Protein 2OKC (pdb70)

Radius of gyration: 35.33 Å; Cα contacts (8 Å, |Δi|>4): 1422; chains: 2; bounding box: 102×67×80 Å

Structure (mmCIF, N/CA/C/O backbone):
data_2OKC
#
_entry.id   2OKC
#
_cell.length_a   75.440
_cell.length_b   85.850
_cell.length_c   152.810
_cell.angle_alpha   90.000
_cell.angle_beta   90.000
_cell.angle_gamma   90.000
#
_symmetry.space_group_name_H-M   'P 21 21 21'
#
loop_
_entity.id
_entity.type
_entity.pdbx_description
1 polymer 'Type I restriction enzyme StySJI M protein'
2 non-polymer S-ADENOSYLMETHIONINE
3 non-polymer GLYCEROL
4 non-polymer 'ISOPROPYL ALCOHOL'
5 non-polymer 'CHLORIDE ION'
6 water water
#
loop_
_atom_site.group_PDB
_atom_site.id
_atom_site.type_symbol
_atom_site.label_atom_id
_atom_site.label_alt_id
_atom_site.label_comp_id
_atom_site.label_asym_id
_atom_site.label_entity_id
_atom_site.label_seq_id
_atom_site.pdbx_PDB_ins_code
_atom_site.Cartn_x
_atom_site.Cartn_y
_atom_site.Cartn_z
_atom_site.occupancy
_atom_site.B_iso_or_equiv
_atom_site.auth_seq_id
_atom_site.auth_comp_id
_atom_site.auth_asym_id
_atom_site.auth_atom_id
_atom_site.pdbx_PDB_model_num
ATOM 1 N N . GLN A 1 10 ? 74.038 49.588 91.483 1.00 84.33 9 GLN A N 1
ATOM 2 C CA . GLN A 1 10 ? 73.850 50.105 90.086 1.00 83.60 9 GLN A CA 1
ATOM 3 C C . GLN A 1 10 ? 72.368 49.993 89.695 1.00 82.24 9 GLN A C 1
ATOM 4 O O . GLN A 1 10 ? 71.933 48.956 89.142 1.00 84.23 9 GLN A O 1
ATOM 10 N N . SER A 1 11 ? 71.591 51.042 90.009 1.00 76.89 10 SER A N 1
ATOM 11 C CA . SER A 1 11 ? 70.096 50.989 89.982 1.00 72.27 10 SER A CA 1
ATOM 12 C C . SER A 1 11 ? 69.508 50.161 91.140 1.00 68.51 10 SER A C 1
ATOM 13 O O . SER A 1 11 ? 68.358 50.361 91.542 1.00 66.16 10 SER A O 1
ATOM 16 N N . LEU A 1 12 ? 70.289 49.211 91.643 1.00 64.44 11 LEU A N 1
ATOM 17 C CA . LEU A 1 12 ? 69.964 48.534 92.879 1.00 61.97 11 LEU A CA 1
ATOM 18 C C . LEU A 1 12 ? 70.297 49.504 94.004 1.00 59.88 11 LEU A C 1
ATOM 19 O O . LEU A 1 12 ? 69.569 49.575 95.001 1.00 58.04 11 LEU A O 1
ATOM 24 N N . THR A 1 13 ? 71.395 50.251 93.824 1.00 57.27 12 THR A N 1
ATOM 25 C CA . THR A 1 13 ? 71.779 51.302 94.760 1.00 55.51 12 THR A CA 1
ATOM 26 C C . THR A 1 13 ? 70.707 52.389 94.863 1.00 53.93 12 THR A C 1
ATOM 27 O O . THR A 1 13 ? 70.414 52.841 95.971 1.00 54.28 12 THR A O 1
ATOM 31 N N . LYS A 1 14 ? 70.109 52.801 93.741 1.00 52.46 13 LYS A N 1
ATOM 32 C CA . LYS A 1 14 ? 69.063 53.842 93.782 1.00 52.52 13 LYS A CA 1
ATOM 33 C C . LYS A 1 14 ? 67.823 53.402 94.595 1.00 51.70 13 LYS A C 1
ATOM 34 O O . LYS A 1 14 ? 67.292 54.170 95.397 1.00 52.10 13 LYS A O 1
ATOM 36 N N . LYS A 1 15 ? 67.376 52.171 94.372 1.00 50.16 14 LYS A N 1
ATOM 37 C CA . LYS A 1 15 ? 66.265 51.565 95.119 1.00 50.35 14 LYS A CA 1
ATOM 38 C C . LYS A 1 15 ? 66.570 51.466 96.630 1.00 47.11 14 LYS A C 1
ATOM 39 O O . LYS A 1 15 ? 65.706 51.718 97.471 1.00 43.86 14 LYS A O 1
ATOM 45 N N . VAL A 1 16 ? 67.805 51.115 96.963 1.00 46.79 15 VAL A N 1
ATOM 46 C CA . VAL A 1 16 ? 68.249 51.113 98.374 1.00 47.28 15 VAL A CA 1
ATOM 47 C C . VAL A 1 16 ? 68.179 52.523 98.962 1.00 46.83 15 VAL A C 1
ATOM 48 O O . VAL A 1 16 ? 67.659 52.707 100.064 1.00 44.91 15 VAL A O 1
ATOM 52 N N . TRP A 1 17 ? 68.636 53.517 98.197 1.00 49.91 16 TRP A N 1
ATOM 53 C CA . TRP A 1 17 ? 68.574 54.936 98.618 1.00 51.23 16 TRP A CA 1
ATOM 54 C C . TRP A 1 17 ? 67.149 55.516 98.754 1.00 51.70 16 TRP A C 1
ATOM 55 O O . TRP A 1 17 ? 66.896 56.313 99.656 1.00 52.53 16 TRP A O 1
ATOM 57 N N . ASN A 1 18 ? 66.214 55.129 97.893 1.00 51.03 17 ASN A N 1
ATOM 58 C CA . ASN A 1 18 ? 64.841 55.640 98.029 1.00 52.14 17 ASN A CA 1
ATOM 59 C C . ASN A 1 18 ? 64.085 55.044 99.221 1.00 51.87 17 ASN A C 1
ATOM 60 O O . ASN A 1 18 ? 63.261 55.722 99.844 1.00 53.52 17 ASN A O 1
ATOM 65 N N . LEU A 1 19 ? 64.340 53.787 99.549 1.00 50.71 18 LEU A N 1
ATOM 66 C CA . LEU A 1 19 ? 63.710 53.236 100.736 1.00 50.16 18 LEU A CA 1
ATOM 67 C C . LEU A 1 19 ? 64.266 53.916 101.985 1.00 48.07 18 LEU A C 1
ATOM 68 O O . LEU A 1 19 ? 63.553 54.065 102.973 1.00 46.17 18 LEU A O 1
ATOM 73 N N . ALA A 1 20 ? 65.516 54.374 101.908 1.00 47.97 19 ALA A N 1
ATOM 74 C CA . ALA A 1 20 ? 66.152 55.113 103.005 1.00 49.34 19 ALA A CA 1
ATOM 75 C C . ALA A 1 20 ? 65.434 56.421 103.352 1.00 50.09 19 ALA A C 1
ATOM 76 O O . ALA A 1 20 ? 65.096 56.656 104.506 1.00 52.21 19 ALA A O 1
ATOM 78 N N . THR A 1 21 ? 65.167 57.254 102.358 1.00 51.57 20 THR A N 1
ATOM 79 C CA . THR A 1 21 ? 64.436 58.502 102.588 1.00 50.72 20 THR A CA 1
ATOM 80 C C . THR A 1 21 ? 62.986 58.275 103.043 1.00 49.67 20 THR A C 1
ATOM 81 O O . THR A 1 21 ? 62.435 59.096 103.781 1.00 49.03 20 THR A O 1
ATOM 85 N N . THR A 1 22 ? 62.362 57.189 102.576 1.00 48.14 21 THR A N 1
ATOM 86 C CA . THR A 1 22 ? 60.985 56.858 102.960 1.00 46.44 21 THR A CA 1
ATOM 87 C C . THR A 1 22 ? 60.900 56.525 104.466 1.00 46.28 21 THR A C 1
ATOM 88 O O . THR A 1 22 ? 60.013 57.003 105.180 1.00 42.46 21 THR A O 1
ATOM 92 N N . LEU A 1 23 ? 61.835 55.714 104.949 1.00 46.55 22 LEU A N 1
ATOM 93 C CA . LEU A 1 23 ? 61.869 55.392 106.363 1.00 48.11 22 LEU A CA 1
ATOM 94 C C . LEU A 1 23 ? 62.288 56.611 107.165 1.00 48.00 22 LEU A C 1
ATOM 95 O O . LEU A 1 23 ? 61.871 56.770 108.318 1.00 46.13 22 LEU A O 1
ATOM 100 N N . ALA A 1 24 ? 63.146 57.439 106.563 1.00 49.80 23 ALA A N 1
ATOM 101 C CA . ALA A 1 24 ? 63.506 58.749 107.128 1.00 50.37 23 ALA A CA 1
ATOM 102 C C . ALA A 1 24 ? 62.224 59.545 107.345 1.00 50.08 23 ALA A C 1
ATOM 103 O O . ALA A 1 24 ? 62.062 60.165 108.383 1.00 48.51 23 ALA A O 1
ATOM 105 N N . GLY A 1 25 ? 61.311 59.469 106.375 1.00 51.78 24 GLY A N 1
ATOM 106 C CA . GLY A 1 25 ? 59.954 60.024 106.483 1.00 53.83 24 GLY A CA 1
ATOM 107 C C . GLY A 1 25 ? 59.193 59.593 107.731 1.00 54.99 24 GLY A C 1
ATOM 108 O O . GLY A 1 25 ? 58.516 60.407 108.360 1.00 54.79 24 GLY A O 1
ATOM 109 N N . GLN A 1 26 ? 59.285 58.316 108.094 1.00 55.70 25 GLN A N 1
ATOM 110 C CA . GLN A 1 26 ? 58.956 57.917 109.464 1.00 56.35 25 GLN A CA 1
ATOM 111 C C . GLN A 1 26 ? 60.205 58.315 110.261 1.00 56.61 25 GLN A C 1
ATOM 112 O O . GLN A 1 26 ? 61.102 58.954 109.710 1.00 56.90 25 GLN A O 1
ATOM 118 N N . GLY A 1 27 ? 60.301 57.960 111.534 1.00 56.71 26 GLY A N 1
ATOM 119 C CA . GLY A 1 27 ? 61.443 58.423 112.334 1.00 56.63 26 GLY A CA 1
ATOM 120 C C . GLY A 1 27 ? 62.742 57.638 112.165 1.00 57.13 26 GLY A C 1
ATOM 121 O O . GLY A 1 27 ? 63.568 57.627 113.078 1.00 58.98 26 GLY A O 1
ATOM 122 N N . ILE A 1 28 ? 62.956 57.000 111.012 1.00 55.51 27 ILE A N 1
ATOM 123 C CA . ILE A 1 28 ? 63.999 55.972 110.909 1.00 53.13 27 ILE A CA 1
ATOM 124 C C . ILE A 1 28 ? 65.197 56.459 110.084 1.00 51.85 27 ILE A C 1
ATOM 125 O O . ILE A 1 28 ? 65.103 56.662 108.863 1.00 50.79 27 ILE A O 1
ATOM 130 N N . GLY A 1 29 ? 66.327 56.623 110.773 1.00 50.14 28 GLY A N 1
ATOM 131 C CA . GLY A 1 29 ? 67.551 57.167 110.185 1.00 48.31 28 GLY A CA 1
ATOM 132 C C . GLY A 1 29 ? 68.392 56.181 109.391 1.00 47.78 28 GLY A C 1
ATOM 133 O O . GLY A 1 29 ? 68.221 54.960 109.509 1.00 47.52 28 GLY A O 1
ATOM 134 N N . PHE A 1 30 ? 69.323 56.730 108.612 1.00 45.75 29 PHE A N 1
ATOM 135 C CA . PHE A 1 30 ? 70.060 55.992 107.590 1.00 47.60 29 PHE A CA 1
ATOM 136 C C . PHE A 1 30 ? 70.911 54.880 108.171 1.00 46.44 29 PHE A C 1
ATOM 137 O O . PHE A 1 30 ? 70.938 53.785 107.634 1.00 47.15 29 PHE A O 1
ATOM 145 N N . THR A 1 31 ? 71.628 55.172 109.248 1.00 44.64 30 THR A N 1
ATOM 146 C CA . THR A 1 31 ? 72.464 54.169 109.904 1.00 45.17 30 THR A CA 1
ATOM 147 C C . THR A 1 31 ? 71.600 53.010 110.433 1.00 43.45 30 THR A C 1
ATOM 148 O O . THR A 1 31 ? 71.944 51.831 110.239 1.00 40.48 30 THR A O 1
ATOM 152 N N . ASP A 1 32 ? 70.463 53.349 111.055 1.00 41.98 31 ASP A N 1
ATOM 153 C CA . ASP A 1 32 ? 69.511 52.333 111.539 1.00 39.95 31 ASP A CA 1
ATOM 154 C C . ASP A 1 32 ? 68.916 51.483 110.389 1.00 38.32 31 ASP A C 1
ATOM 155 O O . ASP A 1 32 ? 69.007 50.256 110.422 1.00 37.52 31 ASP A O 1
ATOM 160 N N . TYR A 1 33 ? 68.324 52.129 109.387 1.00 40.43 32 TYR A N 1
ATOM 161 C CA . TYR A 1 33 ? 67.938 51.468 108.125 1.00 41.66 32 TYR A CA 1
ATOM 162 C C . TYR A 1 33 ? 68.985 50.472 107.605 1.00 42.58 32 TYR A C 1
ATOM 163 O O . TYR A 1 33 ? 68.656 49.367 107.228 1.00 44.17 32 TYR A O 1
ATOM 172 N N . ILE A 1 34 ? 70.246 50.862 107.604 1.00 43.37 33 ILE A N 1
ATOM 173 C CA . ILE A 1 34 ? 71.306 50.072 106.965 1.00 43.04 33 ILE A CA 1
ATOM 174 C C . ILE A 1 34 ? 71.679 48.856 107.796 1.00 40.50 33 ILE A C 1
ATOM 175 O O . ILE A 1 34 ? 72.062 47.809 107.274 1.00 37.53 33 ILE A O 1
ATOM 180 N N . THR A 1 35 ? 71.587 48.997 109.102 1.00 42.58 34 THR A N 1
ATOM 181 C CA . THR A 1 35 ? 71.792 47.852 109.975 1.00 41.68 34 THR A CA 1
ATOM 182 C C . THR A 1 35 ? 70.638 46.842 109.740 1.00 39.55 34 THR A C 1
ATOM 183 O O . THR A 1 35 ? 70.911 45.668 109.505 1.00 38.04 34 THR A O 1
ATOM 187 N N . GLN A 1 36 ? 69.373 47.297 109.755 1.00 37.56 35 GLN A N 1
ATOM 188 C CA . GLN A 1 36 ? 68.239 46.389 109.491 1.00 37.65 35 GLN A CA 1
ATOM 189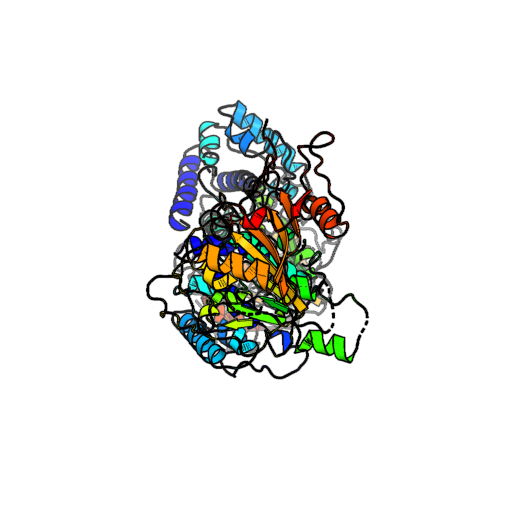 C C . GLN A 1 36 ? 68.303 45.729 108.111 1.00 36.22 35 GLN A C 1
ATOM 190 O O . GLN A 1 36 ? 68.024 44.540 107.996 1.00 38.96 35 GLN A O 1
ATOM 196 N N . LEU A 1 37 ? 68.650 46.495 107.079 1.00 35.85 36 LEU A N 1
ATOM 197 C CA . LEU A 1 37 ? 68.945 45.952 105.729 1.00 35.92 36 LEU A CA 1
ATOM 198 C C . LEU A 1 37 ? 70.005 44.848 105.754 1.00 36.17 36 LEU A C 1
ATOM 199 O O . LEU A 1 37 ? 69.847 43.840 105.074 1.00 36.20 36 LEU A O 1
ATOM 204 N N . THR A 1 38 ? 71.049 45.028 106.565 1.00 33.69 37 THR A N 1
ATOM 205 C CA . THR A 1 38 ? 72.144 44.057 106.701 1.00 34.12 37 THR A CA 1
ATOM 206 C C . THR A 1 38 ? 71.708 42.770 107.391 1.00 34.79 37 THR A C 1
ATOM 207 O O . THR A 1 38 ? 72.080 41.686 106.971 1.00 35.07 37 THR A O 1
ATOM 211 N N . TYR A 1 39 ? 70.975 42.908 108.493 1.00 35.95 38 TYR A N 1
ATOM 212 C CA . TYR A 1 39 ? 70.354 41.780 109.190 1.00 35.04 38 TYR A CA 1
ATOM 213 C C . TYR A 1 39 ? 69.470 40.918 108.257 1.00 35.83 38 TYR A C 1
ATOM 214 O O . TYR A 1 39 ? 69.507 39.666 108.278 1.00 35.33 38 TYR A O 1
ATOM 223 N N . LEU A 1 40 ? 68.643 41.592 107.469 1.00 33.79 39 LEU A N 1
ATOM 224 C CA . LEU A 1 40 ? 67.765 40.919 106.509 1.00 34.54 39 LEU A CA 1
ATOM 225 C C . LEU A 1 40 ? 68.515 40.340 105.321 1.00 33.34 39 LEU A C 1
ATOM 226 O O . LEU A 1 40 ? 68.229 39.240 104.884 1.00 33.63 39 LEU A O 1
ATOM 231 N N . LEU A 1 41 ? 69.476 41.084 104.800 1.00 35.50 40 LEU A N 1
ATOM 232 C CA . LEU A 1 41 ? 70.295 40.623 103.682 1.00 36.12 40 LEU A CA 1
ATOM 233 C C . LEU A 1 41 ? 71.056 39.323 103.971 1.00 34.56 40 LEU A C 1
ATOM 234 O O . LEU A 1 41 ? 71.042 38.406 103.142 1.00 31.53 40 LEU A O 1
ATOM 239 N N . PHE A 1 42 ? 71.715 39.241 105.129 1.00 34.65 41 PHE A N 1
ATOM 240 C CA . PHE A 1 42 ? 72.438 38.018 105.504 1.00 37.67 41 PHE A CA 1
ATOM 241 C C . PHE A 1 42 ? 71.477 36.813 105.616 1.00 39.02 41 PHE A C 1
ATOM 242 O O . PHE A 1 42 ? 71.783 35.685 105.205 1.00 39.22 41 PHE A O 1
ATOM 250 N N . LEU A 1 43 ? 70.296 37.065 106.154 1.00 36.83 42 LEU A N 1
ATOM 251 C CA . LEU A 1 43 ? 69.312 36.023 106.302 1.00 36.05 42 LEU A CA 1
ATOM 252 C C . LEU A 1 43 ? 68.822 35.539 104.929 1.00 36.04 42 LEU A C 1
ATOM 253 O O . LEU A 1 43 ? 68.811 34.355 104.672 1.00 37.98 42 LEU A O 1
ATOM 258 N N . LYS A 1 44 ? 68.447 36.452 104.045 1.00 35.63 43 LYS A N 1
ATOM 259 C CA . LYS A 1 44 ? 68.049 36.088 102.684 1.00 38.49 43 LYS A CA 1
ATOM 260 C C . LYS A 1 44 ? 69.167 35.283 101.982 1.00 40.66 43 LYS A C 1
ATOM 261 O O . LYS A 1 44 ? 68.920 34.226 101.409 1.00 41.81 43 LYS A O 1
ATOM 275 N N . ASP A 1 46 ? 71.395 33.437 103.110 1.00 41.28 45 ASP A N 1
ATOM 276 C CA . ASP A 1 46 ? 71.574 32.123 103.669 1.00 41.50 45 ASP A CA 1
ATOM 277 C C . ASP A 1 46 ? 70.625 31.166 102.997 1.00 42.35 45 ASP A C 1
ATOM 278 O O . ASP A 1 46 ? 71.004 30.044 102.644 1.00 43.46 45 ASP A O 1
ATOM 283 N N . ALA A 1 47 ? 69.371 31.599 102.886 1.00 42.16 46 ALA A N 1
ATOM 284 C CA . ALA A 1 47 ? 68.350 30.815 102.244 1.00 42.39 46 ALA A CA 1
ATOM 285 C C . ALA A 1 47 ? 68.787 30.557 100.817 1.00 44.60 46 ALA A C 1
ATOM 286 O O . ALA A 1 47 ? 68.870 29.415 100.396 1.00 47.74 46 ALA A O 1
ATOM 288 N N . GLU A 1 48 ? 69.122 31.607 100.077 1.00 46.81 47 GLU A N 1
ATOM 289 C CA . GLU A 1 48 ? 69.597 31.415 98.709 1.00 48.01 47 GLU A CA 1
ATOM 290 C C . GLU A 1 48 ? 70.674 30.326 98.637 1.00 50.63 47 GLU A C 1
ATOM 291 O O . GLU A 1 48 ? 70.579 29.425 97.806 1.00 53.00 47 GLU A O 1
ATOM 297 N N . ASN A 1 49 ? 71.651 30.368 99.535 1.00 52.09 48 ASN A N 1
ATOM 298 C CA . ASN A 1 49 ? 72.694 29.345 99.554 1.00 54.41 48 ASN A CA 1
ATOM 299 C C . ASN A 1 49 ? 72.202 27.898 99.793 1.00 55.67 48 ASN A C 1
ATOM 300 O O . ASN A 1 49 ? 72.902 26.946 99.438 1.00 54.59 48 ASN A O 1
ATOM 305 N N . VAL A 1 50 ? 71.020 27.737 100.399 1.00 57.20 49 VAL A N 1
ATOM 306 C CA . VAL A 1 50 ? 70.401 26.415 100.579 1.00 57.65 49 VAL A CA 1
ATOM 307 C C . VAL A 1 50 ? 69.897 25.824 99.235 1.00 60.17 49 VAL A C 1
ATOM 308 O O . VAL A 1 50 ? 70.022 24.612 99.002 1.00 59.42 49 VAL A O 1
ATOM 312 N N . GLU A 1 51 ? 69.324 26.663 98.368 1.00 61.45 50 GLU A N 1
ATOM 313 C CA . GLU A 1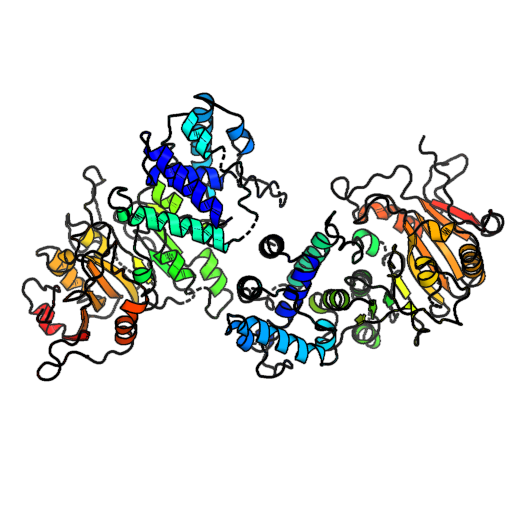 51 ? 68.972 26.233 97.014 1.00 63.57 50 GLU A CA 1
ATOM 314 C C . GLU A 1 51 ? 70.231 26.175 96.159 1.00 65.69 50 GLU A C 1
ATOM 315 O O . GLU A 1 51 ? 70.612 25.109 95.686 1.00 65.72 50 GLU A O 1
ATOM 322 N N . PHE A 1 53 ? 73.355 25.868 96.492 1.00 73.90 52 PHE A N 1
ATOM 323 C CA . PHE A 1 53 ? 74.437 24.805 96.814 1.00 75.71 52 PHE A CA 1
ATOM 324 C C . PHE A 1 53 ? 74.107 23.895 97.881 1.00 73.32 52 PHE A C 1
ATOM 325 O O . PHE A 1 53 ? 74.943 23.646 98.751 1.00 75.33 52 PHE A O 1
ATOM 333 N N . GLY A 1 54 ? 72.889 23.342 97.878 1.00 70.94 53 GLY A N 1
ATOM 334 C CA . GLY A 1 54 ? 72.558 22.129 98.655 1.00 69.53 53 GLY A CA 1
ATOM 335 C C . GLY A 1 54 ? 72.432 22.145 100.182 1.00 69.29 53 GLY A C 1
ATOM 336 O O . GLY A 1 54 ? 71.379 21.773 100.714 1.00 68.38 53 GLY A O 1
ATOM 337 N N . GLU A 1 55 ? 73.492 22.571 100.882 1.00 68.81 54 GLU A N 1
ATOM 338 C CA . GLU A 1 55 ? 73.716 22.268 102.329 1.00 68.53 54 GLU A CA 1
ATOM 339 C C . GLU A 1 55 ? 72.778 22.905 103.389 1.00 67.46 54 GLU A C 1
ATOM 340 O O . GLU A 1 55 ? 72.129 23.926 103.133 1.00 67.77 54 GLU A O 1
ATOM 342 N N . GLU A 1 56 ? 72.765 22.304 104.590 1.00 65.43 55 GLU A N 1
ATOM 343 C CA . GLU A 1 56 ? 71.829 22.654 105.686 1.00 63.35 55 GLU A CA 1
ATOM 344 C C . GLU A 1 56 ? 72.189 23.980 106.378 1.00 62.54 55 GLU A C 1
ATOM 345 O O . GLU A 1 56 ? 73.360 24.274 106.618 1.00 62.30 55 GLU A O 1
ATOM 347 N N . SER A 1 57 ? 71.149 24.716 106.773 1.00 61.09 56 SER A N 1
ATOM 348 C CA . SER A 1 57 ? 71.180 26.180 106.902 1.00 58.32 56 SER A CA 1
ATOM 349 C C . SER A 1 57 ? 71.977 26.855 108.007 1.00 58.41 56 SER A C 1
ATOM 350 O O . SER A 1 57 ? 72.385 28.016 107.819 1.00 60.94 56 SER A O 1
ATOM 353 N N . ALA A 1 58 ? 72.157 26.229 109.168 1.00 55.15 57 ALA A N 1
ATOM 354 C CA . ALA A 1 58 ? 72.832 26.950 110.302 1.00 53.48 57 ALA A CA 1
ATOM 355 C C . ALA A 1 58 ? 71.946 27.993 111.048 1.00 50.77 57 ALA A C 1
ATOM 356 O O . ALA A 1 58 ? 72.041 28.121 112.279 1.00 50.32 57 ALA A O 1
ATOM 358 N N . ILE A 1 59 ? 71.110 28.730 110.308 1.00 46.86 58 ILE A N 1
ATOM 359 C CA . ILE A 1 59 ? 69.978 29.447 110.900 1.00 44.21 58 ILE A CA 1
ATOM 360 C C . ILE A 1 59 ? 69.012 28.405 111.478 1.00 43.02 58 ILE A C 1
ATOM 361 O O . ILE A 1 59 ? 68.642 27.461 110.786 1.00 42.42 58 ILE A O 1
ATOM 366 N N . PRO A 1 60 ? 68.584 28.576 112.748 1.00 43.32 59 PRO A N 1
ATOM 367 C CA . PRO A 1 60 ? 67.590 27.680 113.395 1.00 40.98 59 PRO A CA 1
ATOM 368 C C . PRO A 1 60 ? 66.288 27.516 112.632 1.00 39.33 59 PRO A C 1
ATOM 369 O O . PRO A 1 60 ? 65.871 28.414 111.924 1.00 40.04 59 PRO A O 1
ATOM 373 N N . THR A 1 61 ? 65.617 26.392 112.833 1.00 39.81 60 THR A N 1
ATOM 374 C CA . THR A 1 61 ? 64.342 26.131 112.159 1.00 38.08 60 THR A CA 1
ATOM 375 C C . THR A 1 61 ? 63.169 26.895 112.781 1.00 36.76 60 THR A C 1
ATOM 376 O O . THR A 1 61 ? 62.943 26.902 114.000 1.00 34.90 60 THR A O 1
ATOM 380 N N . GLY A 1 62 ? 62.416 27.542 111.899 1.00 38.30 61 GLY A N 1
ATOM 381 C CA . GLY A 1 62 ? 61.298 28.390 112.296 1.00 38.72 61 GLY A CA 1
ATOM 382 C C . GLY A 1 62 ? 61.600 29.865 112.102 1.00 37.90 61 GLY A C 1
ATOM 383 O O . GLY A 1 62 ? 60.682 30.684 112.151 1.00 38.06 61 GLY A O 1
ATOM 384 N N . TYR A 1 63 ? 62.878 30.185 111.850 1.00 36.90 62 TYR A N 1
ATOM 385 C CA . TYR A 1 63 ? 63.379 31.569 111.797 1.00 35.42 62 TYR A CA 1
ATOM 386 C C . TYR A 1 63 ? 64.173 31.932 110.523 1.00 35.98 62 TYR A C 1
ATOM 387 O O . TYR A 1 63 ? 64.726 33.021 110.436 1.00 38.75 62 TYR A O 1
ATOM 396 N N . GLN A 1 64 ? 64.204 31.034 109.542 1.00 35.46 63 GLN A N 1
ATOM 397 C CA . GLN A 1 64 ? 64.782 31.308 108.222 1.00 37.18 63 GLN A CA 1
ATOM 398 C C . GLN A 1 64 ? 63.945 32.327 107.415 1.00 36.57 63 GLN A C 1
ATOM 399 O O . GLN A 1 64 ? 62.858 32.734 107.824 1.00 36.86 63 GLN A O 1
ATOM 405 N N . TRP A 1 65 ? 64.475 32.731 106.268 1.00 35.34 64 TRP A N 1
ATOM 406 C CA . TRP A 1 65 ? 63.867 33.770 105.462 1.00 36.16 64 TRP A CA 1
ATOM 407 C C . TRP A 1 65 ? 62.385 33.445 105.129 1.00 36.76 64 TRP A C 1
ATOM 408 O O . TRP A 1 65 ? 61.496 34.281 105.337 1.00 35.13 64 TRP A O 1
ATOM 419 N N . ALA A 1 66 ? 62.113 32.218 104.673 1.00 36.29 65 ALA A N 1
ATOM 420 C CA . ALA A 1 66 ? 60.738 31.800 104.330 1.00 34.95 65 ALA A CA 1
ATOM 421 C C . ALA A 1 66 ? 59.750 31.927 105.503 1.00 33.46 65 ALA A C 1
ATOM 422 O O . ALA A 1 66 ? 58.586 32.274 105.310 1.00 30.80 65 ALA A O 1
ATOM 424 N N . ASP A 1 67 ? 60.205 31.663 106.717 1.00 32.55 66 ASP A N 1
ATOM 425 C CA . ASP A 1 67 ? 59.345 31.901 107.875 1.00 34.41 66 ASP A CA 1
ATOM 426 C C . ASP A 1 67 ? 59.007 33.391 108.052 1.00 34.84 66 ASP A C 1
ATOM 427 O O . ASP A 1 67 ? 57.870 33.756 108.384 1.00 31.87 66 ASP A O 1
ATOM 432 N N . LEU A 1 68 ? 59.985 34.254 107.780 1.00 35.85 67 LEU A N 1
ATOM 433 C CA . LEU A 1 68 ? 59.824 35.694 108.026 1.00 36.36 67 LEU A CA 1
ATOM 434 C C . LEU A 1 68 ? 58.764 36.304 107.111 1.00 37.72 67 LEU A C 1
ATOM 435 O O . LEU A 1 68 ? 57.799 36.894 107.589 1.00 39.42 67 LEU A O 1
ATOM 440 N N . ILE A 1 69 ? 58.940 36.130 105.807 1.00 37.80 68 ILE A N 1
ATOM 441 C CA . ILE A 1 69 ? 58.069 36.753 104.806 1.00 39.30 68 ILE A CA 1
ATOM 442 C C . ILE A 1 69 ? 56.550 36.403 104.921 1.00 41.12 68 ILE A C 1
ATOM 443 O O . ILE A 1 69 ? 55.711 37.087 104.334 1.00 43.60 68 ILE A O 1
ATOM 448 N N . ALA A 1 70 ? 56.210 35.373 105.695 1.00 40.12 69 ALA A N 1
ATOM 449 C CA . ALA A 1 70 ? 54.834 34.929 105.869 1.00 41.42 69 ALA A CA 1
ATOM 450 C C . ALA A 1 70 ? 53.958 35.757 106.825 1.00 43.23 69 ALA A C 1
ATOM 451 O O . ALA A 1 70 ? 52.734 35.633 106.783 1.00 45.34 69 ALA A O 1
ATOM 453 N N . PHE A 1 71 ? 54.558 36.556 107.700 1.00 44.54 70 PHE A N 1
ATOM 454 C CA . PHE A 1 71 ? 53.810 37.342 108.694 1.00 47.36 70 PHE A CA 1
ATOM 455 C C . PHE A 1 71 ? 53.523 38.732 108.152 1.00 49.27 70 PHE A C 1
ATOM 456 O O . PHE A 1 71 ? 54.180 39.152 107.191 1.00 50.97 70 PHE A O 1
ATOM 464 N N . ASP A 1 72 ? 52.609 39.470 108.799 1.00 50.31 71 ASP A N 1
ATOM 465 C CA . ASP A 1 72 ? 52.323 40.863 108.383 1.00 51.97 71 ASP A CA 1
ATOM 466 C C . ASP A 1 72 ? 52.170 41.982 109.444 1.00 51.43 71 ASP A C 1
ATOM 467 O O . ASP A 1 72 ? 52.420 43.149 109.135 1.00 52.96 71 ASP A O 1
ATOM 472 N N . GLY A 1 73 ? 51.756 41.667 110.662 1.00 50.49 72 GLY A N 1
ATOM 473 C CA . GLY A 1 73 ? 51.288 42.717 111.562 1.00 49.64 72 GLY A CA 1
ATOM 474 C C . GLY A 1 73 ? 52.287 43.032 112.639 1.00 49.93 72 GLY A C 1
ATOM 475 O O . GLY A 1 73 ? 53.501 43.018 112.396 1.00 49.56 72 GLY A O 1
ATOM 476 N N . LEU A 1 74 ? 51.773 43.314 113.842 1.00 49.24 73 LEU A N 1
ATOM 477 C CA . LEU A 1 74 ? 52.608 43.314 115.054 1.00 47.89 73 LEU A CA 1
ATOM 478 C C . LEU A 1 74 ? 53.309 41.944 115.161 1.00 44.81 73 LEU A C 1
ATOM 479 O O . LEU A 1 74 ? 54.411 41.848 115.706 1.00 42.83 73 LEU A O 1
ATOM 481 N N . ASP A 1 75 ? 52.636 40.918 114.617 1.00 43.62 74 ASP A N 1
ATOM 482 C CA . ASP A 1 75 ? 53.156 39.554 114.410 1.00 43.38 74 ASP A CA 1
ATOM 483 C C . ASP A 1 75 ? 54.404 39.470 113.542 1.00 42.37 74 ASP A C 1
ATOM 484 O O . ASP A 1 75 ? 55.303 38.676 113.835 1.00 42.68 74 ASP A O 1
ATOM 489 N N . LEU A 1 76 ? 54.436 40.216 112.443 1.00 41.56 75 LEU A N 1
ATOM 490 C CA . LEU A 1 76 ? 55.668 40.283 111.656 1.00 41.35 75 LEU A CA 1
ATOM 491 C C . LEU A 1 76 ? 56.815 40.870 112.508 1.00 39.36 75 LEU A C 1
ATOM 492 O O . LEU A 1 76 ? 57.930 40.347 112.519 1.00 35.40 75 LEU A O 1
ATOM 497 N N . VAL A 1 77 ? 56.520 41.951 113.223 1.00 39.83 76 VAL A N 1
ATOM 498 C CA . VAL A 1 77 ? 57.523 42.636 114.042 1.00 40.70 76 VAL A CA 1
ATOM 499 C C . VAL A 1 77 ? 58.031 41.715 115.170 1.00 39.33 76 VAL A C 1
ATOM 500 O O . VAL A 1 77 ? 59.218 41.754 115.502 1.00 40.59 76 VAL A O 1
ATOM 504 N N . LYS A 1 78 ? 57.142 40.881 115.727 1.00 38.11 77 LYS A N 1
ATOM 505 C CA . LYS A 1 78 ? 57.507 39.930 116.787 1.00 36.82 77 LYS A CA 1
ATOM 506 C C . LYS A 1 78 ? 58.407 38.800 116.269 1.00 36.50 77 LYS A C 1
ATOM 507 O O . LYS A 1 78 ? 59.416 38.496 116.893 1.00 39.88 77 LYS A O 1
ATOM 509 N N . GLN A 1 79 ? 58.035 38.170 115.157 1.00 34.77 78 GLN A N 1
ATOM 510 C CA . GLN A 1 79 ? 58.875 37.146 114.511 1.00 33.52 78 GLN A CA 1
ATOM 511 C C . GLN A 1 79 ? 60.279 37.674 114.169 1.00 34.30 78 GLN A C 1
ATOM 512 O O . GLN A 1 79 ? 61.288 37.010 114.436 1.00 33.80 78 GLN A O 1
ATOM 518 N N . TYR A 1 80 ? 60.347 38.859 113.563 1.00 34.37 79 TYR A N 1
ATOM 519 C CA . TYR A 1 80 ? 61.627 39.483 113.234 1.00 33.27 79 TYR A CA 1
ATOM 520 C C . TYR A 1 80 ? 62.475 39.639 114.502 1.00 33.55 79 TYR A C 1
ATOM 521 O O . TYR A 1 80 ? 63.683 39.300 114.538 1.00 30.40 79 TYR A O 1
ATOM 530 N N . GLU A 1 81 ? 61.844 40.153 115.553 1.00 35.72 80 GLU A N 1
ATOM 531 C CA . GLU A 1 81 ? 62.576 40.435 116.784 1.00 38.57 80 GLU A CA 1
ATOM 532 C C . GLU A 1 81 ? 63.067 39.151 117.417 1.00 36.30 80 GLU A C 1
ATOM 533 O O . GLU A 1 81 ? 64.219 39.092 117.797 1.00 37.17 80 GLU A O 1
ATOM 539 N N . GLU A 1 82 ? 62.188 38.144 117.533 1.00 36.28 81 GLU A N 1
ATOM 540 C CA . GLU A 1 82 ? 62.555 36.763 117.948 1.00 34.68 81 GLU A CA 1
ATOM 541 C C . GLU A 1 82 ? 63.739 36.222 117.131 1.00 33.25 81 GLU A C 1
ATOM 542 O O . GLU A 1 82 ? 64.689 35.627 117.676 1.00 29.68 81 GLU A O 1
ATOM 548 N N . THR A 1 83 ? 63.660 36.406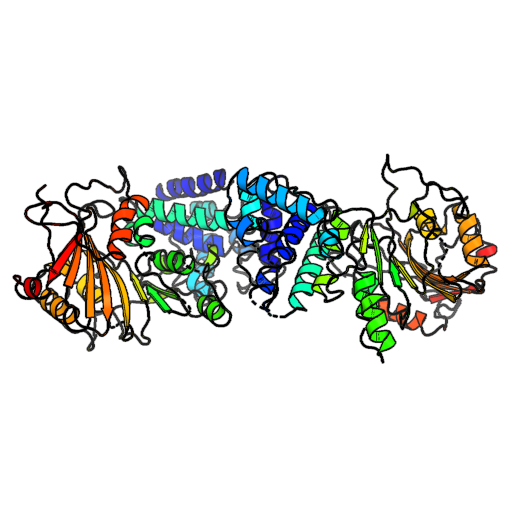 115.815 1.00 31.33 82 THR A N 1
ATOM 549 C CA . THR A 1 83 ? 64.727 35.974 114.916 1.00 32.92 82 THR A CA 1
ATOM 550 C C . THR A 1 83 ? 66.052 36.642 115.282 1.00 33.10 82 THR A C 1
ATOM 551 O O . THR A 1 83 ? 67.074 35.991 115.355 1.00 34.47 82 THR A O 1
ATOM 555 N N . LEU A 1 84 ? 66.036 37.947 115.495 1.00 34.44 83 LEU A N 1
ATOM 556 C CA . LEU A 1 84 ? 67.275 38.642 115.827 1.00 35.86 83 LEU A CA 1
ATOM 557 C C . LEU A 1 84 ? 67.832 38.190 117.188 1.00 36.30 83 LEU A C 1
ATOM 558 O O . LEU A 1 84 ? 69.050 38.102 117.374 1.00 34.31 83 LEU A O 1
ATOM 563 N N . LYS A 1 85 ? 66.940 37.868 118.121 1.00 37.35 84 LYS A N 1
ATOM 564 C CA . LYS A 1 85 ? 67.363 37.389 119.428 1.00 39.09 84 LYS A CA 1
ATOM 565 C C . LYS A 1 85 ? 68.143 36.070 119.286 1.00 38.44 84 LYS A C 1
ATOM 566 O O . LYS A 1 85 ? 69.293 35.982 119.736 1.00 41.25 84 LYS A O 1
ATOM 572 N N . LEU A 1 86 ? 67.554 35.077 118.624 1.00 34.99 85 LEU A N 1
ATOM 573 C CA . LEU A 1 86 ? 68.219 33.786 118.457 1.00 35.06 85 LEU A CA 1
ATOM 574 C C . LEU A 1 86 ? 69.537 33.872 117.702 1.00 33.56 85 LEU A C 1
ATOM 575 O O . LEU A 1 86 ? 70.514 33.223 118.083 1.00 37.14 85 LEU A O 1
ATOM 580 N N . LEU A 1 87 ? 69.592 34.666 116.649 1.00 30.42 86 LEU A N 1
ATOM 581 C CA . LEU A 1 87 ? 70.832 34.757 115.893 1.00 31.67 86 LEU A CA 1
ATOM 582 C C . LEU A 1 87 ? 71.934 35.428 116.683 1.00 34.51 86 LEU A C 1
ATOM 583 O O . LEU A 1 87 ? 73.102 35.074 116.523 1.00 39.65 86 LEU A O 1
ATOM 588 N N . SER A 1 88 ? 71.576 36.391 117.533 1.00 36.50 87 SER A N 1
ATOM 589 C CA . SER A 1 88 ? 72.567 37.111 118.343 1.00 36.53 87 SER A CA 1
ATOM 590 C C . SER A 1 88 ? 73.164 36.165 119.376 1.00 39.72 87 SER A C 1
ATOM 591 O O . SER A 1 88 ? 74.241 36.421 119.909 1.00 41.72 87 SER A O 1
ATOM 594 N N . GLU A 1 89 ? 72.461 35.073 119.668 1.00 41.44 88 GLU A N 1
ATOM 595 C CA . GLU A 1 89 ? 72.935 34.114 120.658 1.00 42.25 88 GLU A CA 1
ATOM 596 C C . GLU A 1 89 ? 73.921 33.117 120.073 1.00 43.11 88 GLU A C 1
ATOM 597 O O . GLU A 1 89 ? 74.488 32.314 120.795 1.00 43.99 88 GLU A O 1
ATOM 603 N N . LEU A 1 90 ? 74.142 33.177 118.769 1.00 46.34 89 LEU A N 1
ATOM 604 C CA . LEU A 1 90 ? 75.021 32.231 118.104 1.00 46.28 89 LEU A CA 1
ATOM 605 C C . LEU A 1 90 ? 76.468 32.708 118.086 1.00 48.13 89 LEU A C 1
ATOM 606 O O . LEU A 1 90 ? 76.809 33.817 118.574 1.00 45.51 89 LEU A O 1
ATOM 611 N N . ASP A 1 91 ? 77.311 31.833 117.539 1.00 51.36 90 ASP A N 1
ATOM 612 C CA . ASP A 1 91 ? 78.756 32.029 117.497 1.00 55.09 90 ASP A CA 1
ATOM 613 C C . ASP A 1 91 ? 79.287 32.351 116.099 1.00 54.92 90 ASP A C 1
ATOM 614 O O . ASP A 1 91 ? 78.581 32.232 115.087 1.00 52.81 90 ASP A O 1
ATOM 619 N N . ASN A 1 92 ? 80.561 32.735 116.073 1.00 54.73 91 ASN A N 1
ATOM 620 C CA . ASN A 1 92 ? 81.318 32.905 114.834 1.00 53.51 91 ASN A CA 1
ATOM 621 C C . ASN A 1 92 ? 80.650 33.951 113.977 1.00 51.40 91 ASN A C 1
ATOM 622 O O . ASN A 1 92 ? 80.033 34.852 114.525 1.00 53.17 91 ASN A O 1
ATOM 627 N N . LEU A 1 93 ? 80.769 33.844 112.653 1.00 50.09 92 LEU A N 1
ATOM 628 C CA . LEU A 1 93 ? 80.335 34.904 111.759 1.00 47.31 92 LEU A CA 1
ATOM 629 C C . LEU A 1 93 ? 78.896 35.314 112.028 1.00 46.20 92 LEU A C 1
ATOM 630 O O . LEU A 1 93 ? 78.615 36.505 112.133 1.00 46.82 92 LEU A O 1
ATOM 635 N N . ILE A 1 94 ? 77.989 34.350 112.172 1.00 44.64 93 ILE A N 1
ATOM 636 C CA . ILE A 1 94 ? 76.557 34.682 112.344 1.00 43.42 93 ILE A CA 1
ATOM 637 C C . ILE A 1 94 ? 76.330 35.516 113.596 1.00 40.82 93 ILE A C 1
ATOM 638 O O . ILE A 1 94 ? 75.724 36.572 113.540 1.00 37.50 93 ILE A O 1
ATOM 643 N N . GLY A 1 95 ? 76.823 35.036 114.732 1.00 42.04 94 GLY A N 1
ATOM 644 C CA . GLY A 1 95 ? 76.791 35.807 115.969 1.00 41.42 94 GLY A CA 1
ATOM 645 C C . GLY A 1 95 ? 77.394 37.205 115.872 1.00 40.36 94 GLY A C 1
ATOM 646 O O . GLY A 1 95 ? 76.875 38.152 116.440 1.00 43.17 94 GLY A O 1
ATOM 647 N N . THR A 1 96 ? 78.480 37.354 115.133 1.00 41.59 95 THR A N 1
ATOM 648 C CA . THR A 1 96 ? 79.069 38.698 114.870 1.00 38.04 95 THR A CA 1
ATOM 649 C C . THR A 1 96 ? 78.175 39.616 114.033 1.00 38.39 95 THR A C 1
ATOM 650 O O . THR A 1 96 ? 78.035 40.819 114.312 1.00 36.86 95 THR A O 1
ATOM 654 N N . ILE A 1 97 ? 77.581 39.067 112.974 1.00 39.61 96 ILE A N 1
ATOM 655 C CA . ILE A 1 97 ? 76.678 39.860 112.127 1.00 36.18 96 ILE A CA 1
ATOM 656 C C . ILE A 1 97 ? 75.529 40.392 113.001 1.00 38.18 96 ILE A C 1
ATOM 657 O O . ILE A 1 97 ? 75.158 41.560 112.910 1.00 36.99 96 ILE A O 1
ATOM 662 N N . TYR A 1 98 ? 75.022 39.531 113.886 1.00 39.12 97 TYR A N 1
ATOM 663 C CA . TYR A 1 98 ? 73.880 39.841 114.762 1.00 40.26 97 TYR A CA 1
ATOM 664 C C . TYR A 1 98 ? 74.292 40.281 116.189 1.00 39.07 97 TYR A C 1
ATOM 665 O O . TYR A 1 98 ? 73.603 40.014 117.155 1.00 41.28 97 TYR A O 1
ATOM 674 N N . THR A 1 99 ? 75.408 40.985 116.311 1.00 40.31 98 THR A N 1
ATOM 675 C CA . THR A 1 99 ? 75.930 41.378 117.620 1.00 39.01 98 THR A CA 1
ATOM 676 C C . THR A 1 99 ? 74.888 42.224 118.342 1.00 39.91 98 THR A C 1
ATOM 677 O O . THR A 1 99 ? 74.418 43.254 117.813 1.00 43.06 98 THR A O 1
ATOM 681 N N . LYS A 1 100 ? 74.524 41.819 119.553 1.00 39.82 99 LYS A N 1
ATOM 682 C CA . LYS A 1 100 ? 73.466 42.519 120.316 1.00 41.66 99 LYS A CA 1
ATOM 683 C C . LYS A 1 100 ? 72.378 43.047 119.372 1.00 43.41 99 LYS A C 1
ATOM 684 O O . LYS A 1 100 ? 71.977 44.207 119.485 1.00 42.96 99 LYS A O 1
ATOM 690 N N . ALA A 1 101 ? 71.925 42.197 118.438 1.00 43.34 100 ALA A N 1
ATOM 691 C CA . ALA A 1 101 ? 71.102 42.657 117.316 1.00 43.18 100 ALA A CA 1
ATOM 692 C C . ALA A 1 101 ? 69.811 43.245 117.841 1.00 43.82 100 ALA A C 1
ATOM 693 O O . ALA A 1 101 ? 69.291 42.774 118.847 1.00 42.92 100 ALA A O 1
ATOM 695 N N . GLN A 1 102 ? 69.305 44.283 117.171 1.00 45.71 101 GLN A N 1
ATOM 696 C CA . GLN A 1 102 ? 68.133 44.983 117.662 1.00 48.43 101 GLN A CA 1
ATOM 697 C C . GLN A 1 102 ? 67.408 45.739 116.571 1.00 45.18 101 GLN A C 1
ATOM 698 O O . GLN A 1 102 ? 67.977 46.576 115.879 1.00 44.48 101 GLN A O 1
ATOM 704 N N . ASN A 1 103 ? 66.138 45.399 116.429 1.00 45.54 102 ASN A N 1
ATOM 705 C CA . ASN A 1 103 ? 65.216 46.041 115.493 1.00 45.59 102 ASN A CA 1
ATOM 706 C C . ASN A 1 103 ? 65.084 47.504 115.859 1.00 45.72 102 ASN A C 1
ATOM 707 O O . ASN A 1 103 ? 65.015 47.845 117.040 1.00 48.82 102 ASN A O 1
ATOM 712 N N . LYS A 1 104 ? 65.070 48.369 114.861 1.00 45.48 103 LYS A N 1
ATOM 713 C CA . LYS A 1 104 ? 64.806 49.787 115.099 1.00 45.37 103 LYS A CA 1
ATOM 714 C C . LYS A 1 104 ? 63.572 50.256 114.336 1.00 45.23 103 LYS A C 1
ATOM 715 O O . LYS A 1 104 ? 63.232 51.429 114.390 1.00 46.66 103 LYS A O 1
ATOM 721 N N . ILE A 1 105 ? 62.884 49.320 113.681 1.00 45.40 104 ILE A N 1
ATOM 722 C CA . ILE A 1 105 ? 61.698 49.620 112.854 1.00 46.32 104 ILE A CA 1
ATOM 723 C C . ILE A 1 105 ? 60.424 49.026 113.484 1.00 48.36 104 ILE A C 1
ATOM 724 O O . ILE A 1 105 ? 60.014 47.891 113.188 1.00 44.86 104 ILE A O 1
ATOM 729 N N . ASP A 1 106 ? 59.800 49.837 114.340 1.00 52.48 105 ASP A N 1
ATOM 730 C CA . ASP A 1 106 ? 58.605 49.446 115.104 1.00 55.32 105 ASP A CA 1
ATOM 731 C C . ASP A 1 106 ? 57.335 49.339 114.247 1.00 55.02 105 ASP A C 1
ATOM 732 O O . ASP A 1 106 ? 56.325 48.777 114.707 1.00 55.57 105 ASP A O 1
ATOM 737 N N . LYS A 1 107 ? 57.405 49.822 113.004 1.00 53.14 106 LYS A N 1
ATOM 738 C CA . LYS A 1 107 ? 56.239 49.939 112.141 1.00 53.58 106 LYS A CA 1
ATOM 739 C C . LYS A 1 107 ? 56.171 48.792 111.113 1.00 52.53 106 LYS A C 1
ATOM 740 O O . LYS A 1 107 ? 57.004 48.739 110.207 1.00 52.37 106 LYS A O 1
ATOM 746 N N . PRO A 1 108 ? 55.179 47.872 111.243 1.00 51.67 107 PRO A N 1
ATOM 747 C CA . PRO A 1 108 ? 55.100 46.679 110.372 1.00 50.64 107 PRO A CA 1
ATOM 748 C C . PRO A 1 108 ? 55.182 46.970 108.880 1.00 49.76 107 PRO A C 1
ATOM 749 O O . PRO A 1 108 ? 56.001 46.369 108.187 1.00 49.63 107 PRO A O 1
ATOM 753 N N . VAL A 1 109 ? 54.337 47.889 108.408 1.00 48.31 108 VAL A N 1
ATOM 754 C CA . VAL A 1 109 ? 54.245 48.236 106.985 1.00 45.67 108 VAL A CA 1
ATOM 755 C C . VAL A 1 109 ? 55.611 48.591 106.417 1.00 43.05 108 VAL A C 1
ATOM 756 O O . VAL A 1 109 ? 55.968 48.148 105.339 1.00 41.01 108 VAL A O 1
ATOM 760 N N . TYR A 1 110 ? 56.365 49.389 107.162 1.00 42.66 109 TYR A N 1
ATOM 761 C CA . TYR A 1 110 ? 57.649 49.888 106.701 1.00 44.28 109 TYR A CA 1
ATOM 762 C C . TYR A 1 110 ? 58.797 48.878 106.840 1.00 43.62 109 TYR A C 1
ATOM 763 O O . TYR A 1 110 ? 59.808 49.004 106.134 1.00 40.05 109 TYR A O 1
ATOM 772 N N . LEU A 1 111 ? 58.646 47.904 107.750 1.00 42.49 110 LEU A N 1
ATOM 773 C CA . LEU A 1 111 ? 59.586 46.766 107.850 1.00 41.20 110 LEU A CA 1
ATOM 774 C C . LEU A 1 111 ? 59.356 45.858 106.643 1.00 39.51 110 LEU A C 1
ATOM 775 O O . LEU A 1 111 ? 60.292 45.464 105.962 1.00 39.55 110 LEU A O 1
ATOM 780 N N . LYS A 1 112 ? 58.091 45.572 106.367 1.00 38.43 111 LYS A N 1
ATOM 781 C CA . LYS A 1 112 ? 57.714 44.723 105.249 1.00 38.81 111 LYS A CA 1
ATOM 782 C C . LYS A 1 112 ? 58.265 45.271 103.926 1.00 38.34 111 LYS A C 1
ATOM 783 O O . LYS A 1 112 ? 58.654 44.49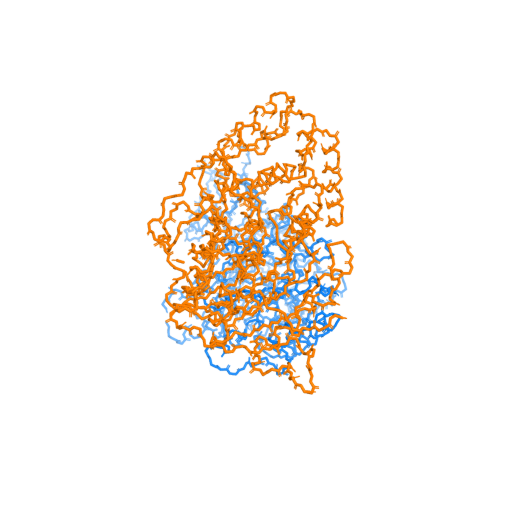7 103.061 1.00 35.91 111 LYS A O 1
ATOM 789 N N . LYS A 1 113 ? 58.319 46.596 103.786 1.00 38.79 112 LYS A N 1
ATOM 790 C CA . LYS A 1 113 ? 58.951 47.226 102.621 1.00 40.69 112 LYS A CA 1
ATOM 791 C C . LYS A 1 113 ? 60.435 46.860 102.452 1.00 40.74 112 LYS A C 1
ATOM 792 O O . LYS A 1 113 ? 60.905 46.657 101.334 1.00 43.69 112 LYS A O 1
ATOM 798 N N . VAL A 1 114 ? 61.176 46.799 103.550 1.00 39.39 113 VAL A N 1
ATOM 799 C CA . VAL A 1 114 ? 62.603 46.451 103.480 1.00 39.94 113 VAL A CA 1
ATOM 800 C C . VAL A 1 114 ? 62.746 44.965 103.153 1.00 39.02 113 VAL A C 1
ATOM 801 O O . VAL A 1 114 ? 63.530 44.581 102.272 1.00 36.76 113 VAL A O 1
ATOM 805 N N . ILE A 1 115 ? 61.968 44.151 103.871 1.00 38.89 114 ILE A N 1
ATOM 806 C CA . ILE A 1 115 ? 61.870 42.714 103.616 1.00 38.52 114 ILE A CA 1
ATOM 807 C C . ILE A 1 115 ? 61.506 42.483 102.155 1.00 38.17 114 ILE A C 1
ATOM 808 O O . ILE A 1 115 ? 62.170 41.719 101.463 1.00 39.13 114 ILE A O 1
ATOM 813 N N . THR A 1 116 ? 60.468 43.168 101.698 1.00 37.55 115 THR A N 1
ATOM 814 C CA . THR A 1 116 ? 59.949 42.986 100.345 1.00 39.59 115 THR A CA 1
ATOM 815 C C . THR A 1 116 ? 60.956 43.362 99.269 1.00 40.84 115 THR A C 1
ATOM 816 O O . THR A 1 116 ? 61.020 42.709 98.236 1.00 39.14 115 THR A O 1
ATOM 828 N N . ILE A 1 118 ? 64.367 43.371 99.685 1.00 43.74 117 ILE A N 1
ATOM 829 C CA . ILE A 1 118 ? 65.417 42.362 99.753 1.00 42.54 117 ILE A CA 1
ATOM 830 C C . ILE A 1 118 ? 64.969 41.019 99.144 1.00 42.68 117 ILE A C 1
ATOM 831 O O . ILE A 1 118 ? 65.776 40.366 98.474 1.00 40.67 117 ILE A O 1
ATOM 836 N N . ASP A 1 119 ? 63.698 40.634 99.360 1.00 42.27 118 ASP A N 1
ATOM 837 C CA . ASP A 1 119 ? 63.158 39.336 98.886 1.00 43.11 118 ASP A CA 1
ATOM 838 C C . ASP A 1 119 ? 63.172 39.237 97.374 1.00 43.89 118 ASP A C 1
ATOM 839 O O . ASP A 1 119 ? 63.349 38.152 96.824 1.00 42.23 118 ASP A O 1
ATOM 844 N N . GLU A 1 120 ? 62.997 40.387 96.721 1.00 46.02 119 GLU A N 1
ATOM 845 C CA . GLU A 1 120 ? 62.726 40.443 95.284 1.00 48.27 119 GLU A CA 1
ATOM 846 C C . GLU A 1 120 ? 63.978 40.335 94.414 1.00 46.92 119 GLU A C 1
ATOM 847 O O . GLU A 1 120 ? 63.865 40.263 93.194 1.00 47.94 119 GLU A O 1
ATOM 853 N N . GLU A 1 121 ? 65.153 40.288 95.029 1.00 47.03 120 GLU A N 1
ATOM 854 C CA . GLU A 1 121 ? 66.399 40.147 94.277 1.00 49.04 120 GLU A CA 1
ATOM 855 C C . GLU A 1 121 ? 67.075 38.797 94.527 1.00 50.19 120 GLU A C 1
ATOM 856 O O . GLU A 1 121 ? 66.744 38.085 95.490 1.00 50.41 120 GLU A O 1
ATOM 862 N N . GLN A 1 122 ? 68.030 38.466 93.653 1.00 51.25 121 GLN A N 1
ATOM 863 C CA . GLN A 1 122 ? 68.900 37.305 93.828 1.00 53.25 121 GLN A CA 1
ATOM 864 C C . GLN A 1 122 ? 70.323 37.804 94.105 1.00 55.31 121 GLN A C 1
ATOM 865 O O . GLN A 1 122 ? 70.994 38.307 93.201 1.00 56.69 121 GLN A O 1
ATOM 867 N N . TRP A 1 123 ? 70.772 37.659 95.359 1.00 55.36 122 TRP A N 1
ATOM 868 C CA . TRP A 1 123 ? 72.009 38.273 95.840 1.00 55.11 122 TRP A CA 1
ATOM 869 C C . TRP A 1 123 ? 73.215 37.399 95.561 1.00 57.04 122 TRP A C 1
ATOM 870 O O . TRP A 1 123 ? 74.175 37.855 94.951 1.00 56.45 122 TRP A O 1
ATOM 881 N N . LEU A 1 124 ? 73.183 36.151 96.013 1.00 60.44 123 LEU A N 1
ATOM 882 C CA . LEU A 1 124 ? 74.084 35.147 95.449 1.00 63.99 123 LEU A CA 1
ATOM 883 C C . LEU A 1 124 ? 73.693 35.039 93.989 1.00 66.20 123 LEU A C 1
ATOM 884 O O . LEU A 1 124 ? 72.500 34.937 93.682 1.00 68.58 123 LEU A O 1
ATOM 889 N N . ILE A 1 125 ? 74.681 35.031 93.102 1.00 67.94 124 ILE A N 1
ATOM 890 C CA . ILE A 1 125 ? 74.471 35.078 91.636 1.00 68.80 124 ILE A CA 1
ATOM 891 C C . ILE A 1 125 ? 75.155 36.336 91.112 1.00 68.52 124 ILE A C 1
ATOM 892 O O . ILE A 1 125 ? 75.921 36.259 90.154 1.00 69.44 124 ILE A O 1
ATOM 905 N N . ASP A 1 127 ? 77.750 39.410 90.570 1.00 70.17 126 ASP A N 1
ATOM 906 C CA . ASP A 1 127 ? 79.186 39.222 90.292 1.00 70.82 126 ASP A CA 1
ATOM 907 C C . ASP A 1 127 ? 80.131 39.174 91.526 1.00 71.53 126 ASP A C 1
ATOM 908 O O . ASP A 1 127 ? 81.347 39.009 91.356 1.00 72.54 126 ASP A O 1
ATOM 913 N N . GLY A 1 128 ? 79.597 39.305 92.750 1.00 71.10 127 GLY A N 1
ATOM 914 C CA . GLY A 1 128 ? 80.398 39.122 93.977 1.00 70.22 127 GLY A CA 1
ATOM 915 C C . GLY A 1 128 ? 81.279 40.327 94.283 1.00 70.49 127 GLY A C 1
ATOM 916 O O . GLY A 1 128 ? 81.356 40.793 95.440 1.00 72.12 127 GLY A O 1
ATOM 917 N N . ASP A 1 129 ? 81.979 40.808 93.252 1.00 68.85 128 ASP A N 1
ATOM 918 C CA . ASP A 1 129 ? 82.516 42.163 93.254 1.00 67.16 128 ASP A CA 1
ATOM 919 C C . ASP A 1 129 ? 81.341 43.118 93.413 1.00 64.73 128 ASP A C 1
ATOM 920 O O . ASP A 1 129 ? 81.423 44.085 94.167 1.00 65.77 128 ASP A O 1
ATOM 925 N N . VAL A 1 130 ? 80.255 42.829 92.692 1.00 61.04 129 VAL A N 1
ATOM 926 C CA . VAL A 1 130 ? 79.044 43.664 92.689 1.00 58.39 129 VAL A CA 1
ATOM 927 C C . VAL A 1 130 ? 78.427 43.875 94.085 1.00 55.47 129 VAL A C 1
ATOM 928 O O . VAL A 1 130 ? 78.108 44.997 94.464 1.00 51.59 129 VAL A O 1
ATOM 932 N N . LYS A 1 131 ? 78.222 42.796 94.826 1.00 55.04 130 LYS A N 1
ATOM 933 C CA . LYS A 1 131 ? 77.725 42.920 96.205 1.00 56.17 130 LYS A CA 1
ATOM 934 C C . LYS A 1 131 ? 78.660 43.798 97.079 1.00 55.08 130 LYS A C 1
ATOM 935 O O . LYS A 1 131 ? 78.195 44.713 97.757 1.00 55.50 130 LYS A O 1
ATOM 941 N N . GLY A 1 132 ? 79.963 43.503 97.053 1.00 53.14 131 GLY A N 1
ATOM 942 C CA . GLY A 1 132 ? 80.975 44.362 97.653 1.00 51.28 131 GLY A CA 1
ATOM 943 C C . GLY A 1 132 ? 80.799 45.838 97.323 1.00 50.85 131 GLY A C 1
ATOM 944 O O . GLY A 1 132 ? 80.693 46.679 98.222 1.00 50.14 131 GLY A O 1
ATOM 945 N N . ALA A 1 133 ? 80.741 46.161 96.038 1.00 48.97 132 ALA A N 1
ATOM 946 C CA . ALA A 1 133 ? 80.736 47.556 95.623 1.00 48.13 132 ALA A CA 1
ATOM 947 C C . ALA A 1 133 ? 79.435 48.291 95.977 1.00 48.97 132 ALA A C 1
ATOM 948 O O . ALA A 1 133 ? 79.450 49.507 96.224 1.00 48.49 132 ALA A O 1
ATOM 950 N N . ILE A 1 134 ? 78.309 47.577 95.942 1.00 47.57 133 ILE A N 1
ATOM 951 C CA . ILE A 1 134 ? 77.022 48.157 96.345 1.00 46.50 133 ILE A CA 1
ATOM 952 C C . ILE A 1 134 ? 77.122 48.518 97.841 1.00 43.16 133 ILE A C 1
ATOM 953 O O . ILE A 1 134 ? 76.790 49.628 98.247 1.00 43.61 133 ILE A O 1
ATOM 958 N N . TYR A 1 135 ? 77.595 47.576 98.648 1.00 43.65 134 TYR A N 1
ATOM 959 C CA . TYR A 1 135 ? 77.730 47.782 100.097 1.00 43.13 134 TYR A CA 1
ATOM 960 C C . TYR A 1 135 ? 78.695 48.932 100.417 1.00 42.69 134 TYR A C 1
ATOM 961 O O . TYR A 1 135 ? 78.342 49.862 101.141 1.00 46.57 134 TYR A O 1
ATOM 970 N N . GLU A 1 136 ? 79.898 48.887 99.863 1.00 41.27 135 GLU A N 1
ATOM 971 C CA . GLU A 1 136 ? 80.845 50.007 99.984 1.00 43.80 135 GLU A CA 1
ATOM 972 C C . GLU A 1 136 ? 80.226 51.344 99.581 1.00 42.35 135 GLU A C 1
ATOM 973 O O . GLU A 1 136 ? 80.481 52.355 100.195 1.00 42.13 135 GLU A O 1
ATOM 979 N N . SER A 1 137 ? 79.399 51.339 98.548 1.00 45.80 136 SER A N 1
ATOM 980 C CA . SER A 1 137 ? 78.721 52.540 98.081 1.00 45.46 136 SER A CA 1
ATOM 981 C C . SER A 1 137 ? 77.655 53.021 99.062 1.00 47.35 136 SER A C 1
ATOM 982 O O . SER A 1 137 ? 77.514 54.217 99.300 1.00 49.44 136 SER A O 1
ATOM 985 N N . ILE A 1 138 ? 76.883 52.084 99.606 1.00 48.16 137 ILE A N 1
ATOM 986 C CA . ILE A 1 138 ? 75.910 52.393 100.658 1.00 50.16 137 ILE A CA 1
ATOM 987 C C . ILE A 1 138 ? 76.596 52.957 101.928 1.00 49.48 137 ILE A C 1
ATOM 988 O O . ILE A 1 138 ? 76.159 53.984 102.462 1.00 50.76 137 ILE A O 1
ATOM 993 N N . LEU A 1 139 ? 77.640 52.277 102.412 1.00 45.41 138 LEU A N 1
ATOM 994 C CA . LEU A 1 139 ? 78.393 52.738 103.597 1.00 44.21 138 LEU A CA 1
ATOM 995 C C . LEU A 1 139 ? 78.950 54.144 103.410 1.00 43.25 138 LEU A C 1
ATOM 996 O O . LEU A 1 139 ? 78.943 54.949 104.331 1.00 40.45 138 LEU A O 1
ATOM 1001 N N . GLU A 1 140 ? 79.400 54.450 102.202 1.00 47.53 139 GLU A N 1
ATOM 1002 C CA . GLU A 1 140 ? 80.022 55.757 101.90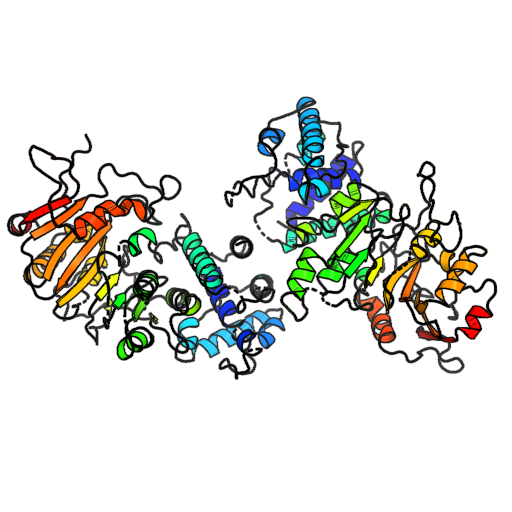8 1.00 48.01 139 GLU A CA 1
ATOM 1003 C C . GLU A 1 140 ? 79.009 56.898 101.886 1.00 51.57 139 GLU A C 1
ATOM 1004 O O . GLU A 1 140 ? 79.253 57.968 102.466 1.00 51.86 139 GLU A O 1
ATOM 1010 N N . LYS A 1 141 ? 77.875 56.660 101.222 1.00 55.19 140 LYS A N 1
ATOM 1011 C CA . LYS A 1 141 ? 76.790 57.652 101.093 1.00 57.71 140 LYS A CA 1
ATOM 1012 C C . LYS A 1 141 ? 76.171 58.002 102.470 1.00 59.26 140 LYS A C 1
ATOM 1013 O O . LYS A 1 141 ? 75.762 59.135 102.716 1.00 62.43 140 LYS A O 1
ATOM 1015 N N . ASN A 1 142 ? 76.128 57.050 103.380 1.00 58.68 141 ASN A N 1
ATOM 1016 C CA . ASN A 1 142 ? 75.739 57.377 104.730 1.00 60.30 141 ASN A CA 1
ATOM 1017 C C . ASN A 1 142 ? 76.891 58.101 105.420 1.00 62.97 141 ASN A C 1
ATOM 1018 O O . ASN A 1 142 ? 76.671 59.085 106.111 1.00 63.03 141 ASN A O 1
ATOM 1023 N N . GLY A 1 143 ? 78.116 57.620 105.204 1.00 67.11 142 GLY A N 1
ATOM 1024 C CA . GLY A 1 143 ? 79.312 58.122 105.901 1.00 69.68 142 GLY A CA 1
ATOM 1025 C C . GLY A 1 143 ? 79.663 59.567 105.599 1.00 72.71 142 GLY A C 1
ATOM 1026 O O . GLY A 1 143 ? 80.161 60.283 106.458 1.00 75.68 142 GLY A O 1
ATOM 1027 N N . GLN A 1 144 ? 79.408 59.999 104.372 1.00 75.20 143 GLN A N 1
ATOM 1028 C CA . GLN A 1 144 ? 79.552 61.409 104.003 1.00 76.10 143 GLN A CA 1
ATOM 1029 C C . GLN A 1 144 ? 78.151 61.977 103.767 1.00 75.78 143 GLN A C 1
ATOM 1030 O O . GLN A 1 144 ? 77.782 62.347 102.646 1.00 77.48 143 GLN A O 1
ATOM 1036 N N . ASP A 1 145 ? 77.376 61.994 104.851 1.00 74.51 144 ASP A N 1
ATOM 1037 C CA . ASP A 1 145 ? 76.044 62.585 104.896 1.00 75.36 144 ASP A CA 1
ATOM 1038 C C . ASP A 1 145 ? 76.096 63.709 105.943 1.00 75.67 144 ASP A C 1
ATOM 1039 O O . ASP A 1 145 ? 76.053 63.433 107.163 1.00 75.24 144 ASP A O 1
ATOM 1044 N N . LYS A 1 146 ? 76.176 64.959 105.448 1.00 74.32 145 LYS A N 1
ATOM 1045 C CA . LYS A 1 146 ? 76.543 66.155 106.239 1.00 73.41 145 LYS A CA 1
ATOM 1046 C C . LYS A 1 146 ? 75.768 66.372 107.546 1.00 73.89 145 LYS A C 1
ATOM 1047 O O . LYS A 1 146 ? 76.324 66.942 108.478 1.00 74.73 145 LYS A O 1
ATOM 1049 N N . LYS A 1 147 ? 74.518 65.918 107.630 1.00 73.91 146 LYS A N 1
ATOM 1050 C CA . LYS A 1 147 ? 73.744 66.029 108.876 1.00 75.29 146 LYS A CA 1
ATOM 1051 C C . LYS A 1 147 ? 73.285 64.683 109.471 1.00 77.54 146 LYS A C 1
ATOM 1052 O O . LYS A 1 147 ? 72.432 64.665 110.363 1.00 79.37 146 LYS A O 1
ATOM 1054 N N . SER A 1 148 ? 73.851 63.567 109.001 1.00 78.56 147 SER A N 1
ATOM 1055 C CA . SER A 1 148 ? 73.537 62.225 109.547 1.00 77.71 147 SER A CA 1
ATOM 1056 C C . SER A 1 148 ? 74.570 61.731 110.592 1.00 77.29 147 SER A C 1
ATOM 1057 O O . SER A 1 148 ? 74.274 60.804 111.372 1.00 75.62 147 SER A O 1
ATOM 1060 N N . GLY A 1 149 ? 75.770 62.333 110.591 1.00 76.11 148 GLY A N 1
ATOM 1061 C CA . GLY A 1 149 ? 76.831 62.007 111.570 1.00 73.94 148 GLY A CA 1
ATOM 1062 C C . GLY A 1 149 ? 77.229 60.533 111.639 1.00 71.26 148 GLY A C 1
ATOM 1063 O O . GLY A 1 149 ? 77.581 60.022 112.707 1.00 71.33 148 GLY A O 1
ATOM 1064 N N . ALA A 1 150 ? 77.146 59.854 110.497 1.00 67.22 149 ALA A N 1
ATOM 1065 C CA . ALA A 1 150 ? 77.673 58.499 110.326 1.00 63.50 149 ALA A CA 1
ATOM 1066 C C . ALA A 1 150 ? 79.190 58.537 109.983 1.00 61.47 149 ALA A C 1
ATOM 1067 O O . ALA A 1 150 ? 79.887 57.510 110.040 1.00 59.07 149 ALA A O 1
ATOM 1069 N N . GLY A 1 151 ? 79.697 59.722 109.625 1.00 58.78 150 GLY A N 1
ATOM 1070 C CA . GLY A 1 151 ? 81.117 59.901 109.323 1.00 56.51 150 GLY A CA 1
ATOM 1071 C C . GLY A 1 151 ? 82.042 59.573 110.481 1.00 56.07 150 GLY A C 1
ATOM 1072 O O . GLY A 1 151 ? 83.194 59.202 110.278 1.00 58.11 150 GLY A O 1
ATOM 1073 N N . GLN A 1 152 ? 81.532 59.655 111.707 1.00 55.76 151 GLN A N 1
ATOM 1074 C CA . GLN A 1 152 ? 82.283 59.187 112.850 1.00 53.33 151 GLN A CA 1
ATOM 1075 C C . GLN A 1 152 ? 82.641 57.705 112.707 1.00 54.34 151 GLN A C 1
ATOM 1076 O O . GLN A 1 152 ? 83.552 57.238 113.407 1.00 52.93 151 GLN A O 1
ATOM 1082 N N . TYR A 1 153 ? 81.922 56.985 111.822 1.00 52.68 152 TYR A N 1
ATOM 1083 C CA . TYR A 1 153 ? 82.112 55.537 111.588 1.00 53.19 152 TYR A CA 1
ATOM 1084 C C . TYR A 1 153 ? 82.850 55.143 110.286 1.00 52.79 152 TYR A C 1
ATOM 1085 O O . TYR A 1 153 ? 82.880 53.962 109.915 1.00 50.59 152 TYR A O 1
ATOM 1094 N N . PHE A 1 154 ? 83.479 56.122 109.631 1.00 52.55 153 PHE A N 1
ATOM 1095 C CA . PHE A 1 154 ? 83.977 55.968 108.270 1.00 51.43 153 PHE A CA 1
ATOM 1096 C C . PHE A 1 154 ? 85.280 56.747 108.072 1.00 50.86 153 PHE A C 1
ATOM 1097 O O . PHE A 1 154 ? 85.503 57.739 108.769 1.00 53.28 153 PHE A O 1
ATOM 1105 N N . THR A 1 155 ? 86.112 56.271 107.134 1.00 47.13 154 THR A N 1
ATOM 1106 C CA . THR A 1 155 ? 87.324 56.961 106.631 1.00 46.66 154 THR A CA 1
ATOM 1107 C C . THR A 1 155 ? 87.362 56.957 105.079 1.00 44.42 154 THR A C 1
ATOM 1108 O O . THR A 1 155 ? 87.008 55.953 104.469 1.00 42.83 154 THR A O 1
ATOM 1112 N N . PRO A 1 156 ? 87.770 58.090 104.443 1.00 45.62 155 PRO A N 1
ATOM 1113 C CA . PRO A 1 156 ? 87.816 58.103 102.982 1.00 43.77 155 PRO A CA 1
ATOM 1114 C C . PRO A 1 156 ? 88.771 57.061 102.402 1.00 42.89 155 PRO A C 1
ATOM 1115 O O . PRO A 1 156 ? 89.946 56.988 102.774 1.00 41.14 155 PRO A O 1
ATOM 1119 N N . ARG A 1 157 ? 88.277 56.313 101.440 1.00 42.17 156 ARG A N 1
ATOM 1120 C CA . ARG A 1 157 ? 89.044 55.209 100.873 1.00 43.88 156 ARG A CA 1
ATOM 1121 C C . ARG A 1 157 ? 90.390 55.609 100.245 1.00 41.47 156 ARG A C 1
ATOM 1122 O O . ARG A 1 157 ? 91.392 54.890 100.408 1.00 42.64 156 ARG A O 1
ATOM 1130 N N . PRO A 1 158 ? 90.415 56.739 99.532 1.00 36.61 157 PRO A N 1
ATOM 1131 C CA . PRO A 1 158 ? 91.668 57.204 98.984 1.00 36.87 157 PRO A CA 1
ATOM 1132 C C . PRO A 1 158 ? 92.816 57.258 99.993 1.00 38.69 157 PRO A C 1
ATOM 1133 O O . PRO A 1 158 ? 93.944 56.889 99.652 1.00 37.74 157 PRO A O 1
ATOM 1137 N N . LEU A 1 159 ? 92.509 57.679 101.218 1.00 36.84 158 LEU A N 1
ATOM 1138 C CA . LEU A 1 159 ? 93.495 57.886 102.249 1.00 37.17 158 LEU A CA 1
ATOM 1139 C C . LEU A 1 159 ? 93.894 56.556 102.831 1.00 35.73 158 LEU A C 1
ATOM 1140 O O . LEU A 1 159 ? 95.058 56.316 103.072 1.00 35.31 158 LEU A O 1
ATOM 1145 N N . ILE A 1 160 ? 92.918 55.686 103.060 1.00 38.21 159 ILE A N 1
ATOM 1146 C CA . ILE A 1 160 ? 93.206 54.333 103.496 1.00 39.43 159 ILE A CA 1
ATOM 1147 C C . ILE A 1 160 ? 94.202 53.664 102.516 1.00 40.63 159 ILE A C 1
ATOM 1148 O O . ILE A 1 160 ? 95.195 53.051 102.928 1.00 40.71 159 ILE A O 1
ATOM 1153 N N . GLN A 1 161 ? 93.917 53.779 101.219 1.00 39.03 160 GLN A N 1
ATOM 1154 C CA . GLN A 1 161 ? 94.754 53.165 100.201 1.00 37.30 160 GLN A CA 1
ATOM 1155 C C . GLN A 1 161 ? 96.209 53.647 100.270 1.00 36.91 160 GLN A C 1
ATOM 1156 O O . GLN A 1 161 ? 97.140 52.856 100.232 1.00 37.77 160 GLN A O 1
ATOM 1162 N N . ALA A 1 162 ? 96.404 54.949 100.386 1.00 36.24 161 ALA A N 1
ATOM 1163 C CA . ALA A 1 162 ? 97.758 55.525 100.429 1.00 35.12 161 ALA A CA 1
ATOM 1164 C C . ALA A 1 162 ? 98.548 55.040 101.666 1.00 36.84 161 ALA A C 1
ATOM 1165 O O . ALA A 1 162 ? 99.730 54.651 101.589 1.00 36.00 161 ALA A O 1
ATOM 1175 N N . VAL A 1 164 ? 97.910 52.168 103.443 1.00 35.38 163 VAL A N 1
ATOM 1176 C CA . VAL A 1 164 ? 98.238 50.754 103.247 1.00 34.48 163 VAL A CA 1
ATOM 1177 C C . VAL A 1 164 ? 99.428 50.595 102.243 1.00 35.54 163 VAL A C 1
ATOM 1178 O O . VAL A 1 164 ? 100.360 49.789 102.452 1.00 33.97 163 VAL A O 1
ATOM 1182 N N . ASP A 1 165 ? 99.416 51.370 101.166 1.00 35.99 164 ASP A N 1
ATOM 1183 C CA . ASP A 1 165 ? 100.518 51.326 100.187 1.00 36.32 164 ASP A CA 1
ATOM 1184 C C . ASP A 1 165 ? 101.871 51.656 100.855 1.00 39.26 164 ASP A C 1
ATOM 1185 O O . ASP A 1 165 ? 102.876 50.962 100.612 1.00 36.97 164 ASP A O 1
ATOM 1190 N N . CYS A 1 166 ? 101.892 52.682 101.712 1.00 38.17 165 CYS A N 1
ATOM 1191 C CA . CYS A 1 166 ? 103.135 53.073 102.401 1.00 39.59 165 CYS A CA 1
ATOM 1192 C C . CYS A 1 166 ? 103.617 52.040 103.419 1.00 39.46 165 CYS A C 1
ATOM 1193 O O . CYS A 1 166 ? 104.772 51.671 103.435 1.00 37.96 165 CYS A O 1
ATOM 1196 N N . ILE A 1 167 ? 102.702 51.575 104.246 1.00 38.01 166 ILE A N 1
ATOM 1197 C CA . ILE A 1 167 ? 102.957 50.498 105.205 1.00 38.06 166 ILE A CA 1
ATOM 1198 C C . ILE A 1 167 ? 103.320 49.183 104.547 1.00 38.31 166 ILE A C 1
ATOM 1199 O O . ILE A 1 167 ? 104.061 48.405 105.122 1.00 40.41 166 ILE A O 1
ATOM 1204 N N . ASN A 1 168 ? 102.781 48.936 103.355 1.00 37.23 167 ASN A N 1
ATOM 1205 C CA . ASN A 1 168 ? 103.202 47.831 102.524 1.00 34.99 167 ASN A CA 1
ATOM 1206 C C . ASN A 1 168 ? 103.143 46.497 103.255 1.00 36.03 167 ASN A C 1
ATOM 1207 O O . ASN A 1 168 ? 104.148 45.784 103.307 1.00 36.17 167 ASN A O 1
ATOM 1212 N N . PRO A 1 169 ? 101.944 46.124 103.784 1.00 36.92 168 PRO A N 1
ATOM 1213 C CA . PRO A 1 169 ? 101.792 44.840 104.507 1.00 34.56 168 PRO A CA 1
ATOM 1214 C C . PRO A 1 169 ? 102.139 43.658 103.623 1.00 33.79 168 PRO A C 1
ATOM 1215 O O . PRO A 1 169 ? 101.883 43.684 102.409 1.00 33.44 168 PRO A O 1
ATOM 1219 N N . GLN A 1 170 ? 102.706 42.613 104.222 1.00 35.94 169 GLN A N 1
ATOM 1220 C CA . GLN A 1 170 ? 103.126 41.458 103.463 1.00 35.78 169 GLN A CA 1
ATOM 1221 C C . GLN A 1 170 ? 102.511 40.224 104.043 1.00 36.22 169 GLN A C 1
ATOM 1222 O O . GLN A 1 170 ? 102.291 40.152 105.241 1.00 37.00 169 GLN A O 1
ATOM 1236 N N . GLY A 1 172 ? 101.925 36.898 105.667 1.00 37.91 171 GLY A N 1
ATOM 1237 C CA . GLY A 1 172 ? 102.614 36.376 106.854 1.00 39.06 171 GLY A CA 1
ATOM 1238 C C . GLY A 1 172 ? 102.523 37.309 108.060 1.00 37.41 171 GLY A C 1
ATOM 1239 O O . GLY A 1 172 ? 102.701 36.862 109.189 1.00 36.80 171 GLY A O 1
ATOM 1240 N N . GLU A 1 173 ? 102.231 38.586 107.811 1.00 36.60 172 GLU A N 1
ATOM 1241 C CA . GLU A 1 173 ? 102.013 39.567 108.875 1.00 37.86 172 GLU A CA 1
ATOM 1242 C C . GLU A 1 173 ? 100.590 39.618 109.462 1.00 39.07 172 GLU A C 1
ATOM 1243 O O . GLU A 1 173 ? 99.577 39.421 108.752 1.00 41.10 172 GLU A O 1
ATOM 1249 N N . THR A 1 174 ? 100.525 39.921 110.760 1.00 37.05 173 THR A N 1
ATOM 1250 C CA . THR A 1 174 ? 99.274 40.285 111.409 1.00 36.27 173 THR A CA 1
ATOM 1251 C C . THR A 1 174 ? 99.003 41.784 111.259 1.00 35.62 173 THR A C 1
ATOM 1252 O O . THR A 1 174 ? 99.907 42.629 111.380 1.00 36.80 173 THR A O 1
ATOM 1256 N N . VAL A 1 175 ? 97.749 42.093 110.973 1.00 35.83 174 VAL A N 1
ATOM 1257 C CA . VAL A 1 175 ? 97.275 43.460 110.804 1.00 37.82 174 VAL A CA 1
ATOM 1258 C C . VAL A 1 175 ? 96.087 43.694 111.746 1.00 37.95 174 VAL A C 1
ATOM 1259 O O . VAL A 1 175 ? 95.107 42.949 111.720 1.00 39.52 174 VAL A O 1
ATOM 1263 N N . CYS A 1 176 ? 96.161 44.748 112.543 1.00 38.40 175 CYS A N 1
ATOM 1264 C CA . CYS A 1 176 ? 95.068 45.089 113.423 1.00 36.97 175 CYS A CA 1
ATOM 1265 C C . CYS A 1 176 ? 94.641 46.540 113.247 1.00 37.22 175 CYS A C 1
ATOM 1266 O O . CYS A 1 176 ? 95.485 47.432 113.123 1.00 39.94 175 CYS A O 1
ATOM 1269 N N . ASP A 1 177 ? 93.326 46.759 113.203 1.00 37.94 176 ASP A N 1
ATOM 1270 C CA . ASP A 1 177 ? 92.691 48.076 113.362 1.00 37.87 176 ASP A CA 1
ATOM 1271 C C . ASP A 1 177 ? 91.810 47.988 114.608 1.00 39.85 176 ASP A C 1
ATOM 1272 O O . ASP A 1 177 ? 90.734 47.338 114.549 1.00 34.96 176 ASP A O 1
ATOM 1277 N N . PRO A 1 178 ? 92.264 48.601 115.735 1.00 41.03 177 PRO A N 1
ATOM 1278 C CA . PRO A 1 178 ? 91.563 48.543 117.022 1.00 43.08 177 PRO A CA 1
ATOM 1279 C C . PRO A 1 178 ? 90.451 49.596 117.224 1.00 42.37 177 PRO A C 1
ATOM 1280 O O . PRO A 1 178 ? 90.006 49.815 118.351 1.00 42.32 177 PRO A O 1
ATOM 1284 N N . ALA A 1 179 ? 89.995 50.189 116.132 1.00 42.38 178 ALA A N 1
ATOM 1285 C CA . ALA A 1 179 ? 88.875 51.139 116.127 1.00 42.66 178 ALA A CA 1
ATOM 1286 C C . ALA A 1 179 ? 88.284 51.140 114.714 1.00 41.89 178 ALA A C 1
ATOM 1287 O O . ALA A 1 179 ? 88.283 52.164 114.037 1.00 38.10 178 ALA A O 1
ATOM 1289 N N . CYS A 1 180 ? 87.814 49.972 114.279 1.00 42.43 179 CYS A N 1
ATOM 1290 C CA . CYS A 1 180 ? 87.726 49.627 112.863 1.00 41.01 179 CYS A CA 1
ATOM 1291 C C . CYS A 1 180 ? 86.607 50.198 112.025 1.00 41.77 179 CYS A C 1
ATOM 1292 O O . CYS A 1 180 ? 86.692 50.149 110.791 1.00 40.78 179 CYS A O 1
ATOM 1295 N N . GLY A 1 181 ? 85.590 50.779 112.638 1.00 41.29 180 GLY A N 1
ATOM 1296 C CA . GLY A 1 181 ? 84.493 51.317 111.849 1.00 40.32 180 GLY A CA 1
ATOM 1297 C C . GLY A 1 181 ? 84.003 50.247 110.868 1.00 39.36 180 GLY A C 1
ATOM 1298 O O . GLY A 1 181 ? 83.964 49.058 111.218 1.00 40.30 180 GLY A O 1
ATOM 1299 N N . THR A 1 182 ? 83.636 50.670 109.656 1.00 38.68 181 THR A N 1
ATOM 1300 C CA . THR A 1 182 ? 83.194 49.773 108.556 1.00 38.17 181 THR A CA 1
ATOM 1301 C C . THR A 1 182 ? 84.226 48.762 108.030 1.00 37.51 181 THR A C 1
ATOM 1302 O O . THR A 1 182 ? 83.906 47.939 107.166 1.00 38.70 181 THR A O 1
ATOM 1306 N N . GLY A 1 183 ? 85.453 48.807 108.533 1.00 36.56 182 GLY A N 1
ATOM 1307 C CA . GLY A 1 183 ? 86.474 47.789 108.224 1.00 37.91 182 GLY A CA 1
ATOM 1308 C C . GLY A 1 183 ? 87.329 48.068 107.002 1.00 38.48 182 GLY A C 1
ATOM 1309 O O . GLY A 1 183 ? 87.979 47.169 106.482 1.00 40.28 182 GLY A O 1
ATOM 1310 N N . GLY A 1 184 ? 87.321 49.315 106.542 1.00 38.25 183 GLY A N 1
ATOM 1311 C CA . GLY A 1 184 ? 88.108 49.757 105.374 1.00 39.51 183 GLY A CA 1
ATOM 1312 C C . GLY A 1 184 ? 89.608 49.503 105.363 1.00 38.50 183 GLY A C 1
ATOM 1313 O O . GLY A 1 184 ? 90.187 49.146 104.307 1.00 36.72 183 GLY A O 1
ATOM 1314 N N . PHE A 1 185 ? 90.262 49.668 106.516 1.00 36.75 184 PHE A N 1
ATOM 1315 C CA . PHE A 1 185 ? 91.713 49.376 106.561 1.00 35.52 184 PHE A CA 1
ATOM 1316 C C . PHE A 1 185 ? 91.969 47.897 106.362 1.00 34.92 184 PHE A C 1
ATOM 1317 O O . PHE A 1 185 ? 92.906 47.492 105.694 1.00 37.79 184 PHE A O 1
ATOM 1325 N N . LEU A 1 186 ? 91.136 47.076 106.989 1.00 38.62 185 LEU A N 1
ATOM 1326 C CA . LEU A 1 186 ? 91.284 45.621 106.960 1.00 36.31 185 LEU A CA 1
ATOM 1327 C C . LEU A 1 186 ? 90.974 45.080 105.575 1.00 36.69 185 LEU A C 1
ATOM 1328 O O . LEU A 1 186 ? 91.688 44.252 105.067 1.00 36.20 185 LEU A O 1
ATOM 1333 N N . LEU A 1 187 ? 89.915 45.595 104.954 1.00 37.74 186 LEU A N 1
ATOM 1334 C CA . LEU A 1 187 ? 89.549 45.234 103.597 1.00 37.48 186 LEU A CA 1
ATOM 1335 C C . LEU A 1 187 ? 90.660 45.595 102.601 1.00 40.02 186 LEU A C 1
ATOM 1336 O O . LEU A 1 187 ? 91.080 44.764 101.755 1.00 36.59 186 LEU A O 1
ATOM 1341 N N . THR A 1 188 ? 91.175 46.809 102.731 1.00 40.64 187 THR A N 1
ATOM 1342 C CA . THR A 1 188 ? 92.241 47.261 101.830 1.00 41.03 187 THR A CA 1
ATOM 1343 C C . THR A 1 188 ? 93.573 46.482 102.065 1.00 40.04 187 THR A C 1
ATOM 1344 O O . THR A 1 188 ? 94.224 46.103 101.123 1.00 38.63 187 THR A O 1
ATOM 1348 N N . ALA A 1 189 ? 93.943 46.206 103.310 1.00 38.11 188 ALA A N 1
ATOM 1349 C CA . ALA A 1 189 ? 95.193 45.466 103.593 1.00 38.21 188 ALA A CA 1
ATOM 1350 C C . ALA A 1 189 ? 95.146 44.010 103.081 1.00 36.89 188 ALA A C 1
ATOM 1351 O O . ALA A 1 189 ? 96.137 43.464 102.611 1.00 39.55 188 ALA A O 1
ATOM 1353 N N . TYR A 1 190 ? 93.978 43.384 103.181 1.00 38.99 189 TYR A N 1
ATOM 1354 C CA . TYR A 1 190 ? 93.736 42.059 102.657 1.00 39.55 189 TYR A CA 1
ATOM 1355 C C . TYR A 1 190 ? 93.883 42.046 101.130 1.00 41.11 189 TYR A C 1
ATOM 1356 O O . TYR A 1 190 ? 94.545 41.166 100.579 1.00 40.50 189 TYR A O 1
ATOM 1365 N N . ASP A 1 191 ? 93.243 42.998 100.442 1.00 42.03 190 ASP A N 1
ATOM 1366 C CA . ASP A 1 191 ? 93.327 43.063 98.971 1.00 44.48 190 ASP A CA 1
ATOM 1367 C C . ASP A 1 191 ? 94.813 43.253 98.568 1.00 43.27 190 ASP A C 1
ATOM 1368 O O . ASP A 1 191 ? 95.319 42.555 97.680 1.00 44.87 190 ASP A O 1
ATOM 1373 N N . TYR A 1 192 ? 95.512 44.161 99.259 1.00 40.77 191 TYR A N 1
ATOM 1374 C CA . TYR A 1 192 ? 96.940 44.384 99.008 1.00 39.35 191 TYR A CA 1
ATOM 1375 C C . TYR A 1 192 ? 97.758 43.096 99.121 1.00 37.20 191 TYR A C 1
ATOM 1376 O O . TYR A 1 192 ? 98.528 42.791 98.246 1.00 36.62 191 TYR A O 1
ATOM 1393 N N . LYS A 1 194 ? 96.664 39.784 99.349 1.00 37.66 193 LYS A N 1
ATOM 1394 C CA . LYS A 1 194 ? 96.169 38.674 98.517 1.00 38.03 193 LYS A CA 1
ATOM 1395 C C . LYS A 1 194 ? 96.848 38.514 97.135 1.00 37.98 193 LYS A C 1
ATOM 1396 O O . LYS A 1 194 ? 96.926 37.408 96.635 1.00 36.40 193 LYS A O 1
ATOM 1399 N N . GLY A 1 195 ? 97.360 39.583 96.528 1.00 40.57 194 GLY A N 1
ATOM 1400 C CA . GLY A 1 195 ? 97.952 39.486 95.172 1.00 41.65 194 GLY A CA 1
ATOM 1401 C C . GLY A 1 195 ? 99.462 39.308 95.131 1.00 42.76 194 GLY A C 1
ATOM 1402 O O . GLY A 1 195 ? 100.098 39.537 94.095 1.00 42.05 194 GLY A O 1
ATOM 1403 N N . GLN A 1 196 ? 100.042 38.899 96.256 1.00 43.51 195 GLN A N 1
ATOM 1404 C CA . GLN A 1 196 ? 101.491 38.737 96.363 1.00 45.63 195 GLN A CA 1
ATOM 1405 C C . GLN A 1 196 ? 101.801 37.239 96.304 1.00 46.16 195 GLN A C 1
ATOM 1406 O O . GLN A 1 196 ? 100.902 36.402 96.400 1.00 43.43 195 GLN A O 1
ATOM 1412 N N . SER A 1 197 ? 103.083 36.924 96.169 1.00 50.58 196 SER A N 1
ATOM 1413 C CA . SER A 1 197 ? 103.549 35.523 96.147 1.00 53.68 196 SER A CA 1
ATOM 1414 C C . SER A 1 197 ? 103.420 34.931 97.584 1.00 54.67 196 SER A C 1
ATOM 1415 O O . SER A 1 197 ? 102.613 34.020 97.830 1.00 54.46 196 SER A O 1
ATOM 1418 N N . SER A 1 199 ? 102.639 31.576 98.773 1.00 59.19 198 SER A N 1
ATOM 1419 C CA . SER A 1 199 ? 101.710 30.725 99.523 1.00 60.13 198 SER A CA 1
ATOM 1420 C C . SER A 1 199 ? 102.565 29.720 100.363 1.00 59.69 198 SER A C 1
ATOM 1421 O O . SER A 1 199 ? 103.715 30.059 100.702 1.00 59.15 198 SER A O 1
ATOM 1424 N N . LYS A 1 200 ? 102.052 28.558 100.796 1.00 59.45 199 LYS A N 1
ATOM 1425 C CA . LYS A 1 200 ? 100.621 28.245 101.004 1.00 58.36 199 LYS A CA 1
ATOM 1426 C C . LYS A 1 200 ? 100.275 28.213 102.500 1.00 56.05 199 LYS A C 1
ATOM 1427 O O . LYS A 1 200 ? 99.106 28.359 102.879 1.00 53.22 199 LYS A O 1
ATOM 1433 N N . GLU A 1 201 ? 101.298 28.004 103.331 1.00 54.56 200 GLU A N 1
ATOM 1434 C CA . GLU A 1 201 ? 101.188 28.234 104.755 1.00 55.96 200 GLU A CA 1
ATOM 1435 C C . GLU A 1 201 ? 100.706 29.680 104.978 1.00 56.33 200 GLU A C 1
ATOM 1436 O O . GLU A 1 201 ? 100.059 29.967 105.986 1.00 56.49 200 GLU A O 1
ATOM 1438 N N . LYS A 1 202 ? 101.006 30.556 104.011 1.00 56.37 201 LYS A N 1
ATOM 1439 C CA . LYS A 1 202 ? 100.760 31.997 104.120 1.00 56.79 201 LYS A CA 1
ATOM 1440 C C . LYS A 1 202 ? 99.464 32.490 103.449 1.00 56.32 201 LYS A C 1
ATOM 1441 O O . LYS A 1 202 ? 98.848 33.459 103.936 1.00 56.39 201 LYS A O 1
ATOM 1447 N N . ARG A 1 203 ? 99.043 31.842 102.360 1.00 55.24 202 ARG A N 1
ATOM 1448 C CA . ARG A 1 203 ? 97.699 32.098 101.794 1.00 55.23 202 ARG A CA 1
ATOM 1449 C C . ARG A 1 203 ? 96.643 31.716 102.840 1.00 54.78 202 ARG A C 1
ATOM 1450 O O . ARG A 1 203 ? 95.622 32.408 103.008 1.00 55.04 202 ARG A O 1
ATOM 1452 N N . ASP A 1 204 ? 96.923 30.614 103.546 1.00 52.84 203 ASP A N 1
ATOM 1453 C CA . ASP A 1 204 ? 96.102 30.140 104.655 1.00 50.32 203 ASP A CA 1
ATOM 1454 C C . ASP A 1 204 ? 96.282 31.018 105.892 1.00 46.79 203 ASP A C 1
ATOM 1455 O O . ASP A 1 204 ? 95.355 31.207 106.653 1.00 44.67 203 ASP A O 1
ATOM 1460 N N . PHE A 1 205 ? 97.468 31.567 106.094 1.00 45.06 204 PHE A N 1
ATOM 1461 C CA . PHE A 1 205 ? 97.643 32.512 107.198 1.00 46.35 204 PHE A CA 1
ATOM 1462 C C . PHE A 1 205 ? 96.767 33.756 107.020 1.00 44.90 204 PHE A C 1
ATOM 1463 O O . PHE A 1 205 ? 96.113 34.187 107.970 1.00 44.09 204 PHE A O 1
ATOM 1471 N N . LEU A 1 206 ? 96.777 34.332 105.813 1.00 42.99 205 LEU A N 1
ATOM 1472 C CA . LEU A 1 206 ? 95.973 35.515 105.513 1.00 43.91 205 LEU A CA 1
ATOM 1473 C C . LEU A 1 206 ? 94.509 35.228 105.780 1.00 45.32 205 LEU A C 1
ATOM 1474 O O . LEU A 1 206 ? 93.790 36.045 106.379 1.00 44.54 205 LEU A O 1
ATOM 1479 N N . ARG A 1 207 ? 94.091 34.070 105.281 1.00 46.02 206 ARG A N 1
ATOM 1480 C CA . ARG A 1 207 ? 92.735 33.598 105.383 1.00 47.76 206 ARG A CA 1
ATOM 1481 C C . ARG A 1 207 ? 92.304 33.519 106.841 1.00 46.46 206 ARG A C 1
ATOM 1482 O O . ARG A 1 207 ? 91.303 34.103 107.217 1.00 45.23 206 ARG A O 1
ATOM 1490 N N . ASP A 1 208 ? 93.082 32.834 107.665 1.00 46.49 207 ASP A N 1
ATOM 1491 C CA . ASP A 1 208 ? 92.622 32.468 109.012 1.00 48.43 207 ASP A CA 1
ATOM 1492 C C . ASP A 1 208 ? 93.140 33.350 110.168 1.00 49.02 207 ASP A C 1
ATOM 1493 O O . ASP A 1 208 ? 92.535 33.377 111.239 1.00 49.38 207 ASP A O 1
ATOM 1498 N N . LYS A 1 209 ? 94.246 34.065 109.955 1.00 49.22 208 LYS A N 1
ATOM 1499 C CA . LYS A 1 209 ? 95.020 34.608 111.064 1.00 48.63 208 LYS A CA 1
ATOM 1500 C C . LYS A 1 209 ? 95.566 36.056 110.933 1.00 47.73 208 LYS A C 1
ATOM 1501 O O . LYS A 1 209 ? 96.004 36.641 111.916 1.00 46.87 208 LYS A O 1
ATOM 1505 N N . ALA A 1 210 ? 95.550 36.635 109.739 1.00 45.35 209 ALA A N 1
ATOM 1506 C CA . ALA A 1 210 ? 96.185 37.933 109.533 1.00 41.66 209 ALA A CA 1
ATOM 1507 C C . ALA A 1 210 ? 95.416 39.076 110.145 1.00 41.48 209 ALA A C 1
ATOM 1508 O O . ALA A 1 210 ? 96.026 39.945 110.778 1.00 43.52 209 ALA A O 1
ATOM 1510 N N . LEU A 1 211 ? 94.104 39.113 109.937 1.00 38.67 210 LEU A N 1
ATOM 1511 C CA . LEU A 1 211 ? 93.314 40.320 110.233 1.00 40.45 210 LEU A CA 1
ATOM 1512 C C . LEU A 1 211 ? 92.651 40.241 111.599 1.00 39.87 210 LEU A C 1
ATOM 1513 O O . LEU A 1 211 ? 92.328 39.159 112.074 1.00 38.28 210 LEU A O 1
ATOM 1518 N N . HIS A 1 212 ? 92.495 41.406 112.224 1.00 40.07 211 HIS A N 1
ATOM 1519 C CA . HIS A 1 212 ? 91.749 41.574 113.482 1.00 37.41 211 HIS A CA 1
ATOM 1520 C C . HIS A 1 212 ? 91.302 43.005 113.537 1.00 38.19 211 HIS A C 1
ATOM 1521 O O . HIS A 1 212 ? 92.089 43.924 113.238 1.00 39.55 211 HIS A O 1
ATOM 1528 N N . GLY A 1 213 ? 90.014 43.200 113.811 1.00 38.89 212 GLY A N 1
ATOM 1529 C CA . GLY A 1 213 ? 89.447 44.533 114.015 1.00 39.26 212 GLY A CA 1
ATOM 1530 C C . GLY A 1 213 ? 88.565 44.600 115.262 1.00 40.02 212 GLY A C 1
ATOM 1531 O O . GLY A 1 213 ? 87.851 43.663 115.570 1.00 38.24 212 GLY A O 1
ATOM 1532 N N . VAL A 1 214 ? 88.612 45.724 115.961 1.00 39.70 213 VAL A N 1
ATOM 1533 C CA . VAL A 1 214 ? 87.815 45.941 117.150 1.00 39.72 213 VAL A CA 1
ATOM 1534 C C . VAL A 1 214 ? 87.003 47.226 116.959 1.00 39.99 213 VAL A C 1
ATOM 1535 O O . VAL A 1 214 ? 87.525 48.255 116.477 1.00 36.46 213 VAL A O 1
ATOM 1539 N N . ASP A 1 215 ? 85.722 47.156 117.320 1.00 40.18 214 ASP A N 1
ATOM 1540 C CA . ASP A 1 215 ? 84.875 48.352 117.450 1.00 39.54 214 ASP A CA 1
ATOM 1541 C C . ASP A 1 215 ? 83.946 48.124 118.635 1.00 40.37 214 ASP A C 1
ATOM 1542 O O . ASP A 1 215 ? 83.500 47.015 118.873 1.00 43.32 214 ASP A O 1
ATOM 1547 N N . ASN A 1 216 ? 83.699 49.171 119.404 1.00 39.88 215 ASN A N 1
ATOM 1548 C CA . ASN A 1 216 ? 82.888 49.071 120.584 1.00 40.89 215 ASN A CA 1
ATOM 1549 C C . ASN A 1 216 ? 81.371 49.190 120.344 1.00 40.53 215 ASN A C 1
ATOM 1550 O O . ASN A 1 216 ? 80.604 48.957 121.253 1.00 39.29 215 ASN A O 1
ATOM 1555 N N . THR A 1 217 ? 80.956 49.534 119.128 1.00 40.64 216 THR A N 1
ATOM 1556 C CA . THR A 1 217 ? 79.559 49.786 118.811 1.00 38.97 216 THR A CA 1
ATOM 1557 C C . THR A 1 217 ? 78.901 48.626 118.011 1.00 38.98 216 THR A C 1
ATOM 1558 O O . THR A 1 217 ? 79.283 48.345 116.893 1.00 39.18 216 THR A O 1
ATOM 1562 N N . PRO A 1 218 ? 77.908 47.935 118.602 1.00 39.27 217 PRO A N 1
ATOM 1563 C CA . PRO A 1 218 ? 77.392 46.725 117.967 1.00 38.97 217 PRO A CA 1
ATOM 1564 C C . PRO A 1 218 ? 77.038 46.852 116.463 1.00 39.62 217 PRO A C 1
ATOM 1565 O O . PRO A 1 218 ? 77.461 46.031 115.652 1.00 39.04 217 PRO A O 1
ATOM 1569 N N . LEU A 1 219 ? 76.285 47.869 116.088 1.00 40.05 218 LEU A N 1
ATOM 1570 C CA . LEU A 1 219 ? 75.810 47.939 114.694 1.00 42.80 218 LEU A CA 1
ATOM 1571 C C . LEU A 1 219 ? 76.980 48.125 113.718 1.00 42.03 218 LEU A C 1
ATOM 1572 O O . LEU A 1 219 ? 76.950 47.632 112.592 1.00 39.47 218 LEU A O 1
ATOM 1577 N N . VAL A 1 220 ? 78.027 48.799 114.190 1.00 40.61 219 VAL A N 1
ATOM 1578 C CA . VAL A 1 220 ? 79.183 49.064 113.379 1.00 42.46 219 VAL A CA 1
ATOM 1579 C C . VAL A 1 220 ? 79.981 47.752 113.176 1.00 40.95 219 VAL A C 1
ATOM 1580 O O . VAL A 1 220 ? 80.569 47.515 112.113 1.00 42.40 219 VAL A O 1
ATOM 1584 N N . VAL A 1 221 ? 80.039 46.929 114.197 1.00 36.27 220 VAL A N 1
ATOM 1585 C CA . VAL A 1 221 ? 80.536 45.564 114.026 1.00 39.75 220 VAL A CA 1
ATOM 1586 C C . VAL A 1 221 ? 79.688 44.771 112.990 1.00 40.23 220 VAL A C 1
ATOM 1587 O O . VAL A 1 221 ? 80.226 43.973 112.228 1.00 42.80 220 VAL A O 1
ATOM 1591 N N . THR A 1 222 ? 78.370 44.967 112.997 1.00 40.44 221 THR A N 1
ATOM 1592 C CA . THR A 1 222 ? 77.476 44.315 112.034 1.00 40.90 221 THR A CA 1
ATOM 1593 C C . THR A 1 222 ? 77.867 44.764 110.636 1.00 39.02 221 THR A C 1
ATOM 1594 O O . THR A 1 222 ? 78.095 43.929 109.771 1.00 34.02 221 THR A O 1
ATOM 1598 N N . LEU A 1 223 ? 78.006 46.076 110.441 1.00 40.48 222 LEU A N 1
ATOM 1599 C CA . LEU A 1 223 ? 78.407 46.624 109.115 1.00 41.68 222 LEU A CA 1
ATOM 1600 C C . LEU A 1 223 ? 79.836 46.238 108.641 1.00 42.12 222 LEU A C 1
ATOM 1601 O O . LEU A 1 223 ? 80.062 45.942 107.471 1.00 41.53 222 LEU A O 1
ATOM 1606 N N . ALA A 1 224 ? 80.787 46.251 109.555 1.00 40.06 223 ALA A N 1
ATOM 1607 C CA . ALA A 1 224 ? 82.131 45.815 109.271 1.00 40.91 223 ALA A CA 1
ATOM 1608 C C . ALA A 1 224 ? 82.208 44.335 108.918 1.00 41.19 223 ALA A C 1
ATOM 1609 O O . ALA A 1 224 ? 82.906 43.967 107.969 1.00 42.18 223 ALA A O 1
ATOM 1611 N N . SER A 1 225 ? 81.576 43.487 109.737 1.00 38.29 224 SER A N 1
ATOM 1612 C CA . SER A 1 225 ? 81.663 42.027 109.545 1.00 39.25 224 SER A CA 1
ATOM 1613 C C . SER A 1 225 ? 80.965 41.604 108.257 1.00 38.08 224 SER A C 1
ATOM 1614 O O . SER A 1 225 ? 81.460 40.702 107.578 1.00 40.27 224 SER A O 1
ATOM 1625 N N . ASN A 1 227 ? 80.511 43.750 105.503 1.00 39.68 226 ASN A N 1
ATOM 1626 C CA . ASN A 1 227 ? 81.429 44.298 104.502 1.00 41.23 226 ASN A CA 1
ATOM 1627 C C . ASN A 1 227 ? 82.575 43.362 104.191 1.00 39.38 226 ASN A C 1
ATOM 1628 O O . ASN A 1 227 ? 82.809 43.033 103.051 1.00 40.64 226 ASN A O 1
ATOM 1633 N N . LEU A 1 228 ? 83.279 42.898 105.206 1.00 40.92 227 LEU A N 1
ATOM 1634 C CA . LEU A 1 228 ? 84.387 41.957 104.971 1.00 42.48 227 LEU A CA 1
ATOM 1635 C C . LEU A 1 228 ? 83.923 40.677 104.277 1.00 42.90 227 LEU A C 1
ATOM 1636 O O . LEU A 1 228 ? 84.528 40.268 103.284 1.00 43.62 227 LEU A O 1
ATOM 1641 N N . TYR A 1 229 ? 82.823 40.109 104.779 1.00 42.90 228 TYR A N 1
ATOM 1642 C CA . TYR A 1 229 ? 82.151 38.928 104.227 1.00 43.95 228 TYR A CA 1
ATOM 1643 C C . TYR A 1 229 ? 81.683 39.113 102.779 1.00 42.20 228 TYR A C 1
ATOM 1644 O O . TYR A 1 229 ? 81.951 38.267 101.936 1.00 42.94 228 TYR A O 1
ATOM 1653 N N . LEU A 1 230 ? 81.022 40.222 102.475 1.00 40.50 229 LEU A N 1
ATOM 1654 C CA . LEU A 1 230 ? 80.618 40.500 101.086 1.00 40.56 229 LEU A CA 1
ATOM 1655 C C . LEU A 1 230 ? 81.783 40.696 100.073 1.00 41.65 229 LEU A C 1
ATOM 1656 O O . LEU A 1 230 ? 81.554 40.641 98.867 1.00 42.46 229 LEU A O 1
ATOM 1661 N N . HIS A 1 231 ? 82.998 40.964 100.566 1.00 43.39 230 HIS A N 1
ATOM 1662 C CA . HIS A 1 231 ? 84.234 41.009 99.762 1.00 42.49 230 HIS A CA 1
ATOM 1663 C C . HIS A 1 231 ? 85.043 39.702 99.882 1.00 44.07 230 HIS A C 1
ATOM 1664 O O . HIS A 1 231 ? 86.244 39.687 99.572 1.00 42.83 230 HIS A O 1
ATOM 1671 N N . GLY A 1 232 ? 84.399 38.617 100.336 1.00 43.77 231 GLY A N 1
ATOM 1672 C CA . GLY A 1 232 ? 85.044 37.305 100.413 1.00 43.36 231 GLY A CA 1
ATOM 1673 C C . GLY A 1 232 ? 86.052 37.115 101.536 1.00 46.09 231 GLY A C 1
ATOM 1674 O O . GLY A 1 232 ? 86.892 36.234 101.460 1.00 44.93 231 GLY A O 1
ATOM 1675 N N . ILE A 1 233 ? 85.971 37.904 102.602 1.00 50.30 232 ILE A N 1
ATOM 1676 C CA . ILE A 1 233 ? 86.935 37.757 103.697 1.00 53.37 232 ILE A CA 1
ATOM 1677 C C . ILE A 1 233 ? 86.318 36.944 104.827 1.00 56.70 232 ILE A C 1
ATOM 1678 O O . ILE A 1 233 ? 85.549 37.447 105.638 1.00 57.04 232 ILE A O 1
ATOM 1683 N N . GLY A 1 234 ? 86.671 35.664 104.863 1.00 61.87 233 GLY A N 1
ATOM 1684 C CA . GLY A 1 234 ? 86.080 34.716 105.805 1.00 63.35 233 GLY A CA 1
ATOM 1685 C C . GLY A 1 234 ? 84.927 33.911 105.233 1.00 64.37 233 GLY A C 1
ATOM 1686 O O . GLY A 1 234 ? 84.278 34.286 104.249 1.00 64.58 233 GLY A O 1
ATOM 1687 N N . THR A 1 235 ? 84.669 32.788 105.880 1.00 65.74 234 THR A N 1
ATOM 1688 C CA . THR A 1 235 ? 83.633 31.873 105.442 1.00 66.21 234 THR A CA 1
ATOM 1689 C C . THR A 1 235 ? 82.676 31.627 106.622 1.00 65.51 234 THR A C 1
ATOM 1690 O O . THR A 1 235 ? 81.498 32.012 106.557 1.00 64.92 234 THR A O 1
ATOM 1694 N N . ASP A 1 236 ? 83.202 31.010 107.688 1.00 64.37 235 ASP A N 1
ATOM 1695 C CA . ASP A 1 236 ? 82.445 30.725 108.916 1.00 62.76 235 ASP A CA 1
ATOM 1696 C C . ASP A 1 236 ? 82.833 31.678 110.066 1.00 59.42 235 ASP A C 1
ATOM 1697 O O . ASP A 1 236 ? 82.071 31.809 111.019 1.00 56.73 235 ASP A O 1
ATOM 1699 N N . ARG A 1 237 ? 83.990 32.350 109.964 1.00 56.77 236 ARG A N 1
ATOM 1700 C CA . ARG A 1 237 ? 84.491 33.245 111.041 1.00 54.44 236 ARG A CA 1
ATOM 1701 C C . ARG A 1 237 ? 84.722 34.714 110.580 1.00 49.61 236 ARG A C 1
ATOM 1702 O O . ARG A 1 237 ? 85.006 34.971 109.408 1.00 49.47 236 ARG A O 1
ATOM 1706 N N . SER A 1 238 ? 84.563 35.665 111.503 1.00 44.26 237 SER A N 1
ATOM 1707 C CA . SER A 1 238 ? 84.866 37.086 111.249 1.00 40.43 237 SER A CA 1
ATOM 1708 C C . SER A 1 238 ? 86.107 37.522 112.014 1.00 38.58 237 SER A C 1
ATOM 1709 O O . SER A 1 238 ? 86.304 37.080 113.127 1.00 37.75 237 SER A O 1
ATOM 1712 N N . PRO A 1 239 ? 86.960 38.361 111.407 1.00 38.57 238 PRO A N 1
ATOM 1713 C CA . PRO A 1 239 ? 88.068 39.042 112.113 1.00 39.48 238 PRO A CA 1
ATOM 1714 C C . PRO A 1 239 ? 87.681 40.202 113.020 1.00 39.18 238 PRO A C 1
ATOM 1715 O O . PRO A 1 239 ? 88.556 40.743 113.718 1.00 40.08 238 PRO A O 1
ATOM 1719 N N . ILE A 1 240 ? 86.422 40.629 112.957 1.00 38.73 239 ILE A N 1
ATOM 1720 C CA . ILE A 1 240 ? 85.906 41.776 113.733 1.00 38.10 239 ILE A CA 1
ATOM 1721 C C . ILE A 1 240 ? 85.305 41.288 115.094 1.00 38.13 239 ILE A C 1
ATOM 1722 O O . ILE A 1 240 ? 84.487 40.359 115.116 1.00 32.44 239 ILE A O 1
ATOM 1727 N N . VAL A 1 241 ? 85.686 41.939 116.186 1.00 37.65 240 VAL A N 1
ATOM 1728 C CA . VAL A 1 241 ? 85.120 41.692 117.520 1.00 37.53 240 VAL A CA 1
ATOM 1729 C C . VAL A 1 241 ? 84.509 42.987 118.064 1.00 38.26 240 VAL A C 1
ATOM 1730 O O . VAL A 1 241 ? 84.946 44.088 117.721 1.00 38.86 240 VAL A O 1
ATOM 1734 N N . CYS A 1 242 ? 83.502 42.862 118.911 1.00 39.05 241 CYS A N 1
ATOM 1735 C CA . CYS A 1 242 ? 82.906 44.010 119.556 1.00 40.84 241 CYS A CA 1
ATOM 1736 C C . CYS A 1 242 ? 83.522 44.156 120.935 1.00 42.20 241 CYS A C 1
ATOM 1737 O O . CYS A 1 242 ? 83.123 43.466 121.827 1.00 37.30 241 CYS A O 1
ATOM 1740 N N . GLU A 1 243 ? 84.494 45.055 121.093 1.00 42.12 242 GLU A N 1
ATOM 1741 C CA . GLU A 1 243 ? 85.081 45.360 122.385 1.00 42.88 242 GLU A CA 1
ATOM 1742 C C . GLU A 1 243 ? 85.409 46.851 122.461 1.00 41.56 242 GLU A C 1
ATOM 1743 O O . GLU A 1 243 ? 85.472 47.545 121.457 1.00 40.10 242 GLU A O 1
ATOM 1749 N N . ASP A 1 244 ? 85.659 47.300 123.679 1.00 42.45 243 ASP A N 1
ATOM 1750 C CA . ASP A 1 244 ? 86.242 48.604 123.960 1.00 40.30 243 ASP A CA 1
ATOM 1751 C C . ASP A 1 244 ? 87.744 48.432 124.066 1.00 39.42 243 ASP A C 1
ATOM 1752 O O . ASP A 1 244 ? 88.255 47.959 125.078 1.00 39.37 243 ASP A O 1
ATOM 1757 N N . SER A 1 245 ? 88.452 48.796 123.007 1.00 40.13 244 SER A N 1
ATOM 1758 C CA . SER A 1 245 ? 89.916 48.735 122.973 1.00 41.53 244 SER A CA 1
ATOM 1759 C C . SER A 1 245 ? 90.651 49.323 124.187 1.00 41.15 244 SER A C 1
ATOM 1760 O O . SER A 1 245 ? 91.690 48.806 124.607 1.00 43.79 244 SER A O 1
ATOM 1763 N N . LEU A 1 246 ? 90.151 50.414 124.749 1.00 41.65 245 LEU A N 1
ATOM 1764 C CA . LEU A 1 246 ? 90.876 51.047 125.834 1.00 39.84 245 LEU A CA 1
ATOM 1765 C C . LEU A 1 246 ? 90.729 50.241 127.137 1.00 39.93 245 LEU A C 1
ATOM 1766 O O . LEU A 1 246 ? 91.521 50.386 128.065 1.00 41.91 245 LEU A O 1
ATOM 1771 N N . GLU A 1 247 ? 89.742 49.369 127.207 1.00 41.33 246 GLU A N 1
ATOM 1772 C CA . GLU A 1 247 ? 89.444 48.708 128.475 1.00 45.93 246 GLU A CA 1
ATOM 1773 C C . GLU A 1 247 ? 90.588 47.767 128.963 1.00 46.50 246 GLU A C 1
ATOM 1774 O O . GLU A 1 247 ? 90.884 47.726 130.148 1.00 45.43 246 GLU A O 1
ATOM 1780 N N . LYS A 1 248 ? 91.235 47.044 128.047 1.00 51.29 247 LYS A N 1
ATOM 1781 C CA . LYS A 1 248 ? 92.133 45.923 128.410 1.00 52.77 247 LYS A CA 1
ATOM 1782 C C . LYS A 1 248 ? 93.507 45.946 127.710 1.00 53.14 247 LYS A C 1
ATOM 1783 O O . LYS A 1 248 ? 93.631 46.272 126.524 1.00 50.46 247 LYS A O 1
ATOM 1787 N N . GLU A 1 249 ? 94.535 45.580 128.468 1.00 57.30 248 GLU A N 1
ATOM 1788 C CA . GLU A 1 249 ? 95.865 45.346 127.909 1.00 60.32 248 GLU A CA 1
ATOM 1789 C C . GLU A 1 249 ? 95.762 44.289 126.801 1.00 59.65 248 GLU A C 1
ATOM 1790 O O . GLU A 1 249 ? 95.051 43.296 126.970 1.00 58.14 248 GLU A O 1
ATOM 1796 N N . PRO A 1 250 ? 96.486 44.473 125.682 1.00 60.70 249 PRO A N 1
ATOM 1797 C CA . PRO A 1 250 ? 96.216 43.551 124.546 1.00 60.97 249 PRO A CA 1
ATOM 1798 C C . PRO A 1 250 ? 96.788 42.177 124.824 1.00 57.15 249 PRO A C 1
ATOM 1799 O O . PRO A 1 250 ? 97.844 42.089 125.430 1.00 57.69 249 PRO A O 1
ATOM 1803 N N . SER A 1 251 ? 96.109 41.109 124.420 1.00 56.03 250 SER A N 1
ATOM 1804 C CA . SER A 1 251 ? 96.625 39.757 124.751 1.00 57.02 250 SER A CA 1
ATOM 1805 C C . SER A 1 251 ? 97.685 39.290 123.764 1.00 54.84 250 SER A C 1
ATOM 1806 O O . SER A 1 251 ? 98.444 38.387 124.058 1.00 55.93 250 SER A O 1
ATOM 1809 N N . THR A 1 252 ? 97.745 39.962 122.619 1.00 53.43 251 THR A N 1
ATOM 1810 C CA . THR A 1 252 ? 98.586 39.592 121.508 1.00 51.44 251 THR A CA 1
ATOM 1811 C C . THR A 1 252 ? 99.203 40.869 120.950 1.00 47.44 251 THR A C 1
ATOM 1812 O O . THR A 1 252 ? 98.496 41.829 120.753 1.00 48.50 251 THR A O 1
ATOM 1816 N N . LEU A 1 253 ? 100.508 40.856 120.677 1.00 43.48 252 LEU A N 1
ATOM 1817 C CA . LEU A 1 253 ? 101.186 41.947 119.959 1.00 40.86 252 LEU A CA 1
ATOM 1818 C C . LEU A 1 253 ? 101.176 41.690 118.436 1.00 40.13 252 LEU A C 1
ATOM 1819 O O . LEU A 1 253 ? 101.212 40.542 118.021 1.00 43.29 252 LEU A O 1
ATOM 1824 N N . VAL A 1 254 ? 101.128 42.737 117.609 1.00 39.01 253 VAL A N 1
ATOM 1825 C CA . VAL A 1 254 ? 100.959 42.582 116.147 1.00 34.83 253 VAL A CA 1
ATOM 1826 C C . VAL A 1 254 ? 102.074 43.179 115.327 1.00 35.86 253 VAL A C 1
ATOM 1827 O O . VAL A 1 254 ? 102.837 44.025 115.813 1.00 37.50 253 VAL A O 1
ATOM 1831 N N . ASP A 1 255 ? 102.143 42.777 114.059 1.00 35.58 254 ASP A N 1
ATOM 1832 C CA . ASP A 1 255 ? 103.126 43.336 113.118 1.00 35.93 254 ASP A CA 1
ATOM 1833 C C . ASP A 1 255 ? 102.769 44.721 112.628 1.00 36.35 254 ASP A C 1
ATOM 1834 O O . ASP A 1 255 ? 103.626 45.596 112.505 1.00 31.71 254 ASP A O 1
ATOM 1839 N N . VAL A 1 256 ? 101.503 44.891 112.267 1.00 38.64 255 VAL A N 1
ATOM 1840 C CA . VAL A 1 256 ? 101.034 46.118 111.603 1.00 37.00 255 VAL A CA 1
ATOM 1841 C C . VAL A 1 256 ? 99.757 46.603 112.273 1.00 35.41 255 VAL A C 1
ATOM 1842 O O . VAL A 1 256 ? 98.821 45.805 112.513 1.00 35.57 255 VAL A O 1
ATOM 1846 N N . ILE A 1 257 ? 99.738 47.893 112.595 1.00 35.85 256 ILE A N 1
ATOM 1847 C CA . ILE A 1 257 ? 98.514 48.617 112.941 1.00 36.38 256 ILE A CA 1
ATOM 1848 C C . ILE A 1 257 ? 98.187 49.675 111.882 1.00 35.34 256 ILE A C 1
ATOM 1849 O O . ILE A 1 257 ? 99.068 50.418 111.406 1.00 34.39 256 ILE A O 1
ATOM 1854 N N . LEU A 1 258 ? 96.904 49.708 111.543 1.00 34.48 257 LEU A N 1
ATOM 1855 C CA . LEU A 1 258 ? 96.285 50.644 110.612 1.00 34.54 257 LEU A CA 1
ATOM 1856 C C . LEU A 1 258 ? 95.017 51.127 111.300 1.00 33.67 257 LEU A C 1
ATOM 1857 O O . LEU A 1 258 ? 94.165 50.310 111.642 1.00 37.66 257 LEU A O 1
ATOM 1862 N N . ALA A 1 259 ? 94.857 52.435 111.501 1.00 37.67 258 ALA A N 1
ATOM 1863 C CA . ALA A 1 259 ? 93.694 52.944 112.254 1.00 37.71 258 ALA A CA 1
ATOM 1864 C C . ALA A 1 259 ? 93.387 54.408 112.036 1.00 38.50 258 ALA A C 1
ATOM 1865 O O . ALA A 1 259 ? 94.282 55.204 111.816 1.00 37.42 258 ALA A O 1
ATOM 1867 N N . ASN A 1 260 ? 92.093 54.746 112.092 1.00 40.51 259 ASN A N 1
ATOM 1868 C CA . ASN A 1 260 ? 91.593 56.112 112.276 1.00 39.32 259 ASN A CA 1
ATOM 1869 C C . ASN A 1 260 ? 90.707 56.031 113.495 1.00 38.90 259 ASN A C 1
ATOM 1870 O O . ASN A 1 260 ? 89.525 55.747 113.342 1.00 40.37 259 ASN A O 1
ATOM 1875 N N . PRO A 1 261 ? 91.279 56.267 114.714 1.00 40.74 260 PRO A N 1
ATOM 1876 C CA . PRO A 1 261 ? 90.586 56.226 116.002 1.00 40.32 260 PRO A CA 1
ATOM 1877 C C . PRO A 1 261 ? 89.551 57.333 116.108 1.00 41.15 260 PRO A C 1
ATOM 1878 O O . PRO A 1 261 ? 89.581 58.255 115.318 1.00 44.24 260 PRO A O 1
ATOM 1882 N N . PRO A 1 262 ? 88.625 57.249 117.063 1.00 40.78 261 PRO A N 1
ATOM 1883 C CA . PRO A 1 262 ? 87.656 58.359 117.175 1.00 42.42 261 PRO A CA 1
ATOM 1884 C C . PRO A 1 262 ? 88.349 59.728 117.368 1.00 42.75 261 PRO A C 1
ATOM 1885 O O . PRO A 1 262 ? 89.338 59.805 118.079 1.00 45.49 261 PRO A O 1
ATOM 1889 N N . PHE A 1 263 ? 87.847 60.773 116.711 1.00 43.03 262 PHE A N 1
ATOM 1890 C CA . PHE A 1 263 ? 88.296 62.166 116.946 1.00 43.31 262 PHE A CA 1
ATOM 1891 C C . PHE A 1 263 ? 87.549 62.809 118.125 1.00 42.65 262 PHE A C 1
ATOM 1892 O O . PHE A 1 263 ? 87.945 63.857 118.635 1.00 41.88 262 PHE A O 1
ATOM 1900 N N . GLY A 1 264 ? 86.463 62.178 118.553 1.00 42.46 263 GLY A N 1
ATOM 1901 C CA . GLY A 1 264 ? 85.605 62.741 119.594 1.00 42.49 263 GLY A CA 1
ATOM 1902 C C . GLY A 1 264 ? 85.935 62.199 120.948 1.00 42.31 263 GLY A C 1
ATOM 1903 O O . GLY A 1 264 ? 86.716 61.286 121.069 1.00 44.49 263 GLY A O 1
ATOM 1904 N N . THR A 1 265 ? 85.305 62.775 121.957 1.00 44.93 264 THR A N 1
ATOM 1905 C CA . THR A 1 265 ? 85.444 62.365 123.338 1.00 44.50 264 THR A CA 1
ATOM 1906 C C . THR A 1 265 ? 84.773 61.008 123.612 1.00 47.90 264 THR A C 1
ATOM 1907 O O . THR A 1 265 ? 83.814 60.590 122.936 1.00 49.48 264 THR A O 1
ATOM 1911 N N . ARG A 1 266 ? 85.289 60.338 124.634 1.00 48.69 265 ARG A N 1
ATOM 1912 C CA . ARG A 1 266 ? 84.712 59.096 125.127 1.00 49.36 265 ARG A CA 1
ATOM 1913 C C . ARG A 1 266 ? 83.357 59.459 125.692 1.00 48.02 265 ARG A C 1
ATOM 1914 O O . ARG A 1 266 ? 83.252 60.404 126.464 1.00 48.39 265 ARG A O 1
ATOM 1922 N N . PRO A 1 267 ? 82.303 58.734 125.297 1.00 49.18 266 PRO A N 1
ATOM 1923 C CA . PRO A 1 267 ? 80.996 59.220 125.729 1.00 48.39 266 PRO A CA 1
ATOM 1924 C C . PRO A 1 267 ? 80.880 59.223 127.243 1.00 49.85 266 PRO A C 1
ATOM 1925 O O . PRO A 1 267 ? 81.644 58.534 127.937 1.00 45.02 266 PRO A O 1
ATOM 1929 N N . ALA A 1 268 ? 79.941 60.026 127.733 1.00 52.72 267 ALA A N 1
ATOM 1930 C CA . ALA A 1 268 ? 79.762 60.220 129.162 1.00 55.00 267 ALA A CA 1
ATOM 1931 C C . ALA A 1 268 ? 79.031 58.997 129.700 1.00 55.39 267 ALA A C 1
ATOM 1932 O O . ALA A 1 268 ? 78.100 58.472 129.060 1.00 56.51 267 ALA A O 1
ATOM 1934 N N . GLY A 1 269 ? 79.491 58.532 130.857 1.00 54.94 268 GLY A N 1
ATOM 1935 C CA . GLY A 1 269 ? 78.958 57.333 131.485 1.00 54.25 268 GLY A CA 1
ATOM 1936 C C . GLY A 1 269 ? 79.624 56.061 130.996 1.00 51.49 268 GLY A C 1
ATOM 1937 O O . GLY A 1 269 ? 79.310 54.985 131.473 1.00 54.11 268 GLY A O 1
ATOM 1938 N N . SER A 1 270 ? 80.552 56.167 130.059 1.00 48.21 269 SER A N 1
ATOM 1939 C CA . SER A 1 270 ? 81.341 55.003 129.672 1.00 45.98 269 SER A CA 1
ATOM 1940 C C . SER A 1 270 ? 82.143 54.590 130.886 1.00 42.07 269 SER A C 1
ATOM 1941 O O . SER A 1 270 ? 82.496 55.442 131.709 1.00 42.02 269 SER A O 1
ATOM 1944 N N . VAL A 1 271 ? 82.410 53.286 131.007 1.00 39.02 270 VAL A N 1
ATOM 1945 C CA . VAL A 1 271 ? 83.175 52.738 132.136 1.00 36.45 270 VAL A CA 1
ATOM 1946 C C . VAL A 1 271 ? 84.523 53.465 132.213 1.00 35.43 270 VAL A C 1
ATOM 1947 O O . VAL A 1 271 ? 85.135 53.803 131.169 1.00 41.29 270 VAL A O 1
ATOM 1951 N N . ASP A 1 272 ? 84.977 53.740 133.415 1.00 32.74 271 ASP A N 1
ATOM 1952 C CA . ASP A 1 272 ? 86.293 54.370 133.585 1.00 35.11 271 ASP A CA 1
ATOM 1953 C C . ASP A 1 272 ? 87.359 53.350 133.247 1.00 35.05 271 ASP A C 1
ATOM 1954 O O . ASP A 1 272 ? 87.238 52.190 133.617 1.00 33.45 271 ASP A O 1
ATOM 1959 N N . ILE A 1 273 ? 88.386 53.756 132.516 1.00 38.93 272 ILE A N 1
ATOM 1960 C CA . ILE A 1 273 ? 89.414 52.798 132.142 1.00 41.13 272 ILE A CA 1
ATOM 1961 C C . ILE A 1 273 ? 90.477 52.635 133.230 1.00 40.65 272 ILE A C 1
ATOM 1962 O O . ILE A 1 273 ? 90.723 53.519 134.047 1.00 40.42 272 ILE A O 1
ATOM 1967 N N . ASN A 1 274 ? 91.096 51.466 133.233 1.00 39.74 273 ASN A N 1
ATOM 1968 C CA . ASN A 1 274 ? 92.044 51.125 134.248 1.00 38.94 273 ASN A CA 1
ATOM 1969 C C . ASN A 1 274 ? 93.216 50.453 133.559 1.00 38.58 273 ASN A C 1
ATOM 1970 O O . ASN A 1 274 ? 93.191 49.274 133.270 1.00 42.10 273 ASN A O 1
ATOM 1975 N N . ARG A 1 275 ? 94.241 51.227 133.272 1.00 39.41 274 ARG A N 1
ATOM 1976 C CA . ARG A 1 275 ? 95.309 50.775 132.400 1.00 39.26 274 ARG A CA 1
ATOM 1977 C C . ARG A 1 275 ? 96.673 51.148 132.996 1.00 38.76 274 ARG A C 1
ATOM 1978 O O . ARG A 1 275 ? 97.261 52.164 132.610 1.00 37.54 274 ARG A O 1
ATOM 1986 N N . PRO A 1 276 ? 97.190 50.309 133.922 1.00 36.30 275 PRO A N 1
ATOM 1987 C CA . PRO A 1 276 ? 98.486 50.597 134.530 1.00 39.30 275 PRO A CA 1
ATOM 1988 C C . PRO A 1 276 ? 99.615 50.528 133.533 1.00 41.41 275 PRO A C 1
ATOM 1989 O O . PRO A 1 276 ? 100.687 51.100 133.785 1.00 41.12 275 PRO A O 1
ATOM 1993 N N . ASP A 1 277 ? 99.368 49.871 132.389 1.00 42.57 276 ASP A N 1
ATOM 1994 C CA . ASP A 1 277 ? 100.401 49.699 131.383 1.00 40.50 276 ASP A CA 1
ATOM 1995 C C . ASP A 1 277 ? 100.618 50.966 130.574 1.00 41.14 276 ASP A C 1
ATOM 1996 O O . ASP A 1 277 ? 101.642 51.116 129.889 1.00 41.97 276 ASP A O 1
ATOM 2001 N N . PHE A 1 278 ? 99.660 51.890 130.652 1.00 41.06 277 PHE A N 1
ATOM 2002 C CA . PHE A 1 278 ? 99.762 53.167 129.934 1.00 37.77 277 PHE A CA 1
ATOM 2003 C C . PHE A 1 278 ? 100.909 53.974 130.534 1.00 35.96 277 PHE A C 1
ATOM 2004 O O . PHE A 1 278 ? 101.252 53.822 131.705 1.00 34.91 277 PHE A O 1
ATOM 2012 N N . TYR A 1 279 ? 101.484 54.836 129.716 1.00 37.02 278 TYR A N 1
ATOM 2013 C CA . TYR A 1 279 ? 102.595 55.676 130.121 1.00 38.02 278 TYR A CA 1
ATOM 2014 C C . TYR A 1 279 ? 102.121 56.819 130.969 1.00 36.69 278 TYR A C 1
ATOM 2015 O O . TYR A 1 279 ? 102.863 57.293 131.789 1.00 35.08 278 TYR A O 1
ATOM 2024 N N . VAL A 1 280 ? 100.889 57.275 130.743 1.00 39.61 279 VAL A N 1
ATOM 2025 C CA . VAL A 1 280 ? 100.338 58.415 131.482 1.00 39.26 279 VAL A CA 1
ATOM 2026 C C . VAL A 1 280 ? 98.807 58.393 131.529 1.00 39.65 279 VAL A C 1
ATOM 2027 O O . VAL A 1 280 ? 98.166 57.971 130.571 1.00 39.63 279 VAL A O 1
ATOM 2031 N N . GLU A 1 281 ? 98.238 58.810 132.665 1.00 42.27 280 GLU A N 1
ATOM 2032 C CA A GLU A 1 281 ? 96.793 58.998 132.801 0.50 41.28 280 GLU A CA 1
ATOM 2033 C CA B GLU A 1 281 ? 96.780 58.996 132.798 0.50 42.64 280 GLU A CA 1
ATOM 2034 C C . GLU A 1 281 ? 96.394 60.303 132.116 1.00 41.76 280 GLU A C 1
ATOM 2035 O O . GLU A 1 281 ? 97.009 61.348 132.339 1.00 41.60 280 GLU A O 1
ATOM 2046 N N . THR A 1 282 ? 95.373 60.232 131.281 1.00 41.56 281 THR A N 1
ATOM 2047 C CA . THR A 1 282 ? 94.842 61.394 130.635 1.00 39.72 281 THR A CA 1
ATOM 2048 C C . THR A 1 282 ? 93.418 61.081 130.259 1.00 42.00 281 THR A C 1
ATOM 2049 O O . THR A 1 282 ? 93.068 59.907 129.950 1.00 43.74 281 THR A O 1
ATOM 2053 N N . LYS A 1 283 ? 92.593 62.125 130.295 1.00 41.78 282 LYS A N 1
ATOM 2054 C CA . LYS A 1 283 ? 91.227 62.088 129.749 1.00 42.67 282 LYS A CA 1
ATOM 2055 C C . LYS A 1 283 ? 91.169 62.263 128.232 1.00 40.02 282 LYS A C 1
ATOM 2056 O O . LYS A 1 283 ? 90.149 61.964 127.641 1.00 43.02 282 LYS A O 1
ATOM 2062 N N . ASN A 1 284 ? 92.230 62.771 127.612 1.00 39.19 283 ASN A N 1
ATOM 2063 C CA . ASN A 1 284 ? 92.310 62.867 126.125 1.00 40.27 283 ASN A CA 1
ATOM 2064 C C . ASN A 1 284 ? 92.110 61.506 125.483 1.00 39.31 283 ASN A C 1
ATOM 2065 O O . ASN A 1 284 ? 92.968 60.641 125.611 1.00 44.03 283 ASN A O 1
ATOM 2070 N N . ASN A 1 285 ? 90.976 61.317 124.812 1.00 39.20 284 ASN A N 1
ATOM 2071 C CA . ASN A 1 285 ? 90.610 60.034 124.209 1.00 39.05 284 ASN A CA 1
ATOM 2072 C C . ASN A 1 285 ? 91.636 59.650 123.117 1.00 41.24 284 ASN A C 1
ATOM 2073 O O . ASN A 1 285 ? 92.034 58.476 122.977 1.00 39.11 284 ASN A O 1
ATOM 2078 N N . GLN A 1 286 ? 92.124 60.648 122.389 1.00 41.67 285 GLN A N 1
ATOM 2079 C CA . GLN A 1 286 ? 93.033 60.371 121.283 1.00 40.57 285 GLN A CA 1
ATOM 2080 C C . GLN A 1 286 ? 94.445 60.004 121.767 1.00 39.57 285 GLN A C 1
ATOM 2081 O O . GLN A 1 286 ? 95.065 59.113 121.185 1.00 38.49 285 GLN A O 1
ATOM 2087 N N . LEU A 1 287 ? 94.930 60.660 122.829 1.00 38.30 286 LEU A N 1
ATOM 2088 C CA . LEU A 1 287 ? 96.217 60.299 123.430 1.00 37.23 286 LEU A CA 1
ATOM 2089 C C . LEU A 1 287 ? 96.191 58.850 123.933 1.00 38.16 286 LEU A C 1
ATOM 2090 O O . LEU A 1 287 ? 97.182 58.140 123.812 1.00 38.47 286 LEU A O 1
ATOM 2095 N N . ASN A 1 288 ? 95.047 58.431 124.470 1.00 35.70 287 ASN A N 1
ATOM 2096 C CA . ASN A 1 288 ? 94.846 57.091 124.989 1.00 36.26 287 ASN A CA 1
ATOM 2097 C C . ASN A 1 288 ? 94.820 56.051 123.905 1.00 36.54 287 ASN A C 1
ATOM 2098 O O . ASN A 1 288 ? 95.419 54.993 124.076 1.00 39.99 287 ASN A O 1
ATOM 2103 N N . PHE A 1 289 ? 94.133 56.331 122.803 1.00 37.89 288 PHE A N 1
ATOM 2104 C CA . PHE A 1 289 ? 94.241 55.470 121.614 1.00 40.05 288 PHE A CA 1
ATOM 2105 C C . PHE A 1 289 ? 95.687 55.365 121.127 1.00 39.53 288 PHE A C 1
ATOM 2106 O O . PHE A 1 289 ? 96.145 54.285 120.756 1.00 38.03 288 PHE A O 1
ATOM 2114 N N . LEU A 1 290 ? 96.416 56.476 121.171 1.00 39.19 289 LEU A N 1
ATOM 2115 C CA . LEU A 1 290 ? 97.806 56.477 120.684 1.00 39.10 289 LEU A CA 1
ATOM 2116 C C . LEU A 1 290 ? 98.665 55.606 121.621 1.00 38.03 289 LEU A C 1
ATOM 2117 O O . LEU A 1 290 ? 99.426 54.747 121.147 1.00 39.34 289 LEU A O 1
ATOM 2122 N N . GLN A 1 291 ? 98.512 55.798 122.934 1.00 32.65 290 GLN A N 1
ATOM 2123 C CA . GLN A 1 291 ? 99.194 54.959 123.897 1.00 36.95 290 GLN A CA 1
ATOM 2124 C C . GLN A 1 291 ? 98.896 53.452 123.691 1.00 36.71 290 GLN A C 1
ATOM 2125 O O . GLN A 1 291 ? 99.799 52.607 123.675 1.00 36.23 290 GLN A O 1
ATOM 2131 N N . HIS A 1 292 ? 97.607 53.139 123.614 1.00 37.97 291 HIS A N 1
ATOM 2132 C CA . HIS A 1 292 ? 97.115 51.760 123.441 1.00 38.64 291 HIS A CA 1
ATOM 2133 C C . HIS A 1 292 ? 97.735 51.120 122.227 1.00 38.94 291 HIS A C 1
ATOM 2134 O O . HIS A 1 292 ? 98.130 49.954 122.282 1.00 40.04 291 HIS A O 1
ATOM 2157 N N . LEU A 1 295 ? 101.502 50.422 122.607 1.00 38.72 294 LEU A N 1
ATOM 2158 C CA . LEU A 1 295 ? 101.623 49.249 123.471 1.00 39.08 294 LEU A CA 1
ATOM 2159 C C . LEU A 1 295 ? 101.279 47.948 122.758 1.00 40.37 294 LEU A C 1
ATOM 2160 O O . LEU A 1 295 ? 101.716 46.876 123.183 1.00 42.81 294 LEU A O 1
ATOM 2173 N N . LEU A 1 297 ? 102.132 47.090 119.548 1.00 38.36 296 LEU A N 1
ATOM 2174 C CA . LEU A 1 297 ? 103.049 46.606 118.527 1.00 39.28 296 LEU A CA 1
ATOM 2175 C C . LEU A 1 297 ? 104.058 45.599 119.039 1.00 39.01 296 LEU A C 1
ATOM 2176 O O . LEU A 1 297 ? 104.515 45.729 120.165 1.00 40.33 296 LEU A O 1
ATOM 2181 N N . LYS A 1 298 ? 104.420 44.622 118.192 1.00 38.23 297 LYS A N 1
ATOM 2182 C CA . LYS A 1 298 ? 105.633 43.818 118.380 1.00 37.93 297 LYS A CA 1
ATOM 2183 C C . LYS A 1 298 ? 106.853 44.705 118.269 1.00 38.02 297 LYS A C 1
ATOM 2184 O O . LYS A 1 298 ? 106.805 45.756 117.665 1.00 38.06 297 LYS A O 1
ATOM 2190 N N . THR A 1 299 ? 107.993 44.201 118.731 1.00 40.59 298 THR A N 1
ATOM 2191 C CA . THR A 1 299 ? 109.275 44.832 118.444 1.00 40.03 298 THR A CA 1
ATOM 2192 C C . THR A 1 299 ? 109.539 44.629 116.954 1.00 39.91 298 THR A C 1
ATOM 2193 O O . THR A 1 299 ? 109.360 43.543 116.440 1.00 40.47 298 THR A O 1
ATOM 2197 N N . GLY A 1 300 ? 109.916 45.707 116.275 1.00 40.83 299 GLY A N 1
ATOM 2198 C CA . GLY A 1 300 ? 110.031 45.738 114.813 1.00 40.62 299 GLY A CA 1
ATOM 2199 C C . GLY A 1 300 ? 108.731 46.071 114.073 1.00 40.04 299 GLY A C 1
ATOM 2200 O O . GLY A 1 300 ? 108.761 46.329 112.883 1.00 39.56 299 GLY A O 1
ATOM 2201 N N . GLY A 1 301 ? 107.596 46.023 114.773 1.00 40.37 300 GLY A N 1
ATOM 2202 C CA . GLY A 1 301 ? 106.281 46.292 114.190 1.00 39.48 300 GLY A CA 1
ATOM 2203 C C . GLY A 1 301 ? 106.134 47.743 113.809 1.00 39.20 300 GLY A C 1
ATOM 2204 O O . GLY A 1 301 ? 106.924 48.570 114.228 1.00 37.26 300 GLY A O 1
ATOM 2205 N N . ARG A 1 302 ? 105.132 48.036 112.979 1.00 39.98 301 ARG A N 1
ATOM 2206 C CA . ARG A 1 302 ? 104.887 49.390 112.474 1.00 38.22 301 ARG A CA 1
ATOM 2207 C C . ARG A 1 302 ? 103.401 49.743 112.462 1.00 38.80 301 ARG A C 1
ATOM 2208 O O . ARG A 1 302 ? 102.510 48.858 112.363 1.00 36.02 301 ARG A O 1
ATOM 2216 N N . ALA A 1 303 ? 103.159 51.052 112.517 1.00 40.58 302 ALA A N 1
ATOM 2217 C CA . ALA A 1 303 ? 101.819 51.622 112.557 1.00 40.13 302 ALA A CA 1
ATOM 2218 C C . ALA A 1 303 ? 101.656 52.817 111.623 1.00 40.87 302 ALA A C 1
ATOM 2219 O O . ALA A 1 303 ? 102.595 53.601 111.472 1.00 39.58 302 ALA A O 1
ATOM 2221 N N . ALA A 1 304 ? 100.446 52.959 111.058 1.00 38.81 303 ALA A N 1
ATOM 2222 C CA . ALA A 1 304 ? 99.971 54.201 110.392 1.00 39.11 303 ALA A CA 1
ATOM 2223 C C . ALA A 1 304 ? 98.615 54.522 110.981 1.00 39.86 303 ALA A C 1
ATOM 2224 O O . ALA A 1 304 ? 97.706 53.670 110.972 1.00 43.13 303 ALA A O 1
ATOM 2226 N N . VAL A 1 305 ? 98.497 55.712 111.563 1.00 39.11 304 VAL A N 1
ATOM 2227 C CA . VAL A 1 305 ? 97.323 56.088 112.348 1.00 38.28 304 VAL A CA 1
ATOM 2228 C C . VAL A 1 305 ? 96.939 57.533 112.120 1.00 37.14 304 VAL A C 1
ATOM 2229 O O . VAL A 1 305 ? 97.790 58.406 112.018 1.00 32.89 304 VAL A O 1
ATOM 2233 N N . VAL A 1 306 ? 95.638 57.770 112.017 1.00 40.62 305 VAL A N 1
ATOM 2234 C CA . VAL A 1 306 ? 95.108 59.103 111.731 1.00 41.44 305 VAL A CA 1
ATOM 2235 C C . VAL A 1 306 ? 94.803 59.720 113.089 1.00 41.28 305 VAL A C 1
ATOM 2236 O O . VAL A 1 306 ? 94.049 59.156 113.882 1.00 43.52 305 VAL A O 1
ATOM 2240 N N . LEU A 1 307 ? 95.431 60.848 113.366 1.00 39.99 306 LEU A N 1
ATOM 2241 C CA . LEU A 1 307 ? 95.263 61.538 114.623 1.00 42.39 306 LEU A CA 1
ATOM 2242 C C . LEU A 1 307 ? 95.127 63.057 114.412 1.00 41.90 306 LEU A C 1
ATOM 2243 O O . LEU A 1 307 ? 95.577 63.601 113.407 1.00 43.25 306 LEU A O 1
ATOM 2248 N N . PRO A 1 308 ? 94.484 63.736 115.364 1.00 43.37 307 PRO A N 1
ATOM 2249 C CA . PRO A 1 308 ? 94.300 65.190 115.291 1.00 43.66 307 PRO A CA 1
ATOM 2250 C C . PRO A 1 308 ? 95.537 65.983 115.730 1.00 44.27 307 PRO A C 1
ATOM 2251 O O . PRO A 1 308 ? 96.405 65.456 116.461 1.00 44.46 307 PRO A O 1
ATOM 2255 N N . ASP A 1 309 ? 95.589 67.245 115.316 1.00 41.43 308 ASP A N 1
ATOM 2256 C CA . ASP A 1 309 ? 96.705 68.131 115.639 1.00 42.43 308 ASP A CA 1
ATOM 2257 C C . ASP A 1 309 ? 97.032 68.225 117.122 1.00 42.14 308 ASP A C 1
ATOM 2258 O O . ASP A 1 309 ? 98.211 68.381 117.511 1.00 41.23 308 ASP A O 1
ATOM 2263 N N . ASN A 1 310 ? 95.973 68.163 117.918 1.00 42.51 309 ASN A N 1
ATOM 2264 C CA . ASN A 1 310 ? 96.035 68.243 119.363 1.00 45.20 309 ASN A CA 1
ATOM 2265 C C . ASN A 1 310 ? 97.029 67.244 119.962 1.00 42.60 309 ASN A C 1
ATOM 2266 O O . ASN A 1 310 ? 97.774 67.548 120.894 1.00 40.20 309 ASN A O 1
ATOM 2271 N N . VAL A 1 311 ? 97.023 66.046 119.412 1.00 43.20 310 VAL A N 1
ATOM 2272 C CA . VAL A 1 311 ? 97.999 65.031 119.789 1.00 42.12 310 VAL A CA 1
ATOM 2273 C C . VAL A 1 311 ? 99.450 65.497 119.604 1.00 40.89 310 VAL A C 1
ATOM 2274 O O . VAL A 1 311 ? 100.306 65.121 120.387 1.00 40.94 310 VAL A O 1
ATOM 2278 N N . LEU A 1 312 ? 99.712 66.328 118.602 1.00 40.94 311 LEU A N 1
ATOM 2279 C CA . LEU A 1 312 ? 101.046 66.864 118.375 1.00 42.00 311 LEU A CA 1
ATOM 2280 C C . LEU A 1 312 ? 101.481 68.046 119.265 1.00 40.45 311 LEU A C 1
ATOM 2281 O O . LEU A 1 312 ? 102.676 68.328 119.370 1.00 39.58 311 LEU A O 1
ATOM 2286 N N . PHE A 1 313 ? 100.540 68.789 119.835 1.00 41.67 312 PHE A N 1
ATOM 2287 C CA . PHE A 1 313 ? 100.904 70.011 120.581 1.00 40.79 312 PHE A CA 1
ATOM 2288 C C . PHE A 1 313 ? 100.516 70.025 122.072 1.00 39.79 312 PHE A C 1
ATOM 2289 O O . PHE A 1 313 ? 101.085 70.782 122.860 1.00 35.01 312 PHE A O 1
ATOM 2297 N N . GLU A 1 314 ? 99.589 69.180 122.483 1.00 40.16 313 GLU A N 1
ATOM 2298 C CA . GLU A 1 314 ? 99.017 69.373 123.808 1.00 41.02 313 GLU A CA 1
ATOM 2299 C C . GLU A 1 314 ? 100.059 69.155 124.909 1.00 43.22 313 GLU A C 1
ATOM 2300 O O . GLU A 1 314 ? 100.804 68.186 124.863 1.00 44.41 313 GLU A O 1
ATOM 2306 N N . ALA A 1 315 ? 100.137 70.077 125.878 1.00 43.37 314 ALA A N 1
ATOM 2307 C CA . ALA A 1 315 ? 101.059 69.931 126.992 1.00 43.82 314 ALA A CA 1
ATOM 2308 C C . ALA A 1 315 ? 100.567 68.939 128.037 1.00 42.81 314 ALA A C 1
ATOM 2309 O O . ALA A 1 315 ? 99.389 68.597 128.109 1.00 43.52 314 ALA A O 1
ATOM 2311 N N . GLY A 1 316 ? 101.494 68.506 128.876 1.00 42.69 315 GLY A N 1
ATOM 2312 C CA . GLY A 1 316 ? 101.207 67.541 129.924 1.00 42.09 315 GLY A CA 1
ATOM 2313 C C . GLY A 1 316 ? 101.450 66.130 129.418 1.00 41.00 315 GLY A C 1
ATOM 2314 O O . GLY A 1 316 ? 102.523 65.843 128.899 1.00 40.62 315 GLY A O 1
ATOM 2315 N N . ALA A 1 317 ? 100.435 65.283 129.575 1.00 40.69 316 ALA A N 1
ATOM 2316 C CA . ALA A 1 317 ? 100.398 63.926 129.063 1.00 40.52 316 ALA A CA 1
ATOM 2317 C C . ALA A 1 317 ? 100.837 63.829 127.628 1.00 41.16 316 ALA A C 1
ATOM 2318 O O . ALA A 1 317 ? 101.496 62.864 127.255 1.00 44.93 316 ALA A O 1
ATOM 2320 N N . GLY A 1 318 ? 100.481 64.808 126.808 1.00 41.21 317 GLY A N 1
ATOM 2321 C CA . GLY A 1 318 ? 100.820 64.750 125.376 1.00 40.26 317 GLY A CA 1
ATOM 2322 C C . GLY A 1 318 ? 102.309 64.708 125.156 1.00 37.92 317 GLY A C 1
ATOM 2323 O O . GLY A 1 318 ? 102.808 63.910 124.377 1.00 40.19 317 GLY A O 1
ATOM 2324 N N . GLU A 1 319 ? 103.015 65.557 125.878 1.00 37.38 318 GLU A N 1
ATOM 2325 C CA . GLU A 1 319 ? 104.464 65.665 125.787 1.00 40.23 318 GLU A CA 1
ATOM 2326 C C . GLU A 1 319 ? 105.164 64.402 126.279 1.00 39.23 318 GLU A C 1
ATOM 2327 O O . GLU A 1 319 ? 106.132 63.949 125.703 1.00 41.59 318 GLU A O 1
ATOM 2333 N N . THR A 1 320 ? 104.683 63.880 127.391 1.00 39.25 319 THR A N 1
ATOM 2334 C CA . THR A 1 320 ? 105.191 62.653 127.986 1.00 38.36 319 THR A CA 1
ATOM 2335 C C . THR A 1 320 ? 105.164 61.533 126.957 1.00 39.13 319 THR A C 1
ATOM 2336 O O . THR A 1 320 ? 106.145 60.817 126.777 1.00 36.92 319 THR A O 1
ATOM 2340 N N . ILE A 1 321 ? 104.031 61.403 126.279 1.00 39.66 320 ILE A N 1
ATOM 2341 C CA . ILE A 1 321 ? 103.837 60.398 125.226 1.00 39.57 320 ILE A CA 1
ATOM 2342 C C . ILE A 1 321 ? 104.711 60.652 123.975 1.00 40.02 320 ILE A C 1
ATOM 2343 O O . ILE A 1 321 ? 105.274 59.722 123.409 1.00 36.65 320 ILE A O 1
ATOM 2348 N N . ARG A 1 322 ? 104.799 61.905 123.539 1.00 42.81 321 ARG A N 1
ATOM 2349 C CA . ARG A 1 322 ? 105.675 62.266 122.424 1.00 43.14 321 ARG A CA 1
ATOM 2350 C C . ARG A 1 322 ? 107.149 62.007 122.772 1.00 45.85 321 ARG A C 1
ATOM 2351 O O . ARG A 1 322 ? 107.926 61.511 121.943 1.00 47.00 321 ARG A O 1
ATOM 2359 N N . LYS A 1 323 ? 107.538 62.309 124.002 1.00 42.93 322 LYS A N 1
ATOM 2360 C CA . LYS A 1 323 ? 108.855 61.905 124.469 1.00 42.86 322 LYS A CA 1
ATOM 2361 C C . LYS A 1 323 ? 109.058 60.372 124.399 1.00 41.31 322 LYS A C 1
ATOM 2362 O O . LYS A 1 323 ? 110.094 59.901 123.932 1.00 38.54 322 LYS A O 1
ATOM 2368 N N . ARG A 1 324 ? 108.065 59.603 124.846 1.00 42.89 323 ARG A N 1
ATOM 2369 C CA . ARG A 1 324 ? 108.166 58.137 124.814 1.00 43.58 323 ARG A CA 1
ATOM 2370 C C . ARG A 1 324 ? 108.221 57.639 123.382 1.00 43.18 323 ARG A C 1
ATOM 2371 O O . ARG A 1 324 ? 108.986 56.721 123.083 1.00 45.94 323 ARG A O 1
ATOM 2379 N N . LEU A 1 325 ? 107.409 58.258 122.514 1.00 42.47 324 LEU A N 1
ATOM 2380 C CA . LEU A 1 325 ? 107.359 57.926 121.084 1.00 42.20 324 LEU A CA 1
ATOM 2381 C C . LEU A 1 325 ? 108.746 58.106 120.444 1.00 41.48 324 LEU A C 1
ATOM 2382 O O . LEU A 1 325 ? 109.203 57.197 119.789 1.00 40.76 324 LEU A O 1
ATOM 2387 N N . LEU A 1 326 ? 109.432 59.225 120.719 1.00 38.28 325 LEU A N 1
ATOM 2388 C CA . LEU A 1 326 ? 110.765 59.493 120.148 1.00 38.73 325 LEU A CA 1
ATOM 2389 C C . LEU A 1 326 ? 111.835 58.575 120.661 1.00 40.23 325 LEU A C 1
ATOM 2390 O O . LEU A 1 326 ? 112.751 58.261 119.928 1.00 41.44 325 LEU A O 1
ATOM 2395 N N . GLN A 1 327 ? 111.704 58.128 121.910 1.00 44.54 326 GLN A N 1
ATOM 2396 C CA . GLN A 1 327 ? 112.735 57.327 122.573 1.00 45.93 326 GLN A CA 1
ATOM 2397 C C . GLN A 1 327 ? 112.706 55.879 122.109 1.00 44.42 326 GLN A C 1
ATOM 2398 O O . GLN A 1 327 ? 113.699 55.385 121.606 1.00 45.25 326 GLN A O 1
ATOM 2404 N N . ASP A 1 328 ? 111.553 55.226 122.274 1.00 43.73 327 ASP A N 1
ATOM 2405 C CA . ASP A 1 328 ? 111.398 53.777 122.073 1.00 41.13 327 ASP A CA 1
ATOM 2406 C C . ASP A 1 328 ? 110.831 53.376 120.696 1.00 39.49 327 ASP A C 1
ATOM 2407 O O . ASP A 1 328 ? 110.649 52.198 120.423 1.00 35.99 327 ASP A O 1
ATOM 2412 N N . PHE A 1 329 ? 110.505 54.363 119.868 1.00 40.30 328 PHE A N 1
ATOM 2413 C CA . PHE A 1 329 ? 109.910 54.148 118.545 1.00 38.78 328 PHE A CA 1
ATOM 2414 C C . PHE A 1 329 ? 110.583 55.086 117.556 1.00 38.26 328 PHE A C 1
ATOM 2415 O O . PHE A 1 329 ? 111.267 56.029 117.952 1.00 37.32 328 PHE A O 1
ATOM 2423 N N . ASN A 1 330 ? 110.410 54.791 116.271 1.00 38.15 329 ASN A N 1
ATOM 2424 C CA . ASN A 1 330 ? 110.969 55.591 115.190 1.00 38.34 329 ASN A CA 1
ATOM 2425 C C . ASN A 1 330 ? 109.822 56.199 114.449 1.00 40.47 329 ASN A C 1
ATOM 2426 O O . ASN A 1 330 ? 109.270 55.588 113.539 1.00 37.24 329 ASN A O 1
ATOM 2431 N N . LEU A 1 331 ? 109.466 57.405 114.884 1.00 43.00 330 LEU A N 1
ATOM 2432 C CA . LEU A 1 331 ? 108.447 58.222 114.248 1.00 43.25 330 LEU A CA 1
ATOM 2433 C C . LEU A 1 331 ? 109.049 58.896 113.018 1.00 41.74 330 LEU A C 1
ATOM 2434 O O . LEU A 1 331 ? 109.415 60.069 113.034 1.00 41.32 330 LEU A O 1
ATOM 2439 N N . HIS A 1 332 ? 109.155 58.131 111.944 1.00 40.15 331 HIS A N 1
ATOM 2440 C CA . HIS A 1 332 ? 109.918 58.585 110.796 1.00 39.22 331 HIS A CA 1
ATOM 2441 C C . HIS A 1 332 ? 109.143 59.490 109.829 1.00 38.63 331 HIS A C 1
ATOM 2442 O O . HIS A 1 332 ? 109.751 60.189 109.015 1.00 38.59 331 HIS A O 1
ATOM 2449 N N . THR A 1 333 ? 107.813 59.484 109.917 1.00 40.01 332 THR A N 1
ATOM 2450 C CA . THR A 1 333 ? 106.973 60.188 108.951 1.00 37.87 332 THR A CA 1
ATOM 2451 C C . THR A 1 333 ? 105.724 60.775 109.585 1.00 36.90 332 THR A C 1
ATOM 2452 O O . THR A 1 333 ? 104.973 60.067 110.267 1.00 37.11 332 THR A O 1
ATOM 2456 N N . ILE A 1 334 ? 105.488 62.064 109.336 1.00 38.88 333 ILE A N 1
ATOM 2457 C CA . ILE A 1 334 ? 104.187 62.685 109.626 1.00 40.41 333 ILE A CA 1
ATOM 2458 C C . ILE A 1 334 ? 103.632 63.367 108.379 1.00 40.13 333 ILE A C 1
ATOM 2459 O O . ILE A 1 334 ? 104.321 64.193 107.733 1.00 39.23 333 ILE A O 1
ATOM 2464 N N . LEU A 1 335 ? 102.403 62.971 108.025 1.00 41.46 334 LEU A N 1
ATOM 2465 C CA . LEU A 1 335 ? 101.658 63.544 106.876 1.00 41.95 334 LEU A CA 1
ATOM 2466 C C . LEU A 1 335 ? 100.637 64.516 107.448 1.00 40.99 334 LEU A C 1
ATOM 2467 O O . LEU A 1 335 ? 99.771 64.080 108.208 1.00 41.37 334 LEU A O 1
ATOM 2472 N N . ARG A 1 336 ? 100.733 65.809 107.133 1.00 40.95 335 ARG A N 1
ATOM 2473 C CA . ARG A 1 336 ? 99.700 66.779 107.586 1.00 39.26 335 ARG A CA 1
ATOM 2474 C C . ARG A 1 336 ? 98.559 66.761 106.558 1.00 37.78 335 ARG A C 1
ATOM 2475 O O . ARG A 1 336 ? 98.779 67.069 105.393 1.00 36.74 335 ARG A O 1
ATOM 2483 N N . LEU A 1 337 ? 97.347 66.382 106.986 1.00 39.10 336 LEU A N 1
ATOM 2484 C CA . LEU A 1 337 ? 96.223 66.205 106.076 1.00 39.01 336 LEU A CA 1
ATOM 2485 C C . LEU A 1 337 ? 95.455 67.480 105.742 1.00 43.53 336 LEU A C 1
ATOM 2486 O O . LEU A 1 337 ? 95.362 68.391 106.559 1.00 46.24 336 LEU A O 1
ATOM 2491 N N . PRO A 1 338 ? 94.880 67.535 104.523 1.00 45.23 337 PRO A N 1
ATOM 2492 C CA . PRO A 1 338 ? 94.112 68.719 104.187 1.00 46.78 337 PRO A CA 1
ATOM 2493 C C . PRO A 1 338 ? 92.780 68.717 104.897 1.00 46.10 337 PRO A C 1
ATOM 2494 O O . PRO A 1 338 ? 92.280 67.655 105.288 1.00 44.89 337 PRO A O 1
ATOM 2498 N N . THR A 1 339 ? 92.217 69.912 105.023 1.00 47.43 338 THR A N 1
ATOM 2499 C CA . THR A 1 339 ? 90.804 70.112 105.374 1.00 50.69 338 THR A CA 1
ATOM 2500 C C . THR A 1 339 ? 89.921 69.657 104.203 1.00 48.11 338 THR A C 1
ATOM 2501 O O . THR A 1 339 ? 90.335 69.686 103.039 1.00 50.43 338 THR A O 1
ATOM 2505 N N . GLY A 1 340 ? 88.710 69.242 104.513 1.00 47.78 339 GLY A N 1
ATOM 2506 C CA . GLY A 1 340 ? 87.685 69.023 103.487 1.00 48.56 339 GLY A CA 1
ATOM 2507 C C . GLY A 1 340 ? 87.618 67.620 102.908 1.00 49.69 339 GLY A C 1
ATOM 2508 O O . GLY A 1 340 ? 87.204 67.433 101.742 1.00 50.73 339 GLY A O 1
ATOM 2509 N N . ILE A 1 341 ? 88.039 66.641 103.715 1.00 47.20 340 ILE A N 1
ATOM 2510 C CA . ILE A 1 341 ? 88.107 65.243 103.273 1.00 45.74 340 ILE A CA 1
ATOM 2511 C C . ILE A 1 341 ? 87.348 64.298 104.226 1.00 43.37 340 ILE A C 1
ATOM 2512 O O . ILE A 1 341 ? 86.956 63.205 103.846 1.00 41.84 340 ILE A O 1
ATOM 2517 N N . PHE A 1 342 ? 87.126 64.727 105.456 1.00 41.53 341 PHE A N 1
ATOM 2518 C CA . PHE A 1 342 ? 86.316 63.963 106.383 1.00 43.85 341 PHE A CA 1
ATOM 2519 C C . PHE A 1 342 ? 84.865 64.471 106.368 1.00 46.49 341 PHE A C 1
ATOM 2520 O O . PHE A 1 342 ? 84.592 65.580 105.913 1.00 49.77 341 PHE A O 1
ATOM 2528 N N . TYR A 1 343 ? 83.939 63.633 106.815 1.00 53.74 342 TYR A N 1
ATOM 2529 C CA . TYR A 1 343 ? 82.514 64.002 106.933 1.00 59.77 342 TYR A CA 1
ATOM 2530 C C . TYR A 1 343 ? 82.319 65.378 107.550 1.00 61.35 342 TYR A C 1
ATOM 2531 O O . TYR A 1 343 ? 81.840 66.305 106.903 1.00 62.28 342 TYR A O 1
ATOM 2540 N N . ALA A 1 344 ? 82.746 65.503 108.798 1.00 64.31 343 ALA A N 1
ATOM 2541 C CA . ALA A 1 344 ? 82.665 66.741 109.526 1.00 66.52 343 ALA A CA 1
ATOM 2542 C C . ALA A 1 344 ? 83.937 67.453 109.159 1.00 66.48 343 ALA A C 1
ATOM 2543 O O . ALA A 1 344 ? 84.989 67.170 109.699 1.00 69.10 343 ALA A O 1
ATOM 2545 N N . GLN A 1 345 ? 83.862 68.323 108.172 1.00 66.96 344 GLN A N 1
ATOM 2546 C CA . GLN A 1 345 ? 85.023 69.104 107.787 1.00 65.98 344 GLN A CA 1
ATOM 2547 C C . GLN A 1 345 ? 85.429 70.063 108.958 1.00 65.19 344 GLN A C 1
ATOM 2548 O O . GLN A 1 345 ? 84.851 70.053 110.117 1.00 60.02 344 GLN A O 1
ATOM 2554 N N . GLY A 1 346 ? 86.448 70.866 108.650 1.00 61.95 345 GLY A N 1
ATOM 2555 C CA . GLY A 1 346 ? 87.233 71.522 109.671 1.00 59.57 345 GLY A CA 1
ATOM 2556 C C . GLY A 1 346 ? 88.336 70.627 110.232 1.00 56.13 345 GLY A C 1
ATOM 2557 O O . GLY A 1 346 ? 89.462 71.110 110.444 1.00 57.63 345 GLY A O 1
ATOM 2558 N N . VAL A 1 347 ? 88.036 69.344 110.463 1.00 49.57 346 VAL A N 1
ATOM 2559 C CA . VAL A 1 347 ? 88.980 68.437 111.154 1.00 48.32 346 VAL A CA 1
ATOM 2560 C C . VAL A 1 347 ? 90.441 68.715 110.741 1.00 43.08 346 VAL A C 1
ATOM 2561 O O . VAL A 1 347 ? 90.761 68.649 109.570 1.00 41.92 346 VAL A O 1
ATOM 2565 N N . LYS A 1 348 ? 91.289 69.079 111.710 1.00 43.57 347 LYS A N 1
ATOM 2566 C CA . LYS A 1 348 ? 92.749 69.124 111.524 1.00 43.29 347 LYS A CA 1
ATOM 2567 C C . LYS A 1 348 ? 93.341 67.754 111.915 1.00 41.60 347 LYS A C 1
ATOM 2568 O O . LYS A 1 348 ? 93.422 67.412 113.098 1.00 40.32 347 LYS A O 1
ATOM 2574 N N . ALA A 1 349 ? 93.736 66.983 110.910 1.00 39.91 348 ALA A N 1
ATOM 2575 C CA . ALA A 1 349 ? 94.175 65.612 111.098 1.00 41.16 348 ALA A CA 1
ATOM 2576 C C . ALA A 1 349 ? 95.538 65.372 110.439 1.00 39.22 348 ALA A C 1
ATOM 2577 O O . ALA A 1 349 ? 96.049 66.211 109.713 1.00 40.62 348 ALA A O 1
ATOM 2579 N N . ASN A 1 350 ? 96.135 64.238 110.757 1.00 38.12 349 ASN A N 1
ATOM 2580 C CA . ASN A 1 350 ? 97.511 63.918 110.371 1.00 37.94 349 ASN A CA 1
ATOM 2581 C C . ASN A 1 350 ? 97.595 62.421 110.340 1.00 38.20 349 ASN A C 1
ATOM 2582 O O . ASN A 1 350 ? 96.833 61.754 111.088 1.00 38.27 349 ASN A O 1
ATOM 2587 N N . VAL A 1 351 ? 98.498 61.884 109.516 1.00 37.26 350 VAL A N 1
ATOM 2588 C CA . VAL A 1 351 ? 98.881 60.463 109.639 1.00 38.31 350 VAL A CA 1
ATOM 2589 C C . VAL A 1 351 ? 100.272 60.388 110.205 1.00 38.82 350 VAL A C 1
ATOM 2590 O O . VAL A 1 351 ? 101.173 61.078 109.736 1.00 43.87 350 VAL A O 1
ATOM 2594 N N . LEU A 1 352 ? 100.409 59.631 111.293 1.00 38.33 351 LEU A N 1
ATOM 2595 C CA . LEU A 1 352 ? 101.719 59.286 111.895 1.00 39.22 351 LEU A CA 1
ATOM 2596 C C . LEU A 1 352 ? 102.045 57.846 111.577 1.00 38.48 351 LEU A C 1
ATOM 2597 O O . LEU A 1 352 ? 101.208 56.945 111.782 1.00 40.14 351 LEU A O 1
ATOM 2602 N N . PHE A 1 353 ? 103.261 57.662 111.067 1.00 37.35 352 PHE A N 1
ATOM 2603 C CA . PHE A 1 353 ? 103.825 56.373 110.739 1.00 36.47 352 PHE A CA 1
ATOM 2604 C C . PHE A 1 353 ? 105.053 56.154 111.647 1.00 37.41 352 PHE A C 1
ATOM 2605 O O . PHE A 1 353 ? 105.982 56.991 111.696 1.00 37.23 352 PHE A O 1
ATOM 2613 N N . PHE A 1 354 ? 105.056 55.051 112.370 1.00 36.89 353 PHE A N 1
ATOM 2614 C CA . PHE A 1 354 ? 106.182 54.726 113.248 1.00 37.58 353 PHE A CA 1
ATOM 2615 C C . PHE A 1 354 ? 106.362 53.253 113.437 1.00 37.01 353 PHE A C 1
ATOM 2616 O O . PHE A 1 354 ? 105.377 52.470 113.337 1.00 35.53 353 PHE A O 1
ATOM 2624 N N . SER A 1 355 ? 107.606 52.869 113.721 1.00 36.24 354 SER A N 1
ATOM 2625 C CA . SER A 1 355 ? 107.916 51.477 114.116 1.00 36.51 354 SER A CA 1
ATOM 2626 C C . SER A 1 355 ? 108.360 51.370 115.585 1.00 35.37 354 SER A C 1
ATOM 2627 O O . SER A 1 355 ? 108.694 52.359 116.187 1.00 38.66 354 SER A O 1
ATOM 2630 N N . LYS A 1 356 ? 108.347 50.167 116.147 1.00 35.50 355 LYS A N 1
ATOM 2631 C CA . LYS A 1 356 ? 108.692 49.940 117.540 1.00 39.37 355 LYS A CA 1
ATOM 2632 C C . LYS A 1 356 ? 110.081 49.338 117.642 1.00 42.71 355 LYS A C 1
ATOM 2633 O O . LYS A 1 356 ? 110.435 48.403 116.890 1.00 41.51 355 LYS A O 1
ATOM 2639 N N . GLY A 1 357 ? 110.877 49.881 118.562 1.00 45.98 356 GLY A N 1
ATOM 2640 C CA . GLY A 1 357 ? 112.206 49.317 118.886 1.00 47.11 356 GLY A CA 1
ATOM 2641 C C . GLY A 1 357 ? 113.320 50.341 118.776 1.00 49.87 356 GLY A C 1
ATOM 2642 O O . GLY A 1 357 ? 114.010 50.629 119.766 1.00 52.88 356 GLY A O 1
ATOM 2643 N N . GLN A 1 358 ? 113.495 50.902 117.581 1.00 49.51 357 GLN A N 1
ATOM 2644 C CA . GLN A 1 358 ? 114.565 51.853 117.320 1.00 49.18 357 GLN A CA 1
ATOM 2645 C C . GLN A 1 358 ? 114.138 53.273 117.685 1.00 47.40 357 GLN A C 1
ATOM 2646 O O . GLN A 1 358 ? 112.993 53.632 117.501 1.00 45.35 357 GLN A O 1
ATOM 2652 N N . PRO A 1 359 ? 115.073 54.083 118.212 1.00 46.94 358 PRO A N 1
ATOM 2653 C CA . PRO A 1 359 ? 114.754 55.475 118.501 1.00 47.20 358 PRO A CA 1
ATOM 2654 C C . PRO A 1 359 ? 114.530 56.281 117.250 1.00 44.83 358 PRO A C 1
ATOM 2655 O O . PRO A 1 359 ? 114.915 55.859 116.180 1.00 44.44 358 PRO A O 1
ATOM 2659 N N . THR A 1 360 ? 113.915 57.441 117.395 1.00 42.82 359 THR A N 1
ATOM 2660 C CA . THR A 1 360 ? 113.765 58.365 116.272 1.00 43.42 359 THR A CA 1
ATOM 2661 C C . THR A 1 360 ? 115.049 59.198 116.128 1.00 44.33 359 THR A C 1
ATOM 2662 O O . THR A 1 360 ? 115.521 59.807 117.082 1.00 45.19 359 THR A O 1
ATOM 2666 N N . LYS A 1 361 ? 115.628 59.193 114.940 1.00 46.85 360 LYS A N 1
ATOM 2667 C CA . LYS A 1 361 ? 116.781 60.038 114.647 1.00 48.05 360 LYS A CA 1
ATOM 2668 C C . LYS A 1 361 ? 116.380 61.228 113.752 1.00 48.38 360 LYS A C 1
ATOM 2669 O O . LYS A 1 361 ? 116.981 62.299 113.814 1.00 48.19 360 LYS A O 1
ATOM 2672 N N . GLU A 1 362 ? 115.358 61.023 112.921 1.00 49.76 361 GLU A N 1
ATOM 2673 C CA . GLU A 1 362 ? 114.874 62.023 111.984 1.00 49.46 361 GLU A CA 1
ATOM 2674 C C . GLU A 1 362 ? 113.381 61.858 111.765 1.00 50.07 361 GLU A C 1
ATOM 2675 O O . GLU A 1 362 ? 112.874 60.731 111.757 1.00 53.81 361 GLU A O 1
ATOM 2681 N N . ILE A 1 363 ? 112.682 62.970 111.536 1.00 47.69 362 ILE A N 1
ATOM 2682 C CA . ILE A 1 363 ? 111.247 62.931 111.254 1.00 45.39 362 ILE A CA 1
ATOM 2683 C C . ILE A 1 363 ? 110.981 63.671 109.979 1.00 41.52 362 ILE A C 1
ATOM 2684 O O . ILE A 1 363 ? 111.287 64.855 109.871 1.00 41.70 362 ILE A O 1
ATOM 2689 N N . TRP A 1 364 ? 110.398 62.966 109.022 1.00 38.51 363 TRP A N 1
ATOM 2690 C CA . TRP A 1 364 ? 110.052 63.555 107.742 1.00 37.82 363 TRP A CA 1
ATOM 2691 C C . TRP A 1 364 ? 108.609 64.002 107.763 1.00 40.50 363 TRP A C 1
ATOM 2692 O O . TRP A 1 364 ? 107.710 63.194 108.058 1.00 43.59 363 TRP A O 1
ATOM 2703 N N . PHE A 1 365 ? 108.386 65.286 107.473 1.00 39.84 364 PHE A N 1
ATOM 2704 C CA . PHE A 1 365 ? 107.043 65.877 107.347 1.00 37.97 364 PHE A CA 1
ATOM 2705 C C . PHE A 1 365 ? 106.614 66.037 105.900 1.00 39.38 364 PHE A C 1
ATOM 2706 O O . PHE A 1 365 ? 107.368 66.552 105.086 1.00 41.07 364 PHE A O 1
ATOM 2714 N N . TYR A 1 366 ? 105.399 65.606 105.580 1.00 40.67 365 TYR A N 1
ATOM 2715 C CA . TYR A 1 366 ? 104.777 65.951 104.305 1.00 40.29 365 TYR A CA 1
ATOM 2716 C C . TYR A 1 366 ? 103.591 66.829 104.608 1.00 40.52 365 TYR A C 1
ATOM 2717 O O . TYR A 1 366 ? 102.636 66.392 105.251 1.00 42.40 365 TYR A O 1
ATOM 2726 N N . ASP A 1 367 ? 103.657 68.062 104.137 1.00 41.48 366 ASP A N 1
ATOM 2727 C CA . ASP A 1 367 ? 102.563 69.014 104.270 1.00 42.72 366 ASP A CA 1
ATOM 2728 C C . ASP A 1 367 ? 101.647 68.866 103.058 1.00 40.18 366 ASP A C 1
ATOM 2729 O O . ASP A 1 367 ? 101.961 69.367 102.006 1.00 38.23 366 ASP A O 1
ATOM 2734 N N . TYR A 1 368 ? 100.508 68.189 103.215 1.00 39.60 367 TYR A N 1
ATOM 2735 C CA . TYR A 1 368 ? 99.468 68.201 102.180 1.00 38.67 367 TYR A CA 1
ATOM 2736 C C . TYR A 1 368 ? 98.257 69.017 102.646 1.00 39.49 367 TYR A C 1
ATOM 2737 O O . TYR A 1 368 ? 97.096 68.696 102.330 1.00 41.53 367 TYR A O 1
ATOM 2746 N N . ARG A 1 369 ? 98.533 70.088 103.377 1.00 41.03 368 ARG A N 1
ATOM 2747 C CA . ARG A 1 369 ? 97.488 70.923 103.941 1.00 41.61 368 ARG A CA 1
ATOM 2748 C C . ARG A 1 369 ? 97.549 72.349 103.448 1.00 40.87 368 ARG A C 1
ATOM 2749 O O . ARG A 1 369 ? 96.532 72.924 103.105 1.00 41.78 368 ARG A O 1
ATOM 2757 N N . THR A 1 370 ? 98.728 72.945 103.546 1.00 39.83 369 THR A N 1
ATOM 2758 C CA . THR A 1 370 ? 98.905 74.355 103.280 1.00 40.36 369 THR A CA 1
ATOM 2759 C C . THR A 1 370 ? 98.757 74.566 101.794 1.00 44.48 369 THR A C 1
ATOM 2760 O O . THR A 1 370 ? 99.403 73.883 100.998 1.00 40.83 369 THR A O 1
ATOM 2764 N N . ASP A 1 371 ? 97.869 75.493 101.449 1.00 47.41 370 ASP A N 1
ATOM 2765 C CA . ASP A 1 371 ? 97.518 75.827 100.074 1.00 48.11 370 ASP A CA 1
ATOM 2766 C C . ASP A 1 371 ? 96.941 74.652 99.310 1.00 47.76 370 ASP A C 1
ATOM 2767 O O . ASP A 1 371 ? 97.010 74.642 98.086 1.00 49.83 370 ASP A O 1
ATOM 2772 N N . ILE A 1 372 ? 96.344 73.690 100.022 1.00 45.54 371 ILE A N 1
ATOM 2773 C CA . ILE A 1 372 ? 95.671 72.572 99.383 1.00 46.42 371 ILE A CA 1
ATOM 2774 C C . ILE A 1 372 ? 94.166 72.682 99.562 1.00 49.63 371 ILE A C 1
ATOM 2775 O O . ILE A 1 372 ? 93.676 72.938 100.662 1.00 53.10 371 ILE A O 1
ATOM 2780 N N . LYS A 1 373 ? 93.430 72.396 98.493 1.00 52.75 372 LYS A N 1
ATOM 2781 C CA . LYS A 1 373 ? 92.008 72.692 98.446 1.00 54.62 372 LYS A CA 1
ATOM 2782 C C . LYS A 1 373 ? 91.215 71.518 97.933 1.00 55.99 372 LYS A C 1
ATOM 2783 O O . LYS A 1 373 ? 91.041 71.365 96.723 1.00 60.85 372 LYS A O 1
ATOM 2789 N N . HIS A 1 374 ? 90.736 70.693 98.858 1.00 56.14 373 HIS A N 1
ATOM 2790 C CA . HIS A 1 374 ? 89.754 69.666 98.550 1.00 56.55 373 HIS A CA 1
ATOM 2791 C C . HIS A 1 374 ? 88.460 70.030 99.253 1.00 57.16 373 HIS A C 1
ATOM 2792 O O . HIS A 1 374 ? 88.479 70.729 100.261 1.00 60.30 373 HIS A O 1
ATOM 2799 N N . THR A 1 375 ? 87.337 69.567 98.719 1.00 56.76 374 THR A N 1
ATOM 2800 C CA . THR A 1 375 ? 86.081 69.559 99.469 1.00 56.98 374 THR A CA 1
ATOM 2801 C C . THR A 1 375 ? 85.309 68.293 99.127 1.00 56.41 374 THR A C 1
ATOM 2802 O O . THR A 1 375 ? 85.647 67.588 98.209 1.00 56.99 374 THR A O 1
ATOM 2806 N N . LEU A 1 376 ? 84.250 68.028 99.863 1.00 58.54 375 LEU A N 1
ATOM 2807 C CA . LEU A 1 376 ? 83.429 66.851 99.612 1.00 60.77 375 LEU A CA 1
ATOM 2808 C C . LEU A 1 376 ? 82.557 66.961 98.339 1.00 62.20 375 LEU A C 1
ATOM 2809 O O . LEU A 1 376 ? 82.134 65.943 97.787 1.00 61.63 375 LEU A O 1
ATOM 2814 N N . ALA A 1 377 ? 82.286 68.181 97.882 1.00 63.80 376 ALA A N 1
ATOM 2815 C CA . ALA A 1 377 ? 81.415 68.384 96.713 1.00 64.54 376 ALA A CA 1
ATOM 2816 C C . ALA A 1 377 ? 82.198 68.737 95.442 1.00 64.76 376 ALA A C 1
ATOM 2817 O O . ALA A 1 377 ? 81.860 68.302 94.329 1.00 66.18 376 ALA A O 1
ATOM 2819 N N . THR A 1 378 ? 83.220 69.563 95.600 1.00 61.98 377 THR A N 1
ATOM 2820 C CA . THR A 1 378 ? 84.066 69.910 94.490 1.00 60.13 377 THR A CA 1
ATOM 2821 C C . THR A 1 378 ? 85.499 69.583 94.904 1.00 58.05 377 THR A C 1
ATOM 2822 O O . THR A 1 378 ? 85.784 69.478 96.092 1.00 60.85 377 THR A O 1
ATOM 2826 N N . ASN A 1 379 ? 86.382 69.424 93.922 1.00 53.86 378 ASN A N 1
ATOM 2827 C CA . ASN A 1 379 ? 87.733 68.866 94.112 1.00 50.01 378 ASN A CA 1
ATOM 2828 C C . ASN A 1 379 ? 87.862 67.785 95.204 1.00 45.62 378 ASN A C 1
ATOM 2829 O O . ASN A 1 379 ? 88.649 67.894 96.144 1.00 41.41 378 ASN A O 1
ATOM 2834 N N . LYS A 1 380 ? 87.065 66.741 95.049 1.00 44.08 379 LYS A N 1
ATOM 2835 C CA . LYS A 1 380 ? 87.102 65.593 95.939 1.00 43.34 379 LYS A CA 1
ATOM 2836 C C . LYS A 1 380 ? 88.508 64.959 96.016 1.00 43.26 379 LYS A C 1
ATOM 2837 O O . LYS A 1 380 ? 89.258 64.957 95.039 1.00 45.23 379 LYS A O 1
ATOM 2843 N N . LEU A 1 381 ? 88.884 64.472 97.194 1.00 43.12 380 LEU A N 1
ATOM 2844 C CA . LEU A 1 381 ? 90.156 63.770 97.337 1.00 41.47 380 LEU A CA 1
ATOM 2845 C C . LEU A 1 381 ? 90.060 62.457 96.609 1.00 39.89 380 LEU A C 1
ATOM 2846 O O . LEU A 1 381 ? 89.120 61.687 96.800 1.00 36.68 380 LEU A O 1
ATOM 2851 N N . GLU A 1 382 ? 91.017 62.201 95.737 1.00 41.58 381 GLU A N 1
ATOM 2852 C CA . GLU A 1 382 ? 91.129 60.871 95.152 1.00 42.06 381 GLU A CA 1
ATOM 2853 C C . GLU A 1 382 ? 92.550 60.348 95.339 1.00 40.61 381 GLU A C 1
ATOM 2854 O O . GLU A 1 382 ? 93.457 61.099 95.736 1.00 38.69 381 GLU A O 1
ATOM 2860 N N . ARG A 1 383 ? 92.749 59.062 95.066 1.00 40.11 382 ARG A N 1
ATOM 2861 C CA . ARG A 1 383 ? 94.021 58.438 95.448 1.00 40.75 382 ARG A CA 1
ATOM 2862 C C . ARG A 1 383 ? 95.234 59.083 94.745 1.00 40.03 382 ARG A C 1
ATOM 2863 O O . ARG A 1 383 ? 96.297 59.214 95.352 1.00 41.41 382 ARG A O 1
ATOM 2871 N N . HIS A 1 384 ? 95.052 59.574 93.521 1.00 38.52 383 HIS A N 1
ATOM 2872 C CA . HIS A 1 384 ? 96.144 60.174 92.746 1.00 36.48 383 HIS A CA 1
ATOM 2873 C C . HIS A 1 384 ? 96.741 61.462 93.336 1.00 34.52 383 HIS A C 1
ATOM 2874 O O . HIS A 1 384 ? 97.843 61.839 92.968 1.00 32.48 383 HIS A O 1
ATOM 2881 N N . HIS A 1 385 ? 96.022 62.131 94.240 1.00 34.79 384 HIS A N 1
ATOM 2882 C CA . HIS A 1 385 ? 96.530 63.318 94.922 1.00 34.31 384 HIS A CA 1
ATOM 2883 C C . HIS A 1 385 ? 97.641 62.990 95.972 1.00 35.82 384 HIS A C 1
ATOM 2884 O O . HIS A 1 385 ? 98.435 63.845 96.423 1.00 37.39 384 HIS A O 1
ATOM 2891 N N . LEU A 1 386 ? 97.682 61.738 96.382 1.00 35.48 385 LEU A N 1
ATOM 2892 C CA . LEU A 1 386 ? 98.637 61.311 97.379 1.00 35.28 385 LEU A CA 1
ATOM 2893 C C . LEU A 1 386 ? 99.755 60.544 96.695 1.00 35.22 385 LEU A C 1
ATOM 2894 O O . LEU A 1 386 ? 100.532 59.919 97.380 1.00 34.08 385 LEU A O 1
ATOM 2899 N N . ASP A 1 387 ? 99.810 60.568 95.352 1.00 35.46 386 ASP A N 1
ATOM 2900 C CA . ASP A 1 387 ? 100.898 59.909 94.595 1.00 34.83 386 ASP A CA 1
ATOM 2901 C C . ASP A 1 387 ? 102.253 60.486 94.939 1.00 36.32 386 ASP A C 1
ATOM 2902 O O . ASP A 1 387 ? 103.212 59.739 95.155 1.00 37.17 386 ASP A O 1
ATOM 2907 N N . ASP A 1 388 ? 102.340 61.816 94.956 1.00 34.71 387 ASP A N 1
ATOM 2908 C CA . ASP A 1 388 ? 103.582 62.479 95.314 1.00 33.59 387 ASP A CA 1
ATOM 2909 C C . ASP A 1 388 ? 104.010 62.128 96.746 1.00 35.05 387 ASP A C 1
ATOM 2910 O O . ASP A 1 388 ? 105.198 61.916 97.017 1.00 34.84 387 ASP A O 1
ATOM 2915 N N . PHE A 1 389 ? 103.048 62.084 97.667 1.00 36.99 388 PHE A N 1
ATOM 2916 C CA . PHE A 1 389 ? 103.362 61.747 99.048 1.00 35.44 388 PHE A CA 1
ATOM 2917 C C . PHE A 1 389 ? 103.968 60.342 99.086 1.00 36.89 388 PHE A C 1
ATOM 2918 O O . PHE A 1 389 ? 104.928 60.097 99.825 1.00 40.62 388 PHE A O 1
ATOM 2926 N N . VAL A 1 390 ? 103.378 59.420 98.321 1.00 37.25 389 VAL A N 1
ATOM 2927 C CA . VAL A 1 390 ? 103.723 58.006 98.393 1.00 35.61 389 VAL A CA 1
ATOM 2928 C C . VAL A 1 390 ? 105.121 57.813 97.804 1.00 36.49 389 VAL A C 1
ATOM 2929 O O . VAL A 1 390 ? 105.944 57.067 98.350 1.00 37.45 389 VAL A O 1
ATOM 2933 N N . SER A 1 391 ? 105.399 58.497 96.704 1.00 33.79 390 SER A N 1
ATOM 2934 C CA . SER A 1 391 ? 106.746 58.546 96.172 1.00 34.49 390 SER A CA 1
ATOM 2935 C C . SER A 1 391 ? 107.783 59.117 97.140 1.00 35.08 390 SER A C 1
ATOM 2936 O O . SER A 1 391 ? 108.849 58.557 97.308 1.00 34.15 390 SER A O 1
ATOM 2939 N N . CYS A 1 392 ? 107.483 60.240 97.771 1.00 34.75 391 CYS A N 1
ATOM 2940 C CA . CYS A 1 392 ? 108.343 60.754 98.835 1.00 37.11 391 CYS A CA 1
ATOM 2941 C C . CYS A 1 392 ? 108.572 59.716 99.941 1.00 39.75 391 CYS A C 1
ATOM 2942 O O . CYS A 1 392 ? 109.707 59.494 100.344 1.00 41.18 391 CYS A O 1
ATOM 2945 N N . TYR A 1 393 ? 107.487 59.079 100.412 1.00 42.88 392 TYR A N 1
ATOM 2946 C CA . TYR A 1 393 ? 107.552 58.036 101.434 1.00 40.34 392 TYR A CA 1
ATOM 2947 C C . TYR A 1 393 ? 108.603 56.987 101.071 1.00 39.67 392 TYR A C 1
ATOM 2948 O O . TYR A 1 393 ? 109.375 56.564 101.935 1.00 40.68 392 TYR A O 1
ATOM 2957 N N . ASN A 1 394 ? 108.630 56.575 99.802 1.00 37.94 393 ASN A N 1
ATOM 2958 C CA . ASN A 1 394 ? 109.579 55.543 99.334 1.00 40.83 393 ASN A CA 1
ATOM 2959 C C . ASN A 1 394 ? 111.009 56.085 99.039 1.00 40.48 393 ASN A C 1
ATOM 2960 O O . ASN A 1 394 ? 111.999 55.395 99.264 1.00 37.82 393 ASN A O 1
ATOM 2965 N N . ASN A 1 395 ? 111.093 57.315 98.530 1.00 43.05 394 ASN A N 1
ATOM 2966 C CA . ASN A 1 395 ? 112.367 57.979 98.160 1.00 44.56 394 ASN A CA 1
ATOM 2967 C C . ASN A 1 395 ? 112.707 59.020 99.200 1.00 47.65 394 ASN A C 1
ATOM 2968 O O . ASN A 1 395 ? 112.156 60.124 99.207 1.00 54.06 394 ASN A O 1
ATOM 2973 N N . ARG A 1 396 ? 113.578 58.703 100.128 1.00 44.71 395 ARG A N 1
ATOM 2974 C CA . ARG A 1 396 ? 113.756 59.616 101.251 1.00 38.27 395 ARG A CA 1
ATOM 2975 C C . ARG A 1 396 ? 114.800 60.671 100.892 1.00 36.90 395 ARG A C 1
ATOM 2976 O O . ARG A 1 396 ? 115.907 60.662 101.436 1.00 31.40 395 ARG A O 1
ATOM 2984 N N . VAL A 1 397 ? 114.419 61.524 99.926 1.00 36.89 396 VAL A N 1
ATOM 2985 C CA . VAL A 1 397 ? 115.221 62.630 99.389 1.00 36.10 396 VAL A CA 1
ATOM 2986 C C . VAL A 1 397 ? 114.388 63.894 99.564 1.00 39.01 396 VAL A C 1
ATOM 2987 O O . VAL A 1 397 ? 113.263 63.995 99.038 1.00 37.66 396 VAL A O 1
ATOM 2991 N N . GLU A 1 398 ? 114.919 64.832 100.357 1.00 40.00 397 GLU A N 1
ATOM 2992 C CA . GLU A 1 398 ? 114.222 66.057 100.701 1.00 38.33 397 GLU A CA 1
ATOM 2993 C C . GLU A 1 398 ? 113.845 66.852 99.485 1.00 39.05 397 GLU A C 1
ATOM 2994 O O . GLU A 1 398 ? 114.671 67.082 98.599 1.00 40.28 397 GLU A O 1
ATOM 3000 N N . ILE A 1 399 ? 112.607 67.305 99.449 1.00 40.26 398 ILE A N 1
ATOM 3001 C CA . ILE A 1 399 ? 112.203 68.292 98.462 1.00 42.35 398 ILE A CA 1
ATOM 3002 C C . ILE A 1 399 ? 112.512 69.694 99.008 1.00 42.34 398 ILE A C 1
ATOM 3003 O O . ILE A 1 399 ? 113.014 70.533 98.294 1.00 40.80 398 ILE A O 1
ATOM 3008 N N . TYR A 1 400 ? 112.193 69.957 100.268 1.00 42.72 399 TYR A N 1
ATOM 3009 C CA . TYR A 1 400 ? 112.520 71.263 100.848 1.00 44.38 399 TYR A CA 1
ATOM 3010 C C . TYR A 1 400 ? 114.023 71.587 100.748 1.00 45.75 399 TYR A C 1
ATOM 3011 O O . TYR A 1 400 ? 114.880 70.749 101.043 1.00 46.55 399 TYR A O 1
ATOM 3020 N N . ASP A 1 401 ? 114.322 72.812 100.316 1.00 47.82 400 ASP A N 1
ATOM 3021 C CA . ASP A 1 401 ? 115.650 73.399 100.432 1.00 47.84 400 ASP A CA 1
ATOM 3022 C C . ASP A 1 401 ? 115.459 74.846 100.829 1.00 48.33 400 ASP A C 1
ATOM 3023 O O . ASP A 1 401 ? 114.672 75.575 100.197 1.00 43.47 400 ASP A O 1
ATOM 3028 N N . ALA A 1 402 ? 116.174 75.267 101.867 1.00 51.28 401 ALA A N 1
ATOM 3029 C CA . ALA A 1 402 ? 116.031 76.633 102.383 1.00 55.36 401 ALA A CA 1
ATOM 3030 C C . ALA A 1 402 ? 116.044 77.724 101.274 1.00 56.57 401 ALA A C 1
ATOM 3031 O O . ALA A 1 402 ? 115.144 78.562 101.213 1.00 58.85 401 ALA A O 1
ATOM 3033 N N . GLU A 1 403 ? 117.036 77.703 100.393 1.00 58.02 402 GLU A N 1
ATOM 3034 C CA . GLU A 1 403 ? 117.136 78.737 99.337 1.00 59.91 402 GLU A CA 1
ATOM 3035 C C . GLU A 1 403 ? 116.638 78.295 97.943 1.00 58.10 402 GLU A C 1
ATOM 3036 O O . GLU A 1 403 ? 116.069 79.100 97.205 1.00 59.64 402 GLU A O 1
ATOM 3042 N N . ASN A 1 404 ? 116.833 77.027 97.596 1.00 55.94 403 ASN A N 1
ATOM 3043 C CA . ASN A 1 404 ? 116.413 76.505 96.280 1.00 54.05 403 ASN A CA 1
ATOM 3044 C C . ASN A 1 404 ? 114.934 76.157 96.160 1.00 53.16 403 ASN A C 1
ATOM 3045 O O . ASN A 1 404 ? 114.389 76.257 95.050 1.00 53.17 403 ASN A O 1
ATOM 3050 N N . ASN A 1 405 ? 114.306 75.735 97.280 1.00 50.09 404 ASN A N 1
ATOM 3051 C CA . ASN A 1 405 ? 112.896 75.358 97.308 1.00 44.73 404 ASN A CA 1
ATOM 3052 C C . ASN A 1 405 ? 112.283 75.451 98.703 1.00 45.00 404 ASN A C 1
ATOM 3053 O O . ASN A 1 405 ? 112.072 74.431 99.394 1.00 40.88 404 ASN A O 1
ATOM 3058 N N . PRO A 1 406 ? 111.940 76.676 99.125 1.00 44.79 405 PRO A N 1
ATOM 3059 C CA . PRO A 1 406 ? 111.543 76.834 100.527 1.00 43.90 405 PRO A CA 1
ATOM 3060 C C . PRO A 1 406 ? 110.103 76.393 100.773 1.00 42.68 405 PRO A C 1
ATOM 3061 O O . PRO A 1 406 ? 109.699 76.200 101.928 1.00 42.51 405 PRO A O 1
ATOM 3065 N N . GLN A 1 407 ? 109.360 76.226 99.679 1.00 41.30 406 GLN A N 1
ATOM 3066 C CA . GLN A 1 407 ? 107.953 75.877 99.700 1.00 43.85 406 GLN A CA 1
ATOM 3067 C C . GLN A 1 407 ? 107.684 74.356 99.463 1.00 42.84 406 GLN A C 1
ATOM 3068 O O . GLN A 1 407 ? 106.520 73.936 99.224 1.00 38.27 406 GLN A O 1
ATOM 3074 N N . GLY A 1 408 ? 108.760 73.562 99.526 1.00 40.89 407 GLY A N 1
ATOM 3075 C CA . GLY A 1 408 ? 108.706 72.141 99.194 1.00 41.50 407 GLY A CA 1
ATOM 3076 C C . GLY A 1 408 ? 107.991 71.395 100.291 1.00 40.03 407 GLY A C 1
ATOM 3077 O O . GLY A 1 408 ? 108.222 71.678 101.458 1.00 37.55 407 GLY A O 1
ATOM 3078 N N . ARG A 1 409 ? 107.145 70.431 99.926 1.00 40.28 408 ARG A N 1
ATOM 3079 C CA . ARG A 1 409 ? 106.229 69.750 100.910 1.00 37.05 408 ARG A CA 1
ATOM 3080 C C . ARG A 1 409 ? 106.814 68.663 101.807 1.00 36.77 408 ARG A C 1
ATOM 3081 O O . ARG A 1 409 ? 106.206 68.240 102.812 1.00 37.79 408 ARG A O 1
ATOM 3089 N N . TRP A 1 410 ? 108.037 68.275 101.498 1.00 38.21 409 TRP A N 1
ATOM 3090 C CA . TRP A 1 410 ? 108.650 67.112 102.076 1.00 38.62 409 TRP A CA 1
ATOM 3091 C C . TRP A 1 410 ? 109.951 67.606 102.676 1.00 39.35 409 TRP A C 1
ATOM 3092 O O . TRP A 1 410 ? 110.859 68.018 101.953 1.00 37.34 409 TRP A O 1
ATOM 3103 N N . ARG A 1 411 ? 110.013 67.569 104.005 1.00 38.08 410 ARG A N 1
ATOM 3104 C CA . ARG A 1 411 ? 111.110 68.143 104.757 1.00 37.64 410 ARG A CA 1
ATOM 3105 C C . ARG A 1 411 ? 111.487 67.222 105.883 1.00 38.65 410 ARG A C 1
ATOM 3106 O O . ARG A 1 411 ? 110.640 66.671 106.567 1.00 37.72 410 ARG A O 1
ATOM 3114 N N . LYS A 1 412 ? 112.778 67.108 106.099 1.00 37.09 411 LYS A N 1
ATOM 3115 C CA . LYS A 1 412 ? 113.307 66.268 107.130 1.00 39.31 411 LYS A CA 1
ATOM 3116 C C . LYS A 1 412 ? 113.765 67.125 108.335 1.00 40.13 411 LYS A C 1
ATOM 3117 O O . LYS A 1 412 ? 114.491 68.063 108.146 1.00 38.50 411 LYS A O 1
ATOM 3123 N N . TYR A 1 413 ? 113.337 66.785 109.558 1.00 45.05 412 TYR A N 1
ATOM 3124 C CA . TYR A 1 413 ? 113.903 67.389 110.797 1.00 44.57 412 TYR A CA 1
ATOM 3125 C C . TYR A 1 413 ? 114.690 66.365 111.608 1.00 46.17 412 TYR A C 1
ATOM 3126 O O . TYR A 1 413 ? 114.205 65.262 111.853 1.00 43.79 412 TYR A O 1
ATOM 3135 N N . PRO A 1 414 ? 115.902 66.734 112.051 1.00 48.71 413 PRO A N 1
ATOM 3136 C CA . PRO A 1 414 ? 116.582 65.862 112.996 1.00 48.77 413 PRO A CA 1
ATOM 3137 C C . PRO A 1 414 ? 115.895 65.895 114.351 1.00 47.83 413 PRO A C 1
ATOM 3138 O O . PRO A 1 414 ? 115.222 66.869 114.702 1.00 47.18 413 PRO A O 1
ATOM 3142 N N . VAL A 1 415 ? 116.015 64.804 115.089 1.00 47.43 414 VAL A N 1
ATOM 3143 C CA . VAL A 1 415 ? 115.245 64.670 116.309 1.00 46.34 414 VAL A CA 1
ATOM 3144 C C . VAL A 1 415 ? 115.623 65.736 117.355 1.00 45.84 414 VAL A C 1
ATOM 3145 O O . VAL A 1 415 ? 114.770 66.177 118.131 1.00 45.89 414 VAL A O 1
ATOM 3149 N N . ASP A 1 416 ? 116.873 66.187 117.339 1.00 45.68 415 ASP A N 1
ATOM 3150 C CA A ASP A 1 416 ? 117.387 67.164 118.313 0.50 45.36 415 ASP A CA 1
ATOM 3151 C CA B ASP A 1 416 ? 117.287 67.099 118.384 0.50 46.05 415 ASP A CA 1
ATOM 3152 C C . ASP A 1 416 ? 116.652 68.496 118.263 1.00 45.59 415 ASP A C 1
ATOM 3153 O O . ASP A 1 416 ? 116.417 69.136 119.298 1.00 48.08 415 ASP A O 1
ATOM 3162 N N . GLU A 1 417 ? 116.286 68.935 117.055 1.00 45.65 416 GLU A N 1
ATOM 3163 C CA . GLU A 1 417 ? 115.469 70.176 116.917 1.00 46.06 416 GLU A CA 1
ATOM 3164 C C . GLU A 1 417 ? 114.090 69.985 117.492 1.00 44.88 416 GLU A C 1
ATOM 3165 O O . GLU A 1 417 ? 113.476 70.919 118.000 1.00 47.41 416 GLU A O 1
ATOM 3171 N N . ILE A 1 418 ? 113.563 68.777 117.379 1.00 45.84 417 ILE A N 1
ATOM 3172 C CA . ILE A 1 418 ? 112.219 68.526 117.894 1.00 45.59 417 ILE A CA 1
ATOM 3173 C C . ILE A 1 418 ? 112.226 68.452 119.427 1.00 42.80 417 ILE A C 1
ATOM 3174 O O . ILE A 1 418 ? 111.353 69.016 120.091 1.00 40.39 417 ILE A O 1
ATOM 3179 N N . ILE A 1 419 ? 113.242 67.791 119.976 1.00 44.40 418 ILE A N 1
ATOM 3180 C CA . ILE A 1 419 ? 113.428 67.725 121.424 1.00 47.26 418 ILE A CA 1
ATOM 3181 C C . ILE A 1 419 ? 113.626 69.145 122.017 1.00 46.20 418 ILE A C 1
ATOM 3182 O O . ILE A 1 419 ? 113.232 69.400 123.138 1.00 44.29 418 ILE A O 1
ATOM 3187 N N . ALA A 1 420 ? 114.198 70.044 121.220 1.00 47.81 419 ALA A N 1
ATOM 3188 C CA . ALA A 1 420 ? 114.416 71.443 121.583 1.00 49.25 419 ALA A CA 1
ATOM 3189 C C . ALA A 1 420 ? 113.164 72.328 121.468 1.00 50.39 419 ALA A C 1
ATOM 3190 O O . ALA A 1 420 ? 113.142 73.421 122.021 1.00 48.45 419 ALA A O 1
ATOM 3192 N N . ARG A 1 421 ? 112.120 71.867 120.770 1.00 52.42 420 ARG A N 1
ATOM 3193 C CA . ARG A 1 421 ? 110.867 72.648 120.663 1.00 52.29 420 ARG A CA 1
ATOM 3194 C C . ARG A 1 421 ? 110.134 72.752 121.989 1.00 53.06 420 ARG A C 1
ATOM 3195 O O . ARG A 1 421 ? 110.289 71.895 122.851 1.00 53.71 420 ARG A O 1
ATOM 3203 N N . ASP A 1 422 ? 109.312 73.792 122.120 1.00 53.82 421 ASP A N 1
ATOM 3204 C CA . ASP A 1 422 ? 108.448 73.971 123.293 1.00 53.81 421 ASP A CA 1
ATOM 3205 C C . ASP A 1 422 ? 107.350 72.892 123.351 1.00 52.39 421 ASP A C 1
ATOM 3206 O O . ASP A 1 422 ? 106.647 72.663 122.375 1.00 52.24 421 ASP A O 1
ATOM 3211 N N . LYS A 1 423 ? 107.204 72.261 124.516 1.00 50.02 422 LYS A N 1
ATOM 3212 C CA . LYS A 1 423 ? 106.303 71.130 124.719 1.00 48.92 422 LYS A CA 1
ATOM 3213 C C . LYS A 1 423 ? 106.658 69.875 123.891 1.00 47.11 422 LYS A C 1
ATOM 3214 O O . LYS A 1 423 ? 105.878 68.920 123.873 1.00 47.71 422 LYS A O 1
ATOM 3218 N N . THR A 1 424 ? 107.858 69.839 123.304 1.00 44.99 423 THR A N 1
ATOM 3219 C CA . THR A 1 424 ? 108.265 68.783 122.347 1.00 44.27 423 THR A CA 1
ATOM 3220 C C . THR A 1 424 ? 107.213 68.748 121.217 1.00 44.90 423 THR A C 1
ATOM 3221 O O . THR A 1 424 ? 106.720 67.691 120.814 1.00 46.33 423 THR A O 1
ATOM 3225 N N . SER A 1 425 ? 106.843 69.926 120.722 1.00 43.42 424 SER A N 1
ATOM 3226 C CA . SER A 1 425 ? 105.716 70.017 119.799 1.00 43.98 424 SER A CA 1
ATOM 3227 C C . SER A 1 425 ? 106.066 69.432 118.442 1.00 42.91 424 SER A C 1
ATOM 3228 O O . SER A 1 425 ? 107.115 69.725 117.890 1.00 42.43 424 SER A O 1
ATOM 3231 N N . LEU A 1 426 ? 105.180 68.596 117.900 1.00 44.32 425 LEU A N 1
ATOM 3232 C CA . LEU A 1 426 ? 105.325 68.108 116.534 1.00 42.97 425 LEU A CA 1
ATOM 3233 C C . LEU A 1 426 ? 104.413 68.826 115.522 1.00 43.96 425 LEU A C 1
ATOM 3234 O O . LEU A 1 426 ? 104.315 68.415 114.345 1.00 46.45 425 LEU A O 1
ATOM 3239 N N . ASP A 1 427 ? 103.783 69.917 115.945 1.00 42.25 426 ASP A N 1
ATOM 3240 C CA . ASP A 1 427 ? 102.868 70.684 115.092 1.00 43.26 426 ASP A CA 1
ATOM 3241 C C . ASP A 1 427 ? 103.633 71.670 114.217 1.00 45.04 426 ASP A C 1
ATOM 3242 O O . ASP A 1 427 ? 103.432 72.879 114.294 1.00 44.91 426 ASP A O 1
ATOM 3247 N N . ILE A 1 428 ? 104.501 71.130 113.374 1.00 45.94 427 ILE A N 1
ATOM 3248 C CA . ILE A 1 428 ? 105.477 71.896 112.603 1.00 47.53 427 ILE A CA 1
ATOM 3249 C C . ILE A 1 428 ? 104.938 72.164 111.197 1.00 47.62 427 ILE A C 1
ATOM 3250 O O . ILE A 1 428 ? 104.494 71.247 110.525 1.00 47.41 427 ILE A O 1
ATOM 3255 N N . THR A 1 429 ? 104.938 73.431 110.787 1.00 48.86 428 THR A N 1
ATOM 3256 C CA . THR A 1 429 ? 104.838 73.811 109.360 1.00 48.31 428 THR A CA 1
ATOM 3257 C C . THR A 1 429 ? 105.870 74.901 109.001 1.00 46.19 428 THR A C 1
ATOM 3258 O O . THR A 1 429 ? 106.435 75.560 109.873 1.00 46.88 428 THR A O 1
ATOM 3262 N N . TRP A 1 430 ? 106.125 75.040 107.706 1.00 44.48 429 TRP A N 1
ATOM 3263 C CA . TRP A 1 430 ? 107.107 75.994 107.186 1.00 45.86 429 TRP A CA 1
ATOM 3264 C C . TRP A 1 430 ? 106.697 76.697 105.887 1.00 45.23 429 TRP A C 1
ATOM 3265 O O . TRP A 1 430 ? 107.370 77.630 105.489 1.00 48.11 429 TRP A O 1
ATOM 3276 N N . ILE A 1 431 ? 105.631 76.251 105.221 1.00 46.26 430 ILE A N 1
ATOM 3277 C CA . ILE A 1 431 ? 105.267 76.769 103.897 1.00 47.14 430 ILE A CA 1
ATOM 3278 C C . ILE A 1 431 ? 104.451 78.047 104.025 1.00 50.19 430 ILE A C 1
ATOM 3279 O O . ILE A 1 431 ? 103.369 78.038 104.604 1.00 51.17 430 ILE A O 1
ATOM 3284 N N . LYS A 1 432 ? 104.970 79.135 103.464 1.00 52.51 431 LYS A N 1
ATOM 3285 C CA . LYS A 1 432 ? 104.247 80.403 103.398 1.00 54.14 431 LYS A CA 1
ATOM 3286 C C . LYS A 1 432 ? 103.048 80.281 102.446 1.00 56.31 431 LYS A C 1
ATOM 3287 O O . LYS A 1 432 ? 103.213 79.955 101.262 1.00 56.80 431 LYS A O 1
ATOM 3289 N N . PRO A 1 433 ? 101.827 80.500 102.958 1.00 60.12 432 PRO A N 1
ATOM 3290 C CA . PRO A 1 433 ? 100.677 80.640 102.046 1.00 63.55 432 PRO A CA 1
ATOM 3291 C C . PRO A 1 433 ? 100.843 81.745 100.966 1.00 67.00 432 PRO A C 1
ATOM 3292 O O . PRO A 1 433 ? 100.238 81.654 99.886 1.00 66.46 432 PRO A O 1
ATOM 3296 N N . GLY A 1 434 ? 101.664 82.759 101.264 1.00 70.30 433 GLY A N 1
ATOM 3297 C CA . GLY A 1 434 ? 101.902 83.891 100.357 1.00 73.24 433 GLY A CA 1
ATOM 3298 C C . GLY A 1 434 ? 102.794 83.575 99.171 1.00 74.72 433 GLY A C 1
ATOM 3299 O O . GLY A 1 434 ? 102.490 82.689 98.366 1.00 76.03 433 GLY A O 1
ATOM 3300 N N . THR B 1 8 ? 51.213 62.410 103.402 1.00 69.31 7 THR B N 1
ATOM 3301 C CA . THR B 1 8 ? 51.333 63.055 102.061 1.00 69.78 7 THR B CA 1
ATOM 3302 C C . THR B 1 8 ? 50.810 62.236 100.870 1.00 69.41 7 THR B C 1
ATOM 3303 O O . THR B 1 8 ? 50.529 62.820 99.836 1.00 69.77 7 THR B O 1
ATOM 3307 N N . GLU B 1 9 ? 50.662 60.914 100.971 1.00 68.88 8 GLU B N 1
ATOM 3308 C CA . GLU B 1 9 ? 49.820 60.222 99.982 1.00 70.13 8 GLU B CA 1
ATOM 3309 C C . GLU B 1 9 ? 48.479 60.950 100.050 1.00 70.14 8 GLU B C 1
ATOM 3310 O O . GLU B 1 9 ? 47.920 61.371 99.027 1.00 68.89 8 GLU B O 1
ATOM 3316 N N . GLN B 1 10 ? 47.975 60.999 101.290 1.00 71.36 9 GLN B N 1
ATOM 3317 C CA . GLN B 1 10 ? 47.157 62.071 101.880 1.00 69.32 9 GLN B CA 1
ATOM 3318 C C . GLN B 1 10 ? 46.946 63.299 100.998 1.00 64.19 9 GLN B C 1
ATOM 3319 O O . GLN B 1 10 ? 46.006 63.350 100.190 1.00 61.85 9 GLN B O 1
ATOM 3325 N N . SER B 1 11 ? 47.822 64.287 101.188 1.00 57.07 10 SER B N 1
ATOM 3326 C CA . SER B 1 11 ? 47.594 65.621 100.695 1.00 58.56 10 SER B CA 1
ATOM 3327 C C . SER B 1 11 ? 47.884 65.761 99.214 1.00 58.68 10 SER B C 1
ATOM 3328 O O . SER B 1 11 ? 47.403 66.692 98.584 1.00 58.78 10 SER B O 1
ATOM 3331 N N . LEU B 1 12 ? 48.670 64.840 98.657 1.00 58.21 11 LEU B N 1
ATOM 3332 C CA . LEU B 1 12 ? 48.998 64.865 97.244 1.00 57.96 11 LEU B CA 1
ATOM 3333 C C . LEU B 1 12 ? 47.809 64.461 96.416 1.00 56.55 11 LEU B C 1
ATOM 3334 O O . LEU B 1 12 ? 47.514 65.061 95.390 1.00 60.02 11 LEU B O 1
ATOM 3339 N N . THR B 1 13 ? 47.141 63.410 96.846 1.00 53.93 12 THR B N 1
ATOM 3340 C CA . THR B 1 13 ? 45.946 62.984 96.190 1.00 53.52 12 THR B CA 1
ATOM 3341 C C . THR B 1 13 ? 44.927 64.099 96.169 1.00 51.74 12 THR B C 1
ATOM 3342 O O . THR B 1 13 ? 44.281 64.312 95.152 1.00 51.70 12 THR B O 1
ATOM 3346 N N . LYS B 1 14 ? 44.796 64.815 97.286 1.00 51.76 13 LYS B N 1
ATOM 3347 C CA . LYS B 1 14 ? 43.882 65.974 97.377 1.00 50.89 13 LYS B CA 1
ATOM 3348 C C . LYS B 1 14 ? 44.202 67.021 96.296 1.00 51.17 13 LYS B C 1
ATOM 3349 O O . LYS B 1 14 ? 43.337 67.372 95.479 1.00 49.63 13 LYS B O 1
ATOM 3355 N N . LYS B 1 15 ? 45.449 67.486 96.278 1.00 51.08 14 LYS B N 1
ATOM 3356 C CA . LYS B 1 15 ? 45.908 68.441 95.261 1.00 50.45 14 LYS B CA 1
ATOM 3357 C C . LYS B 1 15 ? 45.554 67.988 93.861 1.00 49.97 14 LYS B C 1
ATOM 3358 O O . LYS B 1 15 ? 44.956 68.723 93.097 1.00 48.31 14 LYS B O 1
ATOM 3364 N N . VAL B 1 16 ? 45.912 66.749 93.543 1.00 52.49 15 VAL B N 1
ATOM 3365 C CA . VAL B 1 16 ? 45.760 66.233 92.201 1.00 53.22 15 VAL B CA 1
ATOM 3366 C C . VAL B 1 16 ? 44.275 66.136 91.862 1.00 54.90 15 VAL B C 1
ATOM 3367 O O . VAL B 1 16 ? 43.856 66.567 90.770 1.00 54.90 15 VAL B O 1
ATOM 3371 N N . TRP B 1 17 ? 43.482 65.582 92.786 1.00 55.06 16 TRP B N 1
ATOM 3372 C CA . TRP B 1 17 ? 42.051 65.409 92.530 1.00 55.47 16 TRP B CA 1
ATOM 3373 C C . TRP B 1 17 ? 41.366 66.775 92.398 1.00 53.21 16 TRP B C 1
ATOM 3374 O O . TRP B 1 17 ? 40.580 66.970 91.501 1.00 54.83 16 TRP B O 1
ATOM 3385 N N . ASN B 1 18 ? 41.669 67.724 93.262 1.00 52.70 17 ASN B N 1
ATOM 3386 C CA . ASN B 1 18 ? 40.940 68.990 93.247 1.00 54.48 17 ASN B CA 1
ATOM 3387 C C . ASN B 1 18 ? 41.344 69.916 92.070 1.00 55.76 17 ASN B C 1
ATOM 3388 O O . ASN B 1 18 ? 40.561 70.765 91.623 1.00 58.79 17 ASN B O 1
ATOM 3393 N N . LEU B 1 19 ? 42.579 69.820 91.598 1.00 53.04 18 LEU B N 1
ATOM 3394 C CA . LEU B 1 19 ? 42.944 70.533 90.357 1.00 50.78 18 LEU B CA 1
ATOM 3395 C C . LEU B 1 19 ? 42.154 69.972 89.140 1.00 48.58 18 LEU B C 1
ATOM 3396 O O . LEU B 1 19 ? 41.689 70.729 88.286 1.00 48.71 18 LEU B O 1
ATOM 3401 N N . ALA B 1 20 ? 41.972 68.653 89.088 1.00 47.35 19 ALA B N 1
ATOM 3402 C CA . ALA B 1 20 ? 41.093 68.052 88.072 1.00 49.72 19 ALA B CA 1
ATOM 3403 C C . ALA B 1 20 ? 39.778 68.799 87.927 1.00 53.66 19 ALA B C 1
ATOM 3404 O O . ALA B 1 20 ? 39.336 69.082 86.820 1.00 54.80 19 ALA B O 1
ATOM 3406 N N . THR B 1 21 ? 39.171 69.101 89.071 1.00 55.72 20 THR B N 1
ATOM 3407 C CA . THR B 1 21 ? 37.884 69.765 89.171 1.00 53.25 20 THR B CA 1
ATOM 3408 C C . THR B 1 21 ? 37.916 71.235 88.756 1.00 54.15 20 THR B C 1
ATOM 3409 O O . THR B 1 21 ? 37.011 71.754 88.093 1.00 55.36 20 THR B O 1
ATOM 3413 N N . THR B 1 22 ? 38.953 71.932 89.174 1.00 54.66 21 THR B N 1
ATOM 3414 C CA . THR B 1 22 ? 39.160 73.299 88.733 1.00 54.70 21 THR B CA 1
ATOM 3415 C C . THR B 1 22 ? 39.346 73.406 87.204 1.00 56.52 21 THR B C 1
ATOM 3416 O O . THR B 1 22 ? 38.835 74.340 86.573 1.00 58.15 21 THR B O 1
ATOM 3420 N N . LEU B 1 23 ? 40.106 72.470 86.628 1.00 53.69 22 LEU B N 1
ATOM 3421 C CA . LEU B 1 23 ? 40.351 72.462 85.188 1.00 54.88 22 LEU B CA 1
ATOM 3422 C C . LEU B 1 23 ? 39.096 72.057 84.441 1.00 54.97 22 LEU B C 1
ATOM 3423 O O . LEU B 1 23 ? 38.781 72.632 83.407 1.00 56.16 22 LEU B O 1
ATOM 3428 N N . ALA B 1 24 ? 38.376 71.079 84.983 1.00 56.46 23 ALA B N 1
ATOM 3429 C CA . ALA B 1 24 ? 37.070 70.674 84.465 1.00 56.91 23 ALA B CA 1
ATOM 3430 C C . ALA B 1 24 ? 36.099 71.825 84.400 1.00 57.80 23 ALA B C 1
ATOM 3431 O O . ALA B 1 24 ? 35.249 71.845 83.546 1.00 59.58 23 ALA B O 1
ATOM 3433 N N . GLY B 1 25 ? 36.216 72.764 85.336 1.00 60.32 24 GLY B N 1
ATOM 3434 C CA . GLY B 1 25 ? 35.420 73.975 85.343 1.00 60.69 24 GLY B CA 1
ATOM 3435 C C . GLY B 1 25 ? 35.780 74.939 84.231 1.00 63.49 24 GLY B C 1
ATOM 3436 O O . GLY B 1 25 ? 35.067 75.910 84.017 1.00 65.73 24 GLY B O 1
ATOM 3437 N N . GLN B 1 26 ? 36.908 74.722 83.549 1.00 63.44 25 GLN B N 1
ATOM 3438 C CA . GLN B 1 26 ? 37.188 75.423 82.291 1.00 60.55 25 GLN B CA 1
ATOM 3439 C C . GLN B 1 26 ? 36.813 74.408 81.249 1.00 58.09 25 GLN B C 1
ATOM 3440 O O . GLN B 1 26 ? 36.088 73.477 81.559 1.00 60.87 25 GLN B O 1
ATOM 3446 N N . GLY B 1 27 ? 37.259 74.515 80.019 1.00 56.83 26 GLY B N 1
ATOM 3447 C CA . GLY B 1 27 ? 36.912 73.401 79.099 1.00 59.20 26 GLY B CA 1
ATOM 3448 C C . GLY B 1 27 ? 37.393 71.942 79.364 1.00 55.56 26 GLY B C 1
ATOM 3449 O O . GLY B 1 27 ? 37.052 71.057 78.615 1.00 54.43 26 GLY B O 1
ATOM 3450 N N . ILE B 1 28 ? 38.182 71.675 80.404 1.00 55.51 27 ILE B N 1
ATOM 3451 C CA . ILE B 1 28 ? 39.161 70.535 80.358 1.00 52.44 27 ILE B CA 1
ATOM 3452 C C . ILE B 1 28 ? 38.773 69.235 81.082 1.00 50.69 27 ILE B C 1
ATOM 3453 O O . ILE B 1 28 ? 38.822 69.144 82.316 1.00 53.61 27 ILE B O 1
ATOM 3458 N N . GLY B 1 29 ? 38.456 68.210 80.296 1.00 48.69 28 GLY B N 1
ATOM 3459 C CA . GLY B 1 29 ? 38.066 66.903 80.806 1.00 48.52 28 GLY B CA 1
ATOM 3460 C C . GLY B 1 29 ? 39.182 66.168 81.526 1.00 50.12 28 GLY B C 1
ATOM 3461 O O . GLY B 1 29 ? 40.355 66.535 81.419 1.00 47.02 28 GLY B O 1
ATOM 3462 N N . PHE B 1 30 ? 38.803 65.119 82.253 1.00 50.76 29 PHE B N 1
ATOM 3463 C CA . PHE B 1 30 ? 39.689 64.492 83.248 1.00 54.36 29 PHE B CA 1
ATOM 3464 C C . PHE B 1 30 ? 40.791 63.745 82.536 1.00 51.51 29 PHE B C 1
ATOM 3465 O O . PHE B 1 30 ? 41.940 63.855 82.922 1.00 47.96 29 PHE B O 1
ATOM 3473 N N . THR B 1 31 ? 40.418 63.006 81.489 1.00 48.98 30 THR B N 1
ATOM 3474 C CA . THR B 1 31 ? 41.368 62.305 80.621 1.00 48.94 30 THR B CA 1
ATOM 3475 C C . THR B 1 31 ? 42.444 63.200 79.995 1.00 47.86 30 THR B C 1
ATOM 3476 O O . THR B 1 31 ? 43.611 62.809 79.931 1.00 46.47 30 THR B O 1
ATOM 3480 N N . ASP B 1 32 ? 42.062 64.368 79.494 1.00 45.69 31 ASP B N 1
ATOM 3481 C CA . ASP B 1 32 ? 43.065 65.329 79.016 1.00 44.98 31 ASP B CA 1
ATOM 3482 C C . ASP B 1 32 ? 43.930 65.877 80.138 1.00 42.90 31 ASP B C 1
ATOM 3483 O O . ASP B 1 32 ? 45.128 66.070 79.956 1.00 42.81 31 ASP B O 1
ATOM 3488 N N . TYR B 1 33 ? 43.329 66.134 81.294 1.00 43.96 32 TYR B N 1
ATOM 3489 C CA . TYR B 1 33 ? 44.071 66.582 82.507 1.00 44.46 32 TYR B CA 1
ATOM 3490 C C . TYR B 1 33 ? 45.176 65.573 82.916 1.00 43.31 32 TYR B C 1
ATOM 3491 O O . TYR B 1 33 ? 46.315 65.949 83.133 1.00 43.81 32 TYR B O 1
ATOM 3500 N N . ILE B 1 34 ? 44.817 64.299 82.999 1.00 44.81 33 ILE B N 1
ATOM 3501 C CA . ILE B 1 34 ? 45.692 63.227 83.466 1.00 46.95 33 ILE B CA 1
ATOM 3502 C C . ILE B 1 34 ? 46.833 63.035 82.487 1.00 44.04 33 ILE B C 1
ATOM 3503 O O . ILE B 1 34 ? 47.949 62.703 82.917 1.00 41.54 33 ILE B O 1
ATOM 3508 N N . THR B 1 35 ? 46.533 63.195 81.180 1.00 41.84 34 THR B N 1
ATOM 3509 C CA . THR B 1 35 ? 47.529 63.106 80.112 1.00 40.26 34 THR B CA 1
ATOM 3510 C C . THR B 1 35 ? 48.548 64.226 80.252 1.00 38.27 34 THR B C 1
ATOM 3511 O O . THR B 1 35 ? 49.760 63.979 80.250 1.00 36.37 34 THR B O 1
ATOM 3515 N N . GLN B 1 36 ? 48.072 65.460 80.396 1.00 38.33 35 GLN B N 1
ATOM 3516 C CA . GLN B 1 36 ? 48.987 66.608 80.576 1.00 38.74 35 GLN B CA 1
ATOM 3517 C C . GLN B 1 36 ? 49.776 66.505 81.879 1.00 38.19 35 GLN B C 1
ATOM 3518 O O . GLN B 1 36 ? 50.939 66.858 81.961 1.00 39.66 35 GLN B O 1
ATOM 3524 N N . LEU B 1 37 ? 49.115 66.027 82.900 1.00 40.86 36 LEU B N 1
ATOM 3525 C CA . LEU B 1 37 ? 49.729 65.859 84.207 1.00 42.10 36 LEU B CA 1
ATOM 3526 C C . LEU B 1 37 ? 50.885 64.841 84.114 1.00 40.11 36 LEU B C 1
ATOM 3527 O O . LEU B 1 37 ? 51.917 65.030 84.718 1.00 40.89 36 LEU B O 1
ATOM 3532 N N . THR B 1 38 ? 50.688 63.771 83.354 1.00 37.37 37 THR B N 1
ATOM 3533 C CA . THR B 1 38 ? 51.712 62.753 83.092 1.00 36.84 37 THR B CA 1
ATOM 3534 C C . THR B 1 38 ? 52.903 63.290 82.263 1.00 33.87 37 THR B C 1
ATOM 3535 O O . THR B 1 38 ? 54.049 63.044 82.596 1.00 39.92 37 THR B O 1
ATOM 3539 N N . TYR B 1 39 ? 52.637 64.000 81.165 1.00 34.84 38 TYR B N 1
ATOM 3540 C CA . TYR B 1 39 ? 53.690 64.668 80.411 1.00 33.01 38 TYR B CA 1
ATOM 3541 C C . TYR B 1 39 ? 54.570 65.504 81.349 1.00 36.96 38 TYR B C 1
ATOM 3542 O O . TYR B 1 39 ? 55.816 65.387 81.355 1.00 36.00 38 TYR B O 1
ATOM 3551 N N . LEU B 1 40 ? 53.923 66.337 82.157 1.00 36.38 39 LEU B N 1
ATOM 3552 C CA . LEU B 1 40 ? 54.666 67.273 83.029 1.00 36.98 39 LEU B CA 1
ATOM 3553 C C . LEU B 1 40 ? 55.415 66.580 84.151 1.00 37.90 39 LEU B C 1
ATOM 3554 O O . LEU B 1 40 ? 56.566 66.887 84.388 1.00 39.49 39 LEU B O 1
ATOM 3559 N N . LEU B 1 41 ? 54.772 65.614 84.801 1.00 36.36 40 LEU B N 1
ATOM 3560 C CA . LEU B 1 41 ? 55.389 64.820 85.832 1.00 36.52 40 LEU B CA 1
ATOM 3561 C C . LEU B 1 41 ? 56.603 64.023 85.380 1.00 36.71 40 LEU B C 1
ATOM 3562 O O . LEU B 1 41 ? 57.563 63.838 86.118 1.00 36.47 40 LEU B O 1
ATOM 3567 N N . PHE B 1 42 ? 56.560 63.499 84.164 1.00 38.51 41 PHE B N 1
ATOM 3568 C CA . PHE B 1 42 ? 57.691 62.748 83.686 1.00 38.28 41 PHE B CA 1
ATOM 3569 C C . PHE B 1 42 ? 58.861 63.710 83.467 1.00 37.74 41 PHE B C 1
ATOM 3570 O O . PHE B 1 42 ? 60.024 63.358 83.758 1.00 40.54 41 PHE B O 1
ATOM 3578 N N . LEU B 1 43 ? 58.550 64.929 83.027 1.00 35.61 42 LEU B N 1
ATOM 3579 C CA . LEU B 1 43 ? 59.569 65.979 82.833 1.00 35.09 42 LEU B CA 1
ATOM 3580 C C . LEU B 1 43 ? 60.182 66.454 84.162 1.00 32.87 42 LEU B C 1
ATOM 3581 O O . LEU B 1 43 ? 61.396 66.583 84.262 1.00 33.76 42 LEU B O 1
ATOM 3586 N N . LYS B 1 44 ? 59.363 66.699 85.181 1.00 33.96 43 LYS B N 1
ATOM 3587 C CA . LYS B 1 44 ? 59.856 67.031 86.516 1.00 34.94 43 LYS B CA 1
ATOM 3588 C C . LYS B 1 44 ? 60.733 65.945 87.101 1.00 38.14 43 LYS B C 1
ATOM 3589 O O . LYS B 1 44 ? 61.823 66.193 87.648 1.00 40.09 43 LYS B O 1
ATOM 3603 N N . ASP B 1 46 ? 62.486 63.741 85.675 1.00 39.51 45 ASP B N 1
ATOM 3604 C CA . ASP B 1 46 ? 63.791 63.603 85.005 1.00 39.94 45 ASP B CA 1
ATOM 3605 C C . ASP B 1 46 ? 64.743 64.633 85.547 1.00 39.66 45 ASP B C 1
ATOM 3606 O O . ASP B 1 46 ? 65.922 64.357 85.697 1.00 42.31 45 ASP B O 1
ATOM 3611 N N . ALA B 1 47 ? 64.235 65.828 85.818 1.00 37.14 46 ALA B N 1
ATOM 3612 C CA . ALA B 1 47 ? 65.023 66.869 86.492 1.00 38.56 46 ALA B CA 1
ATOM 3613 C C . ALA B 1 47 ? 65.482 66.501 87.919 1.00 38.53 46 ALA B C 1
ATOM 3614 O O . ALA B 1 47 ? 66.597 66.821 88.323 1.00 39.85 46 ALA B O 1
ATOM 3616 N N . GLU B 1 48 ? 64.592 65.852 88.677 1.00 38.98 47 GLU B N 1
ATOM 3617 C CA . GLU B 1 48 ? 64.876 65.408 90.023 1.00 38.06 47 GLU B CA 1
ATOM 3618 C C . GLU B 1 48 ? 65.947 64.346 90.005 1.00 39.05 47 GLU B C 1
ATOM 3619 O O . GLU B 1 48 ? 66.695 64.233 90.963 1.00 40.80 47 GLU B O 1
ATOM 3625 N N . ASN B 1 49 ? 66.033 63.596 88.908 1.00 40.64 48 ASN B N 1
ATOM 3626 C CA . ASN B 1 49 ? 66.971 62.497 88.767 1.00 45.13 48 ASN B CA 1
ATOM 3627 C C . ASN B 1 49 ? 68.382 62.973 88.452 1.00 49.46 48 ASN B C 1
ATOM 3628 O O . ASN B 1 49 ? 69.367 62.427 88.951 1.00 49.65 48 ASN B O 1
ATOM 3633 N N . VAL B 1 50 ? 68.475 63.997 87.618 1.00 51.95 49 VAL B N 1
ATOM 3634 C CA . VAL B 1 50 ? 69.732 64.700 87.409 1.00 51.73 49 VAL B CA 1
ATOM 3635 C C . VAL B 1 50 ? 70.219 65.287 88.749 1.00 53.53 49 VAL B C 1
ATOM 3636 O O . VAL B 1 50 ? 71.370 65.083 89.163 1.00 51.17 49 VAL B O 1
ATOM 3640 N N . GLU B 1 51 ? 69.319 66.017 89.405 1.00 56.15 50 GLU B N 1
ATOM 3641 C CA . GLU B 1 51 ? 69.593 66.675 90.675 1.00 59.28 50 GLU B CA 1
ATOM 3642 C C . GLU B 1 51 ? 69.956 65.720 91.833 1.00 62.75 50 GLU B C 1
ATOM 3643 O O . GLU B 1 51 ? 70.696 66.091 92.729 1.00 61.13 50 GLU B O 1
ATOM 3657 N N . PHE B 1 53 ? 70.876 62.052 91.409 1.00 67.11 52 PHE B N 1
ATOM 3658 C CA . PHE B 1 53 ? 71.862 61.016 91.121 1.00 67.57 52 PHE B CA 1
ATOM 3659 C C . PHE B 1 53 ? 72.898 61.460 90.088 1.00 67.58 52 PHE B C 1
ATOM 3660 O O . PHE B 1 53 ? 73.519 60.610 89.457 1.00 68.82 52 PHE B O 1
ATOM 3668 N N . GLY B 1 54 ? 73.092 62.772 89.913 1.00 66.41 53 GLY B N 1
ATOM 3669 C CA . GLY B 1 54 ? 74.059 63.300 88.928 1.00 66.02 53 GLY B CA 1
ATOM 3670 C C . GLY B 1 54 ? 74.101 62.671 87.523 1.00 66.29 53 GLY B C 1
ATOM 3671 O O . GLY B 1 54 ? 75.117 62.756 86.831 1.00 64.11 53 GLY B O 1
ATOM 3672 N N . GLU B 1 55 ? 73.001 62.069 87.073 1.00 66.78 54 GLU B N 1
ATOM 3673 C CA . GLU B 1 55 ? 72.962 61.468 85.732 1.00 67.33 54 GLU B CA 1
ATOM 3674 C C . GLU B 1 55 ? 72.832 62.593 84.700 1.00 65.91 54 GLU B C 1
ATOM 3675 O O . GLU B 1 55 ? 72.418 63.698 85.053 1.00 65.25 54 GLU B O 1
ATOM 3681 N N . GLU B 1 56 ? 73.208 62.331 83.444 1.00 64.70 55 GLU B N 1
ATOM 3682 C CA . GLU B 1 56 ? 72.794 63.189 82.314 1.00 63.81 55 GLU B CA 1
ATOM 3683 C C . GLU B 1 56 ? 71.290 63.082 82.251 1.00 61.94 55 GLU B C 1
ATOM 3684 O O . GLU B 1 56 ? 70.700 62.403 83.084 1.00 64.26 55 GLU B O 1
ATOM 3686 N N . SER B 1 57 ? 70.657 63.742 81.286 1.00 60.89 56 SER B N 1
ATOM 3687 C CA . SER B 1 57 ? 69.187 63.760 81.214 1.00 56.60 56 SER B CA 1
ATOM 3688 C C . SER B 1 57 ? 68.563 63.078 80.009 1.00 55.28 56 SER B C 1
ATOM 3689 O O . SER B 1 57 ? 67.455 62.517 80.118 1.00 56.93 56 SER B O 1
ATOM 3692 N N . ALA B 1 58 ? 69.219 63.144 78.851 1.00 52.89 57 ALA B N 1
ATOM 3693 C CA . ALA B 1 58 ? 68.570 62.703 77.565 1.00 49.54 57 ALA B CA 1
ATOM 3694 C C . ALA B 1 58 ? 67.438 63.638 77.068 1.00 50.66 57 ALA B C 1
ATOM 3695 O O . ALA B 1 58 ? 67.109 63.626 75.844 1.00 53.60 57 ALA B O 1
ATOM 3697 N N . ILE B 1 59 ? 66.822 64.397 77.997 1.00 45.77 58 ILE B N 1
ATOM 3698 C CA . ILE B 1 59 ? 66.001 65.588 77.673 1.00 42.89 58 ILE B CA 1
ATOM 3699 C C . ILE B 1 59 ? 66.938 66.777 77.340 1.00 41.75 58 ILE B C 1
ATOM 3700 O O . ILE B 1 59 ? 67.853 67.126 78.115 1.00 42.44 58 ILE B O 1
ATOM 3705 N N . PRO B 1 60 ? 66.769 67.366 76.153 1.00 41.68 59 PRO B N 1
ATOM 3706 C CA . PRO B 1 60 ? 67.836 68.275 75.739 1.00 42.87 59 PRO B CA 1
ATOM 3707 C C . PRO B 1 60 ? 67.798 69.642 76.415 1.00 39.26 59 PRO B C 1
ATOM 3708 O O . PRO B 1 60 ? 66.732 70.121 76.750 1.00 37.93 59 PRO B O 1
ATOM 3712 N N . THR B 1 61 ? 68.963 70.251 76.621 1.00 38.63 60 THR B N 1
ATOM 3713 C CA . THR B 1 61 ? 69.010 71.584 77.207 1.00 37.13 60 THR B CA 1
ATOM 3714 C C . THR B 1 61 ? 68.109 72.570 76.423 1.00 36.27 60 THR B C 1
ATOM 3715 O O . THR B 1 61 ? 67.935 72.455 75.176 1.00 33.13 60 THR B O 1
ATOM 3719 N N . GLY B 1 62 ? 67.488 73.483 77.172 1.00 33.53 61 GLY B N 1
ATOM 3720 C CA . GLY B 1 62 ? 66.536 74.458 76.634 1.00 34.20 61 GLY B CA 1
ATOM 3721 C C . GLY B 1 62 ? 65.087 74.052 76.796 1.00 36.90 61 GLY B C 1
ATOM 3722 O O . GLY B 1 62 ? 64.239 74.933 76.941 1.00 36.90 61 GLY B O 1
ATOM 3723 N N . TYR B 1 63 ? 64.822 72.729 76.814 1.00 37.78 62 TYR B N 1
ATOM 3724 C CA . TYR B 1 63 ? 63.475 72.139 76.926 1.00 38.20 62 TYR B CA 1
ATOM 3725 C C . TYR B 1 63 ? 63.275 71.231 78.159 1.00 39.48 62 TYR B C 1
ATOM 3726 O O . TYR B 1 63 ? 62.481 70.318 78.155 1.00 37.34 62 TYR B O 1
ATOM 3735 N N . GLN B 1 64 ? 64.001 71.511 79.222 1.00 41.69 63 GLN B N 1
ATOM 3736 C CA . GLN B 1 64 ? 63.896 70.752 80.462 1.00 41.11 63 GLN B CA 1
ATOM 3737 C C . GLN B 1 64 ? 62.912 71.402 81.399 1.00 42.22 63 GLN B C 1
ATOM 3738 O O . GLN B 1 64 ? 62.379 72.468 81.099 1.00 44.12 63 GLN B O 1
ATOM 3744 N N . TRP B 1 65 ? 62.666 70.771 82.545 1.00 41.10 64 TRP B N 1
ATOM 3745 C CA . TRP B 1 65 ? 61.716 71.311 83.508 1.00 37.75 64 TRP B CA 1
ATOM 3746 C C . TRP B 1 65 ? 62.030 72.764 83.888 1.00 39.45 64 TRP B C 1
ATOM 3747 O O . TRP B 1 65 ? 61.144 73.629 83.892 1.00 38.34 64 TRP B O 1
ATOM 3758 N N . ALA B 1 66 ? 63.282 73.015 84.274 1.00 39.91 65 ALA B N 1
ATOM 3759 C CA . ALA B 1 66 ? 63.683 74.348 84.753 1.00 39.46 65 ALA B CA 1
ATOM 3760 C C . ALA B 1 66 ? 63.374 75.416 83.696 1.00 38.23 65 ALA B C 1
ATOM 3761 O O . ALA B 1 66 ? 62.968 76.497 84.033 1.00 36.32 65 ALA B O 1
ATOM 3763 N N . ASP B 1 67 ? 63.523 75.067 82.427 1.00 38.77 66 ASP B N 1
ATOM 3764 C CA . ASP B 1 67 ? 63.193 75.962 81.330 1.00 41.14 66 ASP B CA 1
ATOM 3765 C C . ASP B 1 67 ? 61.671 76.276 81.230 1.00 44.47 66 ASP B C 1
ATOM 3766 O O . ASP B 1 67 ? 61.299 77.431 81.060 1.00 48.64 66 ASP B O 1
ATOM 3771 N N . LEU B 1 68 ? 60.813 75.258 81.339 1.00 43.89 67 LEU B N 1
ATOM 3772 C CA . LEU B 1 68 ? 59.367 75.421 81.229 1.00 41.94 67 LEU B CA 1
ATOM 3773 C C . LEU B 1 68 ? 58.805 76.321 82.323 1.00 46.12 67 LEU B C 1
ATOM 3774 O O . LEU B 1 68 ? 57.859 77.054 82.071 1.00 47.41 67 LEU B O 1
ATOM 3779 N N . ILE B 1 69 ? 59.346 76.227 83.545 1.00 46.05 68 ILE B N 1
ATOM 3780 C CA . ILE B 1 69 ? 58.802 76.982 84.697 1.00 45.57 68 ILE B CA 1
ATOM 3781 C C . ILE B 1 69 ? 59.162 78.457 84.621 1.00 43.46 68 ILE B C 1
ATOM 3782 O O . ILE B 1 69 ? 58.590 79.248 85.327 1.00 46.00 68 ILE B O 1
ATOM 3787 N N . ALA B 1 70 ? 60.068 78.826 83.737 1.00 42.24 69 ALA B N 1
ATOM 3788 C CA . ALA B 1 70 ? 60.434 80.233 83.575 1.00 45.34 69 ALA B CA 1
ATOM 3789 C C . ALA B 1 70 ? 59.509 81.044 82.679 1.00 44.51 69 ALA B C 1
ATOM 3790 O O . ALA B 1 70 ? 59.708 82.230 82.538 1.00 44.31 69 ALA B O 1
ATOM 3792 N N . PHE B 1 71 ? 58.513 80.408 82.078 1.00 45.31 70 PHE B N 1
ATOM 3793 C CA . PHE B 1 71 ? 57.644 81.050 81.101 1.00 45.83 70 PHE B CA 1
ATOM 3794 C C . PHE B 1 71 ? 56.254 81.267 81.664 1.00 48.01 70 PHE B C 1
ATOM 3795 O O . PHE B 1 71 ? 55.782 80.531 82.528 1.00 49.51 70 PHE B O 1
ATOM 3803 N N . ASP B 1 72 ? 55.585 82.274 81.115 1.00 52.88 71 ASP B N 1
ATOM 3804 C CA . ASP B 1 72 ? 54.167 82.545 81.381 1.00 53.71 71 ASP B CA 1
ATOM 3805 C C . ASP B 1 72 ? 53.445 82.885 80.090 1.00 49.74 71 ASP B C 1
ATOM 3806 O O . ASP B 1 72 ? 54.054 83.141 79.063 1.00 51.26 71 ASP B O 1
ATOM 3811 N N . GLY B 1 73 ? 52.130 82.882 80.169 1.00 49.55 72 GLY B N 1
ATOM 3812 C CA . GLY B 1 73 ? 51.314 83.350 79.091 1.00 48.75 72 GLY B CA 1
ATOM 3813 C C . GLY B 1 73 ? 51.359 82.468 77.878 1.00 48.74 72 GLY B C 1
ATOM 3814 O O . GLY B 1 73 ? 51.406 81.235 77.987 1.00 46.09 72 GLY B O 1
ATOM 3815 N N . LEU B 1 74 ? 51.329 83.123 76.724 1.00 48.08 73 LEU B N 1
ATOM 3816 C CA . LEU B 1 74 ? 51.319 82.456 75.439 1.00 48.81 73 LEU B CA 1
ATOM 3817 C C . LEU B 1 74 ? 52.700 81.898 75.161 1.00 45.88 73 LEU B C 1
ATOM 3818 O O . LEU B 1 74 ? 52.839 80.864 74.504 1.00 46.24 73 LEU B O 1
ATOM 3821 N N . ASP B 1 75 ? 53.717 82.591 75.656 1.00 44.61 74 ASP B N 1
ATOM 3822 C CA . ASP B 1 75 ? 55.090 82.094 75.589 1.00 43.92 74 ASP B CA 1
ATOM 3823 C C . ASP B 1 75 ? 55.250 80.718 76.248 1.00 43.77 74 ASP B C 1
ATOM 3824 O O . ASP B 1 75 ? 55.884 79.846 75.662 1.00 41.39 74 ASP B O 1
ATOM 3829 N N . LEU B 1 76 ? 54.600 80.522 77.404 1.00 45.01 75 LEU B N 1
ATOM 3830 C CA . LEU B 1 76 ? 54.559 79.242 78.112 1.00 43.52 75 LEU B CA 1
ATOM 3831 C C . LEU B 1 76 ? 53.922 78.138 77.298 1.00 46.87 75 LEU B C 1
ATOM 3832 O O . LEU B 1 76 ? 54.409 77.003 77.312 1.00 47.11 75 LEU B O 1
ATOM 3837 N N . VAL B 1 77 ? 52.824 78.459 76.607 1.00 47.04 76 VAL B N 1
ATOM 3838 C CA . VAL B 1 77 ? 52.098 77.462 75.831 1.00 44.03 76 VAL B CA 1
ATOM 3839 C C . VAL B 1 77 ? 52.929 77.044 74.620 1.00 42.39 76 VAL B C 1
ATOM 3840 O O . VAL B 1 77 ? 52.991 75.859 74.280 1.00 45.69 76 VAL B O 1
ATOM 3844 N N . LYS B 1 78 ? 53.566 78.011 73.971 1.00 41.21 77 LYS B N 1
ATOM 3845 C CA . LYS B 1 78 ? 54.517 77.739 72.900 1.00 42.96 77 LYS B CA 1
ATOM 3846 C C . LYS B 1 78 ? 55.716 76.882 73.370 1.00 40.71 77 LYS B C 1
ATOM 3847 O O . LYS B 1 78 ? 56.095 75.916 72.716 1.00 41.77 77 LYS B O 1
ATOM 3853 N N . GLN B 1 79 ? 56.311 77.230 74.508 1.00 41.16 78 GLN B N 1
ATOM 3854 C CA . GLN B 1 79 ? 57.427 76.453 75.045 1.00 37.40 78 GLN B CA 1
ATOM 3855 C C . GLN B 1 79 ? 56.994 75.037 75.364 1.00 36.52 78 GLN B C 1
ATOM 3856 O O . GLN B 1 79 ? 57.674 74.096 75.008 1.00 37.73 78 GLN B O 1
ATOM 3862 N N . TYR B 1 80 ? 55.850 74.893 76.006 1.00 36.76 79 TYR B N 1
ATOM 3863 C CA . TYR B 1 80 ? 55.273 73.589 76.314 1.00 37.50 79 TYR B CA 1
ATOM 3864 C C . TYR B 1 80 ? 55.060 72.751 75.059 1.00 40.52 79 TYR B C 1
ATOM 3865 O O . TYR B 1 80 ? 55.402 71.548 74.999 1.00 40.45 79 TYR B O 1
ATOM 3874 N N . GLU B 1 81 ? 54.505 73.368 74.025 1.00 42.55 80 GLU B N 1
ATOM 3875 C CA . GLU B 1 81 ? 54.137 72.597 72.832 1.00 43.93 80 GLU B CA 1
ATOM 3876 C C . GLU B 1 81 ? 55.366 72.178 72.084 1.00 38.82 80 GLU B C 1
ATOM 3877 O O . GLU B 1 81 ? 55.426 71.062 71.563 1.00 37.32 80 GLU B O 1
ATOM 3883 N N . GLU B 1 82 ? 56.355 73.064 72.042 1.00 34.99 81 GLU B N 1
ATOM 3884 C CA . GLU B 1 82 ? 57.653 72.738 71.462 1.00 36.79 81 GLU B CA 1
ATOM 3885 C C . GLU B 1 82 ? 58.431 71.658 72.258 1.00 39.04 81 GLU B C 1
ATOM 3886 O O . GLU B 1 82 ? 59.125 70.821 71.671 1.00 39.36 81 GLU B O 1
ATOM 3892 N N . THR B 1 83 ? 58.321 71.700 73.589 1.00 39.02 82 THR B N 1
ATOM 3893 C CA . THR B 1 83 ? 58.848 70.645 74.443 1.00 37.32 82 THR B CA 1
ATOM 3894 C C . THR B 1 83 ? 58.197 69.296 74.092 1.00 37.82 82 THR B C 1
ATOM 3895 O O . THR B 1 83 ? 58.912 68.315 73.849 1.00 37.31 82 THR B O 1
ATOM 3899 N N . LEU B 1 84 ? 56.864 69.261 74.037 1.00 38.21 83 LEU B N 1
ATOM 3900 C CA . LEU B 1 84 ? 56.123 68.027 73.692 1.00 40.91 83 LEU B CA 1
ATOM 3901 C C . LEU B 1 84 ? 56.536 67.427 72.345 1.00 41.18 83 LEU B C 1
ATOM 3902 O O . LEU B 1 84 ? 56.678 66.219 72.216 1.00 39.48 83 LEU B O 1
ATOM 3907 N N . LYS B 1 85 ? 56.748 68.286 71.360 1.00 43.10 84 LYS B N 1
ATOM 3908 C CA . LYS B 1 85 ? 57.135 67.844 70.007 1.00 45.20 84 LYS B CA 1
ATOM 3909 C C . LYS B 1 85 ? 58.559 67.293 70.016 1.00 41.95 84 LYS B C 1
ATOM 3910 O O . LYS B 1 85 ? 58.865 66.214 69.505 1.00 42.09 84 LYS B O 1
ATOM 3916 N N . LEU B 1 86 ? 59.446 68.023 70.632 1.00 37.81 85 LEU B N 1
ATOM 3917 C CA . LEU B 1 86 ? 60.813 67.544 70.691 1.00 37.37 85 LEU B CA 1
ATOM 3918 C C . LEU B 1 86 ? 60.909 66.146 71.363 1.00 35.80 85 LEU B C 1
ATOM 3919 O O . LEU B 1 86 ? 61.527 65.233 70.830 1.00 37.10 85 LEU B O 1
ATOM 3924 N N . LEU B 1 87 ? 60.271 65.988 72.524 1.00 37.27 86 LEU B N 1
ATOM 3925 C CA . LEU B 1 87 ? 60.290 64.744 73.300 1.00 35.65 86 LEU B CA 1
ATOM 3926 C C . LEU B 1 87 ? 59.620 63.613 72.532 1.00 37.25 86 LEU B C 1
ATOM 3927 O O . LEU B 1 87 ? 59.991 62.462 72.693 1.00 39.12 86 LEU B O 1
ATOM 3932 N N . SER B 1 88 ? 58.663 63.939 71.672 1.00 37.89 87 SER B N 1
ATOM 3933 C CA . SER B 1 88 ? 57.905 62.908 70.966 1.00 40.73 87 SER B CA 1
ATOM 3934 C C . SER B 1 88 ? 58.738 62.284 69.885 1.00 43.47 87 SER B C 1
ATOM 3935 O O . SER B 1 88 ? 58.392 61.183 69.420 1.00 44.28 87 SER B O 1
ATOM 3938 N N . GLU B 1 89 ? 59.817 62.984 69.503 1.00 42.15 88 GLU B N 1
ATOM 3939 C CA . GLU B 1 89 ? 60.763 62.537 68.480 1.00 44.82 88 GLU B CA 1
ATOM 3940 C C . GLU B 1 89 ? 61.960 61.783 69.067 1.00 46.19 88 GLU B C 1
ATOM 3941 O O . GLU B 1 89 ? 62.824 61.330 68.338 1.00 45.72 88 GLU B O 1
ATOM 3947 N N . LEU B 1 90 ? 62.004 61.629 70.385 1.00 46.34 89 LEU B N 1
ATOM 3948 C CA . LEU B 1 90 ? 63.003 60.762 71.004 1.00 46.40 89 LEU B CA 1
ATOM 3949 C C . LEU B 1 90 ? 62.504 59.308 70.954 1.00 49.76 89 LEU B C 1
ATOM 3950 O O . LEU B 1 90 ? 61.399 59.031 70.463 1.00 48.66 89 LEU B O 1
ATOM 3955 N N . ASP B 1 91 ? 63.323 58.359 71.398 1.00 53.06 90 ASP B N 1
ATOM 3956 C CA . ASP B 1 91 ? 62.882 56.959 71.359 1.00 54.74 90 ASP B CA 1
ATOM 3957 C C . ASP B 1 91 ? 62.984 56.284 72.727 1.00 52.13 90 ASP B C 1
ATOM 3958 O O . ASP B 1 91 ? 63.146 56.952 73.735 1.00 50.84 90 ASP B O 1
ATOM 3963 N N . ASN B 1 92 ? 62.778 54.973 72.748 1.00 52.32 91 ASN B N 1
ATOM 3964 C CA . ASN B 1 92 ? 62.696 54.204 73.968 1.00 52.57 91 ASN B CA 1
ATOM 3965 C C . ASN B 1 92 ? 61.647 54.825 74.878 1.00 51.18 91 ASN B C 1
ATOM 3966 O O . ASN B 1 92 ? 60.702 55.416 74.386 1.00 51.62 91 ASN B O 1
ATOM 3971 N N . LEU B 1 93 ? 61.809 54.722 76.190 1.00 51.34 92 LEU B N 1
ATOM 3972 C CA . LEU B 1 93 ? 60.751 55.150 77.119 1.00 50.80 92 LEU B CA 1
ATOM 3973 C C . LEU B 1 93 ? 60.191 56.557 76.882 1.00 50.92 92 LEU B C 1
ATOM 3974 O O . LEU B 1 93 ? 58.959 56.750 76.844 1.00 50.30 92 LEU B O 1
ATOM 3979 N N . ILE B 1 94 ? 61.076 57.537 76.728 1.00 49.91 93 ILE B N 1
ATOM 3980 C CA . ILE B 1 94 ? 60.636 58.936 76.571 1.00 49.90 93 ILE B CA 1
ATOM 3981 C C . ILE B 1 94 ? 59.745 59.098 75.368 1.00 45.05 93 ILE B C 1
ATOM 3982 O O . ILE B 1 94 ? 58.722 59.744 75.431 1.00 43.23 93 ILE B O 1
ATOM 3987 N N . GLY B 1 95 ? 60.164 58.519 74.260 1.00 43.35 94 GLY B N 1
ATOM 3988 C CA . GLY B 1 95 ? 59.393 58.566 73.051 1.00 43.17 94 GLY B CA 1
ATOM 3989 C C . GLY B 1 95 ? 58.008 57.957 73.198 1.00 42.08 94 GLY B C 1
ATOM 3990 O O . GLY B 1 95 ? 57.062 58.400 72.556 1.00 42.24 94 GLY B O 1
ATOM 3991 N N . THR B 1 96 ? 57.889 56.939 74.037 1.00 43.21 95 THR B N 1
ATOM 3992 C CA . THR B 1 96 ? 56.583 56.308 74.297 1.00 44.42 95 THR B CA 1
ATOM 3993 C C . THR B 1 96 ? 55.671 57.193 75.182 1.00 42.84 95 THR B C 1
ATOM 3994 O O . THR B 1 96 ? 54.498 57.385 74.869 1.00 41.24 95 THR B O 1
ATOM 3998 N N . ILE B 1 97 ? 56.225 57.727 76.267 1.00 41.75 96 ILE B N 1
ATOM 3999 C CA . ILE B 1 97 ? 55.499 58.686 77.133 1.00 41.08 96 ILE B CA 1
ATOM 4000 C C . ILE B 1 97 ? 54.889 59.827 76.307 1.00 39.41 96 ILE B C 1
ATOM 4001 O O . ILE B 1 97 ? 53.742 60.230 76.512 1.00 39.95 96 ILE B O 1
ATOM 4006 N N . TYR B 1 98 ? 55.660 60.324 75.355 1.00 39.62 97 TYR B N 1
ATOM 4007 C CA . TYR B 1 98 ? 55.267 61.474 74.550 1.00 40.65 97 TYR B CA 1
ATOM 4008 C C . TYR B 1 98 ? 54.742 61.129 73.145 1.00 42.22 97 TYR B C 1
ATOM 4009 O O . TYR B 1 98 ? 54.730 61.988 72.254 1.00 42.38 97 TYR B O 1
ATOM 4018 N N . THR B 1 99 ? 54.273 59.880 72.972 1.00 41.79 98 THR B N 1
ATOM 4019 C CA . THR B 1 99 ? 53.639 59.421 71.733 1.00 41.86 98 THR B CA 1
ATOM 4020 C C . THR B 1 99 ? 52.675 60.442 71.159 1.00 40.11 98 THR B C 1
ATOM 4021 O O . THR B 1 99 ? 51.654 60.749 71.750 1.00 38.84 98 THR B O 1
ATOM 4025 N N . LYS B 1 100 ? 52.985 60.939 69.973 1.00 42.51 99 LYS B N 1
ATOM 4026 C CA . LYS B 1 100 ? 52.189 61.969 69.349 1.00 44.75 99 LYS B CA 1
ATOM 4027 C C . LYS B 1 100 ? 51.759 63.016 70.378 1.00 45.84 99 LYS B C 1
ATOM 4028 O O . LYS B 1 100 ? 50.629 63.421 70.389 1.00 51.34 99 LYS B O 1
ATOM 4031 N N . ALA B 1 101 ? 52.668 63.488 71.221 1.00 47.09 100 ALA B N 1
ATOM 4032 C CA . ALA B 1 101 ? 52.245 64.331 72.324 1.00 45.83 100 ALA B CA 1
ATOM 4033 C C . ALA B 1 101 ? 51.498 65.559 71.848 1.00 44.79 100 ALA B C 1
ATOM 4034 O O . ALA B 1 101 ? 51.908 66.192 70.890 1.00 41.76 100 ALA B O 1
ATOM 4036 N N . GLN B 1 102 ? 50.414 65.893 72.558 1.00 45.65 101 GLN B N 1
ATOM 4037 C CA . GLN B 1 102 ? 49.544 67.017 72.217 1.00 45.15 101 GLN B CA 1
ATOM 4038 C C . GLN B 1 102 ? 49.013 67.718 73.443 1.00 40.82 101 GLN B C 1
ATOM 4039 O O . GLN B 1 102 ? 48.381 67.085 74.283 1.00 42.87 101 GLN B O 1
ATOM 4045 N N . ASN B 1 103 ? 49.252 69.023 73.522 1.00 39.04 102 ASN B N 1
ATOM 4046 C CA . ASN B 1 103 ? 48.733 69.877 74.574 1.00 42.62 102 ASN B CA 1
ATOM 4047 C C . ASN B 1 103 ? 47.269 70.055 74.312 1.00 45.43 102 ASN B C 1
ATOM 4048 O O . ASN B 1 103 ? 46.920 70.320 73.188 1.00 45.36 102 ASN B O 1
ATOM 4053 N N . LYS B 1 104 ? 46.448 69.903 75.356 1.00 47.43 103 LYS B N 1
ATOM 4054 C CA . LYS B 1 104 ? 45.020 70.251 75.341 1.00 49.29 103 LYS B CA 1
ATOM 4055 C C . LYS B 1 104 ? 44.638 71.349 76.348 1.00 49.08 103 LYS B C 1
ATOM 4056 O O . LYS B 1 104 ? 43.464 71.553 76.582 1.00 52.33 103 LYS B O 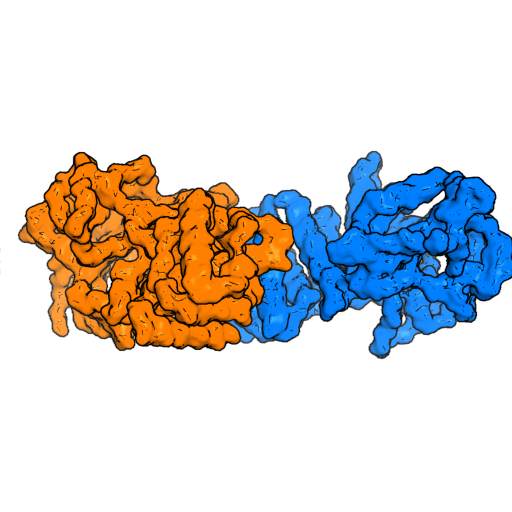1
ATOM 4062 N N . ILE B 1 105 ? 45.604 72.018 76.969 1.00 47.64 104 ILE B N 1
ATOM 4063 C CA . ILE B 1 105 ? 45.338 73.217 77.740 1.00 48.59 104 ILE B CA 1
ATOM 4064 C C . ILE B 1 105 ? 45.882 74.495 77.053 1.00 51.13 104 ILE B C 1
ATOM 4065 O O . ILE B 1 105 ? 47.075 74.818 77.120 1.00 49.98 104 ILE B O 1
ATOM 4070 N N . ASP B 1 106 ? 44.982 75.232 76.403 1.00 55.74 105 ASP B N 1
ATOM 4071 C CA . ASP B 1 106 ? 45.360 76.468 75.680 1.00 58.23 105 ASP B CA 1
ATOM 4072 C C . ASP B 1 106 ? 45.137 77.752 76.492 1.00 57.01 105 ASP B C 1
ATOM 4073 O O . ASP B 1 106 ? 45.484 78.838 76.023 1.00 56.11 105 ASP B O 1
ATOM 4078 N N . LYS B 1 107 ? 44.632 77.621 77.719 1.00 55.94 106 LYS B N 1
ATOM 4079 C CA . LYS B 1 107 ? 44.621 78.730 78.671 1.00 55.88 106 LYS B CA 1
ATOM 4080 C C . LYS B 1 107 ? 45.867 78.679 79.593 1.00 55.72 106 LYS B C 1
ATOM 4081 O O . LYS B 1 107 ? 45.924 77.852 80.505 1.00 59.82 106 LYS B O 1
ATOM 4083 N N . PRO B 1 108 ? 46.856 79.560 79.360 1.00 53.02 107 PRO B N 1
ATOM 4084 C CA . PRO B 1 108 ? 48.101 79.672 80.132 1.00 54.73 107 PRO B CA 1
ATOM 4085 C C . PRO B 1 108 ? 48.033 79.658 81.643 1.00 56.11 107 PRO B C 1
ATOM 4086 O O . PRO B 1 108 ? 48.972 79.179 82.292 1.00 57.93 107 PRO B O 1
ATOM 4090 N N . VAL B 1 109 ? 46.968 80.207 82.215 1.00 56.34 108 VAL B N 1
ATOM 4091 C CA . VAL B 1 109 ? 46.897 80.345 83.663 1.00 51.60 108 VAL B CA 1
ATOM 4092 C C . VAL B 1 109 ? 46.616 78.991 84.271 1.00 49.43 108 VAL B C 1
ATOM 4093 O O . VAL B 1 109 ? 47.103 78.666 85.348 1.00 46.36 108 VAL B O 1
ATOM 4097 N N . TYR B 1 110 ? 45.828 78.202 83.561 1.00 49.74 109 TYR B N 1
ATOM 4098 C CA . TYR B 1 110 ? 45.491 76.874 84.020 1.00 51.96 109 TYR B CA 1
ATOM 4099 C C . TYR B 1 110 ? 46.618 75.854 83.713 1.00 49.61 109 TYR B C 1
ATOM 4100 O O . TYR B 1 110 ? 46.878 74.957 84.516 1.00 46.13 109 TYR B O 1
ATOM 4109 N N . LEU B 1 111 ? 47.302 76.022 82.578 1.00 45.94 110 LEU B N 1
ATOM 4110 C CA . LEU B 1 111 ? 48.495 75.247 82.316 1.00 43.87 110 LEU B CA 1
ATOM 4111 C C . LEU B 1 111 ? 49.520 75.466 83.465 1.00 44.25 110 LEU B C 1
ATOM 4112 O O . LEU B 1 111 ? 50.059 74.506 84.026 1.00 45.21 110 LEU B O 1
ATOM 4117 N N . LYS B 1 112 ? 49.758 76.730 83.807 1.00 43.23 111 LYS B N 1
ATOM 4118 C CA . LYS B 1 112 ? 50.687 77.117 84.866 1.00 43.73 111 LYS B CA 1
ATOM 4119 C C . LYS B 1 112 ? 50.295 76.559 86.238 1.00 44.85 111 LYS B C 1
ATOM 4120 O O . LYS B 1 112 ? 51.161 76.208 87.052 1.00 46.63 111 LYS B O 1
ATOM 4126 N N . LYS B 1 113 ? 48.995 76.499 86.509 1.00 45.55 112 LYS B N 1
ATOM 4127 C CA . LYS B 1 113 ? 48.509 75.896 87.748 1.00 45.56 112 LYS B CA 1
ATOM 4128 C C . LYS B 1 113 ? 48.955 74.465 87.853 1.00 46.10 112 LYS B C 1
ATOM 4129 O O . LYS B 1 113 ? 49.405 74.045 88.912 1.00 45.43 112 LYS B O 1
ATOM 4135 N N . VAL B 1 114 ? 48.833 73.695 86.763 1.00 44.76 113 VAL B N 1
ATOM 4136 C CA . VAL B 1 114 ? 49.283 72.275 86.817 1.00 42.83 113 VAL B CA 1
ATOM 4137 C C . VAL B 1 114 ? 50.800 72.207 87.010 1.00 42.07 113 VAL B C 1
ATOM 4138 O O . VAL B 1 114 ? 51.274 71.419 87.790 1.00 42.60 113 VAL B O 1
ATOM 4142 N N . ILE B 1 115 ? 51.535 73.065 86.304 1.00 42.94 114 ILE B N 1
ATOM 4143 C CA . ILE B 1 115 ? 52.995 73.141 86.381 1.00 42.94 114 ILE B CA 1
ATOM 4144 C C . ILE B 1 115 ? 53.425 73.567 87.785 1.00 41.74 114 ILE B C 1
ATOM 4145 O O . ILE B 1 115 ? 54.257 72.936 88.405 1.00 39.69 114 ILE B O 1
ATOM 4150 N N . THR B 1 116 ? 52.837 74.637 88.285 1.00 44.51 115 THR B N 1
ATOM 4151 C CA . THR B 1 116 ? 53.100 75.073 89.663 1.00 45.25 115 THR B CA 1
ATOM 4152 C C . THR B 1 116 ? 52.876 73.965 90.654 1.00 44.76 115 THR B C 1
ATOM 4153 O O . THR B 1 116 ? 53.682 73.739 91.528 1.00 43.06 115 THR B O 1
ATOM 4165 N N . ILE B 1 118 ? 52.913 70.566 90.144 1.00 48.47 117 ILE B N 1
ATOM 4166 C CA . ILE B 1 118 ? 53.996 69.580 90.026 1.00 49.68 117 ILE B CA 1
ATOM 4167 C C . ILE B 1 118 ? 55.288 70.106 90.645 1.00 49.86 117 ILE B C 1
ATOM 4168 O O . ILE B 1 118 ? 56.000 69.384 91.325 1.00 48.93 117 ILE B O 1
ATOM 4173 N N . ASP B 1 119 ? 55.596 71.371 90.374 1.00 51.46 118 ASP B N 1
ATOM 4174 C CA . ASP B 1 119 ? 56.879 71.946 90.767 1.00 51.82 118 ASP B CA 1
ATOM 4175 C C . ASP B 1 119 ? 57.072 71.987 92.287 1.00 51.97 118 ASP B C 1
ATOM 4176 O O . ASP B 1 119 ? 58.179 71.805 92.759 1.00 50.76 118 ASP B O 1
ATOM 4181 N N . GLU B 1 120 ? 55.978 72.185 93.022 1.00 51.96 119 GLU B N 1
ATOM 4182 C CA . GLU B 1 120 ? 55.992 72.283 94.487 1.00 50.94 119 GLU B CA 1
ATOM 4183 C C . GLU B 1 120 ? 56.102 70.991 95.289 1.00 49.25 119 GLU B C 1
ATOM 4184 O O . GLU B 1 120 ? 56.215 71.046 96.495 1.00 52.28 119 GLU B O 1
ATOM 4190 N N . GLU B 1 121 ? 56.116 69.843 94.622 1.00 49.54 120 GLU B N 1
ATOM 4191 C CA . GLU B 1 121 ? 56.332 68.550 95.253 1.00 49.63 120 GLU B CA 1
ATOM 4192 C C . GLU B 1 121 ? 57.640 67.912 94.813 1.00 50.13 120 GLU B C 1
ATOM 4193 O O . GLU B 1 121 ? 58.235 68.294 93.804 1.00 52.11 120 GLU B O 1
ATOM 4199 N N . GLN B 1 122 ? 58.064 66.914 95.576 1.00 52.70 121 GLN B N 1
ATOM 4200 C CA . GLN B 1 122 ? 59.314 66.216 95.352 1.00 56.03 121 GLN B CA 1
ATOM 4201 C C . GLN B 1 122 ? 59.041 64.741 95.048 1.00 57.99 121 GLN B C 1
ATOM 4202 O O . GLN B 1 122 ? 59.102 63.902 95.933 1.00 60.23 121 GLN B O 1
ATOM 4208 N N . TRP B 1 123 ? 58.799 64.427 93.775 1.00 55.31 122 TRP B N 1
ATOM 4209 C CA . TRP B 1 123 ? 58.261 63.131 93.367 1.00 53.54 122 TRP B CA 1
ATOM 4210 C C . TRP B 1 123 ? 59.205 61.909 93.464 1.00 56.90 122 TRP B C 1
ATOM 4211 O O . TRP B 1 123 ? 58.766 60.828 93.819 1.00 55.84 122 TRP B O 1
ATOM 4222 N N . LEU B 1 124 ? 60.483 62.063 93.142 1.00 62.36 123 LEU B N 1
ATOM 4223 C CA . LEU B 1 124 ? 61.453 60.949 93.243 1.00 65.04 123 LEU B CA 1
ATOM 4224 C C . LEU B 1 124 ? 61.808 60.541 94.680 1.00 67.29 123 LEU B C 1
ATOM 4225 O O . LEU B 1 124 ? 62.291 59.427 94.910 1.00 69.05 123 LEU B O 1
ATOM 4230 N N . ILE B 1 125 ? 61.604 61.432 95.646 1.00 68.83 124 ILE B N 1
ATOM 4231 C CA . ILE B 1 125 ? 61.762 61.041 97.052 1.00 70.03 124 ILE B CA 1
ATOM 4232 C C . ILE B 1 125 ? 60.485 60.472 97.657 1.00 68.86 124 ILE B C 1
ATOM 4233 O O . ILE B 1 125 ? 60.379 60.385 98.871 1.00 70.85 124 ILE B O 1
ATOM 4246 N N . ASP B 1 127 ? 58.032 57.271 98.358 1.00 58.62 126 ASP B N 1
ATOM 4247 C CA . ASP B 1 127 ? 57.664 55.862 98.389 1.00 57.79 126 ASP B CA 1
ATOM 4248 C C . ASP B 1 127 ? 57.152 55.383 97.015 1.00 55.11 126 ASP B C 1
ATOM 4249 O O . ASP B 1 127 ? 56.150 55.894 96.489 1.00 53.93 126 ASP B O 1
ATOM 4254 N N . GLY B 1 128 ? 57.854 54.416 96.429 1.00 52.42 127 GLY B N 1
ATOM 4255 C CA . GLY B 1 128 ? 57.514 53.911 95.102 1.00 52.19 127 GLY B CA 1
ATOM 4256 C C . GLY B 1 128 ? 56.144 53.260 94.982 1.00 51.90 127 GLY B C 1
ATOM 4257 O O . GLY B 1 128 ? 55.528 53.278 93.916 1.00 53.19 127 GLY B O 1
ATOM 4258 N N . ASP B 1 129 ? 55.675 52.677 96.079 1.00 51.52 128 ASP B N 1
ATOM 4259 C CA . ASP B 1 129 ? 54.376 52.028 96.125 1.00 51.26 128 ASP B CA 1
ATOM 4260 C C . ASP B 1 129 ? 53.280 53.099 96.077 1.00 51.33 128 ASP B C 1
ATOM 4261 O O . ASP B 1 129 ? 52.272 52.933 95.407 1.00 51.55 128 ASP B O 1
ATOM 4266 N N . VAL B 1 130 ? 53.506 54.206 96.775 1.00 51.38 129 VAL B N 1
ATOM 4267 C CA . VAL B 1 130 ? 52.560 55.317 96.830 1.00 52.07 129 VAL B CA 1
ATOM 4268 C C . VAL B 1 130 ? 52.363 55.972 95.440 1.00 50.50 129 VAL B C 1
ATOM 4269 O O . VAL B 1 130 ? 51.243 56.223 95.035 1.00 50.18 129 VAL B O 1
ATOM 4273 N N . LYS B 1 131 ? 53.434 56.228 94.709 1.00 50.18 130 LYS B N 1
ATOM 4274 C CA . LYS B 1 131 ? 53.309 56.808 93.363 1.00 51.56 130 LYS B CA 1
ATOM 4275 C C . LYS B 1 131 ? 52.569 55.895 92.397 1.00 49.79 130 LYS B C 1
ATOM 4276 O O . LYS B 1 131 ? 51.716 56.340 91.636 1.00 49.31 130 LYS B O 1
ATOM 4282 N N . GLY B 1 132 ? 52.922 54.616 92.393 1.00 49.52 131 GLY B N 1
ATOM 4283 C CA . GLY B 1 132 ? 52.158 53.650 91.616 1.00 47.41 131 GLY B CA 1
ATOM 4284 C C . GLY B 1 132 ? 50.687 53.608 92.033 1.00 45.43 131 GLY B C 1
ATOM 4285 O O . GLY B 1 132 ? 49.816 53.506 91.182 1.00 45.98 131 GLY B O 1
ATOM 4286 N N . ALA B 1 133 ? 50.422 53.681 93.341 1.00 43.33 132 ALA B N 1
ATOM 4287 C CA . ALA B 1 133 ? 49.070 53.538 93.896 1.00 41.54 132 ALA B CA 1
ATOM 4288 C C . ALA B 1 133 ? 48.166 54.744 93.619 1.00 38.19 132 ALA B C 1
ATOM 4289 O O . ALA B 1 133 ? 47.006 54.567 93.260 1.00 39.12 132 ALA B O 1
ATOM 4291 N N . ILE B 1 134 ? 48.708 55.940 93.786 1.00 37.62 133 ILE B N 1
ATOM 4292 C CA . ILE B 1 134 ? 48.041 57.188 93.441 1.00 41.57 133 ILE B CA 1
ATOM 4293 C C . ILE B 1 134 ? 47.613 57.213 91.975 1.00 41.67 133 ILE B C 1
ATOM 4294 O O . ILE B 1 134 ? 46.469 57.569 91.636 1.00 39.01 133 ILE B O 1
ATOM 4299 N N . TYR B 1 135 ? 48.535 56.846 91.102 1.00 42.84 134 TYR B N 1
ATOM 4300 C CA . TYR B 1 135 ? 48.235 56.804 89.658 1.00 43.28 134 TYR B CA 1
ATOM 4301 C C . TYR B 1 135 ? 47.172 55.744 89.363 1.00 42.16 134 TYR B C 1
ATOM 4302 O O . TYR B 1 135 ? 46.192 56.029 88.710 1.00 43.87 134 TYR B O 1
ATOM 4311 N N . GLU B 1 136 ? 47.338 54.528 89.866 1.00 39.49 135 GLU B N 1
ATOM 4312 C CA . GLU B 1 136 ? 46.300 53.524 89.670 1.00 40.43 135 GLU B CA 1
ATOM 4313 C C . GLU B 1 136 ? 44.954 54.046 90.189 1.00 41.69 135 GLU B C 1
ATOM 4314 O O . GLU B 1 136 ? 43.933 53.961 89.520 1.00 37.54 135 GLU B O 1
ATOM 4320 N N . SER B 1 137 ? 44.947 54.601 91.396 1.00 43.24 136 SER B N 1
ATOM 4321 C CA . SER B 1 137 ? 43.701 55.104 91.987 1.00 43.65 136 SER B CA 1
ATOM 4322 C C . SER B 1 137 ? 43.019 56.199 91.145 1.00 43.91 136 SER B C 1
ATOM 4323 O O . SER B 1 137 ? 41.812 56.211 91.004 1.00 42.12 136 SER B O 1
ATOM 4326 N N . ILE B 1 138 ? 43.778 57.109 90.574 1.00 43.40 137 ILE B N 1
ATOM 4327 C CA . ILE B 1 138 ? 43.158 58.128 89.742 1.00 47.35 137 ILE B CA 1
ATOM 4328 C C . ILE B 1 138 ? 42.673 57.587 88.358 1.00 45.25 137 ILE B C 1
ATOM 4329 O O . ILE B 1 138 ? 41.722 58.102 87.779 1.00 42.61 137 ILE B O 1
ATOM 4334 N N . LEU B 1 139 ? 43.311 56.543 87.848 1.00 45.32 138 LEU B N 1
ATOM 4335 C CA . LEU B 1 139 ? 42.890 55.953 86.568 1.00 44.70 138 LEU B CA 1
ATOM 4336 C C . LEU B 1 139 ? 41.555 55.278 86.784 1.00 43.12 138 LEU B C 1
ATOM 4337 O O . LEU B 1 139 ? 40.660 55.320 85.935 1.00 41.76 138 LEU B O 1
ATOM 4342 N N . GLU B 1 140 ? 41.436 54.642 87.928 1.00 43.12 139 GLU B N 1
ATOM 4343 C CA . GLU B 1 140 ? 40.225 53.929 88.287 1.00 45.49 139 GLU B CA 1
ATOM 4344 C C . GLU B 1 140 ? 39.032 54.866 88.562 1.00 46.62 139 GLU B C 1
ATOM 4345 O O . GLU B 1 140 ? 37.961 54.608 88.060 1.00 47.21 139 GLU B O 1
ATOM 4351 N N . LYS B 1 141 ? 39.218 55.913 89.374 1.00 47.08 140 LYS B N 1
ATOM 4352 C CA . LYS B 1 141 ? 38.214 56.999 89.518 1.00 47.92 140 LYS B CA 1
ATOM 4353 C C . LYS B 1 141 ? 37.666 57.502 88.172 1.00 45.92 140 LYS B C 1
ATOM 4354 O O . LYS B 1 141 ? 36.480 57.479 87.981 1.00 44.82 140 LYS B O 1
ATOM 4356 N N . ASN B 1 142 ? 38.541 57.982 87.298 1.00 44.71 141 ASN B N 1
ATOM 4357 C CA . ASN B 1 142 ? 38.189 58.443 85.942 1.00 46.24 141 ASN B CA 1
ATOM 4358 C C . ASN B 1 142 ? 37.507 57.315 85.078 1.00 45.51 141 ASN B C 1
ATOM 4359 O O . ASN B 1 142 ? 36.497 57.551 84.396 1.00 43.92 141 ASN B O 1
ATOM 4364 N N . GLY B 1 143 ? 38.041 56.101 85.139 1.00 42.96 142 GLY B N 1
ATOM 4365 C CA . GLY B 1 143 ? 37.499 54.974 84.372 1.00 44.95 142 GLY B CA 1
ATOM 4366 C C . GLY B 1 143 ? 36.178 54.390 84.839 1.00 43.66 142 GLY B C 1
ATOM 4367 O O . GLY B 1 143 ? 35.600 53.521 84.170 1.00 48.46 142 GLY B O 1
ATOM 4368 N N . GLN B 1 144 ? 35.699 54.834 85.991 1.00 43.41 143 GLN B N 1
ATOM 4369 C CA . GLN B 1 144 ? 34.389 54.418 86.523 1.00 42.18 143 GLN B CA 1
ATOM 4370 C C . GLN B 1 144 ? 33.458 55.601 86.733 1.00 41.48 143 GLN B C 1
ATOM 4371 O O . GLN B 1 144 ? 32.418 55.480 87.358 1.00 39.85 143 GLN B O 1
ATOM 4377 N N . ASP B 1 145 ? 33.833 56.733 86.152 1.00 43.54 144 ASP B N 1
ATOM 4378 C CA . ASP B 1 145 ? 32.993 57.914 86.091 1.00 45.61 144 ASP B CA 1
ATOM 4379 C C . ASP B 1 145 ? 32.334 57.873 84.685 1.00 45.68 144 ASP B C 1
ATOM 4380 O O . ASP B 1 145 ? 33.018 57.941 83.683 1.00 44.04 144 ASP B O 1
ATOM 4385 N N . LYS B 1 146 ? 31.007 57.743 84.664 1.00 43.84 145 LYS B N 1
ATOM 4386 C CA . LYS B 1 146 ? 30.202 57.727 83.457 1.00 43.23 145 LYS B CA 1
ATOM 4387 C C . LYS B 1 146 ? 30.261 59.019 82.678 1.00 41.51 145 LYS B C 1
ATOM 4388 O O . LYS B 1 146 ? 30.047 59.038 81.457 1.00 39.75 145 LYS B O 1
ATOM 4394 N N . LYS B 1 147 ? 30.490 60.114 83.377 1.00 40.48 146 LYS B N 1
ATOM 4395 C CA . LYS B 1 147 ? 30.563 61.390 82.688 1.00 45.37 146 LYS B CA 1
ATOM 4396 C C . LYS B 1 147 ? 31.920 61.685 82.042 1.00 44.07 146 LYS B C 1
ATOM 4397 O O . LYS B 1 147 ? 31.971 62.559 81.184 1.00 45.98 146 LYS B O 1
ATOM 4403 N N . SER B 1 148 ? 32.997 60.972 82.428 1.00 45.38 147 SER B N 1
ATOM 4404 C CA . SER B 1 148 ? 34.348 61.229 81.862 1.00 46.78 147 SER B CA 1
ATOM 4405 C C . SER B 1 148 ? 34.570 60.673 80.456 1.00 48.45 147 SER B C 1
ATOM 4406 O O . SER B 1 148 ? 35.361 61.197 79.698 1.00 47.24 147 SER B O 1
ATOM 4409 N N . GLY B 1 149 ? 33.878 59.598 80.123 1.00 51.40 148 GLY B N 1
ATOM 4410 C CA . GLY B 1 149 ? 34.099 58.896 78.875 1.00 50.31 148 GLY B CA 1
ATOM 4411 C C . GLY B 1 149 ? 35.280 57.938 78.970 1.00 48.31 148 GLY B C 1
ATOM 4412 O O . GLY B 1 149 ? 35.479 57.101 78.065 1.00 43.40 148 GLY B O 1
ATOM 4413 N N . ALA B 1 150 ? 36.046 58.050 80.062 1.00 44.34 149 ALA B N 1
ATOM 4414 C CA . ALA B 1 150 ? 37.283 57.288 80.199 1.00 44.92 149 ALA B CA 1
ATOM 4415 C C . ALA B 1 150 ? 37.130 55.786 80.429 1.00 41.90 149 ALA B C 1
ATOM 4416 O O . ALA B 1 150 ? 38.116 55.064 80.420 1.00 44.05 149 ALA B O 1
ATOM 4418 N N . GLY B 1 151 ? 35.922 55.328 80.697 1.00 40.97 150 GLY B N 1
ATOM 4419 C CA . GLY B 1 151 ? 35.656 53.921 80.964 1.00 37.11 150 GLY B CA 1
ATOM 4420 C C . GLY B 1 151 ? 35.977 53.023 79.798 1.00 37.02 150 GLY B C 1
ATOM 4421 O O . GLY B 1 151 ? 36.335 51.867 79.984 1.00 39.79 150 GLY B O 1
ATOM 4422 N N . GLN B 1 152 ? 35.884 53.570 78.592 1.00 38.44 151 GLN B N 1
ATOM 4423 C CA . GLN B 1 152 ? 36.273 52.870 77.383 1.00 38.10 151 GLN B CA 1
ATOM 4424 C C . GLN B 1 152 ? 37.723 52.469 77.376 1.00 37.12 151 GLN B C 1
ATOM 4425 O O . GLN B 1 152 ? 38.073 51.600 76.610 1.00 39.60 151 GLN B O 1
ATOM 4431 N N . TYR B 1 153 ? 38.563 53.154 78.174 1.00 39.01 152 TYR B N 1
ATOM 4432 C CA . TYR B 1 153 ? 39.996 52.887 78.270 1.00 39.12 152 TYR B CA 1
ATOM 4433 C C . TYR B 1 153 ? 40.429 52.080 79.541 1.00 41.19 152 TYR B C 1
ATOM 4434 O O . TYR B 1 153 ? 41.599 51.994 79.830 1.00 37.69 152 TYR B O 1
ATOM 4443 N N . PHE B 1 154 ? 39.492 51.438 80.229 1.00 42.04 153 PHE B N 1
ATOM 4444 C CA . PHE B 1 154 ? 39.721 50.841 81.522 1.00 38.49 153 PHE B CA 1
ATOM 4445 C C . PHE B 1 154 ? 39.051 49.447 81.673 1.00 37.22 153 PHE B C 1
ATOM 4446 O O . PHE B 1 154 ? 38.111 49.136 80.973 1.00 38.65 153 PHE B O 1
ATOM 4454 N N . THR B 1 155 ? 39.563 48.615 82.578 1.00 36.99 154 THR B N 1
ATOM 4455 C CA . THR B 1 155 ? 38.926 47.370 83.006 1.00 37.66 154 THR B CA 1
ATOM 4456 C C . THR B 1 155 ? 39.046 47.265 84.501 1.00 38.52 154 THR B C 1
ATOM 4457 O O . THR B 1 155 ? 40.117 47.503 85.084 1.00 42.01 154 THR B O 1
ATOM 4461 N N . PRO B 1 156 ? 37.965 46.885 85.166 1.00 39.90 155 PRO B N 1
ATOM 4462 C CA . PRO B 1 156 ? 38.054 46.860 86.622 1.00 38.98 155 PRO B CA 1
ATOM 4463 C C . PRO B 1 156 ? 39.035 45.805 87.098 1.00 41.35 155 PRO B C 1
ATOM 4464 O O . PRO B 1 156 ? 38.991 44.674 86.603 1.00 44.96 155 PRO B O 1
ATOM 4468 N N . ARG B 1 157 ? 39.860 46.128 88.089 1.00 41.40 156 ARG B N 1
ATOM 4469 C CA . ARG B 1 157 ? 41.007 45.259 88.436 1.00 41.66 156 ARG B CA 1
ATOM 4470 C C . ARG B 1 157 ? 40.650 43.911 89.069 1.00 39.55 156 ARG B C 1
ATOM 4471 O O . ARG B 1 157 ? 41.376 42.936 88.894 1.00 38.27 156 ARG B O 1
ATOM 4479 N N . PRO B 1 158 ? 39.578 43.852 89.861 1.00 37.55 157 PRO B N 1
ATOM 4480 C CA . PRO B 1 158 ? 39.169 42.551 90.401 1.00 39.15 157 PRO B CA 1
ATOM 4481 C C . PRO B 1 158 ? 38.940 41.455 89.382 1.00 40.43 157 PRO B C 1
ATOM 4482 O O . PRO B 1 158 ? 39.313 40.312 89.629 1.00 41.48 157 PRO B O 1
ATOM 4486 N N . LEU B 1 159 ? 38.326 41.826 88.253 1.00 41.39 158 LEU B N 1
ATOM 4487 C CA . LEU B 1 159 ? 38.184 40.977 87.083 1.00 40.26 158 LEU B CA 1
ATOM 4488 C C . LEU B 1 159 ? 39.517 40.621 86.405 1.00 42.84 158 LEU B C 1
ATOM 4489 O O . LEU B 1 159 ? 39.714 39.485 85.975 1.00 43.18 158 LEU B O 1
ATOM 4494 N N . ILE B 1 160 ? 40.403 41.606 86.246 1.00 42.49 159 ILE B N 1
ATOM 4495 C CA . ILE B 1 160 ? 41.733 41.352 85.702 1.00 42.09 159 ILE B CA 1
ATOM 4496 C C . ILE B 1 160 ? 42.452 40.255 86.550 1.00 43.02 159 ILE B C 1
ATOM 4497 O O . ILE B 1 160 ? 43.020 39.292 86.021 1.00 40.35 159 ILE B O 1
ATOM 4502 N N . GLN B 1 161 ? 42.369 40.398 87.865 1.00 42.04 160 GLN B N 1
ATOM 4503 C CA . GLN B 1 161 ? 43.116 39.573 88.795 1.00 41.09 160 GLN B CA 1
ATOM 4504 C C . GLN B 1 161 ? 42.613 38.133 88.777 1.00 40.59 160 GLN B C 1
ATOM 4505 O O . GLN B 1 161 ? 43.391 37.194 88.787 1.00 39.27 160 GLN B O 1
ATOM 4511 N N . ALA B 1 162 ? 41.298 37.962 88.746 1.00 41.53 161 ALA B N 1
ATOM 4512 C CA . ALA B 1 162 ? 40.684 36.649 88.588 1.00 41.62 161 ALA B CA 1
ATOM 4513 C C . ALA B 1 162 ? 41.077 35.984 87.257 1.00 42.60 161 ALA B C 1
ATOM 4514 O O . ALA B 1 162 ? 41.337 34.787 87.218 1.00 41.92 161 ALA B O 1
ATOM 4524 N N . VAL B 1 164 ? 43.858 36.631 85.405 1.00 39.42 163 VAL B N 1
ATOM 4525 C CA . VAL B 1 164 ? 45.277 36.305 85.428 1.00 38.34 163 VAL B CA 1
ATOM 4526 C C . VAL B 1 164 ? 45.515 35.075 86.310 1.00 40.49 163 VAL B C 1
ATOM 4527 O O . VAL B 1 164 ? 46.375 34.233 86.005 1.00 41.85 163 VAL B O 1
ATOM 4531 N N . ASP B 1 165 ? 44.757 34.967 87.403 1.00 40.29 164 ASP B N 1
ATOM 4532 C CA . ASP B 1 165 ? 44.903 33.830 88.310 1.00 40.45 164 ASP B CA 1
ATOM 4533 C C . ASP B 1 165 ? 44.544 32.540 87.606 1.00 39.86 164 ASP B C 1
ATOM 4534 O O . ASP B 1 165 ? 45.240 31.539 87.755 1.00 40.40 164 ASP B O 1
ATOM 4539 N N . CYS B 1 166 ? 43.432 32.575 86.874 1.00 37.85 165 CYS B N 1
ATOM 4540 C CA . CYS B 1 166 ? 42.940 31.450 86.102 1.00 37.62 165 CYS B CA 1
ATOM 4541 C C . CYS B 1 166 ? 43.873 31.063 84.953 1.00 38.63 165 CYS B C 1
ATOM 4542 O O . CYS B 1 166 ? 44.065 29.885 84.673 1.00 39.85 165 CYS B O 1
ATOM 4545 N N . ILE B 1 167 ? 44.374 32.058 84.229 1.00 41.05 166 ILE B N 1
ATOM 4546 C CA . ILE B 1 167 ? 45.334 31.834 83.143 1.00 41.22 166 ILE B CA 1
ATOM 4547 C C . ILE B 1 167 ? 46.696 31.386 83.687 1.00 40.76 166 ILE B C 1
ATOM 4548 O O . ILE B 1 167 ? 47.386 30.606 83.054 1.00 43.17 166 ILE B O 1
ATOM 4553 N N . ASN B 1 168 ? 47.075 31.874 84.867 1.00 40.34 167 ASN B N 1
ATOM 4554 C CA . ASN B 1 168 ? 48.293 31.405 85.560 1.00 40.81 167 ASN B CA 1
ATOM 4555 C C . ASN B 1 168 ? 49.569 31.527 84.712 1.00 38.82 167 ASN B C 1
ATOM 4556 O O . ASN B 1 168 ? 50.259 30.541 84.496 1.00 36.18 167 ASN B O 1
ATOM 4561 N N . PRO B 1 169 ? 49.892 32.761 84.266 1.00 37.17 168 PRO B N 1
ATOM 4562 C CA . PRO B 1 169 ? 51.062 32.989 83.430 1.00 37.12 168 PRO B CA 1
ATOM 4563 C C . PRO B 1 169 ? 52.376 32.647 84.151 1.00 37.68 168 PRO B C 1
ATOM 4564 O O . PRO B 1 169 ? 52.523 32.923 85.329 1.00 39.06 168 PRO B O 1
ATOM 4568 N N . GLN B 1 170 ? 53.305 32.040 83.434 1.00 37.87 169 GLN B N 1
ATOM 4569 C CA . GLN B 1 170 ? 54.548 31.577 84.005 1.00 38.10 169 GLN B CA 1
ATOM 4570 C C . GLN B 1 170 ? 55.672 32.368 83.407 1.00 38.83 169 GLN B C 1
ATOM 4571 O O . GLN B 1 170 ? 55.567 32.829 82.294 1.00 37.28 169 GLN B O 1
ATOM 4585 N N . GLY B 1 172 ? 58.912 33.600 81.593 1.00 42.65 171 GLY B N 1
ATOM 4586 C CA . GLY B 1 172 ? 59.499 33.152 80.314 1.00 43.65 171 GLY B CA 1
ATOM 4587 C C . GLY B 1 172 ? 58.492 33.015 79.182 1.00 43.16 171 GLY B C 1
ATOM 4588 O O . GLY B 1 172 ? 58.881 32.922 78.012 1.00 44.03 171 GLY B O 1
ATOM 4589 N N . GLU B 1 173 ? 57.206 32.968 79.538 1.00 40.83 172 GLU B N 1
ATOM 4590 C CA . GLU B 1 173 ? 56.122 33.037 78.578 1.00 38.97 172 GLU B CA 1
ATOM 4591 C C . GLU B 1 173 ? 55.995 34.463 78.121 1.00 40.09 172 GLU B C 1
ATOM 4592 O O . GLU B 1 173 ? 56.347 35.384 78.864 1.00 40.68 172 GLU B O 1
ATOM 4598 N N . THR B 1 174 ? 55.502 34.641 76.894 1.00 40.26 173 THR B N 1
ATOM 4599 C CA . THR B 1 174 ? 55.125 35.957 76.382 1.00 39.05 173 THR B CA 1
ATOM 4600 C C . THR B 1 174 ? 53.650 36.243 76.617 1.00 39.36 173 THR B C 1
ATOM 4601 O O . THR B 1 174 ? 52.803 35.389 76.366 1.00 38.32 173 THR B O 1
ATOM 4605 N N . VAL B 1 175 ? 53.366 37.460 77.083 1.00 41.23 174 VAL B N 1
ATOM 4606 C CA . VAL B 1 175 ? 52.000 37.932 77.342 1.00 41.14 174 VAL B CA 1
ATOM 4607 C C . VAL B 1 175 ? 51.719 39.174 76.513 1.00 41.66 174 VAL B C 1
ATOM 4608 O O . VAL B 1 175 ? 52.479 40.138 76.588 1.00 40.80 174 VAL B O 1
ATOM 4612 N N . CYS B 1 176 ? 50.634 39.151 75.734 1.00 40.57 175 CYS B N 1
ATOM 4613 C CA . CYS B 1 176 ? 50.261 40.286 74.926 1.00 40.54 175 CYS B CA 1
ATOM 4614 C C . CYS B 1 176 ? 48.830 40.692 75.212 1.00 41.53 175 CYS B C 1
ATOM 4615 O O . CYS B 1 176 ? 47.958 39.826 75.312 1.00 44.12 175 CYS B O 1
ATOM 4618 N N . ASP B 1 177 ? 48.623 42.001 75.387 1.00 40.31 176 ASP B N 1
ATOM 4619 C CA . ASP B 1 177 ? 47.288 42.648 75.383 1.00 41.00 176 ASP B CA 1
ATOM 4620 C C . ASP B 1 177 ? 47.190 43.619 74.206 1.00 40.53 176 ASP B C 1
ATOM 4621 O O . ASP B 1 177 ? 47.730 44.717 74.279 1.00 40.47 176 ASP B O 1
ATOM 4626 N N . PRO B 1 178 ? 46.506 43.211 73.109 1.00 39.63 177 PRO B N 1
ATOM 4627 C CA . PRO B 1 178 ? 46.448 44.026 71.880 1.00 39.13 177 PRO B CA 1
ATOM 4628 C C . PRO B 1 178 ? 45.433 45.181 71.879 1.00 37.24 177 PRO B C 1
ATOM 4629 O O . PRO B 1 178 ? 45.151 45.766 70.830 1.00 36.29 177 PRO B O 1
ATOM 4633 N N . ALA B 1 179 ? 44.878 45.488 73.047 1.00 38.54 178 ALA B N 1
ATOM 4634 C CA . ALA B 1 179 ? 43.955 46.603 73.239 1.00 38.79 178 ALA B CA 1
ATOM 4635 C C . ALA B 1 179 ? 44.168 47.043 74.693 1.00 38.33 178 ALA B C 1
ATOM 4636 O O . ALA B 1 179 ? 43.296 46.876 75.562 1.00 36.55 178 ALA B O 1
ATOM 4638 N N . CYS B 1 180 ? 45.351 47.573 74.973 1.00 37.51 179 CYS B N 1
ATOM 4639 C CA . CYS B 1 180 ? 45.866 47.463 76.362 1.00 40.69 179 CYS B CA 1
ATOM 4640 C C . CYS B 1 180 ? 45.366 48.490 77.404 1.00 39.00 179 CYS B C 1
ATOM 4641 O O . CYS B 1 180 ? 45.590 48.299 78.611 1.00 38.48 179 CYS B O 1
ATOM 4644 N N . GLY B 1 181 ? 44.705 49.563 76.949 1.00 38.97 180 GLY B N 1
ATOM 4645 C CA . GLY B 1 181 ? 44.221 50.614 77.836 1.00 36.81 180 GLY B CA 1
ATOM 4646 C C . GLY B 1 181 ? 45.280 51.099 78.786 1.00 36.93 180 GLY B C 1
ATOM 4647 O O . GLY B 1 181 ? 46.388 51.327 78.369 1.00 41.89 180 GLY B O 1
ATOM 4648 N N . THR B 1 182 ? 44.944 51.186 80.075 1.00 38.75 181 THR B N 1
ATOM 4649 C CA . THR B 1 182 ? 45.872 51.626 81.122 1.00 38.45 181 THR B CA 1
ATOM 4650 C C . THR B 1 182 ? 46.963 50.636 81.476 1.00 40.84 181 THR B C 1
ATOM 4651 O O . THR B 1 182 ? 47.836 50.950 82.325 1.00 43.81 181 THR B O 1
ATOM 4655 N N . GLY B 1 183 ? 46.925 49.440 80.875 1.00 40.42 182 GLY B N 1
ATOM 4656 C CA . GLY B 1 183 ? 48.006 48.452 81.072 1.00 37.55 182 GLY B CA 1
ATOM 4657 C C . GLY B 1 183 ? 47.805 47.472 82.207 1.00 37.47 182 GLY B C 1
ATOM 4658 O O . GLY B 1 183 ? 48.731 46.742 82.586 1.00 40.65 182 GLY B O 1
ATOM 4659 N N . GLY B 1 184 ? 46.582 47.401 82.717 1.00 37.86 183 GLY B N 1
ATOM 4660 C CA . GLY B 1 184 ? 46.247 46.603 83.900 1.00 35.46 183 GLY B CA 1
ATOM 4661 C C . GLY B 1 184 ? 46.357 45.109 83.753 1.00 35.02 183 GLY B C 1
ATOM 4662 O O . GLY B 1 184 ? 46.681 44.428 84.728 1.00 37.41 183 GLY B O 1
ATOM 4663 N N . PHE B 1 185 ? 46.090 44.555 82.573 1.00 36.39 184 PHE B N 1
ATOM 4664 C CA . PHE B 1 185 ? 46.423 43.110 82.359 1.00 37.61 184 PHE B CA 1
ATOM 4665 C C . PHE B 1 185 ? 47.921 42.877 82.444 1.00 36.45 184 PHE B C 1
ATOM 4666 O O . PHE B 1 185 ? 48.353 41.915 83.082 1.00 40.78 184 PHE B O 1
ATOM 4674 N N . LEU B 1 186 ? 48.704 43.751 81.808 1.00 36.42 185 LEU B N 1
ATOM 4675 C CA . LEU B 1 186 ? 50.182 43.628 81.789 1.00 36.55 185 LEU B CA 1
ATOM 4676 C C . LEU B 1 186 ? 50.807 43.829 83.146 1.00 37.59 185 LEU B C 1
ATOM 4677 O O . LEU B 1 186 ? 51.748 43.104 83.503 1.00 40.15 185 LEU B O 1
ATOM 4682 N N . LEU B 1 187 ? 50.326 44.826 83.884 1.00 38.04 186 LEU B N 1
ATOM 4683 C CA . LEU B 1 187 ? 50.787 45.072 85.258 1.00 40.20 186 LEU B CA 1
ATOM 4684 C C . LEU B 1 187 ? 50.483 43.879 86.143 1.00 39.85 186 LEU B C 1
ATOM 4685 O O . LEU B 1 187 ? 51.371 43.359 86.861 1.00 40.17 186 LEU B O 1
ATOM 4690 N N . THR B 1 188 ? 49.250 43.395 86.056 1.00 38.29 187 THR B N 1
ATOM 4691 C CA . THR B 1 188 ? 48.833 42.306 86.932 1.00 39.70 187 THR B CA 1
ATOM 4692 C C . THR B 1 188 ? 49.504 40.991 86.572 1.00 42.52 187 THR B C 1
ATOM 4693 O O . THR B 1 188 ? 49.852 40.212 87.483 1.00 42.52 187 THR B O 1
ATOM 4697 N N . ALA B 1 189 ? 49.693 40.740 85.268 1.00 41.75 188 ALA B N 1
ATOM 4698 C CA . ALA B 1 189 ? 50.416 39.528 84.811 1.00 41.98 188 ALA B CA 1
ATOM 4699 C C . ALA B 1 189 ? 51.868 39.499 85.293 1.00 40.45 188 ALA B C 1
ATOM 4700 O O . ALA B 1 189 ? 52.377 38.459 85.746 1.00 39.35 188 ALA B O 1
ATOM 4702 N N . TYR B 1 190 ? 52.516 40.653 85.190 1.00 41.44 189 TYR B N 1
ATOM 4703 C CA . TYR B 1 190 ? 53.899 40.829 85.587 1.00 42.68 189 TYR B CA 1
ATOM 4704 C C . TYR B 1 190 ? 54.114 40.510 87.068 1.00 42.35 189 TYR B C 1
ATOM 4705 O O . TYR B 1 190 ? 55.021 39.754 87.422 1.00 42.32 189 TYR B O 1
ATOM 4714 N N . ASP B 1 191 ? 53.267 41.083 87.924 1.00 42.13 190 ASP B N 1
ATOM 4715 C CA . ASP B 1 191 ? 53.366 40.903 89.367 1.00 41.28 190 ASP B CA 1
ATOM 4716 C C . ASP B 1 191 ? 53.033 39.485 89.738 1.00 40.07 190 ASP B C 1
ATOM 4717 O O . ASP B 1 191 ? 53.533 38.949 90.738 1.00 42.46 190 ASP B O 1
ATOM 4722 N N . TYR B 1 192 ? 52.204 38.842 88.938 1.00 37.48 191 TYR B N 1
ATOM 4723 C CA . TYR B 1 192 ? 51.885 37.449 89.167 1.00 37.36 191 TYR B CA 1
ATOM 4724 C C . TYR B 1 192 ? 53.123 36.577 88.920 1.00 36.33 191 TYR B C 1
ATOM 4725 O O . TYR B 1 192 ? 53.421 35.625 89.676 1.00 33.92 191 TYR B O 1
ATOM 4742 N N . LYS B 1 194 ? 56.492 37.835 88.557 1.00 40.35 193 LYS B N 1
ATOM 4743 C CA . LYS B 1 194 ? 57.669 38.370 89.259 1.00 44.61 193 LYS B CA 1
ATOM 4744 C C . LYS B 1 194 ? 57.988 37.629 90.537 1.00 45.06 193 LYS B C 1
ATOM 4745 O O . LYS B 1 194 ? 59.155 37.469 90.868 1.00 46.41 193 LYS B O 1
ATOM 4751 N N . GLY B 1 195 ? 56.956 37.177 91.243 1.00 46.49 194 GLY B N 1
ATOM 4752 C CA . GLY B 1 195 ? 57.145 36.440 92.478 1.00 48.10 194 GLY B CA 1
ATOM 4753 C C . GLY B 1 195 ? 57.500 34.973 92.321 1.00 50.10 194 GLY B C 1
ATOM 4754 O O . GLY B 1 195 ? 57.680 34.261 93.321 1.00 51.34 194 GLY B O 1
ATOM 4755 N N . GLN B 1 196 ? 57.611 34.497 91.085 1.00 49.99 195 GLN B N 1
ATOM 4756 C CA . GLN B 1 196 ? 57.897 33.078 90.859 1.00 49.31 195 GLN B CA 1
ATOM 4757 C C . GLN B 1 196 ? 59.378 32.770 90.964 1.00 48.06 195 GLN B C 1
ATOM 4758 O O . GLN B 1 196 ? 60.216 33.679 90.964 1.00 45.97 195 GLN B O 1
ATOM 4764 N N . SER B 1 197 ? 59.668 31.473 91.079 1.00 49.19 196 SER B N 1
ATOM 4765 C CA . SER B 1 197 ? 61.013 30.937 90.928 1.00 51.37 196 SER B CA 1
ATOM 4766 C C . SER B 1 197 ? 61.130 30.244 89.570 1.00 52.29 196 SER B C 1
ATOM 4767 O O . SER B 1 197 ? 60.180 29.590 89.131 1.00 52.17 196 SER B O 1
ATOM 4770 N N . ALA B 1 198 ? 62.242 30.428 88.861 1.00 53.52 197 ALA B N 1
ATOM 4771 C CA . ALA B 1 198 ? 63.128 31.568 89.038 1.00 55.05 197 ALA B CA 1
ATOM 4772 C C . ALA B 1 198 ? 63.848 31.913 87.724 1.00 55.97 197 ALA B C 1
ATOM 4773 O O . ALA B 1 198 ? 63.223 32.373 86.756 1.00 56.98 197 ALA B O 1
ATOM 4775 N N . SER B 1 199 ? 65.139 31.614 87.669 1.00 54.68 198 SER B N 1
ATOM 4776 C CA . SER B 1 199 ? 66.083 32.524 87.054 1.00 54.77 198 SER B CA 1
ATOM 4777 C C . SER B 1 199 ? 66.861 31.838 85.969 1.00 51.87 198 SER B C 1
ATOM 4778 O O . SER B 1 199 ? 66.491 30.736 85.554 1.00 51.33 198 SER B O 1
ATOM 4781 N N . LYS B 1 200 ? 67.902 32.487 85.454 1.00 50.30 199 LYS B N 1
ATOM 4782 C CA . LYS B 1 200 ? 68.157 33.933 85.562 1.00 48.81 199 LYS B CA 1
ATOM 4783 C C . LYS B 1 200 ? 68.015 34.538 84.193 1.00 47.59 199 LYS B C 1
ATOM 4784 O O . LYS B 1 200 ? 67.925 35.748 84.043 1.00 47.88 199 LYS B O 1
ATOM 4790 N N . GLU B 1 201 ? 68.022 33.674 83.188 1.00 47.05 200 GLU B N 1
ATOM 4791 C CA . GLU B 1 201 ? 67.651 34.033 81.841 1.00 48.19 200 GLU B CA 1
ATOM 4792 C C . GLU B 1 201 ? 66.114 34.247 81.784 1.00 46.31 200 GLU B C 1
ATOM 4793 O O . GLU B 1 201 ? 65.622 34.940 80.900 1.00 46.74 200 GLU B O 1
ATOM 4796 N N . LYS B 1 202 ? 65.387 33.636 82.732 1.00 44.79 201 LYS B N 1
ATOM 4797 C CA . LYS B 1 202 ? 63.927 33.727 82.842 1.00 42.58 201 LYS B CA 1
ATOM 4798 C C . LYS B 1 202 ? 63.496 35.049 83.483 1.00 44.08 201 LYS B C 1
ATOM 4799 O O . LYS B 1 202 ? 62.380 35.510 83.242 1.00 41.84 201 LYS B O 1
ATOM 4805 N N . ARG B 1 203 ? 64.359 35.628 84.317 1.00 44.48 202 ARG B N 1
ATOM 4806 C CA . ARG B 1 203 ? 64.076 36.910 84.947 1.00 45.92 202 ARG B CA 1
ATOM 4807 C C . ARG B 1 203 ? 64.402 37.998 83.960 1.00 46.44 202 ARG B C 1
ATOM 4808 O O . ARG B 1 203 ? 63.627 38.944 83.788 1.00 48.73 202 ARG B O 1
ATOM 4811 N N . ASP B 1 204 ? 65.531 37.845 83.280 1.00 46.65 203 ASP B N 1
ATOM 4812 C CA . ASP B 1 204 ? 65.878 38.724 82.173 1.00 47.25 203 ASP B CA 1
ATOM 4813 C C . ASP B 1 204 ? 64.786 38.664 81.092 1.00 47.61 203 ASP B C 1
ATOM 4814 O O . ASP B 1 204 ? 64.398 39.706 80.538 1.00 47.81 203 ASP B O 1
ATOM 4819 N N . PHE B 1 205 ? 64.254 37.465 80.816 1.00 47.56 204 PHE B N 1
ATOM 4820 C CA . PHE B 1 205 ? 63.121 37.367 79.876 1.00 47.03 204 PHE B CA 1
ATOM 4821 C C . PHE B 1 205 ? 61.899 38.140 80.394 1.00 44.75 204 PHE B C 1
ATOM 4822 O O . PHE B 1 205 ? 61.238 38.839 79.634 1.00 42.84 204 PHE B O 1
ATOM 4830 N N . LEU B 1 206 ? 61.607 38.010 81.684 1.00 45.32 205 LEU B N 1
ATOM 4831 C CA . LEU B 1 206 ? 60.509 38.745 82.277 1.00 46.76 205 LEU B CA 1
ATOM 4832 C C . LEU B 1 206 ? 60.723 40.270 82.135 1.00 46.00 205 LEU B C 1
ATOM 4833 O O . LEU B 1 206 ? 59.810 40.977 81.733 1.00 47.10 205 LEU B O 1
ATOM 4838 N N . ARG B 1 207 ? 61.938 40.749 82.399 1.00 45.34 206 ARG B N 1
ATOM 4839 C CA . ARG B 1 207 ? 62.219 42.190 82.367 1.00 44.01 206 ARG B CA 1
ATOM 4840 C C . ARG B 1 207 ? 62.166 42.830 80.987 1.00 44.07 206 ARG B C 1
ATOM 4841 O O . ARG B 1 207 ? 61.727 43.961 80.864 1.00 44.26 206 ARG B O 1
ATOM 4843 N N . ASP B 1 208 ? 62.634 42.125 79.961 1.00 46.00 207 ASP B N 1
ATOM 4844 C CA . ASP B 1 208 ? 62.928 42.739 78.655 1.00 46.48 207 ASP B CA 1
ATOM 4845 C C . ASP B 1 208 ? 62.190 42.143 77.466 1.00 46.37 207 ASP B C 1
ATOM 4846 O O . ASP B 1 208 ? 62.249 42.688 76.379 1.00 49.44 207 ASP B O 1
ATOM 4851 N N . LYS B 1 209 ? 61.535 41.007 77.625 1.00 45.60 208 LYS B N 1
ATOM 4852 C CA . LYS B 1 209 ? 60.943 40.342 76.461 1.00 45.48 208 LYS B CA 1
ATOM 4853 C C . LYS B 1 209 ? 59.470 39.935 76.648 1.00 44.08 208 LYS B C 1
ATOM 4854 O O . LYS B 1 209 ? 58.737 39.851 75.674 1.00 44.66 208 LYS B O 1
ATOM 4860 N N . ALA B 1 210 ? 59.042 39.699 77.889 1.00 41.56 209 ALA B N 1
ATOM 4861 C CA . ALA B 1 210 ? 57.794 39.003 78.145 1.00 38.43 209 ALA B CA 1
ATOM 4862 C C . ALA B 1 210 ? 56.569 39.757 77.648 1.00 38.57 209 ALA B C 1
ATOM 4863 O O . ALA B 1 210 ? 55.690 39.139 77.026 1.00 37.69 209 ALA B O 1
ATOM 4865 N N . LEU B 1 211 ? 56.523 41.071 77.897 1.00 39.51 210 LEU B N 1
ATOM 4866 C CA . LEU B 1 211 ? 55.275 41.866 77.757 1.00 41.48 210 LEU B CA 1
ATOM 4867 C C . LEU B 1 211 ? 55.174 42.660 76.476 1.00 41.38 210 LEU B C 1
ATOM 4868 O O . LEU B 1 211 ? 56.156 43.181 75.932 1.00 40.36 210 LEU B O 1
ATOM 4873 N N . HIS B 1 212 ? 53.938 42.791 76.019 1.00 42.96 211 HIS B N 1
ATOM 4874 C CA . HIS B 1 212 ? 53.623 43.623 74.871 1.00 40.54 211 HIS B CA 1
ATOM 4875 C C . HIS B 1 212 ? 52.172 44.078 75.008 1.00 37.77 211 HIS B C 1
ATOM 4876 O O . HIS B 1 212 ? 51.262 43.288 75.292 1.00 35.18 211 HIS B O 1
ATOM 4883 N N . GLY B 1 213 ? 51.990 45.381 74.886 1.00 38.67 212 GLY B N 1
ATOM 4884 C CA . GLY B 1 213 ? 50.674 46.002 74.895 1.00 38.94 212 GLY B CA 1
ATOM 4885 C C . GLY B 1 213 ? 50.587 46.836 73.665 1.00 38.95 212 GLY B C 1
ATOM 4886 O O . GLY B 1 213 ? 51.556 47.492 73.294 1.00 40.12 212 GLY B O 1
ATOM 4887 N N . VAL B 1 214 ? 49.443 46.780 72.997 1.00 41.23 213 VAL B N 1
ATOM 4888 C CA . VAL B 1 214 ? 49.156 47.661 71.864 1.00 37.69 213 VAL B CA 1
ATOM 4889 C C . VAL B 1 214 ? 47.868 48.426 72.171 1.00 36.97 213 VAL B C 1
ATOM 4890 O O . VAL B 1 214 ? 46.895 47.818 72.636 1.00 33.65 213 VAL B O 1
ATOM 4894 N N . ASP B 1 215 ? 47.867 49.734 71.888 1.00 36.70 214 ASP B N 1
ATOM 4895 C CA . ASP B 1 215 ? 46.667 50.577 71.891 1.00 35.96 214 ASP B CA 1
ATOM 4896 C C . ASP B 1 215 ? 46.775 51.585 70.767 1.00 36.26 214 ASP B C 1
ATOM 4897 O O . ASP B 1 215 ? 47.858 52.056 70.504 1.00 39.58 214 ASP B O 1
ATOM 4902 N N . ASN B 1 216 ? 45.666 51.897 70.093 1.00 38.21 215 ASN B N 1
ATOM 4903 C CA . ASN B 1 216 ? 45.676 52.797 68.926 1.00 38.52 215 ASN B CA 1
ATOM 4904 C C . ASN B 1 216 ? 45.520 54.274 69.237 1.00 38.69 215 ASN B C 1
ATOM 4905 O O . ASN B 1 216 ? 45.465 55.113 68.307 1.00 40.20 215 ASN B O 1
ATOM 4910 N N . THR B 1 217 ? 45.388 54.592 70.525 1.00 40.94 216 THR B N 1
ATOM 4911 C CA . THR B 1 217 ? 45.094 55.959 70.978 1.00 41.21 216 THR B CA 1
ATOM 4912 C C . THR B 1 217 ? 46.301 56.516 71.762 1.00 40.29 216 THR B C 1
ATOM 4913 O O . THR B 1 217 ? 46.621 56.040 72.847 1.00 39.07 216 THR B O 1
ATOM 4917 N N . PRO B 1 218 ? 47.000 57.498 71.181 1.00 43.73 217 PRO B N 1
ATOM 4918 C CA . PRO B 1 218 ? 48.213 58.069 71.782 1.00 41.11 217 PRO B CA 1
ATOM 4919 C C . PRO B 1 218 ? 48.171 58.411 73.275 1.00 40.29 217 PRO B C 1
ATOM 4920 O O . PRO B 1 218 ? 49.078 58.073 73.973 1.00 40.41 217 PRO B O 1
ATOM 4924 N N . LEU B 1 219 ? 47.124 59.062 73.761 1.00 41.17 218 LEU B N 1
ATOM 4925 C CA . LEU B 1 219 ? 47.072 59.460 75.159 1.00 42.21 218 LEU B CA 1
ATOM 4926 C C . LEU B 1 219 ? 47.020 58.250 76.063 1.00 42.70 218 LEU B C 1
ATOM 4927 O O . LEU B 1 219 ? 47.447 58.303 77.218 1.00 44.56 218 LEU B O 1
ATOM 4932 N N . VAL B 1 220 ? 46.503 57.156 75.533 1.00 41.25 219 VAL B N 1
ATOM 4933 C CA . VAL B 1 220 ? 46.331 55.942 76.311 1.00 41.32 219 VAL B CA 1
ATOM 4934 C C . VAL B 1 220 ? 47.636 55.204 76.415 1.00 38.90 219 VAL B C 1
ATOM 4935 O O . VAL B 1 220 ? 47.924 54.568 77.428 1.00 40.84 219 VAL B O 1
ATOM 4939 N N . VAL B 1 221 ? 48.427 55.286 75.347 1.00 38.95 220 VAL B N 1
ATOM 4940 C CA . VAL B 1 221 ? 49.778 54.780 75.363 1.00 38.62 220 VAL B CA 1
ATOM 4941 C C . VAL B 1 221 ? 50.679 55.514 76.388 1.00 39.05 220 VAL B C 1
ATOM 4942 O O . VAL B 1 221 ? 51.548 54.899 77.036 1.00 45.62 220 VAL B O 1
ATOM 4946 N N . THR B 1 222 ? 50.454 56.803 76.531 1.00 36.23 221 THR B N 1
ATOM 4947 C CA . THR B 1 222 ? 51.107 57.655 77.533 1.00 37.24 221 THR B CA 1
ATOM 4948 C C . THR B 1 222 ? 50.765 57.184 78.939 1.00 34.33 221 THR B C 1
ATOM 4949 O O . THR B 1 222 ? 51.659 56.959 79.779 1.00 37.82 221 THR B O 1
ATOM 4953 N N . LEU B 1 223 ? 49.484 57.001 79.195 1.00 36.47 222 LEU B N 1
ATOM 4954 C CA . LEU B 1 223 ? 49.037 56.596 80.537 1.00 39.44 222 LEU B CA 1
ATOM 4955 C C . LEU B 1 223 ? 49.540 55.179 80.898 1.00 40.78 222 LEU B C 1
ATOM 4956 O O . LEU B 1 223 ? 50.012 54.950 82.017 1.00 46.16 222 LEU B O 1
ATOM 4961 N N . ALA B 1 224 ? 49.451 54.249 79.952 1.00 39.70 223 ALA B N 1
ATOM 4962 C CA . ALA B 1 224 ? 49.900 52.885 80.150 1.00 40.91 223 ALA B CA 1
ATOM 4963 C C . ALA B 1 224 ? 51.415 52.809 80.379 1.00 41.56 223 ALA B C 1
ATOM 4964 O O . ALA B 1 224 ? 51.886 52.186 81.345 1.00 38.64 223 ALA B O 1
ATOM 4966 N N . SER B 1 225 ? 52.175 53.446 79.491 1.00 40.21 224 SER B N 1
ATOM 4967 C CA . SER B 1 225 ? 53.629 53.449 79.622 1.00 38.65 224 SER B CA 1
ATOM 4968 C C . SER B 1 225 ? 54.085 54.062 80.969 1.00 38.47 224 SER B C 1
ATOM 4969 O O . SER B 1 225 ? 54.940 53.488 81.656 1.00 36.64 224 SER B O 1
ATOM 4980 N N . ASN B 1 227 ? 52.134 54.238 83.800 1.00 38.56 226 ASN B N 1
ATOM 4981 C CA . ASN B 1 227 ? 51.622 53.358 84.826 1.00 37.76 226 ASN B CA 1
ATOM 4982 C C . ASN B 1 227 ? 52.574 52.222 85.103 1.00 39.67 226 ASN B C 1
ATOM 4983 O O . ASN B 1 227 ? 52.873 51.891 86.282 1.00 42.09 226 ASN B O 1
ATOM 4988 N N . LEU B 1 228 ? 53.055 51.608 84.025 1.00 39.14 227 LEU B N 1
ATOM 4989 C CA . LEU B 1 228 ? 54.036 50.515 84.144 1.00 39.60 227 LEU B CA 1
ATOM 4990 C C . LEU B 1 228 ? 55.357 51.039 84.749 1.00 39.82 227 LEU B C 1
ATOM 4991 O O . LEU B 1 228 ? 55.899 50.468 85.703 1.00 38.52 227 LEU B O 1
ATOM 4996 N N . TYR B 1 229 ? 55.845 52.138 84.197 1.00 39.91 228 TYR B N 1
ATOM 4997 C CA . TYR B 1 229 ? 57.074 52.762 84.660 1.00 43.27 228 TYR B CA 1
ATOM 4998 C C . TYR B 1 229 ? 57.070 53.001 86.178 1.00 41.35 228 TYR B C 1
ATOM 4999 O O . TYR B 1 229 ? 58.008 52.641 86.863 1.00 42.10 228 TYR B O 1
ATOM 5008 N N . LEU B 1 230 ? 55.985 53.572 86.688 1.00 39.52 229 LEU B N 1
ATOM 5009 C CA . LEU B 1 230 ? 55.850 53.871 88.111 1.00 38.18 229 LEU B CA 1
ATOM 5010 C C . LEU B 1 230 ? 55.692 52.630 88.947 1.00 39.04 229 LEU B C 1
ATOM 5011 O O . LEU B 1 230 ? 55.833 52.686 90.176 1.00 41.23 229 LEU B O 1
ATOM 5016 N N . HIS B 1 231 ? 55.342 51.512 88.304 1.00 41.87 230 HIS B N 1
ATOM 5017 C CA . HIS B 1 231 ? 55.269 50.218 88.986 1.00 38.97 230 HIS B CA 1
ATOM 5018 C C . HIS B 1 231 ? 56.574 49.414 88.847 1.00 41.20 230 HIS B C 1
ATOM 5019 O O . HIS B 1 231 ? 56.687 48.311 89.363 1.00 40.73 230 HIS B O 1
ATOM 5026 N N . GLY B 1 232 ? 57.570 50.010 88.197 1.00 43.58 231 GLY B N 1
ATOM 5027 C CA . GLY B 1 232 ? 58.899 49.454 88.099 1.00 43.46 231 GLY B CA 1
ATOM 5028 C C . GLY B 1 232 ? 58.992 48.448 86.960 1.00 46.52 231 GLY B C 1
ATOM 5029 O O . GLY B 1 232 ? 59.609 47.392 87.109 1.00 47.21 231 GLY B O 1
ATOM 5030 N N . ILE B 1 233 ? 58.375 48.785 85.836 1.00 46.68 232 ILE B N 1
ATOM 5031 C CA . ILE B 1 233 ? 58.317 47.934 84.651 1.00 49.21 232 ILE B CA 1
ATOM 5032 C C . ILE B 1 233 ? 58.627 48.817 83.453 1.00 54.35 232 ILE B C 1
ATOM 5033 O O . ILE B 1 233 ? 57.989 49.853 83.264 1.00 54.15 232 ILE B O 1
ATOM 5038 N N . GLY B 1 234 ? 59.563 48.407 82.609 1.00 59.30 233 GLY B N 1
ATOM 5039 C CA . GLY B 1 234 ? 59.696 49.069 81.296 1.00 62.69 233 GLY B CA 1
ATOM 5040 C C . GLY B 1 234 ? 60.311 50.445 81.461 1.00 65.37 233 GLY B C 1
ATOM 5041 O O . GLY B 1 234 ? 59.754 51.460 81.001 1.00 64.13 233 GLY B O 1
ATOM 5042 N N . THR B 1 235 ? 61.482 50.427 82.112 1.00 66.33 234 THR B N 1
ATOM 5043 C CA . THR B 1 235 ? 62.179 51.605 82.625 1.00 66.42 234 THR B CA 1
ATOM 5044 C C . THR B 1 235 ? 63.202 52.229 81.641 1.00 66.25 234 THR B C 1
ATOM 5045 O O . THR B 1 235 ? 63.469 53.438 81.697 1.00 65.24 234 THR B O 1
ATOM 5049 N N . ASP B 1 236 ? 63.775 51.393 80.771 1.00 64.30 235 ASP B N 1
ATOM 5050 C CA . ASP B 1 236 ? 64.582 51.842 79.638 1.00 62.54 235 ASP B CA 1
ATOM 5051 C C . ASP B 1 236 ? 63.666 51.976 78.395 1.00 57.90 235 ASP B C 1
ATOM 5052 O O . ASP B 1 236 ? 63.588 53.038 77.786 1.00 54.92 235 ASP B O 1
ATOM 5057 N N . ARG B 1 237 ? 63.002 50.889 78.016 1.00 55.30 236 ARG B N 1
ATOM 5058 C CA . ARG B 1 237 ? 62.032 50.910 76.929 1.00 54.50 236 ARG B CA 1
ATOM 5059 C C . ARG B 1 237 ? 60.694 50.375 77.456 1.00 52.66 236 ARG B C 1
ATOM 5060 O O . ARG B 1 237 ? 60.677 49.512 78.345 1.00 55.43 236 ARG B O 1
ATOM 5063 N N . SER B 1 238 ? 59.585 50.898 76.932 1.00 46.17 237 SER B N 1
ATOM 5064 C CA . SER B 1 238 ? 58.262 50.501 77.393 1.00 43.27 237 SER B CA 1
ATOM 5065 C C . SER B 1 238 ? 57.785 49.278 76.616 1.00 42.48 237 SER B C 1
ATOM 5066 O O . SER B 1 238 ? 58.115 49.150 75.454 1.00 41.78 237 SER B O 1
ATOM 5069 N N . PRO B 1 239 ? 56.994 48.386 77.240 1.00 42.95 238 PRO B N 1
ATOM 5070 C CA . PRO B 1 239 ? 56.333 47.298 76.462 1.00 44.89 238 PRO B CA 1
ATOM 5071 C C . PRO B 1 239 ? 55.119 47.697 75.593 1.00 44.14 238 PRO B C 1
ATOM 5072 O O . PRO B 1 239 ? 54.556 46.856 74.901 1.00 45.64 238 PRO B O 1
ATOM 5076 N N . ILE B 1 240 ? 54.752 48.974 75.619 1.00 43.48 239 ILE B N 1
ATOM 5077 C CA . ILE B 1 240 ? 53.547 49.508 74.991 1.00 41.27 239 ILE B CA 1
ATOM 5078 C C . ILE B 1 240 ? 53.912 50.191 73.675 1.00 41.61 239 ILE B C 1
ATOM 5079 O O . ILE B 1 240 ? 54.887 50.968 73.618 1.00 42.82 239 ILE B O 1
ATOM 5084 N N . VAL B 1 241 ? 53.158 49.859 72.625 1.00 41.10 240 VAL B N 1
ATOM 5085 C CA . VAL B 1 241 ? 53.288 50.493 71.308 1.00 40.74 240 VAL B CA 1
ATOM 5086 C C . VAL B 1 241 ? 51.943 51.059 70.887 1.00 41.12 240 VAL B C 1
ATOM 5087 O O . VAL B 1 241 ? 50.883 50.570 71.320 1.00 40.66 240 VAL B O 1
ATOM 5091 N N . CYS B 1 242 ? 51.992 52.124 70.086 1.00 41.55 241 CYS B N 1
ATOM 5092 C CA . CYS B 1 242 ? 50.774 52.730 69.580 1.00 42.34 241 CYS B CA 1
ATOM 5093 C C . CYS B 1 242 ? 50.499 52.239 68.179 1.00 42.15 241 CYS B C 1
ATOM 5094 O O . CYS B 1 242 ? 51.211 52.616 67.249 1.00 44.10 241 CYS B O 1
ATOM 5097 N N . GLU B 1 243 ? 49.485 51.397 68.012 1.00 42.54 242 GLU B N 1
ATOM 5098 C CA . GLU B 1 243 ? 49.146 50.833 66.683 1.00 44.81 242 GLU B CA 1
ATOM 5099 C C . GLU B 1 243 ? 47.698 50.421 66.647 1.00 39.80 242 GLU B C 1
ATOM 5100 O O . GLU B 1 243 ? 47.061 50.206 67.674 1.00 41.16 242 GLU B O 1
ATOM 5106 N N . ASP B 1 244 ? 47.189 50.306 65.438 1.00 38.31 243 ASP B N 1
ATOM 5107 C CA . ASP B 1 244 ? 45.889 49.698 65.188 1.00 38.61 243 ASP B CA 1
ATOM 5108 C C . ASP B 1 244 ? 46.081 48.172 65.021 1.00 39.68 243 ASP B C 1
ATOM 5109 O O . ASP B 1 244 ? 46.633 47.702 64.010 1.00 43.20 243 ASP B O 1
ATOM 5114 N N . SER B 1 245 ? 45.662 47.425 66.043 1.00 40.19 244 SER B N 1
ATOM 5115 C CA . SER B 1 245 ? 45.850 45.949 66.124 1.00 41.17 244 SER B CA 1
ATOM 5116 C C . SER B 1 245 ? 45.291 45.205 64.940 1.00 42.81 244 SER B C 1
ATOM 5117 O O . SER B 1 245 ? 45.947 44.279 64.415 1.00 45.84 244 SER B O 1
ATOM 5120 N N . LEU B 1 246 ? 44.084 45.618 64.525 1.00 40.10 245 LEU B N 1
ATOM 5121 C CA . LEU B 1 246 ? 43.408 45.023 63.376 1.00 41.32 245 LEU B CA 1
ATOM 5122 C C . LEU B 1 246 ? 44.061 45.256 62.018 1.00 40.39 245 LEU B C 1
ATOM 5123 O O . LEU B 1 246 ? 43.704 44.600 61.065 1.00 39.90 245 LEU B O 1
ATOM 5128 N N . GLU B 1 247 ? 45.005 46.183 61.926 1.00 44.71 246 GLU B N 1
ATOM 5129 C CA . GLU B 1 247 ? 45.498 46.650 60.630 1.00 46.98 246 GLU B CA 1
ATOM 5130 C C . GLU B 1 247 ? 46.360 45.615 59.934 1.00 47.81 246 GLU B C 1
ATOM 5131 O O . GLU B 1 247 ? 46.226 45.398 58.725 1.00 47.82 246 GLU B O 1
ATOM 5137 N N . LYS B 1 248 ? 47.248 44.987 60.695 1.00 49.28 247 LYS B N 1
ATOM 5138 C CA . LYS B 1 248 ? 48.239 44.069 60.130 1.00 50.01 247 LYS B CA 1
ATOM 5139 C C . LYS B 1 248 ? 48.155 42.678 60.741 1.00 49.09 247 LYS B C 1
ATOM 5140 O O . LYS B 1 248 ? 47.924 42.524 61.939 1.00 45.53 247 LYS B O 1
ATOM 5146 N N . GLU B 1 249 ? 48.376 41.686 59.879 1.00 53.13 248 GLU B N 1
ATOM 5147 C CA . GLU B 1 249 ? 48.763 40.311 60.246 1.00 55.28 248 GLU B CA 1
AT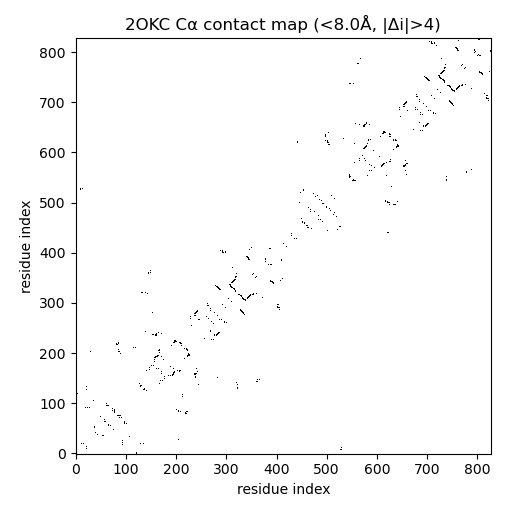OM 5148 C C . GLU B 1 249 ? 49.797 40.369 61.362 1.00 53.01 248 GLU B C 1
ATOM 5149 O O . GLU B 1 249 ? 50.740 41.130 61.285 1.00 51.96 248 GLU B O 1
ATOM 5155 N N . PRO B 1 250 ? 49.617 39.578 62.420 1.00 55.95 249 PRO B N 1
ATOM 5156 C CA . PRO B 1 250 ? 50.568 39.619 63.550 1.00 57.39 249 PRO B CA 1
ATOM 5157 C C . PRO B 1 250 ? 51.949 39.057 63.155 1.00 57.38 249 PRO B C 1
ATOM 5158 O O . PRO B 1 250 ? 52.013 37.956 62.591 1.00 56.44 249 PRO B O 1
ATOM 5162 N N . SER B 1 251 ? 53.027 39.802 63.413 1.00 55.88 250 SER B N 1
ATOM 5163 C CA . SER B 1 251 ? 54.377 39.374 62.972 1.00 54.85 250 SER B CA 1
ATOM 5164 C C . SER B 1 251 ? 54.907 38.236 63.827 1.00 53.14 250 SER B C 1
ATOM 5165 O O . SER B 1 251 ? 55.549 37.324 63.341 1.00 53.09 250 SER B O 1
ATOM 5168 N N . THR B 1 252 ? 54.613 38.301 65.114 1.00 50.92 251 THR B N 1
ATOM 5169 C CA . THR B 1 252 ? 55.094 37.342 66.086 1.00 49.31 251 THR B CA 1
ATOM 5170 C C . THR B 1 252 ? 53.863 36.688 66.733 1.00 46.14 251 THR B C 1
ATOM 5171 O O . THR B 1 252 ? 52.828 37.354 66.903 1.00 46.72 251 THR B O 1
ATOM 5175 N N . LEU B 1 253 ? 53.970 35.408 67.092 1.00 39.63 252 LEU B N 1
ATOM 5176 C CA . LEU B 1 253 ? 52.911 34.714 67.847 1.00 37.67 252 LEU B CA 1
ATOM 5177 C C . LEU B 1 253 ? 53.278 34.624 69.347 1.00 39.50 252 LEU B C 1
ATOM 5178 O O . LEU B 1 253 ? 54.456 34.573 69.686 1.00 40.31 252 LEU B O 1
ATOM 5183 N N . VAL B 1 254 ? 52.270 34.604 70.231 1.00 38.96 253 VAL B N 1
ATOM 5184 C CA . VAL B 1 254 ? 52.464 34.660 71.682 1.00 36.24 253 VAL B CA 1
ATOM 5185 C C . VAL B 1 254 ? 51.917 33.464 72.472 1.00 35.64 253 VAL B C 1
ATOM 5186 O O . VAL B 1 254 ? 51.004 32.766 72.049 1.00 34.61 253 VAL B O 1
ATOM 5190 N N . ASP B 1 255 ? 52.458 33.248 73.667 1.00 36.17 254 ASP B N 1
ATOM 5191 C CA . ASP B 1 255 ? 51.983 32.163 74.539 1.00 35.65 254 ASP B CA 1
ATOM 5192 C C . ASP B 1 255 ? 50.644 32.490 75.163 1.00 36.31 254 ASP B C 1
ATOM 5193 O O . ASP B 1 255 ? 49.831 31.605 75.370 1.00 38.92 254 ASP B O 1
ATOM 5198 N N . VAL B 1 256 ? 50.432 33.761 75.479 1.00 36.58 255 VAL B N 1
ATOM 5199 C CA . VAL B 1 256 ? 49.324 34.168 76.321 1.00 37.85 255 VAL B CA 1
ATOM 5200 C C . VAL B 1 256 ? 48.746 35.494 75.847 1.00 38.99 255 VAL B C 1
ATOM 5201 O O . VAL B 1 256 ? 49.486 36.444 75.560 1.00 40.84 255 VAL B O 1
ATOM 5205 N N . ILE B 1 257 ? 47.421 35.549 75.775 1.00 38.69 256 ILE B N 1
ATOM 5206 C CA . ILE B 1 257 ? 46.691 36.791 75.574 1.00 39.83 256 ILE B CA 1
ATOM 5207 C C . ILE B 1 257 ? 45.742 37.079 76.743 1.00 37.89 256 ILE B C 1
ATOM 5208 O O . IL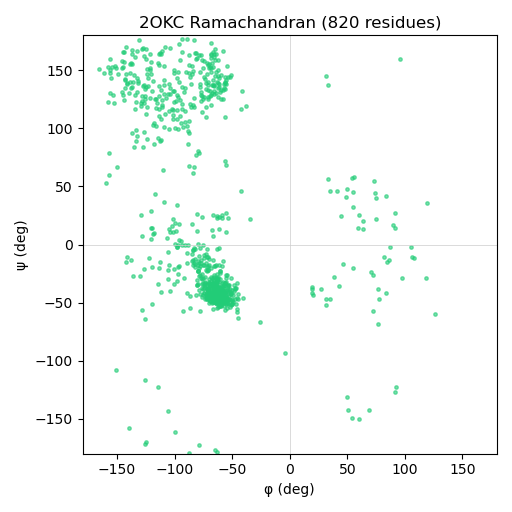E B 1 257 ? 44.968 36.223 77.185 1.00 39.00 256 ILE B O 1
ATOM 5213 N N . LEU B 1 258 ? 45.807 38.311 77.225 1.00 38.45 257 LEU B N 1
ATOM 5214 C CA . LEU B 1 258 ? 44.855 38.857 78.205 1.00 38.36 257 LEU B CA 1
ATOM 5215 C C . LEU B 1 258 ? 44.369 40.158 77.612 1.00 38.90 257 LEU B C 1
ATOM 5216 O O . LEU B 1 258 ? 45.195 40.935 77.193 1.00 38.97 257 LEU B O 1
ATOM 5221 N N . ALA B 1 259 ? 43.050 40.378 77.516 1.00 39.01 258 ALA B N 1
ATOM 5222 C CA . ALA B 1 259 ? 42.514 41.567 76.876 1.00 36.87 258 ALA B CA 1
ATOM 5223 C C . ALA B 1 259 ? 41.048 41.795 77.169 1.00 38.78 258 ALA B C 1
ATOM 5224 O O . ALA B 1 259 ? 40.312 40.858 77.430 1.00 39.96 258 ALA B O 1
ATOM 5226 N N . ASN B 1 260 ? 40.674 43.085 77.148 1.00 38.99 259 ASN B N 1
ATOM 5227 C CA . ASN B 1 260 ? 39.310 43.571 77.148 1.00 36.73 259 ASN B CA 1
ATOM 5228 C C . ASN B 1 260 ? 39.246 44.509 75.969 1.00 36.45 259 ASN B C 1
ATOM 5229 O O . ASN B 1 260 ? 39.480 45.701 76.126 1.00 38.81 259 ASN B O 1
ATOM 5234 N N . PRO B 1 261 ? 39.026 43.973 74.758 1.00 36.81 260 PRO B N 1
ATOM 5235 C CA . PRO B 1 261 ? 38.881 44.834 73.574 1.00 38.75 260 PRO B CA 1
ATOM 5236 C C . PRO B 1 261 ? 37.724 45.860 73.707 1.00 39.04 260 PRO B C 1
ATOM 5237 O O . PRO B 1 261 ? 36.877 45.731 74.603 1.00 36.30 260 PRO B O 1
ATOM 5241 N N . PRO B 1 262 ? 37.681 46.867 72.821 1.00 39.19 261 PRO B N 1
ATOM 5242 C CA . PRO B 1 262 ? 36.594 47.856 72.864 1.00 40.66 261 PRO B CA 1
ATOM 5243 C C . PRO B 1 262 ? 35.197 47.212 72.792 1.00 41.02 261 PRO B C 1
ATOM 5244 O O . PRO B 1 262 ? 34.994 46.233 72.057 1.00 45.27 261 PRO B O 1
ATOM 5248 N N . PHE B 1 263 ? 34.275 47.711 73.600 1.00 39.24 262 PHE B N 1
ATOM 5249 C CA . PHE B 1 263 ? 32.857 47.366 73.458 1.00 40.78 262 PHE B CA 1
ATOM 5250 C C . PHE B 1 263 ? 32.215 48.097 72.306 1.00 40.48 262 PHE B C 1
ATOM 5251 O O . PHE B 1 263 ? 31.215 47.645 71.799 1.00 43.24 262 PHE B O 1
ATOM 5259 N N . GLY B 1 264 ? 32.771 49.250 71.931 1.00 42.42 263 GLY B N 1
ATOM 5260 C CA . GLY B 1 264 ? 32.180 50.115 70.948 1.00 40.71 263 GLY B CA 1
ATOM 5261 C C . GLY B 1 264 ? 32.574 49.787 69.527 1.00 42.99 263 GLY B C 1
ATOM 5262 O O . GLY B 1 264 ? 33.281 48.817 69.268 1.00 43.34 263 GLY B O 1
ATOM 5263 N N . THR B 1 265 ? 32.047 50.592 68.594 1.00 46.74 264 THR B N 1
ATOM 5264 C CA . THR B 1 265 ? 32.293 50.422 67.181 1.00 45.76 264 THR B CA 1
ATOM 5265 C C . THR B 1 265 ? 33.626 51.037 66.765 1.00 45.99 264 THR B C 1
ATOM 5266 O O . THR B 1 265 ? 34.160 51.929 67.427 1.00 45.70 264 THR B O 1
ATOM 5270 N N . ARG B 1 266 ? 34.126 50.577 65.627 1.00 47.36 265 ARG B N 1
ATOM 5271 C CA . ARG B 1 266 ? 35.268 51.195 64.963 1.00 47.80 265 ARG B CA 1
ATOM 5272 C C . ARG B 1 266 ? 34.831 52.557 64.382 1.00 46.60 265 ARG B C 1
ATOM 5273 O O . ARG B 1 266 ? 33.863 52.606 63.626 1.00 40.87 265 ARG B O 1
ATOM 5281 N N . PRO B 1 267 ? 35.533 53.655 64.727 1.00 45.10 266 PRO B N 1
ATOM 5282 C CA . PRO B 1 267 ? 35.112 54.968 64.223 1.00 48.29 266 PRO B CA 1
ATOM 5283 C C . PRO B 1 267 ? 35.130 55.009 62.699 1.00 51.79 266 PRO B C 1
ATOM 5284 O O . PRO B 1 267 ? 36.080 54.529 62.087 1.00 51.01 266 PRO B O 1
ATOM 5288 N N . ALA B 1 268 ? 34.059 55.515 62.102 1.00 55.18 267 ALA B N 1
ATOM 5289 C CA . ALA B 1 268 ? 34.015 55.706 60.651 1.00 60.04 267 ALA B CA 1
ATOM 5290 C C . ALA B 1 268 ? 35.008 56.790 60.269 1.00 61.67 267 ALA B C 1
ATOM 5291 O O . ALA B 1 268 ? 35.112 57.820 60.941 1.00 62.52 267 ALA B O 1
ATOM 5293 N N . GLY B 1 269 ? 35.739 56.531 59.192 1.00 62.27 268 GLY B N 1
ATOM 5294 C CA . GLY B 1 269 ? 36.883 57.342 58.841 1.00 63.13 268 GLY B CA 1
ATOM 5295 C C . GLY B 1 269 ? 38.174 56.611 59.133 1.00 62.91 268 GLY B C 1
ATOM 5296 O O . GLY B 1 269 ? 39.249 57.055 58.711 1.00 65.36 268 GLY B O 1
ATOM 5297 N N . SER B 1 270 ? 38.075 55.485 59.840 1.00 61.11 269 SER B N 1
ATOM 5298 C CA . SER B 1 270 ? 39.230 54.638 60.112 1.00 59.10 269 SER B CA 1
ATOM 5299 C C . SER B 1 270 ? 39.611 54.013 58.786 1.00 58.67 269 SER B C 1
ATOM 5300 O O . SER B 1 270 ? 38.766 53.872 57.880 1.00 55.52 269 SER B O 1
ATOM 5303 N N . VAL B 1 271 ? 40.881 53.637 58.667 1.00 59.01 270 VAL B N 1
ATOM 5304 C CA . VAL B 1 271 ? 41.368 52.963 57.448 1.00 56.21 270 VAL B CA 1
ATOM 5305 C C . VAL B 1 271 ? 40.625 51.609 57.273 1.00 53.97 270 VAL B C 1
ATOM 5306 O O . VAL B 1 271 ? 40.155 51.005 58.263 1.00 52.32 270 VAL B O 1
ATOM 5310 N N . ASP B 1 272 ? 40.442 51.163 56.031 1.00 49.64 271 ASP B N 1
ATOM 5311 C CA . ASP B 1 272 ? 39.736 49.896 55.819 1.00 50.77 271 ASP B CA 1
ATOM 5312 C C . ASP B 1 272 ? 40.623 48.747 56.278 1.00 47.62 271 ASP B C 1
ATOM 5313 O O . ASP B 1 272 ? 41.824 48.743 56.051 1.00 48.05 271 ASP B O 1
ATOM 5318 N N . ILE B 1 273 ? 40.024 47.771 56.923 1.00 46.59 272 ILE B N 1
ATOM 5319 C CA . ILE B 1 273 ? 40.744 46.574 57.327 1.00 46.99 272 ILE B CA 1
ATOM 5320 C C . ILE B 1 273 ? 40.951 45.705 56.073 1.00 45.98 272 ILE B C 1
ATOM 5321 O O . ILE B 1 273 ? 39.998 45.404 55.360 1.00 41.74 272 ILE B O 1
ATOM 5326 N N . ASN B 1 274 ? 42.198 45.346 55.789 1.00 44.97 273 ASN B N 1
ATOM 5327 C CA . ASN B 1 274 ? 42.498 44.413 54.710 1.00 46.26 273 ASN B CA 1
ATOM 5328 C C . ASN B 1 274 ? 43.352 43.305 55.302 1.00 44.84 273 ASN B C 1
ATOM 5329 O O . ASN B 1 274 ? 44.562 43.477 55.457 1.00 43.86 273 ASN B O 1
ATOM 5334 N N . ARG B 1 275 ? 42.698 42.191 55.667 1.00 42.82 274 ARG B N 1
ATOM 5335 C CA . ARG B 1 275 ? 43.347 41.107 56.406 1.00 39.01 274 ARG B CA 1
ATOM 5336 C C . ARG B 1 275 ? 42.976 39.806 55.746 1.00 38.51 274 ARG B C 1
ATOM 5337 O O . ARG B 1 275 ? 41.985 39.183 56.105 1.00 38.75 274 ARG B O 1
ATOM 5345 N N . PRO B 1 276 ? 43.771 39.387 54.756 1.00 38.59 275 PRO B N 1
ATOM 5346 C CA . PRO B 1 276 ? 43.497 38.128 54.089 1.00 37.60 275 PRO B CA 1
ATOM 5347 C C . PRO B 1 276 ? 43.564 36.909 55.004 1.00 36.95 275 PRO B C 1
ATOM 5348 O O . PRO B 1 276 ? 43.014 35.878 54.628 1.00 36.39 275 PRO B O 1
ATOM 5352 N N . ASP B 1 277 ? 44.197 37.036 56.188 1.00 35.88 276 ASP B N 1
ATOM 5353 C CA . ASP B 1 277 ? 44.244 35.958 57.210 1.00 35.34 276 ASP B CA 1
ATOM 5354 C C . ASP B 1 277 ? 42.988 35.808 58.086 1.00 36.96 276 ASP B C 1
ATOM 5355 O O . ASP B 1 277 ? 42.719 34.736 58.633 1.00 36.57 276 ASP B O 1
ATOM 5360 N N . PHE B 1 278 ? 42.204 36.873 58.209 1.00 37.10 277 PHE B N 1
ATOM 5361 C CA . PHE B 1 278 ? 40.894 36.762 58.827 1.00 35.29 277 PHE B CA 1
ATOM 5362 C C . PHE B 1 278 ? 40.117 35.638 58.179 1.00 32.53 277 PHE B C 1
ATOM 5363 O O . PHE B 1 278 ? 40.239 35.408 56.983 1.00 31.81 277 PHE B O 1
ATOM 5371 N N . TYR B 1 279 ? 39.296 34.953 58.977 1.00 33.29 278 TYR B N 1
ATOM 5372 C CA . TYR B 1 279 ? 38.457 33.823 58.486 1.00 34.96 278 TYR B CA 1
ATOM 5373 C C . TYR B 1 279 ? 37.194 34.292 57.730 1.00 36.01 278 TYR B C 1
ATOM 5374 O O . TYR B 1 279 ? 36.643 33.571 56.927 1.00 38.12 278 TYR B O 1
ATOM 5383 N N . VAL B 1 280 ? 36.720 35.487 58.056 1.00 35.66 279 VAL B N 1
ATOM 5384 C CA . VAL B 1 280 ? 35.512 36.006 57.524 1.00 34.80 279 VAL B CA 1
ATOM 5385 C C . VAL B 1 280 ? 35.569 37.534 57.614 1.00 33.86 279 VAL B C 1
ATOM 5386 O O . VAL B 1 280 ? 36.208 38.111 58.488 1.00 34.71 279 VAL B O 1
ATOM 5390 N N . GLU B 1 281 ? 34.905 38.189 56.686 1.00 36.19 280 GLU B N 1
ATOM 5391 C CA . GLU B 1 281 ? 34.832 39.619 56.643 1.00 39.04 280 GLU B CA 1
ATOM 5392 C C . GLU B 1 281 ? 33.605 40.041 57.438 1.00 38.58 280 GLU B C 1
ATOM 5393 O O . GLU B 1 281 ? 32.544 39.459 57.276 1.00 37.83 280 GLU B O 1
ATOM 5399 N N . THR B 1 282 ? 33.754 41.049 58.293 1.00 37.01 281 THR B N 1
ATOM 5400 C CA . THR B 1 282 ? 32.630 41.559 59.057 1.00 37.52 281 THR B CA 1
ATOM 5401 C C . THR B 1 282 ? 32.906 42.980 59.514 1.00 38.66 281 THR B C 1
ATOM 5402 O O . THR B 1 282 ? 34.068 43.371 59.655 1.00 41.14 281 THR B O 1
ATOM 5406 N N . LYS B 1 283 ? 31.845 43.757 59.714 1.00 37.42 282 LYS B N 1
ATOM 5407 C CA . LYS B 1 283 ? 31.949 45.118 60.255 1.00 41.94 282 LYS B CA 1
ATOM 5408 C C . LYS B 1 283 ? 31.883 45.086 61.787 1.00 41.59 282 LYS B C 1
ATOM 5409 O O . LYS B 1 283 ? 32.112 46.073 62.425 1.00 40.59 282 LYS B O 1
ATOM 5413 N N . ASN B 1 284 ? 31.594 43.921 62.360 1.00 41.08 283 ASN B N 1
ATOM 5414 C CA . ASN B 1 284 ? 31.498 43.758 63.809 1.00 42.61 283 ASN B CA 1
ATOM 5415 C C . ASN B 1 284 ? 32.918 43.803 64.458 1.00 40.39 283 ASN B C 1
ATOM 5416 O O . ASN B 1 284 ? 33.753 42.889 64.277 1.00 37.13 283 ASN B O 1
ATOM 5421 N N . ASN B 1 285 ? 33.160 44.902 65.180 1.00 37.15 284 ASN B N 1
ATOM 5422 C CA . ASN B 1 285 ? 34.479 45.268 65.710 1.00 36.25 284 ASN B CA 1
ATOM 5423 C C . ASN B 1 285 ? 34.964 44.227 66.725 1.00 36.65 284 ASN B C 1
ATOM 5424 O O . ASN B 1 285 ? 36.166 43.884 66.770 1.00 35.92 284 ASN B O 1
ATOM 5429 N N . GLN B 1 286 ? 34.029 43.680 67.509 1.00 37.47 285 GLN B N 1
ATOM 5430 C CA . GLN B 1 286 ? 34.369 42.668 68.512 1.00 36.51 285 GLN B CA 1
ATOM 5431 C C . GLN B 1 286 ? 34.748 41.345 67.868 1.00 38.03 285 GLN B C 1
ATOM 5432 O O . GLN B 1 286 ? 35.623 40.639 68.350 1.00 41.62 285 GLN B O 1
ATOM 5438 N N . LEU B 1 287 ? 34.062 41.000 66.779 1.00 39.39 286 LEU B N 1
ATOM 5439 C CA . LEU B 1 287 ? 34.299 39.755 66.067 1.00 36.25 286 LEU B CA 1
ATOM 5440 C C . LEU B 1 287 ? 35.639 39.822 65.385 1.00 36.61 286 LEU B C 1
ATOM 5441 O O . LEU B 1 287 ? 36.333 38.794 65.299 1.00 37.00 286 LEU B O 1
ATOM 5446 N N . ASN B 1 288 ? 35.988 41.019 64.891 1.00 36.77 287 ASN B N 1
ATOM 5447 C CA . ASN B 1 288 ? 37.300 41.285 64.265 1.00 34.31 287 ASN B CA 1
ATOM 5448 C C . ASN B 1 288 ? 38.440 41.196 65.269 1.00 34.60 287 ASN B C 1
ATOM 5449 O O . ASN B 1 288 ? 39.454 40.551 64.987 1.00 36.36 287 ASN B O 1
ATOM 5454 N N . PHE B 1 289 ? 38.299 41.829 66.435 1.00 33.89 288 PHE B N 1
ATOM 5455 C CA . PHE B 1 289 ? 39.292 41.597 67.528 1.00 38.47 288 PHE B CA 1
ATOM 5456 C C . PHE B 1 289 ? 39.436 40.100 67.923 1.00 38.82 288 PHE B C 1
ATOM 5457 O O . PHE B 1 289 ? 40.549 39.617 68.133 1.00 44.63 288 PHE B O 1
ATOM 5465 N N . LEU B 1 290 ? 38.317 39.390 68.040 1.00 36.05 289 LEU B N 1
ATOM 5466 C CA . LEU B 1 290 ? 38.352 37.966 68.375 1.00 35.76 289 LEU B CA 1
ATOM 5467 C C . LEU B 1 290 ? 39.083 37.163 67.323 1.00 33.29 289 LEU B C 1
ATOM 5468 O O . LEU B 1 290 ? 39.908 36.319 67.682 1.00 33.12 289 LEU B O 1
ATOM 5473 N N . GLN B 1 291 ? 38.783 37.375 66.033 1.00 31.46 290 GLN B N 1
ATOM 5474 C CA . GLN B 1 291 ? 39.507 36.622 65.023 1.00 32.73 290 GLN B CA 1
ATOM 5475 C C . GLN B 1 291 ? 41.000 36.960 64.993 1.00 34.36 290 GLN B C 1
ATOM 5476 O O . GLN B 1 291 ? 41.829 36.060 64.815 1.00 31.64 290 GLN B O 1
ATOM 5482 N N . HIS B 1 292 ? 41.332 38.244 65.173 1.00 37.13 291 HIS B N 1
ATOM 5483 C CA . HIS B 1 292 ? 42.730 38.689 65.306 1.00 37.07 291 HIS B CA 1
ATOM 5484 C C . HIS B 1 292 ? 43.465 37.970 66.437 1.00 38.05 291 HIS B C 1
ATOM 5485 O O . HIS B 1 292 ? 44.582 37.516 66.264 1.00 38.21 291 HIS B O 1
ATOM 5508 N N . LEU B 1 295 ? 44.250 34.563 65.786 1.00 37.59 294 LEU B N 1
ATOM 5509 C CA . LEU B 1 295 ? 45.398 34.518 64.877 1.00 37.98 294 LEU B CA 1
ATOM 5510 C C . LEU B 1 295 ? 46.730 34.873 65.535 1.00 34.63 294 LEU B C 1
ATOM 5511 O O . LEU B 1 295 ? 47.810 34.630 64.974 1.00 32.09 294 LEU B O 1
ATOM 5524 N N . LEU B 1 297 ? 47.831 33.730 68.641 1.00 36.44 296 LEU B N 1
ATOM 5525 C CA . LEU B 1 297 ? 48.371 32.627 69.458 1.00 37.04 296 LEU B CA 1
ATOM 5526 C C . LEU B 1 297 ? 49.297 31.661 68.737 1.00 36.36 296 LEU B C 1
ATOM 5527 O O . LEU B 1 297 ? 49.014 31.225 67.609 1.00 37.17 296 LEU B O 1
ATOM 5532 N N . LYS B 1 298 ? 50.388 31.282 69.407 1.00 37.94 297 LYS B N 1
ATOM 5533 C CA . LYS B 1 298 ? 51.186 30.103 68.988 1.00 38.19 297 LYS B CA 1
ATOM 5534 C C . LYS B 1 298 ? 50.336 28.848 69.143 1.00 37.78 297 LYS B C 1
ATOM 5535 O O . LYS B 1 298 ? 49.404 28.844 69.950 1.00 41.25 297 LYS B O 1
ATOM 5541 N N . THR B 1 299 ? 50.679 27.767 68.451 1.00 37.03 298 THR B N 1
ATOM 5542 C CA . THR B 1 299 ? 50.022 26.499 68.754 1.00 38.73 298 THR B CA 1
ATOM 5543 C C . THR B 1 299 ? 50.323 26.126 70.206 1.00 37.61 298 THR B C 1
ATOM 5544 O O . THR B 1 299 ? 51.460 26.289 70.679 1.00 34.06 298 THR B O 1
ATOM 5548 N N . GLY B 1 300 ? 49.289 25.684 70.920 1.00 38.01 299 GLY B N 1
ATOM 5549 C CA . GLY B 1 300 ? 49.373 25.488 72.372 1.00 38.48 299 GLY B CA 1
ATOM 5550 C C . GLY B 1 300 ? 49.124 26.744 73.223 1.00 38.78 299 GLY B C 1
ATOM 5551 O O . GLY B 1 300 ? 48.899 26.640 74.435 1.00 37.31 299 GLY B O 1
ATOM 5552 N N . GLY B 1 301 ? 49.159 27.924 72.604 1.00 37.50 300 GLY B N 1
ATOM 5553 C CA . GLY B 1 301 ? 48.979 29.173 73.327 1.00 39.22 300 GLY B CA 1
ATOM 5554 C C . GLY B 1 301 ? 47.580 29.238 73.901 1.00 40.34 300 GLY B C 1
ATOM 5555 O O . GLY B 1 301 ? 46.720 28.423 73.554 1.00 43.77 300 GLY B O 1
ATOM 5556 N N . ARG B 1 302 ? 47.348 30.205 74.775 1.00 39.63 301 ARG B N 1
ATOM 5557 C CA . ARG B 1 302 ? 46.065 30.341 75.450 1.00 39.49 301 ARG B CA 1
ATOM 5558 C C . ARG B 1 302 ? 45.698 31.819 75.692 1.00 39.20 301 ARG B C 1
ATOM 5559 O O . ARG B 1 302 ? 46.560 32.708 75.687 1.00 36.84 301 ARG B O 1
ATOM 5567 N N . ALA B 1 303 ? 44.405 32.070 75.875 1.00 38.42 302 ALA B N 1
ATOM 5568 C CA . ALA B 1 303 ? 43.923 33.421 75.982 1.00 38.77 302 ALA B CA 1
ATOM 5569 C C . ALA B 1 303 ? 42.769 33.538 76.938 1.00 39.89 302 ALA B C 1
ATOM 5570 O O . ALA B 1 303 ? 42.042 32.579 77.148 1.00 42.17 302 ALA B O 1
ATOM 5572 N N . ALA B 1 304 ? 42.633 34.727 77.534 1.00 39.56 303 ALA B N 1
ATOM 5573 C CA . ALA B 1 304 ? 41.489 35.056 78.355 1.00 39.74 303 ALA B CA 1
ATOM 5574 C C . ALA B 1 304 ? 41.024 36.453 77.947 1.00 40.79 303 ALA B C 1
ATOM 5575 O O . ALA B 1 304 ? 41.759 37.418 78.116 1.00 42.52 303 ALA B O 1
ATOM 5577 N N . VAL B 1 305 ? 39.810 36.570 77.421 1.00 39.14 304 VAL B N 1
ATOM 5578 C CA . VAL B 1 305 ? 39.380 37.822 76.839 1.00 37.33 304 VAL B CA 1
ATOM 5579 C C . VAL B 1 305 ? 37.943 38.214 77.241 1.00 38.85 304 VAL B C 1
ATOM 5580 O O . VAL B 1 305 ? 37.041 37.365 77.312 1.00 37.58 304 VAL B O 1
ATOM 5584 N N . VAL B 1 306 ? 37.737 39.504 77.501 1.00 38.03 305 VAL B N 1
ATOM 5585 C CA . VAL B 1 306 ? 36.400 40.029 77.809 1.00 38.99 305 VAL B CA 1
ATOM 5586 C C . VAL B 1 306 ? 35.668 40.382 76.491 1.00 41.13 305 VAL B C 1
ATOM 5587 O O . VAL B 1 306 ? 36.164 41.191 75.707 1.00 42.84 305 VAL B O 1
ATOM 5591 N N . LEU B 1 307 ? 34.509 39.758 76.253 1.00 38.38 306 LEU B N 1
ATOM 5592 C CA . LEU B 1 307 ? 33.708 40.008 75.052 1.00 39.24 306 LEU B CA 1
ATOM 5593 C C . LEU B 1 307 ? 32.221 40.071 75.393 1.00 40.24 306 LEU B C 1
ATOM 5594 O O . LEU B 1 307 ? 31.765 39.421 76.358 1.00 39.36 306 LEU B O 1
ATOM 5599 N N . PRO B 1 308 ? 31.460 40.892 74.647 1.00 40.33 307 PRO B N 1
ATOM 5600 C CA . PRO B 1 308 ? 30.029 40.973 74.936 1.00 41.64 307 PRO B CA 1
ATOM 5601 C C . PRO B 1 308 ? 29.213 39.805 74.367 1.00 43.39 307 PRO B C 1
ATOM 5602 O O . PRO B 1 308 ? 29.686 39.061 73.477 1.00 42.13 307 PRO B O 1
ATOM 5606 N N . ASP B 1 309 ? 27.997 39.654 74.901 1.00 43.06 308 ASP B N 1
ATOM 5607 C CA . ASP B 1 309 ? 27.102 38.560 74.510 1.00 43.90 308 ASP B CA 1
ATOM 5608 C C . ASP B 1 309 ? 26.920 38.526 73.008 1.00 42.85 308 ASP B C 1
ATOM 5609 O O . ASP B 1 309 ? 26.723 37.463 72.445 1.00 42.52 308 ASP B O 1
ATOM 5614 N N . ASN B 1 310 ? 26.897 39.692 72.367 1.00 39.70 309 ASN B N 1
ATOM 5615 C CA . ASN B 1 310 ? 26.710 39.747 70.906 1.00 43.00 309 ASN B CA 1
ATOM 5616 C C . ASN B 1 310 ? 27.632 38.781 70.118 1.00 40.46 309 ASN B C 1
ATOM 5617 O O . ASN B 1 310 ? 27.230 38.213 69.117 1.00 40.72 309 ASN B O 1
ATOM 5622 N N . VAL B 1 311 ? 28.852 38.579 70.600 1.00 40.84 310 VAL B N 1
ATOM 5623 C CA . VAL B 1 311 ? 29.832 37.639 69.977 1.00 42.79 310 VAL B CA 1
ATOM 5624 C C . VAL B 1 311 ? 29.356 36.192 70.087 1.00 42.29 310 VAL B C 1
ATOM 5625 O O . VAL B 1 311 ? 29.700 35.345 69.260 1.00 36.56 310 VAL B O 1
ATOM 5629 N N . LEU B 1 312 ? 28.590 35.925 71.153 1.00 41.44 311 LEU B N 1
ATOM 5630 C CA . LEU B 1 312 ? 28.010 34.616 71.441 1.00 41.86 311 LEU B CA 1
ATOM 5631 C C . LEU B 1 312 ? 26.790 34.239 70.601 1.00 39.82 311 LEU B C 1
ATOM 5632 O O . LEU B 1 312 ? 26.587 33.061 70.337 1.00 38.54 311 LEU B O 1
ATOM 5637 N N . PHE B 1 313 ? 25.962 35.210 70.235 1.00 39.27 312 PHE B N 1
ATOM 5638 C CA . PHE B 1 313 ? 24.730 34.895 69.545 1.00 40.02 312 PHE B CA 1
ATOM 5639 C C . PHE B 1 313 ? 24.617 35.366 68.119 1.00 39.31 312 PHE B C 1
ATOM 5640 O O . PHE B 1 313 ? 23.806 34.821 67.382 1.00 42.02 312 PHE B O 1
ATOM 5648 N N . GLU B 1 314 ? 25.415 36.349 67.700 1.00 39.99 313 GLU B N 1
ATOM 5649 C CA . GLU B 1 314 ? 25.148 36.998 66.406 1.00 38.39 313 GLU B CA 1
ATOM 5650 C C . GLU B 1 314 ? 25.247 36.060 65.218 1.00 38.52 313 GLU B C 1
ATOM 5651 O O . GLU B 1 314 ? 26.170 35.278 65.133 1.00 38.62 313 GLU B O 1
ATOM 5657 N N . ALA B 1 315 ? 24.324 36.201 64.267 1.00 37.70 314 ALA B N 1
ATOM 5658 C CA . ALA B 1 315 ? 24.296 35.342 63.122 1.00 38.06 314 ALA B CA 1
ATOM 5659 C C . ALA B 1 315 ? 25.195 35.888 62.028 1.00 36.29 314 ALA B C 1
ATOM 5660 O O . ALA B 1 315 ? 25.547 37.062 62.010 1.00 35.71 314 ALA B O 1
ATOM 5662 N N . GLY B 1 316 ? 25.516 35.018 61.089 1.00 36.49 315 GLY B N 1
ATOM 5663 C CA . GLY B 1 316 ? 26.302 35.375 59.926 1.00 37.14 315 GLY B CA 1
ATOM 5664 C C . GLY B 1 316 ? 27.733 35.099 60.269 1.00 35.64 315 GLY B C 1
ATOM 5665 O O . GLY B 1 316 ? 28.088 33.983 60.630 1.00 36.03 315 GLY B O 1
ATOM 5666 N N . ALA B 1 317 ? 28.553 36.129 60.163 1.00 35.27 316 ALA B N 1
ATOM 5667 C CA . ALA B 1 317 ? 29.969 36.007 60.465 1.00 36.41 316 ALA B CA 1
ATOM 5668 C C . ALA B 1 317 ? 30.268 35.526 61.919 1.00 37.70 316 ALA B C 1
ATOM 5669 O O . ALA B 1 317 ? 31.261 34.832 62.161 1.00 36.92 316 ALA B O 1
ATOM 5671 N N . GLY B 1 318 ? 29.416 35.891 62.878 1.00 37.39 317 GLY B N 1
ATOM 5672 C CA . GLY B 1 318 ? 29.581 35.421 64.217 1.00 36.16 317 GLY B CA 1
ATOM 5673 C C . GLY B 1 318 ? 29.569 33.908 64.236 1.00 37.94 317 GLY B C 1
ATOM 5674 O O . GLY B 1 318 ? 30.410 33.287 64.854 1.00 40.45 317 GLY B O 1
ATOM 5675 N N . GLU B 1 319 ? 28.603 33.300 63.567 1.00 38.57 318 GLU B N 1
ATOM 5676 C CA . GLU B 1 319 ? 28.498 31.837 63.550 1.00 39.56 318 GLU B CA 1
ATOM 5677 C C . GLU B 1 319 ? 29.748 31.227 62.889 1.00 39.19 318 GLU B C 1
ATOM 5678 O O . GLU B 1 319 ? 30.301 30.223 63.359 1.00 37.38 318 GLU B O 1
ATOM 5684 N N . THR B 1 320 ? 30.178 31.845 61.788 1.00 38.54 319 THR B N 1
ATOM 5685 C CA . THR B 1 320 ? 31.344 31.380 61.071 1.00 38.16 319 THR B CA 1
ATOM 5686 C C . THR B 1 320 ? 32.535 31.295 62.010 1.00 37.74 319 THR B C 1
ATOM 5687 O O . THR B 1 320 ? 33.185 30.267 62.086 1.00 37.29 319 THR B O 1
ATOM 5691 N N . ILE B 1 321 ? 32.769 32.371 62.743 1.00 38.98 320 ILE B N 1
ATOM 5692 C CA . ILE B 1 321 ? 33.891 32.477 63.677 1.00 38.35 320 ILE B CA 1
ATOM 5693 C C . ILE B 1 321 ? 33.763 31.526 64.875 1.00 37.22 320 ILE B C 1
ATOM 5694 O O . ILE B 1 321 ? 34.755 30.912 65.259 1.00 38.08 320 ILE B O 1
ATOM 5699 N N . ARG B 1 322 ? 32.569 31.422 65.476 1.00 37.29 321 ARG B N 1
ATOM 5700 C CA . ARG B 1 322 ? 32.323 30.439 66.552 1.00 37.88 321 ARG B CA 1
ATOM 5701 C C . ARG B 1 322 ? 32.668 29.005 66.125 1.00 36.70 321 ARG B C 1
ATOM 5702 O O . ARG B 1 322 ? 33.326 28.274 66.870 1.00 35.99 321 ARG B O 1
ATOM 5710 N N . LYS B 1 323 ? 32.215 28.612 64.931 1.00 38.28 322 LYS B N 1
ATOM 5711 C CA . LYS B 1 323 ? 32.515 27.294 64.355 1.00 37.79 322 LYS B CA 1
ATOM 5712 C C . LYS B 1 323 ? 34.014 27.048 64.257 1.00 38.73 322 LYS B C 1
ATOM 5713 O O . LYS B 1 323 ? 34.487 25.994 64.622 1.00 38.70 322 LYS B O 1
ATOM 5719 N N . ARG B 1 324 ? 34.760 28.025 63.748 1.00 40.43 323 ARG B N 1
ATOM 5720 C CA . ARG B 1 324 ? 36.224 27.923 63.659 1.00 41.74 323 ARG B CA 1
ATOM 5721 C C . ARG B 1 324 ? 36.920 27.909 65.030 1.00 42.63 323 ARG B C 1
ATOM 5722 O O . ARG B 1 324 ? 37.960 27.270 65.195 1.00 43.04 323 ARG B O 1
ATOM 5730 N N . LEU B 1 325 ? 36.372 28.646 65.989 1.00 40.28 324 LEU B N 1
ATOM 5731 C CA . LEU B 1 325 ? 36.868 28.574 67.364 1.00 42.45 324 LEU B CA 1
ATOM 5732 C C . LEU B 1 325 ? 36.716 27.140 67.893 1.00 43.90 324 LEU B C 1
ATOM 5733 O O . LEU B 1 325 ? 37.678 26.530 68.390 1.00 43.25 324 LEU B O 1
ATOM 5738 N N . LEU B 1 326 ? 35.516 26.584 67.734 1.00 43.28 325 LEU B N 1
ATOM 5739 C CA . LEU B 1 326 ? 35.238 25.251 68.266 1.00 42.40 325 LEU B CA 1
ATOM 5740 C C . LEU B 1 326 ? 36.092 24.173 67.639 1.00 40.23 325 LEU B C 1
ATOM 5741 O O . LEU B 1 326 ? 36.361 23.181 68.285 1.00 44.31 325 LEU B O 1
ATOM 5746 N N . GLN B 1 327 ? 36.562 24.395 66.415 1.00 39.86 326 GLN B N 1
ATOM 5747 C CA A GLN B 1 327 ? 37.239 23.357 65.616 0.50 39.50 326 GLN B CA 1
ATOM 5748 C CA B GLN B 1 327 ? 37.234 23.349 65.632 0.50 39.73 326 GLN B CA 1
ATOM 5749 C C . GLN B 1 327 ? 38.768 23.402 65.730 1.00 39.05 326 GLN B C 1
ATOM 5750 O O . GLN B 1 327 ? 39.430 22.362 65.737 1.00 39.35 326 GLN B O 1
ATOM 5761 N N . ASP B 1 328 ? 39.339 24.604 65.784 1.00 36.00 327 ASP B N 1
ATOM 5762 C CA . ASP B 1 328 ? 40.787 24.738 65.824 1.00 35.70 327 ASP B CA 1
ATOM 5763 C C . ASP B 1 328 ? 41.307 25.135 67.196 1.00 36.54 327 ASP B C 1
ATOM 5764 O O . ASP B 1 328 ? 42.520 25.198 67.394 1.00 37.17 327 ASP B O 1
ATOM 5769 N N . PHE B 1 329 ? 40.392 25.427 68.124 1.00 37.55 328 PHE B N 1
ATOM 5770 C CA . PHE B 1 329 ? 40.721 25.849 69.493 1.00 35.82 328 PHE B CA 1
ATOM 5771 C C . PHE B 1 329 ? 39.887 25.066 70.499 1.00 36.15 328 PHE B C 1
ATOM 5772 O O . PHE B 1 329 ? 38.911 24.393 70.144 1.00 36.77 328 PHE B O 1
ATOM 5780 N N . ASN B 1 330 ? 40.297 25.153 71.757 1.00 35.94 329 ASN B N 1
ATOM 5781 C CA . ASN B 1 330 ? 39.591 24.554 72.876 1.00 35.65 329 ASN B CA 1
ATOM 5782 C C . ASN B 1 330 ? 38.973 25.662 73.801 1.00 35.95 329 ASN B C 1
ATOM 5783 O O . ASN B 1 330 ? 39.590 26.167 74.731 1.00 33.73 329 ASN B O 1
ATOM 5788 N N . LEU B 1 331 ? 37.743 26.041 73.481 1.00 38.24 330 LEU B N 1
ATOM 5789 C CA . LEU B 1 331 ? 36.954 26.940 74.296 1.00 41.40 330 LEU B CA 1
ATOM 5790 C C . LEU B 1 331 ? 36.379 26.120 75.448 1.00 41.34 330 LEU B C 1
ATOM 5791 O O . LEU B 1 331 ? 35.227 25.688 75.450 1.00 39.48 330 LEU B O 1
ATOM 5796 N N . HIS B 1 332 ? 37.223 25.917 76.444 1.00 42.88 331 HIS B N 1
ATOM 5797 C CA . HIS B 1 332 ? 36.846 25.121 77.588 1.00 42.63 331 HIS B CA 1
ATOM 5798 C C . HIS B 1 332 ? 36.038 25.913 78.612 1.00 44.32 331 HIS B C 1
ATOM 5799 O O . HIS B 1 332 ? 35.334 25.299 79.425 1.00 44.21 331 HIS B O 1
ATOM 5806 N N . THR B 1 333 ? 36.103 27.253 78.573 1.00 43.08 332 THR B N 1
ATOM 5807 C CA . THR B 1 333 ? 35.476 28.026 79.631 1.00 42.77 332 THR B CA 1
ATOM 5808 C C . THR B 1 333 ? 34.878 29.344 79.232 1.00 43.43 332 THR B C 1
ATOM 5809 O O . THR B 1 333 ? 35.529 30.149 78.558 1.00 44.74 332 THR B O 1
ATOM 5813 N N . ILE B 1 334 ? 33.634 29.560 79.668 1.00 42.49 333 ILE B N 1
ATOM 5814 C CA . ILE B 1 334 ? 32.955 30.849 79.494 1.00 42.20 333 ILE B CA 1
ATOM 5815 C C . ILE B 1 334 ? 32.399 31.292 80.831 1.00 41.31 333 ILE B C 1
ATOM 5816 O O . ILE B 1 334 ? 31.583 30.593 81.442 1.00 40.75 333 ILE B O 1
ATOM 5821 N N . LEU B 1 335 ? 32.873 32.448 81.280 1.00 39.94 334 LEU B N 1
ATOM 5822 C CA . LEU B 1 335 ? 32.358 33.112 82.460 1.00 41.38 334 LEU B CA 1
ATOM 5823 C C . LEU B 1 335 ? 31.379 34.193 82.042 1.00 43.42 334 LEU B C 1
ATOM 5824 O O . LEU B 1 335 ? 31.743 35.112 81.305 1.00 41.89 334 LEU B O 1
ATOM 5829 N N . ARG B 1 336 ? 30.155 34.102 82.554 1.00 43.02 335 ARG B N 1
ATOM 5830 C CA . ARG B 1 336 ? 29.129 35.067 82.257 1.00 43.08 335 ARG B CA 1
ATOM 5831 C C . ARG B 1 336 ? 29.171 36.105 83.365 1.00 43.63 335 ARG B C 1
ATOM 5832 O O . ARG B 1 336 ? 28.979 35.769 84.547 1.00 40.59 335 ARG B O 1
ATOM 5840 N N . LEU B 1 337 ? 29.485 37.358 82.989 1.00 42.34 336 LEU B N 1
ATOM 5841 C CA . LEU B 1 337 ? 29.702 38.415 83.977 1.00 40.66 336 LEU B CA 1
ATOM 5842 C C . LEU B 1 337 ? 28.415 39.137 84.382 1.00 39.66 336 LEU B C 1
ATOM 5843 O O . LEU B 1 337 ? 27.421 39.144 83.663 1.00 39.05 336 LEU B O 1
ATOM 5848 N N . PRO B 1 338 ? 28.404 39.701 85.567 1.00 39.22 337 PRO B N 1
ATOM 5849 C CA . PRO B 1 338 ? 27.245 40.503 85.976 1.00 42.07 337 PRO B CA 1
ATOM 5850 C C . PRO B 1 338 ? 27.055 41.799 85.179 1.00 41.38 337 PRO B C 1
ATOM 5851 O O . PRO B 1 338 ? 28.029 42.431 84.819 1.00 43.03 337 PRO B O 1
ATOM 5855 N N . THR B 1 339 ? 25.808 42.164 84.877 1.00 41.35 338 THR B N 1
ATOM 5856 C CA . THR B 1 339 ? 25.522 43.358 84.092 1.00 43.21 338 THR B CA 1
ATOM 5857 C C . THR B 1 339 ? 25.645 44.584 84.982 1.00 43.98 338 THR B C 1
ATOM 5858 O O . THR B 1 339 ? 25.178 44.561 86.093 1.00 47.71 338 THR B O 1
ATOM 5862 N N . GLY B 1 340 ? 26.294 45.643 84.519 1.00 45.50 339 GLY B N 1
ATOM 5863 C CA . GLY B 1 340 ? 26.418 46.891 85.311 1.00 46.53 339 GLY B CA 1
ATOM 5864 C C . GLY B 1 340 ? 27.765 47.195 85.962 1.00 44.79 339 GLY B C 1
ATOM 5865 O O . GLY B 1 340 ? 27.947 48.256 86.568 1.00 44.91 339 GLY B O 1
ATOM 5866 N N . ILE B 1 341 ? 28.722 46.292 85.806 1.00 43.36 340 ILE B N 1
ATOM 5867 C CA . ILE B 1 341 ? 30.041 46.472 86.397 1.00 41.72 340 ILE B CA 1
ATOM 5868 C C . ILE B 1 341 ? 30.994 47.335 85.559 1.00 42.19 340 ILE B C 1
ATOM 5869 O O . ILE B 1 341 ? 32.115 47.608 86.002 1.00 42.77 340 ILE B O 1
ATOM 5874 N N . PHE B 1 342 ? 30.573 47.743 84.347 1.00 40.24 341 PHE B N 1
ATOM 5875 C CA . PHE B 1 342 ? 31.367 48.674 83.518 1.00 35.67 341 PHE B CA 1
ATOM 5876 C C . PHE B 1 342 ? 30.695 50.053 83.405 1.00 37.54 341 PHE B C 1
ATOM 5877 O O . PHE B 1 342 ? 29.506 50.198 83.729 1.00 37.13 341 PHE B O 1
ATOM 5885 N N . TYR B 1 343 ? 31.462 51.045 82.923 1.00 36.63 342 TYR B N 1
ATOM 5886 C CA . TYR B 1 343 ? 30.945 52.393 82.624 1.00 37.73 342 TYR B CA 1
ATOM 5887 C C . TYR B 1 343 ? 29.667 52.334 81.812 1.00 40.96 342 TYR B C 1
ATOM 5888 O O . TYR B 1 343 ? 28.724 53.127 82.024 1.00 41.96 342 TYR B O 1
ATOM 5897 N N . ALA B 1 344 ? 29.651 51.394 80.862 1.00 43.85 343 ALA B N 1
ATOM 5898 C CA . ALA B 1 344 ? 28.528 51.166 79.948 1.00 42.65 343 ALA B CA 1
ATOM 5899 C C . ALA B 1 344 ? 27.593 50.174 80.632 1.00 40.38 343 ALA B C 1
ATOM 5900 O O . ALA B 1 344 ? 27.834 48.984 80.696 1.00 39.20 343 ALA B O 1
ATOM 5902 N N . GLN B 1 345 ? 26.577 50.759 81.236 1.00 40.13 344 GLN B N 1
ATOM 5903 C CA . GLN B 1 345 ? 25.513 50.152 82.067 1.00 41.31 344 GLN B CA 1
ATOM 5904 C C . GLN B 1 345 ? 24.868 48.874 81.545 1.00 40.36 344 GLN B C 1
ATOM 5905 O O . GLN B 1 345 ? 24.571 47.949 82.320 1.00 41.08 344 GLN B O 1
ATOM 5911 N N . GLY B 1 346 ? 24.597 48.869 80.241 1.00 40.43 345 GLY B N 1
ATOM 5912 C CA . GLY B 1 346 ? 23.767 47.860 79.588 1.00 42.14 345 GLY B CA 1
ATOM 5913 C C . GLY B 1 346 ? 24.562 46.781 78.874 1.00 42.77 345 GLY B C 1
ATOM 5914 O O . GLY B 1 346 ? 23.964 45.854 78.279 1.00 45.26 345 GLY B O 1
ATOM 5915 N N . VAL B 1 347 ? 25.894 46.875 78.935 1.00 38.47 346 VAL B N 1
ATOM 5916 C CA . VAL B 1 347 ? 26.731 45.881 78.284 1.00 40.01 346 VAL B CA 1
ATOM 5917 C C . VAL B 1 347 ? 26.719 44.563 79.085 1.00 41.32 346 VAL B C 1
ATOM 5918 O O . VAL B 1 347 ? 27.004 44.515 80.292 1.00 43.28 346 VAL B O 1
ATOM 5922 N N . LYS B 1 348 ? 26.400 43.513 78.370 1.00 38.77 347 LYS B N 1
ATOM 5923 C CA . LYS B 1 348 ? 26.420 42.186 78.847 1.00 40.42 347 LYS B CA 1
ATOM 5924 C C . LYS B 1 348 ? 27.713 41.543 78.308 1.00 41.00 347 LYS B C 1
ATOM 5925 O O . LYS B 1 348 ? 27.898 41.340 77.101 1.00 41.64 347 LYS B O 1
ATOM 5931 N N . ALA B 1 349 ? 28.592 41.194 79.225 1.00 41.26 348 ALA B N 1
ATOM 5932 C CA . ALA B 1 349 ? 29.932 40.801 78.889 1.00 40.06 348 ALA B CA 1
ATOM 5933 C C . ALA B 1 349 ? 30.243 39.463 79.505 1.00 38.66 348 ALA B C 1
ATOM 5934 O O . ALA B 1 349 ? 29.554 39.005 80.424 1.00 35.51 348 ALA B O 1
ATOM 5936 N N . ASN B 1 350 ? 31.290 38.849 78.965 1.00 39.17 349 ASN B N 1
ATOM 5937 C CA . ASN B 1 350 ? 31.714 37.499 79.330 1.00 39.52 349 ASN B CA 1
ATOM 5938 C C . ASN B 1 350 ? 33.211 37.444 79.267 1.00 39.44 349 ASN B C 1
ATOM 5939 O O . ASN B 1 350 ? 33.821 38.312 78.660 1.00 42.14 349 ASN B O 1
ATOM 5944 N N . VAL B 1 351 ? 33.798 36.401 79.839 1.00 40.83 350 VAL B N 1
ATOM 5945 C CA . VAL B 1 351 ? 35.221 36.075 79.614 1.00 40.74 350 VAL B CA 1
ATOM 5946 C C . VAL B 1 351 ? 35.284 34.727 78.949 1.00 41.48 350 VAL B C 1
ATOM 5947 O O . VAL B 1 351 ? 34.722 33.757 79.476 1.00 41.58 350 VAL B O 1
ATOM 5951 N N . LEU B 1 352 ? 35.970 34.689 77.804 1.00 41.43 351 LEU B N 1
ATOM 5952 C CA . LEU B 1 352 ? 36.226 33.473 77.045 1.00 41.25 351 LEU B CA 1
ATOM 5953 C C . LEU B 1 352 ? 37.651 33.002 77.347 1.00 40.22 351 LEU B C 1
ATOM 5954 O O . LEU B 1 352 ? 38.607 33.762 77.173 1.00 37.15 351 LEU B O 1
ATOM 5959 N N . PHE B 1 353 ? 37.798 31.771 77.827 1.00 38.92 352 PHE B N 1
ATOM 5960 C CA . PHE B 1 353 ? 39.124 31.184 78.005 1.00 39.48 352 PHE B CA 1
ATOM 5961 C C . PHE B 1 353 ? 39.284 30.042 76.975 1.00 41.62 352 PHE B C 1
ATOM 5962 O O . PHE B 1 353 ? 38.451 29.127 76.935 1.00 43.35 352 PHE B O 1
ATOM 5970 N N . PHE B 1 354 ? 40.336 30.105 76.151 1.00 38.82 353 PHE B N 1
ATOM 5971 C CA . PHE B 1 354 ? 40.592 29.065 75.156 1.00 37.49 353 PHE B CA 1
ATOM 5972 C C . PHE B 1 354 ? 42.072 28.904 74.821 1.00 35.15 353 PHE B C 1
ATOM 5973 O O . PHE B 1 354 ? 42.836 29.839 74.967 1.00 37.04 353 PHE B O 1
ATOM 5981 N N . SER B 1 355 ? 42.470 27.697 74.426 1.00 36.48 354 SER B N 1
ATOM 5982 C CA . SER B 1 355 ? 43.812 27.425 73.911 1.00 35.95 354 SER B CA 1
ATOM 5983 C C . SER B 1 355 ? 43.745 27.014 72.413 1.00 35.64 354 SER B C 1
ATOM 5984 O O . SER B 1 355 ? 42.709 26.552 71.962 1.00 36.70 354 SER B O 1
ATOM 5987 N N . LYS B 1 356 ? 44.841 27.204 71.665 1.00 34.47 355 LYS B N 1
ATOM 5988 C CA . LYS B 1 356 ? 44.911 26.906 70.245 1.00 35.70 355 LYS B CA 1
ATOM 5989 C C . LYS B 1 356 ? 45.515 25.536 70.021 1.00 38.12 355 LYS B C 1
ATOM 5990 O O . LYS B 1 356 ? 46.472 25.139 70.705 1.00 38.31 355 LYS B O 1
ATOM 5996 N N . GLY B 1 357 ? 44.957 24.808 69.063 1.00 39.16 356 GLY B N 1
ATOM 5997 C CA . GLY B 1 357 ? 45.598 23.598 68.563 1.00 40.87 356 GLY B CA 1
ATOM 5998 C C . GLY B 1 357 ? 44.835 22.313 68.750 1.00 42.51 356 GLY B C 1
ATOM 5999 O O . GLY B 1 357 ? 45.035 21.381 67.977 1.00 43.66 356 GLY B O 1
ATOM 6000 N N . GLN B 1 358 ? 44.004 22.237 69.789 1.00 44.36 357 GLN B N 1
ATOM 6001 C CA . GLN B 1 358 ? 43.158 21.059 70.035 1.00 46.20 357 GLN B CA 1
ATOM 6002 C C . GLN B 1 358 ? 41.716 21.513 69.988 1.00 46.00 357 GLN B C 1
ATOM 6003 O O . GLN B 1 358 ? 41.402 22.599 70.506 1.00 48.91 357 GLN B O 1
ATOM 6009 N N . PRO B 1 359 ? 40.830 20.689 69.395 1.00 43.50 358 PRO B N 1
ATOM 6010 C CA . PRO B 1 359 ? 39.429 21.046 69.257 1.00 41.45 358 PRO B CA 1
ATOM 6011 C C . PRO B 1 359 ? 38.629 21.007 70.579 1.00 41.32 358 PRO B C 1
ATOM 6012 O O . PRO B 1 359 ? 39.023 20.361 71.543 1.00 35.41 358 PRO B O 1
ATOM 6016 N N . THR B 1 360 ? 37.530 21.767 70.608 1.00 43.57 359 THR B N 1
ATOM 6017 C CA . THR B 1 360 ? 36.645 21.868 71.776 1.00 42.88 359 THR B CA 1
ATOM 6018 C C . THR B 1 360 ? 35.724 20.619 71.919 1.00 42.33 359 THR B C 1
ATOM 6019 O O . THR B 1 360 ? 35.056 20.202 70.968 1.00 37.28 359 THR B O 1
ATOM 6023 N N . LYS B 1 361 ? 35.708 20.029 73.113 1.00 42.34 360 LYS B N 1
ATOM 6024 C CA . LYS B 1 361 ? 34.902 18.818 73.393 1.00 42.53 360 LYS B CA 1
ATOM 6025 C C . LYS B 1 361 ? 33.743 19.117 74.357 1.00 41.96 360 LYS B C 1
ATOM 6026 O O . LYS B 1 361 ? 32.635 18.608 74.155 1.00 39.35 360 LYS B O 1
ATOM 6029 N N . GLU B 1 362 ? 34.039 19.933 75.383 1.00 40.01 361 GLU B N 1
ATOM 6030 C CA . GLU B 1 362 ? 33.128 20.368 76.454 1.00 43.17 361 GLU B CA 1
ATOM 6031 C C . GLU B 1 362 ? 33.366 21.888 76.857 1.00 45.19 361 GLU B C 1
ATOM 6032 O O . GLU B 1 362 ? 34.510 22.349 76.985 1.00 44.65 361 GLU B O 1
ATOM 6038 N N . ILE B 1 363 ? 32.275 22.626 77.061 1.00 42.13 362 ILE B N 1
ATOM 6039 C CA . ILE B 1 363 ? 32.334 24.002 77.439 1.00 42.97 362 ILE B CA 1
ATOM 6040 C C . ILE B 1 363 ? 31.724 24.119 78.814 1.00 43.76 362 ILE B C 1
ATOM 6041 O O . ILE B 1 363 ? 30.541 23.809 79.003 1.00 44.48 362 ILE B O 1
ATOM 6046 N N . TRP B 1 364 ? 32.549 24.554 79.770 1.00 46.02 363 TRP B N 1
ATOM 6047 C CA . TRP B 1 364 ? 32.108 24.835 81.135 1.00 44.81 363 TRP B CA 1
ATOM 6048 C C . TRP B 1 364 ? 31.672 26.300 81.275 1.00 45.70 363 TRP B C 1
ATOM 6049 O O . TRP B 1 364 ? 32.478 27.237 81.130 1.00 46.50 363 TRP B O 1
ATOM 6060 N N . PHE B 1 365 ? 30.384 26.477 81.550 1.00 43.72 364 PHE B N 1
ATOM 6061 C CA . PHE B 1 365 ? 29.809 27.778 81.770 1.00 42.68 364 PHE B CA 1
ATOM 6062 C C . PHE B 1 365 ? 29.723 28.034 83.264 1.00 41.66 364 PHE B C 1
ATOM 6063 O O . PHE B 1 365 ? 29.199 27.196 84.024 1.00 38.18 364 PHE B O 1
ATOM 6071 N N . TYR B 1 366 ? 30.246 29.191 83.683 1.00 39.13 365 TYR B N 1
ATOM 6072 C CA . TYR B 1 366 ? 29.994 29.687 85.023 1.00 37.52 365 TYR B CA 1
ATOM 6073 C C . TYR B 1 366 ? 29.118 30.898 84.898 1.00 40.24 365 TYR B C 1
ATOM 6074 O O . TYR B 1 366 ? 29.498 31.895 84.247 1.00 42.56 365 TYR B O 1
ATOM 6083 N N . ASP B 1 367 ? 27.938 30.835 85.502 1.00 40.74 366 ASP B N 1
ATOM 6084 C CA . ASP B 1 367 ? 27.012 31.947 85.395 1.00 44.19 366 ASP B CA 1
ATOM 6085 C C . ASP B 1 367 ? 27.210 32.792 86.614 1.00 42.06 366 ASP B C 1
ATOM 6086 O O . ASP B 1 367 ? 26.896 32.339 87.700 1.00 43.36 366 ASP B O 1
ATOM 6091 N N . TYR B 1 368 ? 27.765 34.000 86.435 1.00 41.31 367 TYR B N 1
ATOM 6092 C CA . TYR B 1 368 ? 27.841 34.969 87.526 1.00 39.87 367 TYR B CA 1
ATOM 6093 C C . TYR B 1 368 ? 27.027 36.231 87.213 1.00 39.42 367 TYR B C 1
ATOM 6094 O O . TYR B 1 368 ? 27.461 37.338 87.477 1.00 35.62 367 TYR B O 1
ATOM 6103 N N . ARG B 1 369 ? 25.825 36.026 86.683 1.00 38.92 368 ARG B N 1
ATOM 6104 C CA . ARG B 1 369 ? 24.940 37.110 86.209 1.00 40.38 368 ARG B CA 1
ATOM 6105 C C . ARG B 1 369 ? 23.532 36.986 86.814 1.00 39.02 368 ARG B C 1
ATOM 6106 O O . ARG B 1 369 ? 23.027 37.920 87.449 1.00 36.64 368 ARG B O 1
ATOM 6114 N N . THR B 1 370 ? 22.903 35.826 86.604 1.00 40.09 369 THR B N 1
ATOM 6115 C CA . THR B 1 370 ? 21.518 35.613 87.010 1.00 38.22 369 THR B CA 1
ATOM 6116 C C . THR B 1 370 ? 21.433 35.748 88.482 1.00 37.77 369 THR B C 1
ATOM 6117 O O . THR B 1 370 ? 22.192 35.134 89.186 1.00 38.58 369 THR B O 1
ATOM 6121 N N . ASP B 1 371 ? 20.523 36.613 88.922 1.00 41.14 370 ASP B N 1
ATOM 6122 C CA . ASP B 1 371 ? 20.298 36.979 90.332 1.00 42.58 370 ASP B CA 1
ATOM 6123 C C . ASP B 1 371 ? 21.524 37.597 91.057 1.00 44.20 370 ASP B C 1
ATOM 6124 O O . ASP B 1 371 ? 21.511 37.742 92.289 1.00 43.06 370 ASP B O 1
ATOM 6129 N N . ILE B 1 372 ? 22.547 38.011 90.297 1.00 45.43 371 ILE B N 1
ATOM 6130 C CA . ILE B 1 372 ? 23.706 38.728 90.868 1.00 44.34 371 ILE B CA 1
ATOM 6131 C C . ILE B 1 372 ? 23.513 40.245 90.664 1.00 43.82 371 ILE B C 1
ATOM 6132 O O . ILE B 1 372 ? 22.975 40.656 89.621 1.00 45.69 371 ILE B O 1
ATOM 6137 N N . LYS B 1 373 ? 23.937 41.067 91.630 1.00 40.62 372 LYS B N 1
ATOM 6138 C CA . LYS B 1 373 ? 23.539 42.464 91.624 1.00 41.22 372 LYS B CA 1
ATOM 6139 C C . LYS B 1 373 ? 24.660 43.472 91.764 1.00 43.02 372 LYS B C 1
ATOM 6140 O O . LYS B 1 373 ? 24.375 44.583 92.190 1.00 49.00 372 LYS B O 1
ATOM 6143 N N . HIS B 1 374 ? 25.899 43.146 91.375 1.00 42.94 373 HIS B N 1
ATOM 6144 C CA . HIS B 1 374 ? 27.024 44.127 91.409 1.00 42.94 373 HIS B CA 1
ATOM 6145 C C . HIS B 1 374 ? 26.839 45.268 90.424 1.00 42.68 373 HIS B C 1
ATOM 6146 O O . HIS B 1 374 ? 26.412 45.058 89.313 1.00 42.52 373 HIS B O 1
ATOM 6153 N N . THR B 1 375 ? 27.133 46.484 90.858 1.00 41.56 374 THR B N 1
ATOM 6154 C CA . THR B 1 375 ? 27.104 47.639 89.959 1.00 42.58 374 THR B CA 1
ATOM 6155 C C . THR B 1 375 ? 28.383 48.407 90.126 1.00 39.22 374 THR B C 1
ATOM 6156 O O . THR B 1 375 ? 29.249 48.077 90.942 1.00 35.10 374 THR B O 1
ATOM 6160 N N . LEU B 1 376 ? 28.486 49.417 89.286 1.00 42.83 375 LEU B N 1
ATOM 6161 C CA . LEU B 1 376 ? 29.665 50.238 89.156 1.00 45.73 375 LEU B CA 1
ATOM 6162 C C . LEU B 1 376 ? 29.890 51.012 90.411 1.00 44.27 375 LEU B C 1
ATOM 6163 O O . LEU B 1 376 ? 30.996 51.039 90.910 1.00 46.69 375 LEU B O 1
ATOM 6168 N N . ALA B 1 377 ? 28.811 51.589 90.942 1.00 46.47 376 ALA B N 1
ATOM 6169 C CA . ALA B 1 377 ? 28.839 52.484 92.107 1.00 45.05 376 ALA B CA 1
ATOM 6170 C C . ALA B 1 377 ? 28.520 51.863 93.475 1.00 42.22 376 ALA B C 1
ATOM 6171 O O . ALA B 1 377 ? 28.915 52.372 94.500 1.00 39.49 376 ALA B O 1
ATOM 6173 N N . THR B 1 378 ? 27.764 50.776 93.495 1.00 45.01 377 THR B N 1
ATOM 6174 C CA . THR B 1 378 ? 27.282 50.190 94.749 1.00 40.74 377 THR B CA 1
ATOM 6175 C C . THR B 1 378 ? 27.266 48.681 94.612 1.00 42.10 377 THR B C 1
ATOM 6176 O O . THR B 1 378 ? 27.180 48.114 93.487 1.00 38.36 377 THR B O 1
ATOM 6180 N N . ASN B 1 379 ? 27.328 48.019 95.762 1.00 38.88 378 ASN B N 1
ATOM 6181 C CA . ASN B 1 379 ? 27.367 46.592 95.760 1.00 35.88 378 ASN B CA 1
ATOM 6182 C C . ASN B 1 379 ? 28.448 46.095 94.787 1.00 36.05 378 ASN B C 1
ATOM 6183 O O . ASN B 1 379 ? 28.212 45.211 93.974 1.00 33.13 378 ASN B O 1
ATOM 6188 N N . LYS B 1 380 ? 29.637 46.693 94.910 1.00 35.36 379 LYS B N 1
ATOM 6189 C CA . LYS B 1 380 ? 30.718 46.534 93.962 1.00 34.98 379 LYS B CA 1
ATOM 6190 C C . LYS B 1 380 ? 31.350 45.155 93.918 1.00 35.55 379 LYS B C 1
ATOM 6191 O O . LYS B 1 380 ? 31.424 44.430 94.937 1.00 34.36 379 LYS B O 1
ATOM 6197 N N . LEU B 1 381 ? 31.803 44.805 92.716 1.00 35.54 380 LEU B N 1
ATOM 6198 C CA . LEU B 1 381 ? 32.549 43.564 92.470 1.00 39.03 380 LEU B CA 1
ATOM 6199 C C . LEU B 1 381 ? 33.949 43.657 93.038 1.00 37.72 380 LEU B C 1
ATOM 6200 O O . LEU B 1 381 ? 34.735 44.488 92.598 1.00 39.35 380 LEU B O 1
ATOM 6205 N N . GLU B 1 382 ? 34.251 42.790 93.989 1.00 38.51 381 GLU B N 1
ATOM 6206 C CA A GLU B 1 382 ? 35.629 42.686 94.455 0.50 40.26 381 GLU B CA 1
ATOM 6207 C CA B GLU B 1 382 ? 35.580 42.626 94.567 0.50 39.54 381 GLU B CA 1
ATOM 6208 C C . GLU B 1 382 ? 36.163 41.281 94.140 1.00 39.55 381 GLU B C 1
ATOM 6209 O O . GLU B 1 382 ? 35.413 40.366 93.809 1.00 36.88 381 GLU B O 1
ATOM 6220 N N . ARG B 1 383 ? 37.484 41.155 94.193 1.00 40.93 382 ARG B N 1
ATOM 6221 C CA . ARG B 1 383 ? 38.154 39.905 93.883 1.00 42.36 382 ARG B CA 1
ATOM 6222 C C . ARG B 1 383 ? 37.522 38.682 94.588 1.00 42.73 382 ARG B C 1
ATOM 6223 O O . ARG B 1 383 ? 37.374 37.629 93.984 1.00 43.54 382 ARG B O 1
ATOM 6231 N N . HIS B 1 384 ? 37.076 38.816 95.830 1.00 42.34 383 HIS B N 1
ATOM 6232 C CA . HIS B 1 384 ? 36.609 37.636 96.564 1.00 42.38 383 HIS B CA 1
ATOM 6233 C C . HIS B 1 384 ? 35.282 37.096 96.027 1.00 42.72 383 HIS B C 1
ATOM 6234 O O . HIS B 1 384 ? 34.934 35.937 96.261 1.00 38.81 383 HIS B O 1
ATOM 6241 N N . HIS B 1 385 ? 34.547 37.921 95.284 1.00 43.23 384 HIS B N 1
ATOM 6242 C CA . HIS B 1 385 ? 33.274 37.482 94.723 1.00 41.19 384 HIS B CA 1
ATOM 6243 C C . HIS B 1 385 ? 33.504 36.482 93.621 1.00 41.46 384 HIS B C 1
ATOM 6244 O O . HIS B 1 385 ? 32.621 35.694 93.294 1.00 41.68 384 HIS B O 1
ATOM 6251 N N . LEU B 1 386 ? 34.701 36.497 93.051 1.00 41.46 385 LEU B N 1
ATOM 6252 C CA . LEU B 1 386 ? 35.031 35.553 92.011 1.00 39.08 385 LEU B CA 1
ATOM 6253 C C . LEU B 1 386 ? 35.773 34.302 92.502 1.00 41.00 385 LEU B C 1
ATOM 6254 O O . LEU B 1 386 ? 36.115 33.454 91.693 1.00 40.52 385 LEU B O 1
ATOM 6259 N N . ASP B 1 387 ? 35.968 34.169 93.824 1.00 43.52 386 ASP B N 1
ATOM 6260 C CA . ASP B 1 387 ? 36.618 32.989 94.427 1.00 42.45 386 ASP B CA 1
ATOM 6261 C C . ASP B 1 387 ? 36.027 31.639 94.007 1.00 42.59 386 ASP B C 1
ATOM 6262 O O . ASP B 1 387 ? 36.757 30.757 93.548 1.00 42.47 386 ASP B O 1
ATOM 6267 N N . ASP B 1 388 ? 34.713 31.489 94.179 1.00 42.89 387 ASP B N 1
ATOM 6268 C CA . ASP B 1 388 ? 33.970 30.269 93.784 1.00 42.96 387 ASP B CA 1
ATOM 6269 C C . ASP B 1 388 ? 34.165 29.892 92.306 1.00 43.60 387 ASP B C 1
ATOM 6270 O O . ASP B 1 388 ? 34.149 28.721 91.953 1.00 40.97 387 ASP B O 1
ATOM 6275 N N . PHE B 1 389 ? 34.341 30.889 91.449 1.00 43.71 388 PHE B N 1
ATOM 6276 C CA . PHE B 1 389 ? 34.614 30.650 90.035 1.00 43.18 388 PHE B CA 1
ATOM 6277 C C . PHE B 1 389 ? 36.054 30.198 89.811 1.00 43.22 388 PHE B C 1
ATOM 6278 O O . PHE B 1 389 ? 36.318 29.315 89.013 1.00 43.43 388 PHE B O 1
ATOM 6286 N N . VAL B 1 390 ? 36.999 30.838 90.481 1.00 44.37 389 VAL B N 1
ATOM 6287 C CA . VAL B 1 390 ? 38.418 30.494 90.291 1.00 45.60 389 VAL B CA 1
ATOM 6288 C C . VAL B 1 390 ? 38.648 29.050 90.755 1.00 45.55 389 VAL B C 1
ATOM 6289 O O . VAL B 1 390 ? 39.439 28.310 90.155 1.00 45.18 389 VAL B O 1
ATOM 6293 N N . SER B 1 391 ? 37.936 28.668 91.815 1.00 42.80 390 SER B N 1
ATOM 6294 C CA . SER B 1 391 ? 38.010 27.320 92.365 1.00 44.04 390 SER B CA 1
ATOM 6295 C C . SER B 1 391 ? 37.417 26.314 91.363 1.00 44.55 390 SER B C 1
ATOM 6296 O O . SER B 1 391 ? 38.034 25.305 91.018 1.00 47.14 390 SER B O 1
ATOM 6299 N N . CYS B 1 392 ? 36.218 26.624 90.887 1.00 43.80 391 CYS B N 1
ATOM 6300 C CA . CYS B 1 392 ? 35.577 25.909 89.816 1.00 43.11 391 CYS B CA 1
ATOM 6301 C C . CYS B 1 392 ? 36.440 25.726 88.583 1.00 41.93 391 CYS B C 1
ATOM 6302 O O . CYS B 1 392 ? 36.429 24.645 87.975 1.00 42.17 391 CYS B O 1
ATOM 6305 N N . TYR B 1 393 ? 37.167 26.780 88.216 1.00 41.30 392 TYR B N 1
ATOM 6306 C CA . TYR B 1 393 ? 38.019 26.795 87.006 1.00 42.30 392 TYR B CA 1
ATOM 6307 C C . TYR B 1 393 ? 39.051 25.685 87.127 1.00 44.63 392 TYR B C 1
ATOM 6308 O O . TYR B 1 393 ? 39.382 25.009 86.153 1.00 43.38 392 TYR B O 1
ATOM 6317 N N . ASN B 1 394 ? 39.508 25.460 88.353 1.00 44.76 393 ASN B N 1
ATOM 6318 C CA . ASN B 1 394 ? 40.534 24.456 88.621 1.00 44.47 393 ASN B CA 1
ATOM 6319 C C . ASN B 1 394 ? 40.000 23.119 89.121 1.00 44.17 393 ASN B C 1
ATOM 6320 O O . ASN B 1 394 ? 40.783 22.192 89.346 1.00 42.79 393 ASN B O 1
ATOM 6325 N N . ASN B 1 395 ? 38.684 23.015 89.298 1.00 45.59 394 ASN B N 1
ATOM 6326 C CA . ASN B 1 395 ? 38.070 21.726 89.600 1.00 49.07 394 ASN B CA 1
ATOM 6327 C C . ASN B 1 395 ? 36.826 21.453 88.750 1.00 49.90 394 ASN B C 1
ATOM 6328 O O . ASN B 1 395 ? 35.714 21.897 89.061 1.00 51.15 394 ASN B O 1
ATOM 6333 N N . ARG B 1 396 ? 37.041 20.681 87.689 1.00 48.74 395 ARG B N 1
ATOM 6334 C CA . ARG B 1 396 ? 36.050 20.443 86.656 1.00 47.68 395 ARG B CA 1
ATOM 6335 C C . ARG B 1 396 ? 35.060 19.332 87.050 1.00 48.25 395 ARG B C 1
ATOM 6336 O O . ARG B 1 396 ? 35.018 18.240 86.455 1.00 48.82 395 ARG B O 1
ATOM 6344 N N . VAL B 1 397 ? 34.266 19.645 88.068 1.00 47.35 396 VAL B N 1
ATOM 6345 C CA . VAL B 1 397 ? 33.180 18.808 88.521 1.00 46.61 396 VAL B CA 1
ATOM 6346 C C . VAL B 1 397 ? 31.943 19.699 88.570 1.00 46.03 396 VAL B C 1
ATOM 6347 O O . VAL B 1 397 ? 31.920 20.751 89.233 1.00 42.48 396 VAL B O 1
ATOM 6351 N N . GLU B 1 398 ? 30.907 19.286 87.858 1.00 47.97 397 GLU B N 1
ATOM 6352 C CA . GLU B 1 398 ? 29.680 20.078 87.778 1.00 48.84 397 GLU B CA 1
ATOM 6353 C C . GLU B 1 398 ? 29.060 20.363 89.144 1.00 50.37 397 GLU B C 1
ATOM 6354 O O . GLU B 1 398 ? 28.950 19.473 89.975 1.00 48.46 397 GLU B O 1
ATOM 6360 N N . ILE B 1 399 ? 28.662 21.612 89.361 1.00 51.89 398 ILE B N 1
ATOM 6361 C CA . ILE B 1 399 ? 27.819 21.958 90.505 1.00 52.98 398 ILE B CA 1
ATOM 6362 C C . ILE B 1 399 ? 26.352 21.796 90.048 1.00 53.62 398 ILE B C 1
ATOM 6363 O O . ILE B 1 399 ? 25.486 21.241 90.773 1.00 56.33 398 ILE B O 1
ATOM 6368 N N . TYR B 1 400 ? 26.068 22.234 88.831 1.00 52.57 399 TYR B N 1
ATOM 6369 C CA . TYR B 1 400 ? 24.761 21.930 88.262 1.00 54.56 399 TYR B CA 1
ATOM 6370 C C . TYR B 1 400 ? 24.517 20.454 88.379 1.00 55.83 399 TYR B C 1
ATOM 6371 O O . TYR B 1 400 ? 25.456 19.650 88.311 1.00 57.71 399 TYR B O 1
ATOM 6380 N N . ASP B 1 401 ? 23.246 20.137 88.622 1.00 57.95 400 ASP B N 1
ATOM 6381 C CA . ASP B 1 401 ? 22.696 18.806 88.518 1.00 55.79 400 ASP B CA 1
ATOM 6382 C C . ASP B 1 401 ? 21.221 19.062 88.190 1.00 55.52 400 ASP B C 1
ATOM 6383 O O . ASP B 1 401 ? 20.529 19.822 88.941 1.00 52.94 400 ASP B O 1
ATOM 6388 N N . ALA B 1 402 ? 20.757 18.522 87.041 1.00 56.20 401 ALA B N 1
ATOM 6389 C CA . ALA B 1 402 ? 19.334 18.545 86.740 1.00 55.94 401 ALA B CA 1
ATOM 6390 C C . ALA B 1 402 ? 18.822 17.647 87.820 1.00 60.24 401 ALA B C 1
ATOM 6391 O O . ALA B 1 402 ? 19.635 16.917 88.461 1.00 66.67 401 ALA B O 1
ATOM 6393 N N . GLU B 1 403 ? 17.531 17.695 88.131 1.00 60.62 402 GLU B N 1
ATOM 6394 C CA . GLU B 1 403 ? 17.025 16.795 89.189 1.00 58.78 402 GLU B CA 1
ATOM 6395 C C . GLU B 1 403 ? 17.404 17.299 90.603 1.00 58.84 402 GLU B C 1
ATOM 6396 O O . GLU B 1 403 ? 16.514 17.718 91.332 1.00 61.85 402 GLU B O 1
ATOM 6402 N N . ASN B 1 404 ? 18.690 17.287 90.998 1.00 58.38 403 ASN B N 1
ATOM 6403 C CA . ASN B 1 404 ? 19.107 17.626 92.395 1.00 54.69 403 ASN B CA 1
ATOM 6404 C C . ASN B 1 404 ? 19.572 19.043 92.692 1.00 50.13 403 ASN B C 1
ATOM 6405 O O . ASN B 1 404 ? 19.662 19.426 93.876 1.00 44.37 403 ASN B O 1
ATOM 6410 N N . ASN B 1 405 ? 19.947 19.797 91.656 1.00 46.90 404 ASN B N 1
ATOM 6411 C CA . ASN B 1 405 ? 20.532 21.132 91.868 1.00 41.85 404 ASN B CA 1
ATOM 6412 C C . ASN B 1 405 ? 20.434 22.022 90.629 1.00 42.64 404 ASN B C 1
ATOM 6413 O O . ASN B 1 405 ? 21.448 22.621 90.217 1.00 42.09 404 ASN B O 1
ATOM 6418 N N . PRO B 1 406 ? 19.209 22.165 90.069 1.00 43.27 405 PRO B N 1
ATOM 6419 C CA . PRO B 1 406 ? 19.098 22.800 88.745 1.00 45.73 405 PRO B CA 1
ATOM 6420 C C . PRO B 1 406 ? 19.473 24.285 88.712 1.00 45.17 405 PRO B C 1
ATOM 6421 O O . PRO B 1 406 ? 19.320 24.914 87.687 1.00 45.79 405 PRO B O 1
ATOM 6425 N N . GLN B 1 407 ? 19.994 24.825 89.815 1.00 47.02 406 GLN B N 1
ATOM 6426 C CA . GLN B 1 407 ? 20.413 26.215 89.850 1.00 49.17 406 GLN B CA 1
ATOM 6427 C C . GLN B 1 407 ? 21.913 26.358 90.145 1.00 50.29 406 GLN B C 1
ATOM 6428 O O . GLN B 1 407 ? 22.382 27.481 90.371 1.00 50.28 406 GLN B O 1
ATOM 6434 N N . GLY B 1 408 ? 22.662 25.242 90.143 1.00 50.51 407 GLY B N 1
ATOM 6435 C CA . GLY B 1 408 ? 24.141 25.286 90.283 1.00 49.66 407 GLY B CA 1
ATOM 6436 C C . GLY B 1 408 ? 24.817 26.065 89.150 1.00 50.17 407 GLY B C 1
ATOM 6437 O O . GLY B 1 408 ? 24.393 25.999 87.987 1.00 47.29 407 GLY B O 1
ATOM 6438 N N . ARG B 1 409 ? 25.877 26.802 89.490 1.00 50.68 408 ARG B N 1
ATOM 6439 C CA . ARG B 1 409 ? 26.420 27.851 88.609 1.00 49.19 408 ARG B CA 1
ATOM 6440 C C . ARG B 1 409 ? 27.480 27.377 87.619 1.00 47.49 408 ARG B C 1
ATOM 6441 O O . ARG B 1 409 ? 27.775 28.084 86.647 1.00 46.13 408 ARG B O 1
ATOM 6449 N N . TRP B 1 410 ? 28.026 26.189 87.874 1.00 45.15 409 TRP B N 1
ATOM 6450 C CA . TRP B 1 410 ? 29.081 25.564 87.074 1.00 43.50 409 TRP B CA 1
ATOM 6451 C C . TRP B 1 410 ? 28.457 24.351 86.363 1.00 43.37 409 TRP B C 1
ATOM 6452 O O . TRP B 1 410 ? 27.967 23.406 87.019 1.00 41.27 409 TRP B O 1
ATOM 6463 N N . ARG B 1 411 ? 28.466 24.380 85.032 1.00 41.64 410 ARG B N 1
ATOM 6464 C CA . ARG B 1 411 ? 27.795 23.337 84.245 1.00 42.30 410 ARG B CA 1
ATOM 6465 C C . ARG B 1 411 ? 28.618 23.018 83.025 1.00 43.44 410 ARG B C 1
ATOM 6466 O O . ARG B 1 411 ? 29.252 23.903 82.454 1.00 42.85 410 ARG B O 1
ATOM 6474 N N . LYS B 1 412 ? 28.582 21.757 82.609 1.00 44.44 411 LYS B N 1
ATOM 6475 C CA . LYS B 1 412 ? 29.360 21.290 81.465 1.00 45.08 411 LYS B CA 1
ATOM 6476 C C . LYS B 1 412 ? 28.448 20.978 80.285 1.00 46.25 411 LYS B C 1
ATOM 6477 O O . LYS B 1 412 ? 27.455 20.235 80.424 1.00 46.98 411 LYS B O 1
ATOM 6483 N N . TYR B 1 413 ? 28.785 21.532 79.115 1.00 46.14 412 TYR B N 1
ATOM 6484 C CA . TYR B 1 413 ? 28.037 21.249 77.901 1.00 45.63 412 TYR B CA 1
ATOM 6485 C C . TYR B 1 413 ? 28.880 20.478 76.879 1.00 45.98 412 TYR B C 1
ATOM 6486 O O . TYR B 1 413 ? 29.981 20.891 76.555 1.00 46.87 412 TYR B O 1
ATOM 6495 N N . PRO B 1 414 ? 28.367 19.346 76.364 1.00 44.93 413 PRO B N 1
ATOM 6496 C CA . PRO B 1 414 ? 29.071 18.690 75.250 1.00 45.98 413 PRO B CA 1
ATOM 6497 C C . PRO B 1 414 ? 29.059 19.590 74.029 1.00 45.70 413 PRO B C 1
ATOM 6498 O O . PRO B 1 414 ? 28.084 20.321 73.826 1.00 46.20 413 PRO B O 1
ATOM 6502 N N . VAL B 1 415 ? 30.133 19.573 73.241 1.00 45.15 414 VAL B N 1
ATOM 6503 C CA . VAL B 1 415 ? 30.225 20.453 72.061 1.00 44.33 414 VAL B CA 1
ATOM 6504 C C . VAL B 1 415 ? 29.099 20.108 71.065 1.00 45.01 414 VAL B C 1
ATOM 6505 O O . VAL B 1 415 ? 28.549 20.985 70.419 1.00 44.09 414 VAL B O 1
ATOM 6509 N N . ASP B 1 416 ? 28.783 18.816 70.974 1.00 46.84 415 ASP B N 1
ATOM 6510 C CA . ASP B 1 416 ? 27.522 18.310 70.425 1.00 48.20 415 ASP B CA 1
ATOM 6511 C C . ASP B 1 416 ? 26.362 19.308 70.536 1.00 47.12 415 ASP B C 1
ATOM 6512 O O . ASP B 1 416 ? 25.867 19.800 69.536 1.00 40.01 415 ASP B O 1
ATOM 6517 N N . GLU B 1 417 ? 25.934 19.592 71.771 1.00 49.14 416 GLU B N 1
ATOM 6518 C CA . GLU B 1 417 ? 24.740 20.415 72.024 1.00 50.43 416 GLU B CA 1
ATOM 6519 C C . GLU B 1 417 ? 24.855 21.786 71.400 1.00 50.05 416 GLU B C 1
ATOM 6520 O O . GLU B 1 417 ? 23.881 22.319 70.893 1.00 53.22 416 GLU B O 1
ATOM 6526 N N . ILE B 1 418 ? 26.052 22.354 71.471 1.00 49.72 417 ILE B N 1
ATOM 6527 C CA . ILE B 1 418 ? 26.321 23.697 70.964 1.00 49.98 417 ILE B CA 1
ATOM 6528 C C . ILE B 1 418 ? 26.287 23.728 69.458 1.00 50.66 417 ILE B C 1
ATOM 6529 O O . ILE B 1 418 ? 25.589 24.558 68.883 1.00 54.87 417 ILE B O 1
ATOM 6534 N N . ILE B 1 419 ? 27.012 22.816 68.812 1.00 50.39 418 ILE B N 1
ATOM 6535 C CA . ILE B 1 419 ? 26.937 22.676 67.340 1.00 48.69 418 ILE B CA 1
ATOM 6536 C C . ILE B 1 419 ? 25.476 22.495 66.888 1.00 48.13 418 ILE B C 1
ATOM 6537 O O . ILE B 1 419 ? 25.074 22.993 65.829 1.00 47.21 418 ILE B O 1
ATOM 6542 N N . ALA B 1 420 ? 24.691 21.792 67.702 1.00 48.04 419 ALA B N 1
ATOM 6543 C CA . ALA B 1 420 ? 23.260 21.589 67.437 1.00 48.77 419 ALA B CA 1
ATOM 6544 C C . ALA B 1 420 ? 22.391 22.839 67.654 1.00 49.83 419 ALA B C 1
ATOM 6545 O O . ALA B 1 420 ? 21.245 22.875 67.182 1.00 48.37 419 ALA B O 1
ATOM 6547 N N . ARG B 1 421 ? 22.919 23.855 68.359 1.00 48.67 420 ARG B N 1
ATOM 6548 C CA . ARG B 1 421 ? 22.137 25.060 68.655 1.00 47.84 420 ARG B CA 1
ATOM 6549 C C . ARG B 1 421 ? 21.876 25.843 67.406 1.00 46.30 420 ARG B C 1
ATOM 6550 O O . ARG B 1 421 ? 22.654 25.785 66.474 1.00 47.21 420 ARG B O 1
ATOM 6558 N N . ASP B 1 422 ? 20.769 26.580 67.402 1.00 47.28 421 ASP B N 1
ATOM 6559 C CA . ASP B 1 422 ? 20.488 27.587 66.366 1.00 49.10 421 ASP B CA 1
ATOM 6560 C C . ASP B 1 422 ? 21.609 28.658 66.300 1.00 47.44 421 ASP B C 1
ATOM 6561 O O . ASP B 1 422 ? 21.932 29.297 67.307 1.00 43.93 421 ASP B O 1
ATOM 6566 N N . LYS B 1 423 ? 22.172 28.835 65.103 1.00 46.53 422 LYS B N 1
ATOM 6567 C CA . LYS B 1 423 ? 23.251 29.787 64.822 1.00 44.59 422 LYS B CA 1
ATOM 6568 C C . LYS B 1 423 ? 24.500 29.428 65.598 1.00 42.82 422 LYS B C 1
ATOM 6569 O O . LYS B 1 423 ? 25.362 30.272 65.800 1.00 43.73 422 LYS B O 1
ATOM 6575 N N . THR B 1 424 ? 24.610 28.183 66.049 1.00 39.98 423 THR B N 1
ATOM 6576 C CA . THR B 1 424 ? 25.731 27.767 66.897 1.00 40.77 423 THR B CA 1
ATOM 6577 C C . THR B 1 424 ? 25.951 28.752 68.069 1.00 42.40 423 THR B C 1
ATOM 6578 O O . THR B 1 424 ? 27.072 29.085 68.441 1.00 42.13 423 THR B O 1
ATOM 6582 N N . SER B 1 425 ? 24.841 29.189 68.648 1.00 44.89 424 SER B N 1
ATOM 6583 C CA . SER B 1 425 ? 24.823 30.189 69.710 1.00 42.21 424 SER B CA 1
ATOM 6584 C C . SER B 1 425 ? 25.490 29.639 70.957 1.00 41.67 424 SER B C 1
ATOM 6585 O O . SER B 1 425 ? 25.275 28.475 71.346 1.00 40.31 424 SER B O 1
ATOM 6588 N N . LEU B 1 426 ? 26.320 30.485 71.564 1.00 41.32 425 LEU B N 1
ATOM 6589 C CA . LEU B 1 426 ? 26.965 30.167 72.817 1.00 41.90 425 LEU B CA 1
ATOM 6590 C C . LEU B 1 426 ? 26.334 30.955 73.980 1.00 42.45 425 LEU B C 1
ATOM 6591 O O . LEU B 1 426 ? 26.819 30.875 75.123 1.00 40.46 425 LEU B O 1
ATOM 6596 N N . ASP B 1 427 ? 25.254 31.683 73.670 1.00 42.47 426 ASP B N 1
ATOM 6597 C CA . ASP B 1 427 ? 24.547 32.551 74.608 1.00 42.70 426 ASP B CA 1
ATOM 6598 C C . ASP B 1 427 ? 23.609 31.695 75.455 1.00 44.30 426 ASP B C 1
ATOM 6599 O O . ASP B 1 427 ? 22.399 31.681 75.245 1.00 42.64 426 ASP B O 1
ATOM 6604 N N . ILE B 1 428 ? 24.200 31.008 76.431 1.00 47.01 427 ILE B N 1
ATOM 6605 C CA . ILE B 1 428 ? 23.538 29.970 77.221 1.00 47.40 427 ILE B CA 1
ATOM 6606 C C . ILE B 1 428 ? 23.429 30.369 78.703 1.00 47.12 427 ILE B C 1
ATOM 6607 O O . ILE B 1 428 ? 24.452 30.653 79.334 1.00 45.78 427 ILE B O 1
ATOM 6612 N N . THR B 1 429 ? 22.192 30.414 79.219 1.00 47.77 428 THR B N 1
ATOM 6613 C CA . THR B 1 429 ? 21.897 30.284 80.664 1.00 50.46 428 THR B CA 1
ATOM 6614 C C . THR B 1 429 ? 20.879 29.142 80.931 1.00 51.86 428 THR B C 1
ATOM 6615 O O . THR B 1 429 ? 20.234 28.610 80.011 1.00 52.50 428 THR B O 1
ATOM 6619 N N . TRP B 1 430 ? 20.722 28.779 82.198 1.00 50.62 429 TRP B N 1
ATOM 6620 C CA . TRP B 1 430 ? 19.750 27.748 82.590 1.00 50.80 429 TRP B CA 1
ATOM 6621 C C . TRP B 1 430 ? 19.048 28.083 83.928 1.00 50.47 429 TRP B C 1
ATOM 6622 O O . TRP B 1 430 ? 18.025 27.507 84.259 1.00 48.38 429 TRP B O 1
ATOM 6633 N N . ILE B 1 431 ? 19.582 29.027 84.690 1.00 51.39 430 ILE B N 1
ATOM 6634 C CA . ILE B 1 431 ? 19.083 29.283 86.030 1.00 51.05 430 ILE B CA 1
ATOM 6635 C C . ILE B 1 431 ? 17.749 30.065 86.005 1.00 52.37 430 ILE B C 1
ATOM 6636 O O . ILE B 1 431 ? 17.625 31.110 85.343 1.00 51.19 430 ILE B O 1
ATOM 6641 N N . LYS B 1 432 ? 16.744 29.535 86.704 1.00 53.55 431 LYS B N 1
ATOM 6642 C CA . LYS B 1 432 ? 15.445 30.208 86.812 1.00 54.65 431 LYS B CA 1
ATOM 6643 C C . LYS B 1 432 ? 15.526 31.392 87.820 1.00 54.99 431 LYS B C 1
ATOM 6644 O O . LYS B 1 432 ? 15.730 31.190 89.024 1.00 52.22 431 LYS B O 1
ATOM 6646 N N . PRO B 1 433 ? 15.368 32.631 87.326 1.00 55.87 432 PRO B N 1
ATOM 6647 C CA . PRO B 1 433 ? 15.511 33.757 88.244 1.00 58.57 432 PRO B CA 1
ATOM 6648 C C . PRO B 1 433 ? 14.479 33.760 89.391 1.00 57.96 432 PRO B C 1
ATOM 6649 O O . PRO B 1 433 ? 14.809 34.178 90.514 1.00 57.18 432 PRO B O 1
#

CATH classification: 1.20.1260.30 (+1 more: 3.40.50.150)

Nearest PDB structures (foldseek):
  2okc-assembly1_A  TM=1.002E+00  e=4.145E-78  Bacteroides thetaiotaomicron VPI-5482
  2okc-assembly2_B  TM=9.971E-01  e=3.096E-68  Bacteroides thetaiotaomicron VPI-5482
  2y7h-assembly1_C  TM=8.993E-01  e=1.464E-33  Escherichia coli
  2ar0-assembly2_B  TM=6.005E-01  e=5.277E-29  Escherichia coli
  3lkd-assembly1_A  TM=7.351E-01  e=1.184E-19  Streptococcus thermophilus LMG 18311

Sequence (828 aa):
QSLTKKVWNLATTLAGQGIGFTDYITQLTYLLFLKDAENVEFGEESAIPTGYQWADLIAFDGLDLVKQYEETLKLLSELDNLIGTIYTKAQNKIDKPVYLKKVITIDEEQWLIDGDVKGAIYESILEKNGQDKKSGAGQYFTPRPLIQAVDCINPQGETVCDPACGTGGFLLTAYDYKGQSSKEKRDFLRDKALHGVDNTPLVVTLASNLYLHGIGTDRSPIVCEDSLEKEPSTLVDVILANPPFGTRPAGSVDINRPDFYVEETKNNQLNFLQHLLKTGGRAAVVLPDNVLFEAGAGETIRKRLLQDFNLHTILRLPTGIFYAQGVKANVLFFSKGQPTKEIWFYDYRTDIKHTLATNKLERHHLDDFVSCYNNRVEIYDAENNPQGRWRKYPVDDEIIARDKTSLDITWIKPGTEQSLTKKVWNLATTLAGQGIGFTDYITQLTYLLFLKDAENVEFGEESAIPTGYQWADLIAFDGLDLVKQYEETLKLLSELDNLIGTIYTKAQNKIDKPVYLKKVITIDEEQWLIDGDVKGAIYESILEKNGQDKKSGAGQYFTPRPLIQAVDCINPQGETVCDPACGTGGFLLTAYDYKGQSASKEKRDFLRDKALHGVDNTPLVVTLASNLYLHGIGTDRSPIVCEDSLEKEPSTLVDVILANPPFGTRPAGSVDINRPDFYVETKNNQLNFLQHLLKTGGRAAVVLPDNVLFEAGAGETIRKRLLQQDFNLHTILRLPTGIFYAQGVKANVLFFSKGQPTKEIWFYDYRTDIKHTLATNKLEERHHLDDFVSCYNNRVEIYDAENNPQGRWRKYPVDEIIARDKTSLDITWIKP

Foldseek 3Di:
DVVLVVLVVLQVVVVVPVAHLLQSVLLLLLLLVLLCVLCCCCPDDRPQDPCLGLVNQLPDAALVSVVSSQVSLVVQCPDDFLSVLLSPVNDHPDSGRVSSNVSSCNNPDDDPPPLVVLLVSLVVSLVCCLQDQPNPLLLQDADLLVLLLCLLLLDDVFAEEEAAQRLNSNVQNVLVSLPDDDDPVNVCSQPPRYAYEHQDRSRSSNNSSCVSNPRYDRHGRYDHDDLLADQDPDAGQEYEYEHGQDFDDPPPDDHDPPPFQDDDRRPQLSVVRSHHDAFHKYKYKYALCLQAPADSSLSSLVVCQAFKAQAEKEFDAFAAGSHTPTGMIITMMGGGDGHFKHKYFYCHQPHDPHPPPNHDHNVSCVVVSVCSVVVDAPDDVPPHPQGRIDMDGQVVLVVDDSSGPSDDRHDSD/DLVPVLVLLVVLQVVVVVPVDFNLLSLLLLLLLLVLVCVLVCCCVDDRLQDPCLGLVNLLVDFDQRSVVSVQVSLVVQCPDDFLSVLLSPVNDHPDRGRVSSNSSSCNVPDNPVPPLVSQLVSLVVSLLVLLLDLVRPSVQLDDDQLVLLLCLLVLDDLFAEEEAAQRLNNNVLNVLVNVPDDDDDVSVVCSQPPRYAYEHQDSSRSNNNSSQCSVPHRVRGRNYDHDDLQADADPDAGQEYEYEHGPDFDDPVDDDRDYPQQQDDDRPPQLSVVSSHHDAQHKYKYKDFLCLQAPADVSLSSLVVCQAFKAQAEKEWAAAAQTSPRGTGMIITIMGGGHGYFKHKYFYCHVVHDAHSPPPHDHNVSCVVVSVCSVPVDFPDDVPPHPAGGIDMDGLVVQVVDDSSGPSDDRHDD

B-factor: mean 45.52, std 9.28, range [22.33, 94.33]

Solvent-accessible surface area: 36768 Å² total

InterPro domains:
  IPR002052 DNA methylase, N-6 adenine-specific, conserved site [PS00092] (256-262)
  IPR003356 DNA methylase, adenine-specific [PF02384] (127-420)
  IPR022749 N6 adenine-specific DNA methyltransferase, N-terminal domain [PF12161] (11-117)
  IPR029063 S-adenosyl-L-methionine-dependent methyltransferase superfamily [G3DSA:3.40.50.150] (127-444)
  IPR029063 S-adenosyl-L-methionine-dependent methyltransferase superfamily [SSF53335] (10-470)
  IPR038333 Type I restriction enzyme EcoKI-like, methylase subunit, N-terminal domain superfamily [G3DSA:1.20.1260.30] (1-126)
  IPR051537 DNA Adenine N(4)/N(6)-Methyltransferase [PTHR42933] (6-470)

Organism: Bacteroides thetaiotaomicron (strain ATCC 29148 / DSM 2079 / JCM 5827 / CCUG 10774 / NCTC 10582 / VPI-5482 / E50) (NCBI:txid226186)

Secondary structure (DSSP, 8-state):
--HHHHHHHHHHHHHHTT--HHHHHHHHHHHHHH--HHHH------SSPTT-SHHHHHT--SHHHHHHHHHHHHHHHTS-HHHHHHTTT-------HHHHHHHH--TTS------HHHHHHHHHHHHHHHT-TTT--GGG---HHHHH--TTT------EEETT-TT-HHHHHHHH-------HHHHHIIIIIEEEEES-HHHHHHH--TGGGT--SS--SEEE--TTTS--SS--SEEEE---SSPPPTTPPPP--TTSSS--S-HHHHHHH----TT-EEEEEEEHHHHH-STHHHHHHHHHHHHEEEEEEEEPPSSSSSSTT--EEEEEEEESSPPSEEEEEE-STT----SSSS---GGGGHHHHHHHHS-----BTTTBTT-SEEEEEHHHHHHSGGG----------/-HHHHHHHHHHHHHHHHTTT--HHHHHHHHHHHHHH--HHHH------SSPTTSSHHHHTT--HHHHHHHHHHHHHHHHTS-HHHHHHTTT-------HHHHHHHH--TTS-TT--HHHHHHHHHHHHHHHHT-TTTSGGGG---HHHHH--TTT------EEESS-TTSHHHHHHHH---S---SHHHHHHHHTSEEEEES-HHHHHHH--TGGGT--SSS-SEEE--TTTS--SS--SEEEE---SSPPPBTBPPP--TTSSS--S-HHHHHHH----TT-EEEEEEEHHHHH--THHHHHHHHHHHHEEEEEEEEPPTTSSSSTT--EEEEEEEESS---EEEEEE--TT----SSSS---GGGGHHHHHHHH----S-BTTTBTT-SEEEEEHHHHHTSGGG---------